Protein AF-0000000078822822 (afdb_homodimer)

Sequence (816 aa):
MTQQTDLQSKTNIDPLAMNDSFLAAADALAVDPMFGIPANVREVIARRGNATRLVILGTKGFGAHLMNVRHERPCEVIAAVDDFRYHSGELYYGLPIISTDRFTELATHDRDLVALNTCRYDGPKRFFDQICRTHGIPHLNFEQAVRAFGLQGNVDYRVDDWGADIVRNIPAFQTLAQRLADDYSVQTLYAVLNFHLTCEPEYYHEVERPYSTLYFRSGLLRFSDSEKMVDCGASIGESLAGLIGVTKGKFERVWMIEPDRINLQTLQNVLRRYTDTNFASRITVHGCGAGENTIRVPFNHEGGHGGFVKPADADHEPADLIDVRPIDDIIDDAPTFIKMDIEGSELSALKGARRAISEHKPKLAISAYHRSTDLLDLTNYILSIRPDYQIGLRHHTPDRWDTCLYFYMTQQTDLQSKTNIDPLAMNDSFLAAADALAVDPMFGIPANVREVIARRGNATRLVILGTKGFGAHLMNVRHERPCEVIAAVDDFRYHSGELYYGLPIISTDRFTELATHDRDLVALNTCRYDGPKRFFDQICRTHGIPHLNFEQAVRAFGLQGNVDYRVDDWGADIVRNIPAFQTLAQRLADDYSVQTLYAVLNFHLTCEPEYYHEVERPYSTLYFRSGLLRFSDSEKMVDCGASIGESLAGLIGVTKGKFERVWMIEPDRINLQTLQNVLRRYTDTNFASRITVHGCGAGENTIRVPFNHEGGHGGFVKPADADHEPADLIDVRPIDDIIDDAPTFIKMDIEGSELSALKGARRAISEHKPKLAISAYHRSTDLLDLTNYILSIRPDYQIGLRHHTPDRWDTCLYFY

Secondary structure (DSSP, 8-state):
--HHHHTT----SSHHHHHHHHHHHHHHHHH-TTTT--HHHHHHHHHHGGG-EEEEE-SSSTHHHHHT-SS--SSEEEEEE-TTTGGG--EETTEEEE-HHHHHHHHHH-TT-EEEE---SHHHHHHHHHHHHHHT--EEEHHHHHHHTT-TTTS-GGGS--HHHHHHTHHHHHHHHHH-SSHHHHHHHHHHHHHHHH--THHHHTTB--GGGTTTSSSS----TT-EEEEES-TTSHHHHHHHHHHTT--SEEEEE---HHHHHHHHHHHHTTTTSTTGGGEEEE-SEE-SS-EEEEEE---TT--EEPPTTS---GGGEEEEE-HHHH-SS--SEEEE--TT-HHHHHHTTHHHHHHH--EEEEE--SSTTHHHHHHHHHHHH-TT--EEEEE-SSSS--EEEEE-/--HHHHTT----SSHHHHHHHHHHHHHHHHH-TTTT--HHHHHHHHHHGGG-EEEEE-SSSTHHHHHT-SS--SSEEEEEE-TTTGGG--EETTEEEE-HHHHHHHHHH-TT-EEEE---SHHHHHHHHHHHHHHT--EEEHHHHHHHTT-TTTS-GGGS--HHHHHHTHHHHHHHHHH-SSHHHHHHHHHHHHHHHH--THHHHTTB--GGGTTTSSSS----TT-EEEEES-TTSHHHHHHHHHHTT--SEEEEE---HHHHHHHHHHHHTTTTSTTGGGEEEE-SEE-SS-EEEEEE---TT--EEPPTTS---GGGEEEEE-HHHH-SS--SEEEE--TT-HHHHHHTTHHHHHHH--EEEEE--SSTTHHHHHHHHHHHH-TT--EEEEE-SSSS--EEEEE-

Structure (mmCIF, N/CA/C/O backbone):
data_AF-0000000078822822-model_v1
#
loop_
_entity.id
_entity.type
_entity.pdbx_description
1 polymer 'Methyltransferase FkbM'
#
loop_
_atom_site.group_PDB
_atom_site.id
_atom_site.type_symbol
_atom_site.label_atom_id
_atom_site.label_alt_id
_atom_site.label_comp_id
_atom_site.label_asym_id
_atom_site.label_entity_id
_atom_site.label_seq_id
_atom_site.pdbx_PDB_ins_code
_atom_site.Cartn_x
_atom_site.Cartn_y
_atom_site.Cartn_z
_atom_site.occupancy
_atom_site.B_iso_or_equiv
_atom_site.auth_seq_id
_atom_site.auth_comp_id
_atom_site.auth_asym_id
_atom_site.auth_atom_id
_atom_site.pdbx_PDB_model_num
ATOM 1 N N . MET A 1 1 ? 31.188 14.992 -10.289 1 24.25 1 MET A N 1
ATOM 2 C CA . MET A 1 1 ? 30.641 14.648 -8.984 1 24.25 1 MET A CA 1
ATOM 3 C C . MET A 1 1 ? 29.172 15.062 -8.883 1 24.25 1 MET A C 1
ATOM 5 O O . MET A 1 1 ? 28.391 14.43 -8.18 1 24.25 1 MET A O 1
ATOM 9 N N . THR A 1 2 ? 28.75 16.188 -9.547 1 30.19 2 THR A N 1
ATOM 10 C CA . THR A 1 2 ? 27.5 16.922 -9.523 1 30.19 2 THR A CA 1
ATOM 11 C C . THR A 1 2 ? 26.438 16.219 -10.383 1 30.19 2 THR A C 1
ATOM 13 O O . THR A 1 2 ? 25.25 16.406 -10.18 1 30.19 2 THR A O 1
ATOM 16 N N . GLN A 1 3 ? 26.859 15.508 -11.406 1 31.67 3 GLN A N 1
ATOM 17 C CA . GLN A 1 3 ? 25.938 14.992 -12.398 1 31.67 3 GLN A CA 1
ATOM 18 C C . GLN A 1 3 ? 25.141 13.805 -11.852 1 31.67 3 GLN A C 1
ATOM 20 O O . GLN A 1 3 ? 24.062 13.484 -12.352 1 31.67 3 GLN A O 1
ATOM 25 N N . GLN A 1 4 ? 25.766 13.039 -11.062 1 34.34 4 GLN A N 1
ATOM 26 C CA . GLN A 1 4 ? 25.109 11.828 -10.578 1 34.34 4 GLN A CA 1
ATOM 27 C C . GLN A 1 4 ? 23.891 12.164 -9.727 1 34.34 4 GLN A C 1
ATOM 29 O O . GLN A 1 4 ? 22.891 11.445 -9.766 1 34.34 4 GLN A O 1
ATOM 34 N N . THR A 1 5 ? 23.969 13.227 -8.938 1 38.66 5 THR A N 1
ATOM 35 C CA . THR A 1 5 ? 22.922 13.602 -7.984 1 38.66 5 THR A CA 1
ATOM 36 C C . THR A 1 5 ? 21.656 14.008 -8.711 1 38.66 5 THR A C 1
ATOM 38 O O . THR A 1 5 ? 20.547 13.852 -8.18 1 38.66 5 THR A O 1
ATOM 41 N N . ASP A 1 6 ? 21.844 14.508 -9.891 1 40.38 6 ASP A N 1
ATOM 42 C CA . ASP A 1 6 ? 20.719 15.156 -10.555 1 40.38 6 ASP A CA 1
ATOM 43 C C . ASP A 1 6 ? 19.766 14.117 -11.141 1 40.38 6 ASP A C 1
ATOM 45 O O . ASP A 1 6 ? 18.609 14.422 -11.43 1 40.38 6 ASP A O 1
ATOM 49 N N . LEU A 1 7 ? 20.359 13.078 -11.57 1 40.12 7 LEU A N 1
ATOM 50 C CA . LEU A 1 7 ? 19.438 12.102 -12.156 1 40.12 7 LEU A CA 1
ATOM 51 C C . LEU A 1 7 ? 18.484 11.555 -11.102 1 40.12 7 LEU A C 1
ATOM 53 O O . LEU A 1 7 ? 17.578 10.766 -11.414 1 40.12 7 LEU A O 1
ATOM 57 N N . GLN A 1 8 ? 18.906 11.68 -9.906 1 40.31 8 GLN A N 1
ATOM 58 C CA . GLN A 1 8 ? 17.953 11.188 -8.906 1 40.31 8 GLN A CA 1
ATOM 59 C C . GLN A 1 8 ? 16.641 11.969 -8.961 1 40.31 8 GLN A C 1
ATOM 61 O O . GLN A 1 8 ? 15.961 12.117 -7.949 1 40.31 8 GLN A O 1
ATOM 66 N N . SER A 1 9 ? 16.641 12.867 -10 1 38.22 9 SER A N 1
ATOM 67 C CA . SER A 1 9 ? 15.383 13.602 -10.047 1 38.22 9 SER A CA 1
ATOM 68 C C . SER A 1 9 ? 14.195 12.672 -10.273 1 38.22 9 SER A C 1
ATOM 70 O O . SER A 1 9 ? 14.211 11.867 -11.211 1 38.22 9 SER A O 1
ATOM 72 N N . LYS A 1 10 ? 13.414 12.633 -9.336 1 48.81 10 LYS A N 1
ATOM 73 C CA . LYS A 1 10 ? 12.156 11.969 -9.008 1 48.81 10 LYS A CA 1
ATOM 74 C C . LYS A 1 10 ? 11.133 12.156 -10.125 1 48.81 10 LYS A C 1
ATOM 76 O O . LYS A 1 10 ? 11.195 13.133 -10.875 1 48.81 10 LYS A O 1
ATOM 81 N N . THR A 1 11 ? 10.227 11.195 -10.43 1 50.53 11 THR A N 1
ATOM 82 C CA . THR A 1 11 ? 9.305 10.773 -11.469 1 50.53 11 THR A CA 1
ATOM 83 C C . THR A 1 11 ? 8.273 11.867 -11.758 1 50.53 11 THR A C 1
ATOM 85 O O . THR A 1 11 ? 7.672 12.414 -10.836 1 50.53 11 THR A O 1
ATOM 88 N N . ASN A 1 12 ? 8.609 12.57 -12.727 1 55.59 12 ASN A N 1
ATOM 89 C CA . ASN A 1 12 ? 7.516 13.25 -13.422 1 55.59 12 ASN A CA 1
ATOM 90 C C . ASN A 1 12 ? 6.535 12.25 -14.039 1 55.59 12 ASN A C 1
ATOM 92 O O . ASN A 1 12 ? 6.914 11.453 -14.898 1 55.59 12 ASN A O 1
ATOM 96 N N . ILE A 1 13 ? 5.363 12.234 -13.516 1 70.56 13 ILE A N 1
ATOM 97 C CA . ILE A 1 13 ? 4.41 11.203 -13.93 1 70.56 13 ILE A CA 1
ATOM 98 C C . ILE A 1 13 ? 4.043 11.398 -15.398 1 70.56 13 ILE A C 1
ATOM 100 O O . ILE A 1 13 ? 3.225 10.656 -15.945 1 70.56 13 ILE A O 1
ATOM 104 N N . ASP A 1 14 ? 4.766 12.391 -15.938 1 72.25 14 ASP A N 1
ATOM 105 C CA . ASP A 1 14 ? 4.676 12.516 -17.391 1 72.25 14 ASP A CA 1
ATOM 106 C C . ASP A 1 14 ? 5.438 11.398 -18.078 1 72.25 14 ASP A C 1
ATOM 108 O O . ASP A 1 14 ? 6.633 11.211 -17.844 1 72.25 14 ASP A O 1
ATOM 112 N N . PRO A 1 15 ? 4.734 10.711 -18.859 1 72.94 15 PRO A N 1
ATOM 113 C CA . PRO A 1 15 ? 5.352 9.539 -19.5 1 72.94 15 PRO A CA 1
ATOM 114 C C . PRO A 1 15 ? 6.645 9.883 -20.234 1 72.94 15 PRO A C 1
ATOM 116 O O . PRO A 1 15 ? 7.602 9.102 -20.203 1 72.94 15 PRO A O 1
ATOM 119 N N . LEU A 1 16 ? 6.645 11.078 -20.922 1 75.56 16 LEU A N 1
ATOM 120 C CA . LEU A 1 16 ? 7.848 11.484 -21.625 1 75.56 16 LEU A CA 1
ATOM 121 C C . LEU A 1 16 ? 8.992 11.758 -20.656 1 75.56 16 LEU A C 1
ATOM 123 O O . LEU A 1 16 ? 10.133 11.359 -20.922 1 75.56 16 LEU A O 1
ATOM 127 N N . ALA A 1 17 ? 8.703 12.32 -19.578 1 85.44 17 ALA A N 1
ATOM 128 C CA . ALA A 1 17 ? 9.711 12.609 -18.562 1 85.44 17 ALA A CA 1
ATOM 129 C C . ALA A 1 17 ? 10.227 11.328 -17.906 1 85.44 17 ALA A C 1
ATOM 131 O O . ALA A 1 17 ? 11.422 11.203 -17.625 1 85.44 17 ALA A O 1
ATOM 132 N N . MET A 1 18 ? 9.406 10.414 -17.797 1 88.56 18 MET A N 1
ATOM 133 C CA . MET A 1 18 ? 9.797 9.133 -17.219 1 88.56 18 MET A CA 1
ATOM 134 C C . MET A 1 18 ? 10.719 8.359 -18.156 1 88.56 18 MET A C 1
ATOM 136 O O . MET A 1 18 ? 11.711 7.773 -17.719 1 88.56 18 MET A O 1
ATOM 140 N N . ASN A 1 19 ? 10.336 8.406 -19.391 1 91.75 19 ASN A N 1
ATOM 141 C CA . ASN A 1 19 ? 11.195 7.781 -20.391 1 91.75 19 ASN A CA 1
ATOM 142 C C . ASN A 1 19 ? 12.57 8.43 -20.438 1 91.75 19 ASN A C 1
ATOM 144 O O . ASN A 1 19 ? 13.586 7.738 -20.547 1 91.75 19 ASN A O 1
ATOM 148 N N . ASP A 1 20 ? 12.656 9.742 -20.328 1 92.75 20 ASP A N 1
ATOM 149 C CA . ASP A 1 20 ? 13.93 10.453 -20.328 1 92.75 20 ASP A CA 1
ATOM 150 C C . ASP A 1 20 ? 14.797 10.039 -19.141 1 92.75 20 ASP A C 1
ATOM 152 O O . ASP A 1 20 ? 16 9.82 -19.297 1 92.75 20 ASP A O 1
ATOM 156 N N . SER A 1 21 ? 14.188 9.945 -18.031 1 92.69 21 SER A N 1
ATOM 157 C CA . SER A 1 21 ? 14.906 9.516 -16.844 1 92.69 21 SER A CA 1
ATOM 158 C C . SER A 1 21 ? 15.414 8.086 -16.984 1 92.69 21 SER A C 1
ATOM 160 O O . SER A 1 21 ? 16.516 7.77 -16.547 1 92.69 21 SER A O 1
ATOM 162 N N . PHE A 1 22 ? 14.609 7.285 -17.609 1 96.44 22 PHE A N 1
ATOM 163 C CA . PHE A 1 22 ? 14.953 5.895 -17.875 1 96.44 22 PHE A CA 1
ATOM 164 C C . PHE A 1 22 ? 16.172 5.809 -18.797 1 96.44 22 PHE A C 1
ATOM 166 O O . PHE A 1 22 ? 17.141 5.117 -18.484 1 96.44 22 PHE A O 1
ATOM 173 N N . LEU A 1 23 ? 16.141 6.594 -19.828 1 97.31 23 LEU A N 1
ATOM 174 C CA . LEU A 1 23 ? 17.234 6.594 -20.781 1 97.31 23 LEU A CA 1
ATOM 175 C C . LEU A 1 23 ? 18.5 7.148 -20.156 1 97.31 23 LEU A C 1
ATOM 177 O O . LEU A 1 23 ? 19.594 6.625 -20.406 1 97.31 23 LEU A O 1
ATOM 181 N N . ALA A 1 24 ? 18.375 8.125 -19.344 1 96.88 24 ALA A N 1
ATOM 182 C CA . ALA A 1 24 ? 19.531 8.719 -18.672 1 96.88 24 ALA A CA 1
ATOM 183 C C . ALA A 1 24 ? 20.203 7.715 -17.734 1 96.88 24 ALA A C 1
ATOM 185 O O . ALA A 1 24 ? 21.422 7.602 -17.703 1 96.88 24 ALA A O 1
ATOM 186 N N . ALA A 1 25 ? 19.375 7.004 -17.016 1 97.31 25 ALA A N 1
ATOM 187 C CA . ALA A 1 25 ? 19.906 5.996 -16.094 1 97.31 25 ALA A CA 1
ATOM 188 C C . ALA A 1 25 ? 20.578 4.859 -16.859 1 97.31 25 ALA A C 1
ATOM 190 O O . ALA A 1 25 ? 21.641 4.387 -16.469 1 97.31 25 ALA A O 1
ATOM 191 N N . ALA A 1 26 ? 19.938 4.422 -17.906 1 97.94 26 ALA A N 1
ATOM 192 C CA . ALA A 1 26 ? 20.516 3.357 -18.734 1 97.94 26 ALA A CA 1
ATOM 193 C C . ALA A 1 26 ? 21.859 3.773 -19.312 1 97.94 26 ALA A C 1
ATOM 195 O O . ALA A 1 26 ? 22.812 2.996 -19.297 1 97.94 26 ALA A O 1
ATOM 196 N N . ASP A 1 27 ? 21.938 4.988 -19.781 1 97.62 27 ASP A N 1
ATOM 197 C CA . ASP A 1 27 ? 23.172 5.52 -20.344 1 97.62 27 ASP A CA 1
ATOM 198 C C . ASP A 1 27 ? 24.266 5.605 -19.281 1 97.62 27 ASP A C 1
ATOM 200 O O . ASP A 1 27 ? 25.422 5.254 -19.547 1 97.62 27 ASP A O 1
ATOM 204 N N . ALA A 1 28 ? 23.875 6.066 -18.156 1 97.62 28 ALA A N 1
ATOM 205 C CA . ALA A 1 28 ? 24.828 6.195 -17.062 1 97.62 28 ALA A CA 1
ATOM 206 C C . ALA A 1 28 ? 25.422 4.84 -16.688 1 97.62 28 ALA A C 1
ATOM 208 O O . ALA A 1 28 ? 26.641 4.719 -16.484 1 97.62 28 ALA A O 1
ATOM 209 N N . LEU A 1 29 ? 24.562 3.848 -16.641 1 97.44 29 LEU A N 1
ATOM 210 C CA . LEU A 1 29 ? 25.047 2.518 -16.266 1 97.44 29 LEU A CA 1
ATOM 211 C C . LEU A 1 29 ? 25.922 1.939 -17.375 1 97.44 29 LEU A C 1
ATOM 213 O O . LEU A 1 29 ? 26.906 1.246 -17.094 1 97.44 29 LEU A O 1
ATOM 217 N N . ALA A 1 30 ? 25.609 2.225 -18.578 1 96.25 30 ALA A N 1
ATOM 218 C CA . ALA A 1 30 ? 26.391 1.734 -19.719 1 96.25 30 ALA A CA 1
ATOM 219 C C . ALA A 1 30 ? 27.812 2.283 -19.672 1 96.25 30 ALA A C 1
ATOM 221 O O . ALA A 1 30 ? 28.75 1.604 -20.078 1 96.25 30 ALA A O 1
ATOM 222 N N . VAL A 1 31 ? 27.969 3.441 -19.094 1 96.56 31 VAL A N 1
ATOM 223 C CA . VAL A 1 31 ? 29.266 4.121 -19.078 1 96.56 31 VAL A CA 1
ATOM 224 C C . VAL A 1 31 ? 30.016 3.764 -17.797 1 96.56 31 VAL A C 1
ATOM 226 O O . VAL A 1 31 ? 31.234 3.586 -17.812 1 96.56 31 VAL A O 1
ATOM 229 N N . ASP A 1 32 ? 29.266 3.672 -16.703 1 97 32 ASP A N 1
ATOM 230 C CA . ASP A 1 32 ? 29.844 3.404 -15.398 1 97 32 ASP A CA 1
ATOM 231 C C . ASP A 1 32 ? 29.25 2.152 -14.773 1 97 32 ASP A C 1
ATOM 233 O O . ASP A 1 32 ? 28.188 2.221 -14.133 1 97 32 ASP A O 1
ATOM 237 N N . PRO A 1 33 ? 29.984 1.119 -14.805 1 94.56 33 PRO A N 1
ATOM 238 C CA . PRO A 1 33 ? 29.438 -0.122 -14.234 1 94.56 33 PRO A CA 1
ATOM 239 C C . PRO A 1 33 ? 29.172 -0.016 -12.742 1 94.56 33 PRO A C 1
ATOM 241 O O . PRO A 1 33 ? 28.516 -0.892 -12.164 1 94.56 33 PRO A O 1
ATOM 244 N N . MET A 1 34 ? 29.703 1.062 -12.117 1 96 34 MET A N 1
ATOM 245 C CA . MET A 1 34 ? 29.484 1.271 -10.688 1 96 34 MET A CA 1
ATOM 246 C C . MET A 1 34 ? 28.453 2.369 -10.453 1 96 34 MET A C 1
ATOM 248 O O . MET A 1 34 ? 28.344 2.906 -9.352 1 96 34 MET A O 1
ATOM 252 N N . PHE A 1 35 ? 27.703 2.607 -11.508 1 96.88 35 PHE A N 1
ATOM 253 C CA . PHE A 1 35 ? 26.656 3.613 -11.391 1 96.88 35 PHE A CA 1
ATOM 254 C C . PHE A 1 35 ? 25.703 3.275 -10.25 1 96.88 35 PHE A C 1
ATOM 256 O O . PHE A 1 35 ? 25.281 2.125 -10.102 1 96.88 35 PHE A O 1
ATOM 263 N N . GLY A 1 36 ? 25.438 4.266 -9.414 1 96.19 36 GLY A N 1
ATOM 264 C CA . GLY A 1 36 ? 24.531 4.098 -8.281 1 96.19 36 GLY A CA 1
ATOM 265 C C . GLY A 1 36 ? 25.25 3.799 -6.984 1 96.19 36 GLY A C 1
ATOM 266 O O . GLY A 1 36 ? 24.656 3.859 -5.906 1 96.19 36 GLY A O 1
ATOM 267 N N . ILE A 1 37 ? 26.531 3.508 -7.027 1 97.75 37 ILE A N 1
ATOM 268 C CA . ILE A 1 37 ? 27.312 3.203 -5.828 1 97.75 37 ILE A CA 1
ATOM 269 C C . ILE A 1 37 ? 27.844 4.496 -5.223 1 97.75 37 ILE A C 1
ATOM 271 O O . ILE A 1 37 ? 28.422 5.328 -5.926 1 97.75 37 ILE A O 1
ATOM 275 N N . PRO A 1 38 ? 27.672 4.641 -3.92 1 96.56 38 PRO A N 1
ATOM 276 C CA . PRO A 1 38 ? 28.172 5.859 -3.275 1 96.56 38 PRO A CA 1
ATOM 277 C C . PRO A 1 38 ? 29.688 6.031 -3.42 1 96.56 38 PRO A C 1
ATOM 279 O O . PRO A 1 38 ? 30.422 5.047 -3.361 1 96.56 38 PRO A O 1
ATOM 282 N N . ALA A 1 39 ? 30.109 7.289 -3.479 1 96.38 39 ALA A N 1
ATOM 283 C CA . ALA A 1 39 ? 31.516 7.613 -3.727 1 96.38 39 ALA A CA 1
ATOM 284 C C . ALA A 1 39 ? 32.406 7.09 -2.605 1 96.38 39 ALA A C 1
ATOM 286 O O . ALA A 1 39 ? 33.5 6.574 -2.861 1 96.38 39 ALA A O 1
ATOM 287 N N . ASN A 1 40 ? 31.922 7.191 -1.425 1 96.31 40 ASN A N 1
ATOM 288 C CA . ASN A 1 40 ? 32.781 6.773 -0.306 1 96.31 40 ASN A CA 1
ATOM 289 C C . ASN A 1 40 ? 32.906 5.258 -0.25 1 96.31 40 ASN A C 1
ATOM 291 O O . ASN A 1 40 ? 33.938 4.746 0.214 1 96.31 40 ASN A O 1
ATOM 295 N N . VAL A 1 41 ? 31.969 4.559 -0.69 1 97.62 41 VAL A N 1
ATOM 296 C CA . VAL A 1 41 ? 32.094 3.105 -0.772 1 97.62 41 VAL A CA 1
ATOM 297 C C . VAL A 1 41 ? 33.062 2.719 -1.882 1 97.62 41 VAL A C 1
ATOM 299 O O . VAL A 1 41 ? 33.906 1.838 -1.698 1 97.62 41 VAL A O 1
ATOM 302 N N . ARG A 1 42 ? 32.969 3.381 -3.025 1 97.38 42 ARG A N 1
ATOM 303 C CA . ARG A 1 42 ? 33.906 3.131 -4.137 1 97.38 42 ARG A CA 1
ATOM 304 C C . ARG A 1 42 ? 35.344 3.299 -3.703 1 97.38 42 ARG A C 1
ATOM 306 O O . ARG A 1 42 ? 36.219 2.496 -4.07 1 97.38 42 ARG A O 1
ATOM 313 N N . GLU A 1 43 ? 35.5 4.297 -2.896 1 97.56 43 GLU A N 1
ATOM 314 C CA . GLU A 1 43 ? 36.875 4.586 -2.416 1 97.56 43 GLU A CA 1
ATOM 315 C C . GLU A 1 43 ? 37.375 3.463 -1.525 1 97.56 43 GLU A C 1
ATOM 317 O O . GLU A 1 43 ? 38.531 3.057 -1.643 1 97.56 43 GLU A O 1
ATOM 322 N N . VAL A 1 44 ? 36.531 3.006 -0.694 1 97.69 44 VAL A N 1
ATOM 323 C CA . VAL A 1 44 ? 36.938 1.928 0.203 1 97.69 44 VAL A CA 1
ATOM 324 C C . VAL A 1 44 ? 37.25 0.672 -0.607 1 97.69 44 VAL A C 1
ATOM 326 O O . VAL A 1 44 ? 38.281 0.016 -0.376 1 97.69 44 VAL A O 1
ATOM 329 N N . ILE A 1 45 ? 36.438 0.364 -1.535 1 96.5 45 ILE A N 1
ATOM 330 C CA . ILE A 1 45 ? 36.625 -0.827 -2.355 1 96.5 45 ILE A CA 1
ATOM 331 C C . ILE A 1 45 ? 37.906 -0.696 -3.166 1 96.5 45 ILE A C 1
ATOM 333 O O . ILE A 1 45 ? 38.625 -1.673 -3.342 1 96.5 45 ILE A O 1
ATOM 337 N N . ALA A 1 46 ? 38.188 0.492 -3.66 1 96.06 46 ALA A N 1
ATOM 338 C CA . ALA A 1 46 ? 39.438 0.735 -4.414 1 96.06 46 ALA A CA 1
ATOM 339 C C . ALA A 1 46 ? 40.656 0.503 -3.543 1 96.06 46 ALA A C 1
ATOM 341 O O . ALA A 1 46 ? 41.688 -0.012 -4.016 1 96.06 46 ALA A O 1
ATOM 342 N N . ARG A 1 47 ? 40.5 0.801 -2.273 1 96.44 47 ARG A N 1
ATOM 343 C CA . ARG A 1 47 ? 41.625 0.704 -1.351 1 96.44 47 ARG A CA 1
ATOM 344 C C . ARG A 1 47 ? 41.781 -0.72 -0.83 1 96.44 47 ARG A C 1
ATOM 346 O O . ARG A 1 47 ? 42.906 -1.214 -0.694 1 96.44 47 ARG A O 1
ATOM 353 N N . ARG A 1 48 ? 40.688 -1.411 -0.626 1 96.06 48 ARG A N 1
ATOM 354 C CA . ARG A 1 48 ? 40.75 -2.648 0.145 1 96.06 48 ARG A CA 1
ATOM 355 C C . ARG A 1 48 ? 40.5 -3.861 -0.741 1 96.06 48 ARG A C 1
ATOM 357 O O . ARG A 1 48 ? 40.844 -4.984 -0.387 1 96.06 48 ARG A O 1
ATOM 364 N N . GLY A 1 49 ? 39.812 -3.643 -1.832 1 92.5 49 GLY A N 1
ATOM 365 C CA . GLY A 1 49 ? 39.438 -4.762 -2.689 1 92.5 49 GLY A CA 1
ATOM 366 C C . GLY A 1 49 ? 38.688 -5.852 -1.958 1 92.5 49 GLY A C 1
ATOM 367 O O . GLY A 1 49 ? 37.688 -5.578 -1.272 1 92.5 49 GLY A O 1
ATOM 368 N N . ASN A 1 50 ? 39.188 -7.012 -1.999 1 91.12 50 ASN A N 1
ATOM 369 C CA . ASN A 1 50 ? 38.531 -8.172 -1.397 1 91.12 50 ASN A CA 1
ATOM 370 C C . ASN A 1 50 ? 38.688 -8.172 0.121 1 91.12 50 ASN A C 1
ATOM 372 O O . ASN A 1 50 ? 38 -8.938 0.814 1 91.12 50 ASN A O 1
ATOM 376 N N . ALA A 1 51 ? 39.5 -7.352 0.621 1 94.25 51 ALA A N 1
ATOM 377 C CA . ALA A 1 51 ? 39.719 -7.273 2.064 1 94.25 51 ALA A CA 1
ATOM 378 C C . ALA A 1 51 ? 38.75 -6.273 2.705 1 94.25 51 ALA A C 1
ATOM 380 O O . ALA A 1 51 ? 38.812 -6.023 3.91 1 94.25 51 ALA A O 1
ATOM 381 N N . THR A 1 52 ? 37.844 -5.777 1.84 1 96.06 52 THR A N 1
ATOM 382 C CA . THR A 1 52 ? 36.844 -4.875 2.389 1 96.06 52 THR A CA 1
ATOM 383 C C . THR A 1 52 ? 36.031 -5.566 3.484 1 96.06 52 THR A C 1
ATOM 385 O O . THR A 1 52 ? 35.5 -6.656 3.275 1 96.06 52 THR A O 1
ATOM 388 N N . ARG A 1 53 ? 36 -4.941 4.656 1 96.94 53 ARG A N 1
ATOM 389 C CA . ARG A 1 53 ? 35.219 -5.457 5.781 1 96.94 53 ARG A CA 1
ATOM 390 C C . ARG A 1 53 ? 33.812 -4.914 5.758 1 96.94 53 ARG A C 1
ATOM 392 O O . ARG A 1 53 ? 33.594 -3.715 5.574 1 96.94 53 ARG A O 1
ATOM 399 N N . LEU A 1 54 ? 32.844 -5.855 5.914 1 96.94 54 LEU A N 1
ATOM 400 C CA . LEU A 1 54 ? 31.422 -5.504 5.812 1 96.94 54 LEU A CA 1
ATOM 401 C C . LEU A 1 54 ? 30.688 -5.883 7.086 1 96.94 54 LEU A C 1
ATOM 403 O O . LEU A 1 54 ? 30.953 -6.934 7.676 1 96.94 54 LEU A O 1
ATOM 407 N N . VAL A 1 55 ? 29.781 -5 7.512 1 97.88 55 VAL A N 1
ATOM 408 C CA . VAL A 1 55 ? 28.828 -5.297 8.57 1 97.88 55 VAL A CA 1
ATOM 409 C C . VAL A 1 55 ? 27.406 -5.273 8 1 97.88 55 VAL A C 1
ATOM 411 O O . VAL A 1 55 ? 27.016 -4.324 7.32 1 97.88 55 VAL A O 1
ATOM 414 N N . ILE A 1 56 ? 26.641 -6.355 8.273 1 97.44 56 ILE A N 1
ATOM 415 C CA . ILE A 1 56 ? 25.266 -6.449 7.797 1 97.44 56 ILE A CA 1
ATOM 416 C C . ILE A 1 56 ? 24.328 -5.812 8.812 1 97.44 56 ILE A C 1
ATOM 418 O O . ILE A 1 56 ? 24.359 -6.141 10 1 97.44 56 ILE A O 1
ATOM 422 N N . LEU A 1 57 ? 23.547 -4.855 8.305 1 97.62 57 LEU A N 1
ATOM 423 C CA . LEU A 1 57 ? 22.562 -4.207 9.164 1 97.62 57 LEU A CA 1
ATOM 424 C C . LEU A 1 57 ? 21.219 -4.902 9.07 1 97.62 57 LEU A C 1
ATOM 426 O O . LEU A 1 57 ? 20.547 -4.84 8.039 1 97.62 57 LEU A O 1
ATOM 430 N N . GLY A 1 58 ? 20.766 -5.531 10.109 1 94.31 58 GLY A N 1
ATOM 431 C CA . GLY A 1 58 ? 19.547 -6.328 10.156 1 94.31 58 GLY A CA 1
ATOM 432 C C . GLY A 1 58 ? 19.797 -7.805 9.914 1 94.31 58 GLY A C 1
ATOM 433 O O . GLY A 1 58 ? 20.656 -8.172 9.102 1 94.31 58 GLY A O 1
ATOM 434 N N . THR A 1 59 ? 18.953 -8.672 10.57 1 92.38 59 THR A N 1
ATOM 435 C CA . THR A 1 59 ? 19.172 -10.109 10.453 1 92.38 59 THR A CA 1
ATOM 436 C C . THR A 1 59 ? 18.047 -10.781 9.688 1 92.38 59 THR A C 1
ATOM 438 O O . THR A 1 59 ? 18.062 -11.992 9.469 1 92.38 59 THR A O 1
ATOM 441 N N . LYS A 1 60 ? 17.016 -10.133 9.203 1 84.38 60 LYS A N 1
ATOM 442 C CA . LYS A 1 60 ? 15.867 -10.742 8.547 1 84.38 60 LYS A CA 1
ATOM 443 C C . LYS A 1 60 ? 15.742 -10.273 7.105 1 84.38 60 LYS A C 1
ATOM 445 O O . LYS A 1 60 ? 14.773 -10.602 6.418 1 84.38 60 LYS A O 1
ATOM 450 N N . GLY A 1 61 ? 16.672 -9.664 6.547 1 82.06 61 GLY A N 1
ATOM 451 C CA . GLY A 1 61 ? 16.547 -9.094 5.215 1 82.06 61 GLY A CA 1
ATOM 452 C C . GLY A 1 61 ? 17.359 -9.836 4.172 1 82.06 61 GLY A C 1
ATOM 453 O O . GLY A 1 61 ? 17.422 -11.07 4.188 1 82.06 61 GLY A O 1
ATOM 454 N N . PHE A 1 62 ? 17.875 -9.164 3.219 1 89.19 62 PHE A N 1
ATOM 455 C CA . PHE A 1 62 ? 18.531 -9.703 2.035 1 89.19 62 PHE A CA 1
ATOM 456 C C . PHE A 1 62 ? 19.922 -10.195 2.371 1 89.19 62 PHE A C 1
ATOM 458 O O . PHE A 1 62 ? 20.625 -10.742 1.511 1 89.19 62 PHE A O 1
ATOM 465 N N . GLY A 1 63 ? 20.297 -10.047 3.664 1 89.19 63 GLY A N 1
ATOM 466 C CA . GLY A 1 63 ? 21.641 -10.453 4.059 1 89.19 63 GLY A CA 1
ATOM 467 C C . GLY A 1 63 ? 21.922 -11.922 3.816 1 89.19 63 GLY A C 1
ATOM 468 O O . GLY A 1 63 ? 23.047 -12.305 3.496 1 89.19 63 GLY A O 1
ATOM 469 N N . ALA A 1 64 ? 20.938 -12.719 3.895 1 88.12 64 ALA A N 1
ATOM 470 C CA . ALA A 1 64 ? 21.062 -14.156 3.689 1 88.12 64 ALA A CA 1
ATOM 471 C C . ALA A 1 64 ? 21.562 -14.469 2.285 1 88.12 64 ALA A C 1
ATOM 473 O O . ALA A 1 64 ? 22.312 -15.438 2.084 1 88.12 64 ALA A O 1
ATOM 474 N N . HIS A 1 65 ? 21.203 -13.664 1.344 1 88.19 65 HIS A N 1
ATOM 475 C CA . HIS A 1 65 ? 21.625 -13.891 -0.036 1 88.19 65 HIS A CA 1
ATOM 476 C C . HIS A 1 65 ? 23.109 -13.664 -0.208 1 88.19 65 HIS A C 1
ATOM 478 O O . HIS A 1 65 ? 23.75 -14.305 -1.049 1 88.19 65 HIS A O 1
ATOM 484 N N . LEU A 1 66 ? 23.609 -12.742 0.568 1 89 66 LEU A N 1
ATOM 485 C CA . LEU A 1 66 ? 25.047 -12.531 0.547 1 89 66 LEU A CA 1
ATOM 486 C C . LEU A 1 66 ? 25.766 -13.664 1.262 1 89 66 LEU A C 1
ATOM 488 O O . LEU A 1 66 ? 26.797 -14.141 0.787 1 89 66 LEU A O 1
ATOM 492 N N . MET A 1 67 ? 25.188 -14.102 2.326 1 89.88 67 MET A N 1
ATOM 493 C CA . MET A 1 67 ? 25.828 -15.125 3.145 1 89.88 67 MET A CA 1
ATOM 494 C C . MET A 1 67 ? 25.797 -16.484 2.445 1 89.88 67 MET A C 1
ATOM 496 O O . MET A 1 67 ? 26.656 -17.328 2.686 1 89.88 67 MET A O 1
ATOM 500 N N . ASN A 1 68 ? 24.953 -16.656 1.534 1 85.25 68 ASN A N 1
ATOM 501 C CA . ASN A 1 68 ? 24.781 -17.922 0.831 1 85.25 68 ASN A CA 1
ATOM 502 C C . ASN A 1 68 ? 25.516 -17.922 -0.506 1 85.25 68 ASN A C 1
ATOM 504 O O . ASN A 1 68 ? 25.312 -18.812 -1.335 1 85.25 68 ASN A O 1
ATOM 508 N N . VAL A 1 69 ? 26.328 -16.953 -0.692 1 86.12 69 VAL A N 1
ATOM 509 C CA . VAL A 1 69 ? 27.094 -16.891 -1.933 1 86.12 69 VAL A CA 1
ATOM 510 C C . VAL A 1 69 ? 27.922 -18.156 -2.109 1 86.12 69 VAL A C 1
ATOM 512 O O . VAL A 1 69 ? 28.547 -18.641 -1.162 1 86.12 69 VAL A O 1
ATOM 515 N N . ARG A 1 70 ? 27.953 -18.672 -3.324 1 72.56 70 ARG A N 1
ATOM 516 C CA . ARG A 1 70 ? 28.453 -20 -3.682 1 72.56 70 ARG A CA 1
ATOM 517 C C . ARG A 1 70 ? 29.984 -20.016 -3.658 1 72.56 70 ARG A C 1
ATOM 519 O O . ARG A 1 70 ? 30.594 -21.031 -3.316 1 72.56 70 ARG A O 1
ATOM 526 N N . HIS A 1 71 ? 30.578 -18.984 -4.117 1 74.31 71 HIS A N 1
ATOM 527 C CA . HIS A 1 71 ? 32.031 -18.922 -4.246 1 74.31 71 HIS A CA 1
ATOM 528 C C . HIS A 1 71 ? 32.625 -18.016 -3.174 1 74.31 71 HIS A C 1
ATOM 530 O O . HIS A 1 71 ? 31.938 -17.562 -2.268 1 74.31 71 HIS A O 1
ATOM 536 N N . GLU A 1 72 ? 33.812 -17.844 -3.332 1 78.19 72 GLU A N 1
ATOM 537 C CA . GLU A 1 72 ? 34.5 -16.969 -2.387 1 78.19 72 GLU A CA 1
ATOM 538 C C . GLU A 1 72 ? 33.906 -15.562 -2.432 1 78.19 72 GLU A C 1
ATOM 540 O O . GLU A 1 72 ? 33.75 -14.992 -3.512 1 78.19 72 GLU A O 1
ATOM 545 N N . ARG A 1 73 ? 33.625 -15.117 -1.264 1 77.25 73 ARG A N 1
ATOM 546 C CA . ARG A 1 73 ? 33.031 -13.781 -1.164 1 77.25 73 ARG A CA 1
ATOM 547 C C . ARG A 1 73 ? 34.062 -12.703 -1.44 1 77.25 73 ARG A C 1
ATOM 549 O O . ARG A 1 73 ? 35.219 -12.789 -0.966 1 77.25 73 ARG A O 1
ATOM 556 N N . PRO A 1 74 ? 33.656 -11.727 -2.211 1 85.06 74 PRO A N 1
ATOM 557 C CA . PRO A 1 74 ? 34.562 -10.633 -2.551 1 85.06 74 PRO A CA 1
ATOM 558 C C . PRO A 1 74 ? 34.656 -9.586 -1.441 1 85.06 74 PRO A C 1
ATOM 560 O O . PRO A 1 74 ? 34.969 -8.422 -1.709 1 85.06 74 PRO A O 1
ATOM 563 N N . CYS A 1 75 ? 34.281 -9.914 -0.226 1 91.56 75 CYS A N 1
ATOM 564 C CA . CYS A 1 75 ? 34.375 -9.062 0.957 1 91.56 75 CYS A CA 1
ATOM 565 C C . CYS A 1 75 ? 34.375 -9.906 2.23 1 91.56 75 CYS A C 1
ATOM 567 O O . CYS A 1 75 ? 34.125 -11.109 2.186 1 91.56 75 CYS A O 1
ATOM 569 N N . GLU A 1 76 ? 34.812 -9.273 3.273 1 93.81 76 GLU A N 1
ATOM 570 C CA . GLU A 1 76 ? 34.844 -9.938 4.574 1 93.81 76 GLU A CA 1
ATOM 571 C C . GLU A 1 76 ? 33.688 -9.461 5.469 1 93.81 76 GLU A C 1
ATOM 573 O O . GLU A 1 76 ? 33.781 -8.375 6.055 1 93.81 76 GLU A O 1
ATOM 578 N N . VAL A 1 77 ? 32.688 -10.312 5.633 1 95.88 77 VAL A N 1
ATOM 579 C CA . VAL A 1 77 ? 31.594 -9.969 6.543 1 95.88 77 VAL A CA 1
ATOM 580 C C . VAL A 1 77 ? 32 -10.297 7.977 1 95.88 77 VAL A C 1
ATOM 582 O O . VAL A 1 77 ? 32.344 -11.445 8.289 1 95.88 77 VAL A O 1
ATOM 585 N N . ILE A 1 78 ? 31.891 -9.305 8.852 1 96.5 78 ILE A N 1
ATOM 586 C CA . ILE A 1 78 ? 32.531 -9.539 10.141 1 96.5 78 ILE A CA 1
ATOM 587 C C . ILE A 1 78 ? 31.469 -9.586 11.242 1 96.5 78 ILE A C 1
ATOM 589 O O . ILE A 1 78 ? 31.734 -10.086 12.336 1 96.5 78 ILE A O 1
ATOM 593 N N . ALA A 1 79 ? 30.266 -9.039 10.969 1 97.25 79 ALA A N 1
ATOM 594 C CA . ALA A 1 79 ? 29.219 -9.016 11.992 1 97.25 79 ALA A CA 1
ATOM 595 C C . ALA A 1 79 ? 27.875 -8.633 11.383 1 97.25 79 ALA A C 1
ATOM 597 O O . ALA A 1 79 ? 27.812 -8.195 10.234 1 97.25 79 ALA A O 1
ATOM 598 N N . ALA A 1 80 ? 26.812 -8.891 12.148 1 97.69 80 ALA A N 1
ATOM 599 C CA . ALA A 1 80 ? 25.484 -8.383 11.875 1 97.69 80 ALA A CA 1
ATOM 600 C C . ALA A 1 80 ? 24.969 -7.535 13.039 1 97.69 80 ALA A C 1
ATOM 602 O O . ALA A 1 80 ? 25.328 -7.777 14.195 1 97.69 80 ALA A O 1
ATOM 603 N N . VAL A 1 81 ? 24.156 -6.551 12.711 1 97.75 81 VAL A N 1
ATOM 604 C CA . VAL A 1 81 ? 23.641 -5.664 13.742 1 97.75 81 VAL A CA 1
ATOM 605 C C . VAL A 1 81 ? 22.156 -5.949 13.969 1 97.75 81 VAL A C 1
ATOM 607 O O . VAL A 1 81 ? 21.359 -5.906 13.031 1 97.75 81 VAL A O 1
ATOM 610 N N . ASP A 1 82 ? 21.781 -6.223 15.172 1 96.25 82 ASP A N 1
ATOM 611 C CA . ASP A 1 82 ? 20.391 -6.406 15.594 1 96.25 82 ASP A CA 1
ATOM 612 C C . ASP A 1 82 ? 20.234 -6.141 17.094 1 96.25 82 ASP A C 1
ATOM 614 O O . ASP A 1 82 ? 20.609 -6.977 17.922 1 96.25 82 ASP A O 1
ATOM 618 N N . ASP A 1 83 ? 19.609 -5.062 17.406 1 94.81 83 ASP A N 1
ATOM 619 C CA . ASP A 1 83 ? 19.547 -4.613 18.781 1 94.81 83 ASP A CA 1
ATOM 620 C C . ASP A 1 83 ? 18.609 -5.5 19.609 1 94.81 83 ASP A C 1
ATOM 622 O O . ASP A 1 83 ? 18.656 -5.488 20.844 1 94.81 83 ASP A O 1
ATOM 626 N N . PHE A 1 84 ? 17.797 -6.215 18.953 1 92.94 84 PHE A N 1
ATOM 627 C CA . PHE A 1 84 ? 16.828 -7.043 19.672 1 92.94 84 PHE A CA 1
ATOM 628 C C . PHE A 1 84 ? 17.391 -8.445 19.891 1 92.94 84 PHE A C 1
ATOM 630 O O . PHE A 1 84 ? 16.859 -9.211 20.703 1 92.94 84 PHE A O 1
ATOM 637 N N . ARG A 1 85 ? 18.453 -8.766 19.203 1 94 85 ARG A N 1
ATOM 638 C CA . ARG A 1 85 ? 18.906 -10.148 19.234 1 94 85 ARG A CA 1
ATOM 639 C C . ARG A 1 85 ? 20.344 -10.25 19.766 1 94 85 ARG A C 1
ATOM 641 O O . ARG A 1 85 ? 20.812 -11.344 20.094 1 94 85 ARG A O 1
ATOM 648 N N . TYR A 1 86 ? 21.047 -9.18 19.812 1 93.31 86 TYR A N 1
ATOM 649 C CA . TYR A 1 86 ? 22.484 -9.25 20.094 1 93.31 86 TYR A CA 1
ATOM 650 C C . TYR A 1 86 ? 22.734 -9.852 21.484 1 93.31 86 TYR A C 1
ATOM 652 O O . TYR A 1 86 ? 23.812 -10.398 21.734 1 93.31 86 TYR A O 1
ATOM 660 N N . HIS A 1 87 ? 21.719 -9.797 22.391 1 93.62 87 HIS A N 1
ATOM 661 C CA . HIS A 1 87 ? 21.891 -10.305 23.75 1 93.62 87 HIS A CA 1
ATOM 662 C C . HIS A 1 87 ? 21.656 -11.812 23.812 1 93.62 87 HIS A C 1
ATOM 664 O O . HIS A 1 87 ? 21.969 -12.453 24.812 1 93.62 87 HIS A O 1
ATOM 670 N N . SER A 1 88 ? 21.125 -12.375 22.844 1 91.25 88 SER A N 1
ATOM 671 C CA . SER A 1 88 ? 20.703 -13.773 22.859 1 91.25 88 SER A CA 1
ATOM 672 C C . SER A 1 88 ? 21.891 -14.711 22.766 1 91.25 88 SER A C 1
ATOM 674 O O . SER A 1 88 ? 21.797 -15.891 23.109 1 91.25 88 SER A O 1
ATOM 676 N N . GLY A 1 89 ? 23 -14.25 22.281 1 90.12 89 GLY A N 1
ATOM 677 C CA . GLY A 1 89 ? 24.141 -15.109 22 1 90.12 89 GLY A CA 1
ATOM 678 C C . GLY A 1 89 ? 24.031 -15.852 20.688 1 90.12 89 GLY A C 1
ATOM 679 O O . GLY A 1 89 ? 24.969 -16.531 20.266 1 90.12 89 GLY A O 1
ATOM 680 N N . GLU A 1 90 ? 22.953 -15.711 20.031 1 93.06 90 GLU A N 1
ATOM 681 C CA . GLU A 1 90 ? 22.766 -16.328 18.719 1 93.06 90 GLU A CA 1
ATOM 682 C C . GLU A 1 90 ? 23.734 -15.742 17.688 1 93.06 90 GLU A C 1
ATOM 684 O O . GLU A 1 90 ? 24.203 -14.617 17.844 1 93.06 90 GLU A O 1
ATOM 689 N N . LEU A 1 91 ? 24.031 -16.578 16.688 1 94.94 91 LEU A N 1
ATOM 690 C CA . LEU A 1 91 ? 24.891 -16.141 15.578 1 94.94 91 LEU A CA 1
ATOM 691 C C . LEU A 1 91 ? 24.062 -15.953 14.305 1 94.94 91 LEU A C 1
ATOM 693 O O . LEU A 1 91 ? 23.016 -16.578 14.141 1 94.94 91 LEU A O 1
ATOM 697 N N . TYR A 1 92 ? 24.531 -15.078 13.562 1 94.81 92 TYR A N 1
ATOM 698 C CA . TYR A 1 92 ? 23.984 -14.891 12.219 1 94.81 92 TYR A CA 1
ATOM 699 C C . TYR A 1 92 ? 24.891 -15.516 11.172 1 94.81 92 TYR A C 1
ATOM 701 O O . TYR A 1 92 ? 25.891 -14.906 10.758 1 94.81 92 TYR A O 1
ATOM 709 N N . TYR A 1 93 ? 24.609 -16.703 10.664 1 92.69 93 TYR A N 1
ATOM 710 C CA . TYR A 1 93 ? 25.438 -17.453 9.734 1 92.69 93 TYR A CA 1
ATOM 711 C C . TYR A 1 93 ? 26.875 -17.562 10.227 1 92.69 93 TYR A C 1
ATOM 713 O O . TYR A 1 93 ? 27.812 -17.312 9.477 1 92.69 93 TYR A O 1
ATOM 721 N N . GLY A 1 94 ? 26.984 -17.797 11.469 1 93.12 94 GLY A N 1
ATOM 722 C CA . GLY A 1 94 ? 28.297 -17.984 12.07 1 93.12 94 GLY A CA 1
ATOM 723 C C . GLY A 1 94 ? 28.953 -16.688 12.5 1 93.12 94 GLY A C 1
ATOM 724 O O . GLY A 1 94 ? 30.031 -16.703 13.109 1 93.12 94 GLY A O 1
ATOM 725 N N . LEU A 1 95 ? 28.344 -15.562 12.273 1 95.44 95 LEU A N 1
ATOM 726 C CA . LEU A 1 95 ? 28.891 -14.258 12.609 1 95.44 95 LEU A CA 1
ATOM 727 C C . LEU A 1 95 ? 28.266 -13.719 13.898 1 95.44 95 LEU A C 1
ATOM 729 O O . LEU A 1 95 ? 27.109 -14.016 14.203 1 95.44 95 LEU A O 1
ATOM 733 N N . PRO A 1 96 ? 29.047 -12.93 14.625 1 96.75 96 PRO A N 1
ATOM 734 C CA . PRO A 1 96 ? 28.438 -12.305 15.805 1 96.75 96 PRO A CA 1
ATOM 735 C C . PRO A 1 96 ? 27.359 -11.289 15.453 1 96.75 96 PRO A C 1
ATOM 737 O O . PRO A 1 96 ? 27.484 -10.562 14.469 1 96.75 96 PRO A O 1
ATOM 740 N N . ILE A 1 97 ? 26.297 -11.297 16.297 1 97.81 97 ILE A N 1
ATOM 741 C CA . ILE A 1 97 ? 25.312 -10.227 16.266 1 97.81 97 ILE A CA 1
ATOM 742 C C . ILE A 1 97 ? 25.672 -9.156 17.297 1 97.81 97 ILE A C 1
ATOM 744 O O . ILE A 1 97 ? 25.859 -9.461 18.469 1 97.81 97 ILE A O 1
ATOM 748 N N . ILE A 1 98 ? 25.797 -7.934 16.859 1 97.88 98 ILE A N 1
ATOM 749 C CA . ILE A 1 98 ? 26.219 -6.863 17.75 1 97.88 98 ILE A CA 1
ATOM 750 C C . ILE A 1 98 ? 25.141 -5.781 17.812 1 97.88 98 ILE A C 1
ATOM 752 O O . ILE A 1 98 ? 24.188 -5.809 17.047 1 97.88 98 ILE A O 1
ATOM 756 N N . SER A 1 99 ? 25.328 -4.855 18.734 1 97.44 99 SER A N 1
ATOM 757 C CA . SER A 1 99 ? 24.391 -3.746 18.891 1 97.44 99 SER A CA 1
ATOM 758 C C . SER A 1 99 ? 24.75 -2.592 17.969 1 97.44 99 SER A C 1
ATOM 760 O O . SER A 1 99 ? 25.859 -2.539 17.422 1 97.44 99 SER A O 1
ATOM 762 N N . THR A 1 100 ? 23.812 -1.692 17.781 1 97.06 100 THR A N 1
ATOM 763 C CA . THR A 1 100 ? 24.047 -0.475 17.016 1 97.06 100 THR A CA 1
ATOM 764 C C . THR A 1 100 ? 25.188 0.338 17.625 1 97.06 100 THR A C 1
ATOM 766 O O . THR A 1 100 ? 26.016 0.897 16.922 1 97.06 100 THR A O 1
ATOM 769 N N . ASP A 1 101 ? 25.281 0.379 18.938 1 96.25 101 ASP A N 1
ATOM 770 C CA . ASP A 1 101 ? 26.344 1.103 19.625 1 96.25 101 ASP A CA 1
ATOM 771 C C . ASP A 1 101 ? 27.703 0.513 19.297 1 96.25 101 ASP A C 1
ATOM 773 O O . ASP A 1 101 ? 28.656 1.248 19 1 96.25 101 ASP A O 1
ATOM 777 N N . ARG A 1 102 ? 27.781 -0.743 19.391 1 97 102 ARG A N 1
ATOM 778 C CA . ARG A 1 102 ? 29.047 -1.415 19.062 1 97 102 ARG A CA 1
ATOM 779 C C . ARG A 1 102 ? 29.406 -1.204 17.609 1 97 102 ARG A C 1
ATOM 781 O O . ARG A 1 102 ? 30.578 -1.033 17.266 1 97 102 ARG A O 1
ATOM 788 N N . PHE A 1 103 ? 28.453 -1.23 16.734 1 97.75 103 PHE A N 1
ATOM 789 C CA . PHE A 1 103 ? 28.641 -0.984 15.312 1 97.75 103 PHE A CA 1
ATOM 790 C C . PHE A 1 103 ? 29.234 0.4 15.086 1 97.75 103 PHE A C 1
ATOM 792 O O . PHE A 1 103 ? 30.234 0.545 14.359 1 97.75 103 PHE A O 1
ATOM 799 N N . THR A 1 104 ? 28.672 1.391 15.75 1 96.12 104 THR A N 1
ATOM 800 C CA . THR A 1 104 ? 29.156 2.756 15.578 1 96.12 104 THR A CA 1
ATOM 801 C C . THR A 1 104 ? 30.578 2.902 16.141 1 96.12 104 THR A C 1
ATOM 803 O O . THR A 1 104 ? 31.391 3.625 15.57 1 96.12 104 THR A O 1
ATOM 806 N N . GLU A 1 105 ? 30.859 2.201 17.172 1 96.69 105 GLU A N 1
ATOM 807 C CA . GLU A 1 105 ? 32.219 2.186 17.734 1 96.69 105 GLU A CA 1
ATOM 808 C C . GLU A 1 105 ? 33.219 1.547 16.766 1 96.69 105 GLU A C 1
ATOM 810 O O . GLU A 1 105 ? 34.281 2.078 16.547 1 96.69 105 GLU A O 1
ATOM 815 N N . LEU A 1 106 ? 32.844 0.452 16.234 1 96.69 106 LEU A N 1
ATOM 816 C CA . LEU A 1 106 ? 33.688 -0.232 15.258 1 96.69 106 LEU A CA 1
ATOM 817 C C . LEU A 1 106 ? 34 0.678 14.07 1 96.69 106 LEU A C 1
ATOM 819 O O . LEU A 1 106 ? 35.125 0.722 13.602 1 96.69 106 LEU A O 1
ATOM 823 N N . ALA A 1 107 ? 33 1.382 13.602 1 96.25 107 ALA A N 1
ATOM 824 C CA . ALA A 1 107 ? 33.156 2.242 12.43 1 96.25 107 ALA A CA 1
ATOM 825 C C . ALA A 1 107 ? 34.062 3.43 12.727 1 96.25 107 ALA A C 1
ATOM 827 O O . ALA A 1 107 ? 34.75 3.936 11.836 1 96.25 107 ALA A O 1
ATOM 828 N N . THR A 1 108 ? 34.031 3.859 13.969 1 94.56 108 THR A N 1
ATOM 829 C CA . THR A 1 108 ? 34.906 4.953 14.375 1 94.56 108 THR A CA 1
ATOM 830 C C . THR A 1 108 ? 36.375 4.523 14.328 1 94.56 108 THR A C 1
ATOM 832 O O . THR A 1 108 ? 37.25 5.324 13.992 1 94.56 108 THR A O 1
ATOM 835 N N . HIS A 1 109 ? 36.594 3.301 14.625 1 95 109 HIS A N 1
ATOM 836 C CA . HIS A 1 109 ? 37.969 2.783 14.68 1 95 109 HIS A CA 1
ATOM 837 C C . HIS A 1 109 ? 38.438 2.324 13.305 1 95 109 HIS A C 1
ATOM 839 O O . HIS A 1 109 ? 39.656 2.283 13.039 1 95 109 HIS A O 1
ATOM 845 N N . ASP A 1 110 ? 37.594 1.899 12.469 1 95.5 110 ASP A N 1
ATOM 846 C CA . ASP A 1 110 ? 37.906 1.442 11.117 1 95.5 110 ASP A CA 1
ATOM 847 C C . ASP A 1 110 ? 37.156 2.277 10.078 1 95.5 110 ASP A C 1
ATOM 849 O O . ASP A 1 110 ? 36.031 1.949 9.703 1 95.5 110 ASP A O 1
ATOM 853 N N . ARG A 1 111 ? 37.844 3.156 9.469 1 92.5 111 ARG A N 1
ATOM 854 C CA . ARG A 1 111 ? 37.219 4.094 8.539 1 92.5 111 ARG A CA 1
ATOM 855 C C . ARG A 1 111 ? 36.938 3.432 7.195 1 92.5 111 ARG A C 1
ATOM 857 O O . ARG A 1 111 ? 36.219 3.973 6.375 1 92.5 111 ARG A O 1
ATOM 864 N N . ASP A 1 112 ? 37.438 2.23 7.047 1 95.88 112 ASP A N 1
ATOM 865 C CA . ASP A 1 112 ? 37.219 1.509 5.801 1 95.88 112 ASP A CA 1
ATOM 866 C C . ASP A 1 112 ? 36.125 0.454 5.973 1 95.88 112 ASP A C 1
ATOM 868 O O . ASP A 1 112 ? 35.906 -0.37 5.086 1 95.88 112 ASP A O 1
ATOM 872 N N . LEU A 1 113 ? 35.469 0.52 7.074 1 97.56 113 LEU A N 1
ATOM 873 C CA . LEU A 1 113 ? 34.344 -0.361 7.289 1 97.56 113 LEU A CA 1
ATOM 874 C C . LEU A 1 113 ? 33.156 0.062 6.426 1 97.56 113 LEU A C 1
ATOM 876 O O . LEU A 1 113 ? 32.812 1.25 6.348 1 97.56 113 LEU A O 1
ATOM 880 N N . VAL A 1 114 ? 32.531 -0.912 5.719 1 98.12 114 VAL A N 1
ATOM 881 C CA . VAL A 1 114 ? 31.344 -0.654 4.91 1 98.12 114 VAL A CA 1
ATOM 882 C C . VAL A 1 114 ? 30.141 -1.341 5.535 1 98.12 114 VAL A C 1
ATOM 884 O O . VAL A 1 114 ? 30.234 -2.484 5.988 1 98.12 114 VAL A O 1
ATOM 887 N N . ALA A 1 115 ? 29.047 -0.615 5.672 1 98.38 115 ALA A N 1
ATOM 888 C CA . ALA A 1 115 ? 27.797 -1.183 6.188 1 98.38 115 ALA A CA 1
ATOM 889 C C . ALA A 1 115 ? 26.875 -1.602 5.047 1 98.38 115 ALA A C 1
ATOM 891 O O . ALA A 1 115 ? 26.766 -0.903 4.035 1 98.38 115 ALA A O 1
ATOM 892 N N . LEU A 1 116 ? 26.25 -2.762 5.195 1 97.19 116 LEU A N 1
ATOM 893 C CA . LEU A 1 116 ? 25.25 -3.262 4.258 1 97.19 116 LEU A CA 1
ATOM 894 C C . LEU A 1 116 ? 23.875 -3.262 4.895 1 97.19 116 LEU A C 1
ATOM 896 O O . LEU A 1 116 ? 23.562 -4.105 5.738 1 97.19 116 LEU A O 1
ATOM 900 N N . ASN A 1 117 ? 23.078 -2.295 4.457 1 96.62 117 ASN A N 1
ATOM 901 C CA . ASN A 1 117 ? 21.703 -2.203 4.945 1 96.62 117 ASN A CA 1
ATOM 902 C C . ASN A 1 117 ? 20.766 -3.139 4.176 1 96.62 117 ASN A C 1
ATOM 904 O O . ASN A 1 117 ? 20.359 -2.838 3.053 1 96.62 117 ASN A O 1
ATOM 908 N N . THR A 1 118 ? 20.344 -4.195 4.844 1 92 118 THR A N 1
ATOM 909 C CA . THR A 1 118 ? 19.547 -5.211 4.16 1 92 118 THR A CA 1
ATOM 910 C C . THR A 1 118 ? 18.109 -5.203 4.672 1 92 118 THR A C 1
ATOM 912 O O . THR A 1 118 ? 17.344 -6.121 4.375 1 92 118 THR A O 1
ATOM 915 N N . CYS A 1 119 ? 17.781 -4.195 5.402 1 90.88 119 CYS A N 1
ATOM 916 C CA . CYS A 1 119 ? 16.453 -4.121 5.984 1 90.88 119 CYS A CA 1
ATOM 917 C C . CYS A 1 119 ? 15.391 -3.953 4.902 1 90.88 119 CYS A C 1
ATOM 919 O O . CYS A 1 119 ? 15.57 -3.162 3.973 1 90.88 119 CYS A O 1
ATOM 921 N N . ARG A 1 120 ? 14.234 -4.648 5.078 1 85.5 120 ARG A N 1
ATOM 922 C CA . ARG A 1 120 ? 13.172 -4.625 4.078 1 85.5 120 ARG A CA 1
ATOM 923 C C . ARG A 1 120 ? 12.102 -3.598 4.434 1 85.5 120 ARG A C 1
ATOM 925 O O . ARG A 1 120 ? 11.477 -3.014 3.551 1 85.5 120 ARG A O 1
ATOM 932 N N . TYR A 1 121 ? 11.969 -3.383 5.707 1 82.25 121 TYR A N 1
ATOM 933 C CA . TYR A 1 121 ? 10.914 -2.475 6.152 1 82.25 121 TYR A CA 1
ATOM 934 C C . TYR A 1 121 ? 11.445 -1.051 6.281 1 82.25 121 TYR A C 1
ATOM 936 O O . TYR A 1 121 ? 12.609 -0.842 6.613 1 82.25 121 TYR A O 1
ATOM 944 N N . ASP A 1 122 ? 10.602 -0.207 6.078 1 81.25 122 ASP A N 1
ATOM 945 C CA . ASP A 1 122 ? 10.984 1.198 5.977 1 81.25 122 ASP A CA 1
ATOM 946 C C . ASP A 1 122 ? 11.586 1.697 7.289 1 81.25 122 ASP A C 1
ATOM 948 O O . ASP A 1 122 ? 12.625 2.361 7.289 1 81.25 122 ASP A O 1
ATOM 952 N N . GLY A 1 123 ? 11.008 1.336 8.391 1 82.81 123 GLY A N 1
ATOM 953 C CA . GLY A 1 123 ? 11.469 1.822 9.688 1 82.81 123 GLY A CA 1
ATOM 954 C C . GLY A 1 123 ? 12.93 1.515 9.953 1 82.81 123 GLY A C 1
ATOM 955 O O . GLY A 1 123 ? 13.75 2.426 10.047 1 82.81 123 GLY A O 1
ATOM 956 N N . PRO A 1 124 ? 13.242 0.268 9.992 1 88.56 124 PRO A N 1
ATOM 957 C CA . PRO A 1 124 ? 14.633 -0.104 10.242 1 88.56 124 PRO A CA 1
ATOM 958 C C . PRO A 1 124 ? 15.578 0.382 9.148 1 88.56 124 PRO A C 1
ATOM 960 O O . PRO A 1 124 ? 16.719 0.754 9.43 1 88.56 124 PRO A O 1
ATOM 963 N N . LYS A 1 125 ? 15.156 0.364 7.984 1 90.38 125 LYS A N 1
ATOM 964 C CA . LYS A 1 125 ? 15.984 0.846 6.883 1 90.38 125 LYS A CA 1
ATOM 965 C C . LYS A 1 125 ? 16.375 2.305 7.09 1 90.38 125 LYS A C 1
ATOM 967 O O . LYS A 1 125 ? 17.562 2.654 6.992 1 90.38 125 LYS A O 1
ATOM 972 N N . ARG A 1 126 ? 15.453 3.098 7.402 1 86.81 126 ARG A N 1
ATOM 973 C CA . ARG A 1 126 ? 15.703 4.52 7.613 1 86.81 126 ARG A CA 1
ATOM 974 C C . ARG A 1 126 ? 16.562 4.75 8.852 1 86.81 126 ARG A C 1
ATOM 976 O O . ARG A 1 126 ? 17.422 5.633 8.859 1 86.81 126 ARG A O 1
ATOM 983 N N . PHE A 1 127 ? 16.297 3.994 9.805 1 89.19 127 PHE A N 1
ATOM 984 C CA . PHE A 1 127 ? 17.062 4.098 11.031 1 89.19 127 PHE A CA 1
ATOM 985 C C . PHE A 1 127 ? 18.547 3.881 10.766 1 89.19 127 PHE A C 1
ATOM 987 O O . PHE A 1 127 ? 19.391 4.719 11.125 1 89.19 127 PHE A O 1
ATOM 994 N N . PHE A 1 128 ? 18.859 2.854 10.117 1 94.38 128 PHE A N 1
ATOM 995 C CA . PHE A 1 128 ? 20.25 2.508 9.883 1 94.38 128 PHE A CA 1
ATOM 996 C C . PHE A 1 128 ? 20.875 3.459 8.867 1 94.38 128 PHE A C 1
ATOM 998 O O . PHE A 1 128 ? 22.062 3.787 8.969 1 94.38 128 PHE A O 1
ATOM 1005 N N . ASP A 1 129 ? 20.094 3.859 7.895 1 92.12 129 ASP A N 1
ATOM 1006 C CA . ASP A 1 129 ? 20.609 4.859 6.961 1 92.12 129 ASP A CA 1
ATOM 1007 C C . ASP A 1 129 ? 21.016 6.141 7.691 1 92.12 129 ASP A C 1
ATOM 1009 O O . ASP A 1 129 ? 22.062 6.715 7.406 1 92.12 129 ASP A O 1
ATOM 1013 N N . GLN A 1 130 ? 20.172 6.508 8.555 1 87.31 130 GLN A N 1
ATOM 1014 C CA . GLN A 1 130 ? 20.438 7.723 9.32 1 87.31 130 GLN A CA 1
ATOM 1015 C C . GLN A 1 130 ? 21.688 7.562 10.195 1 87.31 130 GLN A C 1
ATOM 1017 O O . GLN A 1 130 ? 22.5 8.484 10.305 1 87.31 130 GLN A O 1
ATOM 1022 N N . ILE A 1 131 ? 21.812 6.402 10.812 1 91.19 131 ILE A N 1
ATOM 1023 C CA . ILE A 1 131 ? 22.984 6.117 11.641 1 91.19 131 ILE A CA 1
ATOM 1024 C C . ILE A 1 131 ? 24.25 6.234 10.797 1 91.19 131 ILE A C 1
ATOM 1026 O O . ILE A 1 131 ? 25.219 6.887 11.211 1 91.19 131 ILE A O 1
ATOM 1030 N N . CYS A 1 132 ? 24.203 5.68 9.688 1 94.88 132 CYS A N 1
ATOM 1031 C CA . CYS A 1 132 ? 25.375 5.691 8.812 1 94.88 132 CYS A CA 1
ATOM 1032 C C . CYS A 1 132 ? 25.688 7.105 8.336 1 94.88 132 CYS A C 1
ATOM 1034 O O . CYS A 1 132 ? 26.844 7.512 8.305 1 94.88 132 CYS A O 1
ATOM 1036 N N . ARG A 1 133 ? 24.688 7.867 8.031 1 88.44 133 ARG A N 1
ATOM 1037 C CA . ARG A 1 133 ? 24.891 9.234 7.562 1 88.44 133 ARG A CA 1
ATOM 1038 C C . ARG A 1 133 ? 25.438 10.117 8.68 1 88.44 133 ARG A C 1
ATOM 1040 O O . ARG A 1 133 ? 26.375 10.898 8.461 1 88.44 133 ARG A O 1
ATOM 1047 N N . THR A 1 134 ? 24.875 9.945 9.789 1 85.75 134 THR A N 1
ATOM 1048 C CA . THR A 1 134 ? 25.266 10.75 10.945 1 85.75 134 THR A CA 1
ATOM 1049 C C . THR A 1 134 ? 26.719 10.5 11.312 1 85.75 134 THR A C 1
ATOM 1051 O O . THR A 1 134 ? 27.453 11.43 11.656 1 85.75 134 THR A O 1
ATOM 1054 N N . HIS A 1 135 ? 27.203 9.289 11.172 1 91.06 135 HIS A N 1
ATOM 1055 C CA . HIS A 1 135 ? 28.547 8.922 11.602 1 91.06 135 HIS A CA 1
ATOM 1056 C C . HIS A 1 135 ? 29.5 8.852 10.414 1 91.06 135 HIS A C 1
ATOM 1058 O O . HIS A 1 135 ? 30.656 8.461 10.562 1 91.06 135 HIS A O 1
ATOM 1064 N N . GLY A 1 136 ? 28.969 9.164 9.242 1 91.62 136 GLY A N 1
ATOM 1065 C CA . GLY A 1 136 ? 29.797 9.172 8.047 1 91.62 136 GLY A CA 1
ATOM 1066 C C . GLY A 1 136 ? 30.297 7.789 7.656 1 91.62 136 GLY A C 1
ATOM 1067 O O . GLY A 1 136 ? 31.422 7.633 7.184 1 91.62 136 GLY A O 1
ATOM 1068 N N . ILE A 1 137 ? 29.516 6.766 7.895 1 96.88 137 ILE A N 1
ATOM 1069 C CA . ILE A 1 137 ? 29.891 5.391 7.586 1 96.88 137 ILE A CA 1
ATOM 1070 C C . ILE A 1 137 ? 29.516 5.062 6.145 1 96.88 137 ILE A C 1
ATOM 1072 O O . ILE A 1 137 ? 28.344 5.148 5.773 1 96.88 137 ILE A O 1
ATOM 1076 N N . PRO A 1 138 ? 30.5 4.617 5.32 1 97.75 138 PRO A N 1
ATOM 1077 C CA . PRO A 1 138 ? 30.109 4.141 3.99 1 97.75 138 PRO A CA 1
ATOM 1078 C C . PRO A 1 138 ? 29.109 2.994 4.039 1 97.75 138 PRO A C 1
ATOM 1080 O O . PRO A 1 138 ? 29.281 2.043 4.805 1 97.75 138 PRO A O 1
ATOM 1083 N N . HIS A 1 139 ? 28.047 3.115 3.305 1 97.44 139 HIS A N 1
ATOM 1084 C CA . HIS A 1 139 ? 27.031 2.061 3.389 1 97.44 139 HIS A CA 1
ATOM 1085 C C . HIS A 1 139 ? 26.312 1.882 2.059 1 97.44 139 HIS A C 1
ATOM 1087 O O . HIS A 1 139 ? 26.328 2.783 1.217 1 97.44 139 HIS A O 1
ATOM 1093 N N . LEU A 1 140 ? 25.781 0.647 1.891 1 96.62 140 LEU A N 1
ATOM 1094 C CA . LEU A 1 140 ? 25.094 0.182 0.69 1 96.62 140 LEU A CA 1
ATOM 1095 C C . LEU A 1 140 ? 23.797 -0.53 1.05 1 96.62 140 LEU A C 1
ATOM 1097 O O . LEU A 1 140 ? 23.656 -1.042 2.162 1 96.62 140 LEU A O 1
ATOM 1101 N N . ASN A 1 141 ? 22.859 -0.458 0.067 1 95.56 141 ASN A N 1
ATOM 1102 C CA . ASN A 1 141 ? 21.797 -1.457 0.123 1 95.56 141 ASN A CA 1
ATOM 1103 C C . ASN A 1 141 ? 22.188 -2.732 -0.617 1 95.56 141 ASN A C 1
ATOM 1105 O O . ASN A 1 141 ? 23.297 -2.838 -1.14 1 95.56 141 ASN A O 1
ATOM 1109 N N . PHE A 1 142 ? 21.344 -3.699 -0.612 1 95.19 142 PHE A N 1
ATOM 1110 C CA . PHE A 1 142 ? 21.688 -5.012 -1.146 1 95.19 142 PHE A CA 1
ATOM 1111 C C . PHE A 1 142 ? 21.969 -4.934 -2.641 1 95.19 142 PHE A C 1
ATOM 1113 O O . PHE A 1 142 ? 22.953 -5.5 -3.121 1 95.19 142 PHE A O 1
ATOM 1120 N N . GLU A 1 143 ? 21.109 -4.246 -3.391 1 95.56 143 GLU A N 1
ATOM 1121 C CA . GLU A 1 143 ? 21.297 -4.133 -4.832 1 95.56 143 GLU A CA 1
ATOM 1122 C C . GLU A 1 143 ? 22.641 -3.475 -5.168 1 95.56 143 GLU A C 1
ATOM 1124 O O . GLU A 1 143 ? 23.328 -3.902 -6.094 1 95.56 143 GLU A O 1
ATOM 1129 N N . GLN A 1 144 ? 22.938 -2.49 -4.43 1 96.94 144 GLN A N 1
ATOM 1130 C CA . GLN A 1 144 ? 24.219 -1.818 -4.602 1 96.94 144 GLN A CA 1
ATOM 1131 C C . GLN A 1 144 ? 25.375 -2.768 -4.316 1 96.94 144 GLN A C 1
ATOM 1133 O O . GLN A 1 144 ? 26.391 -2.74 -5.016 1 96.94 144 GLN A O 1
ATOM 1138 N N . ALA A 1 145 ? 25.219 -3.58 -3.324 1 96.12 145 ALA A N 1
ATOM 1139 C CA . ALA A 1 145 ? 26.281 -4.52 -2.965 1 96.12 145 ALA A CA 1
ATOM 1140 C C . ALA A 1 145 ? 26.516 -5.531 -4.078 1 96.12 145 ALA A C 1
ATOM 1142 O O . ALA A 1 145 ? 27.656 -5.855 -4.402 1 96.12 145 ALA A O 1
ATOM 1143 N N . VAL A 1 146 ? 25.453 -6.043 -4.629 1 95.38 146 VAL A N 1
ATOM 1144 C CA . VAL A 1 146 ? 25.578 -6.996 -5.727 1 95.38 146 VAL A CA 1
ATOM 1145 C C . VAL A 1 146 ? 26.375 -6.371 -6.867 1 95.38 146 VAL A C 1
ATOM 1147 O O . VAL A 1 146 ? 27.266 -7.012 -7.43 1 95.38 146 VAL A O 1
ATOM 1150 N N . ARG A 1 147 ? 26.125 -5.145 -7.152 1 95.94 147 ARG A N 1
ATOM 1151 C CA . ARG A 1 147 ? 26.812 -4.426 -8.227 1 95.94 147 ARG A CA 1
ATOM 1152 C C . ARG A 1 147 ? 28.25 -4.105 -7.84 1 95.94 147 ARG A C 1
ATOM 1154 O O . ARG A 1 147 ? 29.188 -4.387 -8.602 1 95.94 147 ARG A O 1
ATOM 1161 N N . ALA A 1 148 ? 28.438 -3.596 -6.672 1 96.06 148 ALA A N 1
ATOM 1162 C CA . ALA A 1 148 ? 29.734 -3.07 -6.234 1 96.06 148 ALA A CA 1
ATOM 1163 C C . ALA A 1 148 ? 30.75 -4.191 -6.094 1 96.06 148 ALA A C 1
ATOM 1165 O O . ALA A 1 148 ? 31.938 -4.008 -6.418 1 96.06 148 ALA A O 1
ATOM 1166 N N . PHE A 1 149 ? 30.312 -5.344 -5.641 1 93.81 149 PHE A N 1
ATOM 1167 C CA . PHE A 1 149 ? 31.234 -6.426 -5.344 1 93.81 149 PHE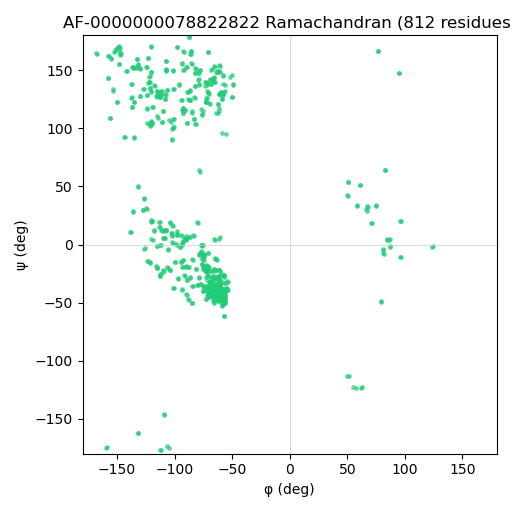 A CA 1
ATOM 1168 C C . PHE A 1 149 ? 31.219 -7.477 -6.445 1 93.81 149 PHE A C 1
ATOM 1170 O O . PHE A 1 149 ? 31.781 -8.562 -6.293 1 93.81 149 PHE A O 1
ATOM 1177 N N . GLY A 1 150 ? 30.531 -7.191 -7.523 1 90.31 150 GLY A N 1
ATOM 1178 C CA . GLY A 1 150 ? 30.516 -8.094 -8.664 1 90.31 150 GLY A CA 1
ATOM 1179 C C . GLY A 1 150 ? 29.953 -9.461 -8.344 1 90.31 150 GLY A C 1
ATOM 1180 O O . GLY A 1 150 ? 30.578 -10.484 -8.641 1 90.31 150 GLY A O 1
ATOM 1181 N N . LEU A 1 151 ? 28.781 -9.461 -7.738 1 91.25 151 LEU A N 1
ATOM 1182 C CA . LEU A 1 151 ? 28.203 -10.719 -7.27 1 91.25 151 LEU A CA 1
ATOM 1183 C C . LEU A 1 151 ? 27.328 -11.352 -8.344 1 91.25 151 LEU A C 1
ATOM 1185 O O . LEU A 1 151 ? 26.656 -12.352 -8.094 1 91.25 151 LEU A O 1
ATOM 1189 N N . GLN A 1 152 ? 27.297 -10.758 -9.508 1 89.19 152 GLN A N 1
ATOM 1190 C CA . GLN A 1 152 ? 26.516 -11.266 -10.625 1 89.19 152 GLN A CA 1
ATOM 1191 C C . GLN A 1 152 ? 26.797 -12.75 -10.852 1 89.19 152 GLN A C 1
ATOM 1193 O O . GLN A 1 152 ? 27.938 -13.156 -11.016 1 89.19 152 GLN A O 1
ATOM 1198 N N . GLY A 1 153 ? 25.75 -13.555 -10.883 1 87.62 153 GLY A N 1
ATOM 1199 C CA . GLY A 1 153 ? 25.891 -14.977 -11.133 1 87.62 153 GLY A CA 1
ATOM 1200 C C . GLY A 1 153 ? 26.297 -15.766 -9.898 1 87.62 153 GLY A C 1
ATOM 1201 O O . GLY A 1 153 ? 26.297 -17 -9.914 1 87.62 153 GLY A O 1
ATOM 1202 N N . ASN A 1 154 ? 26.609 -15.062 -8.82 1 89.31 154 ASN A N 1
ATOM 1203 C CA . ASN A 1 154 ? 27.047 -15.719 -7.598 1 89.31 154 ASN A CA 1
ATOM 1204 C C . ASN A 1 154 ? 25.938 -15.75 -6.551 1 89.31 154 ASN A C 1
ATOM 1206 O O . ASN A 1 154 ? 25.984 -16.547 -5.609 1 89.31 154 ASN A O 1
ATOM 1210 N N . VAL A 1 155 ? 25.016 -14.852 -6.723 1 88.06 155 VAL A N 1
ATOM 1211 C CA . VAL A 1 155 ? 23.828 -14.867 -5.871 1 88.06 155 VAL A CA 1
ATOM 1212 C C . VAL A 1 155 ? 22.672 -15.562 -6.594 1 88.06 155 VAL A C 1
ATOM 1214 O O . VAL A 1 155 ? 22.812 -15.938 -7.762 1 88.06 155 VAL A O 1
ATOM 1217 N N . ASP A 1 156 ? 21.609 -15.82 -5.855 1 86.56 156 ASP A N 1
ATOM 1218 C CA . ASP A 1 156 ? 20.391 -16.328 -6.484 1 86.56 156 ASP A CA 1
ATOM 1219 C C . ASP A 1 156 ? 20.016 -15.484 -7.699 1 86.56 156 ASP A C 1
ATOM 1221 O O . ASP A 1 156 ? 20.109 -14.25 -7.66 1 86.56 156 ASP A O 1
ATOM 1225 N N . TYR A 1 157 ? 19.625 -16.109 -8.758 1 85.94 157 TYR A N 1
ATOM 1226 C CA . TYR A 1 157 ? 19.344 -15.398 -10 1 85.94 157 TYR A CA 1
ATOM 1227 C C . TYR A 1 157 ? 18.234 -14.375 -9.805 1 85.94 157 TYR A C 1
ATOM 1229 O O . TYR A 1 157 ? 18.172 -13.375 -10.531 1 85.94 157 TYR A O 1
ATOM 1237 N N . ARG A 1 158 ? 17.438 -14.617 -8.875 1 91.19 158 ARG A N 1
ATOM 1238 C CA . ARG A 1 158 ? 16.297 -13.734 -8.625 1 91.19 158 ARG A CA 1
ATOM 1239 C C . ARG A 1 158 ? 16.75 -12.406 -8.039 1 91.19 158 ARG A C 1
ATOM 1241 O O . ARG A 1 158 ? 16.031 -11.414 -8.094 1 91.19 158 ARG A O 1
ATOM 1248 N N . VAL A 1 159 ? 17.922 -12.367 -7.477 1 91.88 159 VAL A N 1
ATOM 1249 C CA . VAL A 1 159 ? 18.375 -11.141 -6.824 1 91.88 159 VAL A CA 1
ATOM 1250 C C . VAL A 1 159 ? 19.656 -10.648 -7.484 1 91.88 159 VAL A C 1
ATOM 1252 O O . VAL A 1 159 ? 20.406 -9.859 -6.895 1 91.88 159 VAL A O 1
ATOM 1255 N N . ASP A 1 160 ? 19.891 -11.094 -8.719 1 93.5 160 ASP A N 1
ATOM 1256 C CA . ASP A 1 160 ? 21.016 -10.625 -9.508 1 93.5 160 ASP A CA 1
ATOM 1257 C C . ASP A 1 160 ? 20.812 -9.18 -9.961 1 93.5 160 ASP A C 1
ATOM 1259 O O . ASP A 1 160 ? 19.734 -8.617 -9.781 1 93.5 160 ASP A O 1
ATOM 1263 N N . ASP A 1 161 ? 21.875 -8.602 -10.414 1 96.19 161 ASP A N 1
ATOM 1264 C CA . ASP A 1 161 ? 21.797 -7.266 -11.008 1 96.19 161 ASP A CA 1
ATOM 1265 C C . ASP A 1 161 ? 21.234 -7.328 -12.422 1 96.19 161 ASP A C 1
ATOM 1267 O O . ASP A 1 161 ? 21.859 -7.859 -13.336 1 96.19 161 ASP A O 1
ATOM 1271 N N . TRP A 1 162 ? 20.094 -6.723 -12.617 1 97 162 TRP A N 1
ATOM 1272 C CA . TRP A 1 162 ? 19.375 -6.816 -13.883 1 97 162 TRP A CA 1
ATOM 1273 C C . TRP A 1 162 ? 19.719 -5.652 -14.797 1 97 162 TRP A C 1
ATOM 1275 O O . TRP A 1 162 ? 19.25 -5.574 -15.93 1 97 162 TRP A O 1
ATOM 1285 N N . GLY A 1 163 ? 20.609 -4.742 -14.367 1 96.94 163 GLY A N 1
ATOM 1286 C CA . GLY A 1 163 ? 20.906 -3.502 -15.07 1 96.94 163 GLY A CA 1
ATOM 1287 C C . GLY A 1 163 ? 21.359 -3.725 -16.5 1 96.94 163 GLY A C 1
ATOM 1288 O O . GLY A 1 163 ? 20.844 -3.102 -17.422 1 96.94 163 GLY A O 1
ATOM 1289 N N . ALA A 1 164 ? 22.25 -4.656 -16.688 1 95.75 164 ALA A N 1
ATOM 1290 C CA . ALA A 1 164 ? 22.828 -4.895 -18.016 1 95.75 164 ALA A CA 1
ATOM 1291 C C . ALA A 1 164 ? 21.75 -5.395 -18.984 1 95.75 164 ALA A C 1
ATOM 1293 O O . ALA A 1 164 ? 21.734 -4.988 -20.156 1 95.75 164 ALA A O 1
ATOM 1294 N N . ASP A 1 165 ? 20.938 -6.293 -18.516 1 96.75 165 ASP A N 1
ATOM 1295 C CA . ASP A 1 165 ? 19.875 -6.816 -19.359 1 96.75 165 ASP A CA 1
ATOM 1296 C C . ASP A 1 165 ? 18.906 -5.707 -19.766 1 96.75 165 ASP A C 1
ATOM 1298 O O . ASP A 1 165 ? 18.422 -5.68 -20.891 1 96.75 165 ASP A O 1
ATOM 1302 N N . ILE A 1 166 ? 18.625 -4.82 -18.859 1 98 166 ILE A N 1
ATOM 1303 C CA . ILE A 1 166 ? 17.719 -3.713 -19.141 1 98 166 ILE A CA 1
ATOM 1304 C C . ILE A 1 166 ? 18.328 -2.791 -20.188 1 98 166 ILE A C 1
ATOM 1306 O O . ILE A 1 166 ? 17.656 -2.396 -21.141 1 98 166 ILE A O 1
ATOM 1310 N N . VAL A 1 167 ? 19.594 -2.506 -20.062 1 98.12 167 VAL A N 1
ATOM 1311 C CA . VAL A 1 167 ? 20.281 -1.644 -21.016 1 98.12 167 VAL A CA 1
ATOM 1312 C C . VAL A 1 167 ? 20.234 -2.256 -22.406 1 98.12 167 VAL A C 1
ATOM 1314 O O . VAL A 1 167 ? 20.031 -1.547 -23.406 1 98.12 167 VAL A O 1
ATOM 1317 N N . ARG A 1 168 ? 20.312 -3.525 -22.516 1 97.75 168 ARG A N 1
ATOM 1318 C CA . ARG A 1 168 ? 20.344 -4.223 -23.797 1 97.75 168 ARG A CA 1
ATOM 1319 C C . ARG A 1 168 ? 18.969 -4.25 -24.453 1 97.75 168 ARG A C 1
ATOM 1321 O O . ARG A 1 168 ? 18.844 -4.535 -25.641 1 97.75 168 ARG A O 1
ATOM 1328 N N . ASN A 1 169 ? 17.906 -3.906 -23.703 1 98.38 169 ASN A N 1
ATOM 1329 C CA . ASN A 1 169 ? 16.547 -4.09 -24.203 1 98.38 169 ASN A CA 1
ATOM 1330 C C . ASN A 1 169 ? 15.742 -2.801 -24.109 1 98.38 169 ASN A C 1
ATOM 1332 O O . ASN A 1 169 ? 14.516 -2.844 -23.953 1 98.38 169 ASN A O 1
ATOM 1336 N N . ILE A 1 170 ? 16.391 -1.649 -24.203 1 98.06 170 ILE A N 1
ATOM 1337 C CA . ILE A 1 170 ? 15.773 -0.342 -24 1 98.06 170 ILE A CA 1
ATOM 1338 C C . ILE A 1 170 ? 14.594 -0.176 -24.953 1 98.06 170 ILE A C 1
ATOM 1340 O O . ILE A 1 170 ? 13.469 0.103 -24.516 1 98.06 170 ILE A O 1
ATOM 1344 N N . PRO A 1 171 ? 14.734 -0.438 -26.281 1 98.31 171 PRO A N 1
ATOM 1345 C CA . PRO A 1 171 ? 13.594 -0.227 -27.188 1 98.31 171 PRO A CA 1
ATOM 1346 C C . PRO A 1 171 ? 12.406 -1.13 -26.859 1 98.31 171 PRO A C 1
ATOM 1348 O O . PRO A 1 171 ? 11.25 -0.712 -27 1 98.31 171 PRO A O 1
ATOM 1351 N N . ALA A 1 172 ? 12.672 -2.342 -26.422 1 98.62 172 ALA A N 1
ATOM 1352 C CA . ALA A 1 172 ? 11.602 -3.279 -26.078 1 98.62 172 ALA A CA 1
ATOM 1353 C C . ALA A 1 172 ? 10.797 -2.787 -24.875 1 98.62 172 ALA A C 1
ATOM 1355 O O . ALA A 1 172 ? 9.57 -2.895 -24.859 1 98.62 172 ALA A O 1
ATOM 1356 N N . PHE A 1 173 ? 11.461 -2.225 -23.891 1 98.44 173 PHE A N 1
ATOM 1357 C CA . PHE A 1 173 ? 10.773 -1.713 -22.703 1 98.44 173 PHE A CA 1
ATOM 1358 C C . PHE A 1 173 ? 9.961 -0.471 -23.047 1 98.44 173 PHE A C 1
ATOM 1360 O O . PHE A 1 173 ? 8.875 -0.266 -22.5 1 98.44 173 PHE A O 1
ATOM 1367 N N . GLN A 1 174 ? 10.508 0.367 -23.953 1 97.69 174 GLN A N 1
ATOM 1368 C CA . GLN A 1 174 ? 9.758 1.533 -24.406 1 97.69 174 GLN A CA 1
ATOM 1369 C C . GLN A 1 174 ? 8.492 1.118 -25.156 1 97.69 174 GLN A C 1
ATOM 1371 O O . GLN A 1 174 ? 7.434 1.729 -24.969 1 97.69 174 GLN A O 1
ATOM 1376 N N . THR A 1 175 ? 8.617 0.067 -25.938 1 98 175 THR A N 1
ATOM 1377 C CA . THR A 1 175 ? 7.453 -0.478 -26.625 1 98 175 THR A CA 1
ATOM 1378 C C . THR A 1 175 ? 6.43 -1.002 -25.625 1 98 175 THR A C 1
ATOM 1380 O O . THR A 1 175 ? 5.227 -0.782 -25.781 1 98 175 THR A O 1
ATOM 1383 N N . LEU A 1 176 ? 6.895 -1.702 -24.594 1 98.25 176 LEU A N 1
ATOM 1384 C CA . LEU A 1 176 ? 5.996 -2.189 -23.547 1 98.25 176 LEU A CA 1
ATOM 1385 C C . LEU A 1 176 ? 5.281 -1.031 -22.859 1 98.25 176 LEU A C 1
ATOM 1387 O O . LEU A 1 176 ? 4.078 -1.105 -22.609 1 98.25 176 LEU A O 1
ATOM 1391 N N . ALA A 1 177 ? 5.992 0.062 -22.578 1 97.44 177 ALA A N 1
ATOM 1392 C CA . ALA A 1 177 ? 5.395 1.236 -21.953 1 97.44 177 ALA A CA 1
ATOM 1393 C C . ALA A 1 177 ? 4.223 1.766 -22.766 1 97.44 177 ALA A C 1
ATOM 1395 O O . ALA A 1 177 ? 3.188 2.141 -22.219 1 97.44 177 ALA A O 1
ATOM 1396 N N . GLN A 1 178 ? 4.363 1.738 -24.062 1 95.94 178 GLN A N 1
ATOM 1397 C CA . GLN A 1 178 ? 3.336 2.242 -24.969 1 95.94 178 GLN A CA 1
ATOM 1398 C C . GLN A 1 178 ? 2.127 1.311 -25 1 95.94 178 GLN A C 1
ATOM 1400 O O . GLN A 1 178 ? 1.014 1.74 -25.312 1 95.94 178 GLN A O 1
ATOM 1405 N N . ARG A 1 179 ? 2.365 0.084 -24.609 1 96.62 179 ARG A N 1
ATOM 1406 C CA . ARG A 1 179 ? 1.317 -0.928 -24.703 1 96.62 179 ARG A CA 1
ATOM 1407 C C . ARG A 1 179 ? 0.485 -0.979 -23.438 1 96.62 179 ARG A C 1
ATOM 1409 O O . ARG A 1 179 ? -0.625 -1.514 -23.438 1 96.62 179 ARG A O 1
ATOM 1416 N N . LEU A 1 180 ? 0.951 -0.471 -22.312 1 96.12 180 LEU A N 1
ATOM 1417 C CA . LEU A 1 180 ? 0.255 -0.521 -21.031 1 96.12 180 LEU A CA 1
ATOM 1418 C C . LEU A 1 180 ? -1.001 0.342 -21.062 1 96.12 180 LEU A C 1
ATOM 1420 O O . LEU A 1 180 ? -1.024 1.39 -21.719 1 96.12 180 LEU A O 1
ATOM 1424 N N . ALA A 1 181 ? -1.98 -0.012 -20.312 1 93.75 181 ALA A N 1
ATOM 1425 C CA . ALA A 1 181 ? -3.342 0.486 -20.5 1 93.75 181 ALA A CA 1
ATOM 1426 C C . ALA A 1 181 ? -3.561 1.781 -19.719 1 93.75 181 ALA A C 1
ATOM 1428 O O . ALA A 1 181 ? -4.516 2.516 -19.984 1 93.75 181 ALA A O 1
ATOM 1429 N N . ASP A 1 182 ? -2.725 2.061 -18.734 1 91.81 182 ASP A N 1
ATOM 1430 C CA . ASP A 1 182 ? -2.98 3.23 -17.906 1 91.81 182 ASP A CA 1
ATOM 1431 C C . ASP A 1 182 ? -1.673 3.855 -17.422 1 91.81 182 ASP A C 1
ATOM 1433 O O . ASP A 1 182 ? -0.63 3.199 -17.406 1 91.81 182 ASP A O 1
ATOM 1437 N N . ASP A 1 183 ? -1.771 5.066 -16.922 1 91.94 183 ASP A N 1
ATOM 1438 C CA . ASP A 1 183 ? -0.608 5.871 -16.562 1 91.94 183 ASP A CA 1
ATOM 1439 C C . ASP A 1 183 ? 0.137 5.262 -15.383 1 91.94 183 ASP A C 1
ATOM 1441 O O . ASP A 1 183 ? 1.366 5.328 -15.312 1 91.94 183 ASP A O 1
ATOM 1445 N N . TYR A 1 184 ? -0.588 4.738 -14.492 1 93.31 184 TYR A N 1
ATOM 1446 C CA . TYR A 1 184 ? 0.056 4.184 -13.305 1 93.31 184 TYR A CA 1
ATOM 1447 C C . TYR A 1 184 ? 0.867 2.941 -13.656 1 93.31 184 TYR A C 1
ATOM 1449 O O . TYR A 1 184 ? 1.926 2.699 -13.078 1 93.31 184 TYR A O 1
ATOM 1457 N N . SER A 1 185 ? 0.375 2.156 -14.625 1 96.38 185 SER A N 1
ATOM 1458 C CA . SER A 1 185 ? 1.145 1.022 -15.125 1 96.38 185 SER A CA 1
ATOM 1459 C C . SER A 1 185 ? 2.449 1.481 -15.766 1 96.38 185 SER A C 1
ATOM 1461 O O . SER A 1 185 ? 3.5 0.875 -15.547 1 96.38 185 SER A O 1
ATOM 1463 N N . VAL A 1 186 ? 2.355 2.537 -16.516 1 96.38 186 VAL A N 1
ATOM 1464 C CA . VAL A 1 186 ? 3.545 3.08 -17.172 1 96.38 186 VAL A CA 1
ATOM 1465 C C . VAL A 1 186 ? 4.527 3.584 -16.109 1 96.38 186 VAL A C 1
ATOM 1467 O O . VAL A 1 186 ? 5.723 3.289 -16.188 1 96.38 186 VAL A O 1
ATOM 1470 N N . GLN A 1 187 ? 4.023 4.301 -15.133 1 96.06 187 GLN A N 1
ATOM 1471 C CA . GLN A 1 187 ? 4.855 4.777 -14.031 1 96.06 187 GLN A CA 1
ATOM 1472 C C . GLN A 1 187 ? 5.508 3.613 -13.297 1 96.06 187 GLN A C 1
ATOM 1474 O O . GLN A 1 187 ? 6.691 3.676 -12.945 1 96.06 187 GLN A O 1
ATOM 1479 N N . THR A 1 188 ? 4.734 2.562 -13.086 1 97.44 188 THR A N 1
ATOM 1480 C CA . THR A 1 188 ? 5.238 1.383 -12.391 1 97.44 188 THR A CA 1
ATOM 1481 C C . THR A 1 188 ? 6.371 0.733 -13.18 1 97.44 188 THR A C 1
ATOM 1483 O O . THR A 1 188 ? 7.41 0.388 -12.617 1 97.44 188 THR A O 1
ATOM 1486 N N . LEU A 1 189 ? 6.207 0.632 -14.469 1 98.12 189 LEU A N 1
ATOM 1487 C CA . LEU A 1 189 ? 7.242 0.037 -15.312 1 98.12 189 LEU A CA 1
ATOM 1488 C C . LEU A 1 189 ? 8.555 0.803 -15.18 1 98.12 189 LEU A C 1
ATOM 1490 O O . LEU A 1 189 ? 9.594 0.216 -14.859 1 98.12 189 LEU A O 1
ATOM 1494 N N . TYR A 1 190 ? 8.477 2.07 -15.383 1 97.5 190 TYR A N 1
ATOM 1495 C CA . TYR A 1 190 ? 9.703 2.859 -15.367 1 97.5 190 TYR A CA 1
ATOM 1496 C C . TYR A 1 190 ? 10.305 2.908 -13.969 1 97.5 190 TYR A C 1
ATOM 1498 O O . TYR A 1 190 ? 11.531 2.951 -13.82 1 97.5 190 TYR A O 1
ATOM 1506 N N . ALA A 1 191 ? 9.469 2.873 -12.938 1 96.75 191 ALA A N 1
ATOM 1507 C CA . ALA A 1 191 ? 9.992 2.809 -11.57 1 96.75 191 ALA A CA 1
ATOM 1508 C C . ALA A 1 191 ? 10.766 1.513 -11.344 1 96.75 191 ALA A C 1
ATOM 1510 O O . ALA A 1 191 ? 11.867 1.529 -10.789 1 96.75 191 ALA A O 1
ATOM 1511 N N . VAL A 1 192 ? 10.188 0.43 -11.781 1 97.5 192 VAL A N 1
ATOM 1512 C CA . VAL A 1 192 ? 10.836 -0.871 -11.633 1 97.5 192 VAL A CA 1
ATOM 1513 C C . VAL A 1 192 ? 12.164 -0.874 -12.383 1 97.5 192 VAL A C 1
ATOM 1515 O O . VAL A 1 192 ? 13.195 -1.279 -11.828 1 97.5 192 VAL A O 1
ATOM 1518 N N . LEU A 1 193 ? 12.141 -0.38 -13.609 1 98.06 193 LEU A N 1
ATOM 1519 C CA . LEU A 1 193 ? 13.352 -0.358 -14.422 1 98.06 193 LEU A CA 1
ATOM 1520 C C . LEU A 1 193 ? 14.414 0.535 -13.797 1 98.06 193 LEU A C 1
ATOM 1522 O O . LEU A 1 193 ? 15.578 0.141 -13.688 1 98.06 193 LEU A O 1
ATOM 1526 N N . ASN A 1 194 ? 14.023 1.684 -13.344 1 97.06 194 ASN A N 1
ATOM 1527 C CA . ASN A 1 194 ? 14.977 2.633 -12.781 1 97.06 194 ASN A CA 1
ATOM 1528 C C . ASN A 1 194 ? 15.562 2.131 -11.469 1 97.06 194 ASN A C 1
ATOM 1530 O O . ASN A 1 194 ? 16.719 2.4 -11.148 1 97.06 194 ASN A O 1
ATOM 1534 N N . PHE A 1 195 ? 14.789 1.421 -10.719 1 96.31 195 PHE A N 1
ATOM 1535 C CA . PHE A 1 195 ? 15.336 0.8 -9.523 1 96.31 195 PHE A CA 1
ATOM 1536 C C . PHE A 1 195 ? 16.516 -0.097 -9.875 1 96.31 195 PHE A C 1
ATOM 1538 O O . PHE A 1 195 ? 17.594 0.006 -9.266 1 96.31 195 PHE A O 1
ATOM 1545 N N . HIS A 1 196 ? 16.281 -0.933 -10.836 1 97.5 196 HIS A N 1
ATOM 1546 C CA . HIS A 1 196 ? 17.312 -1.896 -11.203 1 97.5 196 HIS A CA 1
ATOM 1547 C C . HIS A 1 196 ? 18.516 -1.199 -11.828 1 97.5 196 HIS A C 1
ATOM 1549 O O . HIS A 1 196 ? 19.656 -1.659 -11.672 1 97.5 196 HIS A O 1
ATOM 1555 N N . LEU A 1 197 ? 18.281 -0.074 -12.445 1 97.88 197 LEU A N 1
ATOM 1556 C CA . LEU A 1 197 ? 19.375 0.66 -13.086 1 97.88 197 LEU A CA 1
ATOM 1557 C C . LEU A 1 197 ? 20.172 1.458 -12.055 1 97.88 197 LEU A C 1
ATOM 1559 O O . LEU A 1 197 ? 21.391 1.531 -12.133 1 97.88 197 LEU A O 1
ATOM 1563 N N . THR A 1 198 ? 19.516 2.002 -11 1 96.75 198 THR A N 1
ATOM 1564 C CA . THR A 1 198 ? 20.141 2.965 -10.109 1 96.75 198 THR A CA 1
ATOM 1565 C C . THR A 1 198 ? 20.391 2.344 -8.734 1 96.75 198 THR A C 1
ATOM 1567 O O . THR A 1 198 ? 21.156 2.891 -7.934 1 96.75 198 THR A O 1
ATOM 1570 N N . CYS A 1 199 ? 19.688 1.338 -8.406 1 96.12 199 CYS A N 1
ATOM 1571 C CA . CYS A 1 199 ? 19.703 0.678 -7.109 1 96.12 199 CYS A CA 1
ATOM 1572 C C . CYS A 1 199 ? 19.062 1.558 -6.039 1 96.12 199 CYS A C 1
ATOM 1574 O O . CYS A 1 199 ? 19.281 1.358 -4.848 1 96.12 199 CYS A O 1
ATOM 1576 N N . GLU A 1 200 ? 18.266 2.576 -6.492 1 92.62 200 GLU A N 1
ATOM 1577 C CA . GLU A 1 200 ? 17.609 3.492 -5.562 1 92.62 200 GLU A CA 1
ATOM 1578 C C . GLU A 1 200 ? 16.234 2.986 -5.176 1 92.62 200 GLU A C 1
ATOM 1580 O O . GLU A 1 200 ? 15.312 2.969 -6.004 1 92.62 200 GLU A O 1
ATOM 1585 N N . PRO A 1 201 ? 16 2.658 -3.898 1 91.19 201 PRO A N 1
ATOM 1586 C CA . PRO A 1 201 ? 14.742 2.041 -3.471 1 91.19 201 PRO A CA 1
ATOM 1587 C C . PRO A 1 201 ? 13.547 2.986 -3.588 1 91.19 201 PRO A C 1
ATOM 1589 O O . PRO A 1 201 ? 12.398 2.537 -3.633 1 91.19 201 PRO A O 1
ATOM 1592 N N . GLU A 1 202 ? 13.789 4.277 -3.596 1 89.75 202 GLU A N 1
ATOM 1593 C CA . GLU A 1 202 ? 12.703 5.254 -3.635 1 89.75 202 GLU A CA 1
ATOM 1594 C C . GLU A 1 202 ? 11.805 5.039 -4.852 1 89.75 202 GLU A C 1
ATOM 1596 O O . GLU A 1 202 ? 10.609 5.324 -4.805 1 89.75 202 GLU A O 1
ATOM 1601 N N . TYR A 1 203 ? 12.359 4.445 -5.922 1 92.75 203 TYR A N 1
ATOM 1602 C CA . TYR A 1 203 ? 11.555 4.176 -7.113 1 92.75 203 TYR A CA 1
ATOM 1603 C C . TYR A 1 203 ? 10.43 3.195 -6.809 1 92.75 203 TYR A C 1
ATOM 1605 O O . TYR A 1 203 ? 9.297 3.381 -7.258 1 92.75 203 TYR A O 1
ATOM 1613 N N . TYR A 1 204 ? 10.68 2.197 -6.023 1 93.38 204 TYR A N 1
ATOM 1614 C CA . TYR A 1 204 ? 9.625 1.268 -5.637 1 93.38 204 TYR A CA 1
ATOM 1615 C C . TYR A 1 204 ? 8.625 1.936 -4.699 1 93.38 204 TYR A C 1
ATOM 1617 O O . TYR A 1 204 ? 7.418 1.731 -4.824 1 93.38 204 TYR A O 1
ATOM 1625 N N . HIS A 1 205 ? 9.141 2.713 -3.807 1 92.5 205 HIS A N 1
ATOM 1626 C CA . HIS A 1 205 ? 8.273 3.336 -2.811 1 92.5 205 HIS A CA 1
ATOM 1627 C C . HIS A 1 205 ? 7.254 4.258 -3.465 1 92.5 205 HIS A C 1
ATOM 1629 O O . HIS A 1 205 ? 6.133 4.406 -2.969 1 92.5 205 HIS A O 1
ATOM 1635 N N . GLU A 1 206 ? 7.582 4.77 -4.512 1 93.06 206 GLU A N 1
ATOM 1636 C CA . GLU A 1 206 ? 6.723 5.746 -5.172 1 93.06 206 GLU A CA 1
ATOM 1637 C C . GLU A 1 206 ? 5.551 5.066 -5.875 1 93.06 206 GLU A C 1
ATOM 1639 O O . GLU A 1 206 ? 4.559 5.715 -6.207 1 93.06 206 GLU A O 1
ATOM 1644 N N . VAL A 1 207 ? 5.664 3.744 -6.09 1 95.31 207 VAL A N 1
ATOM 1645 C CA . VAL A 1 207 ? 4.613 3.09 -6.867 1 95.31 207 VAL A CA 1
ATOM 1646 C C . VAL A 1 207 ? 4.055 1.906 -6.082 1 95.31 207 VAL A C 1
ATOM 1648 O O . VAL A 1 207 ? 3.066 1.293 -6.492 1 95.31 207 VAL A O 1
ATOM 1651 N N . GLU A 1 208 ? 4.594 1.61 -4.949 1 95.94 208 GLU A N 1
ATOM 1652 C CA . GLU A 1 208 ? 4.242 0.393 -4.227 1 95.94 208 GLU A CA 1
ATOM 1653 C C . GLU A 1 208 ? 2.787 0.417 -3.771 1 95.94 208 GLU A C 1
ATOM 1655 O O . GLU A 1 208 ? 2.256 1.476 -3.428 1 95.94 208 GLU A O 1
ATOM 1660 N N . ARG A 1 209 ? 2.189 -0.74 -3.895 1 96.12 209 ARG A N 1
ATOM 1661 C CA . ARG A 1 209 ? 0.901 -1.09 -3.303 1 96.12 209 ARG A CA 1
ATOM 1662 C C . ARG A 1 209 ? 1.077 -2.066 -2.145 1 96.12 209 ARG A C 1
ATOM 1664 O O . ARG A 1 209 ? 2.102 -2.746 -2.049 1 96.12 209 ARG A O 1
ATOM 1671 N N . PRO A 1 210 ? 0.069 -2.096 -1.256 1 94.69 210 PRO A N 1
ATOM 1672 C CA . PRO A 1 210 ? 0.184 -3.09 -0.186 1 94.69 210 PRO A CA 1
ATOM 1673 C C . PRO A 1 210 ? 0.166 -4.523 -0.709 1 94.69 210 PRO A C 1
ATOM 1675 O O . PRO A 1 210 ? -0.521 -4.82 -1.691 1 94.69 210 PRO A O 1
ATOM 1678 N N . TYR A 1 211 ? 0.879 -5.355 0.025 1 94.25 211 TYR A N 1
ATOM 1679 C CA . TYR A 1 211 ? 0.912 -6.766 -0.336 1 94.25 211 TYR A CA 1
ATOM 1680 C C . TYR A 1 211 ? -0.496 -7.348 -0.396 1 94.25 211 TYR A C 1
ATOM 1682 O O . TYR A 1 211 ? -0.785 -8.203 -1.233 1 94.25 211 TYR A O 1
ATOM 1690 N N . SER A 1 212 ? -1.375 -6.855 0.435 1 92.19 212 SER A N 1
ATOM 1691 C CA . SER A 1 212 ? -2.736 -7.375 0.533 1 92.19 212 SER A CA 1
ATOM 1692 C C . SER A 1 212 ? -3.514 -7.133 -0.758 1 92.19 212 SER A C 1
ATOM 1694 O O . SER A 1 212 ? -4.582 -7.711 -0.961 1 92.19 212 SER A O 1
ATOM 1696 N N . THR A 1 213 ? -2.965 -6.32 -1.63 1 95 213 THR A N 1
ATOM 1697 C CA . THR A 1 213 ? -3.695 -5.992 -2.85 1 95 213 THR A CA 1
ATOM 1698 C C . THR A 1 213 ? -3.215 -6.848 -4.016 1 95 213 THR A C 1
ATOM 1700 O O . THR A 1 213 ? -3.76 -6.766 -5.117 1 95 213 THR A O 1
ATOM 1703 N N . LEU A 1 214 ? -2.311 -7.672 -3.783 1 97.06 214 LEU A N 1
ATOM 1704 C CA . LEU A 1 214 ? -1.715 -8.508 -4.82 1 97.06 214 LEU A CA 1
ATOM 1705 C C . LEU A 1 214 ? -2.766 -9.414 -5.457 1 97.06 214 LEU A C 1
ATOM 1707 O O . LEU A 1 214 ? -3.57 -10.023 -4.754 1 97.06 214 LEU A O 1
ATOM 1711 N N . TYR A 1 215 ? -2.885 -9.477 -6.762 1 97.69 215 TYR A N 1
ATOM 1712 C CA . TYR A 1 215 ? -3.66 -10.32 -7.668 1 97.69 215 TYR A CA 1
ATOM 1713 C C . TYR A 1 215 ? -5.109 -9.852 -7.738 1 97.69 215 TYR A C 1
ATOM 1715 O O . TYR A 1 215 ? -5.629 -9.586 -8.828 1 97.69 215 TYR A O 1
ATOM 1723 N N . PHE A 1 216 ? -5.754 -9.633 -6.559 1 96.06 216 PHE A N 1
ATOM 1724 C CA . PHE A 1 216 ? -7.207 -9.539 -6.547 1 96.06 216 PHE A CA 1
ATOM 1725 C C . PHE A 1 216 ? -7.66 -8.094 -6.359 1 96.06 216 PHE A C 1
ATOM 1727 O O . PHE A 1 216 ? -8.812 -7.762 -6.633 1 96.06 216 PHE A O 1
ATOM 1734 N N . ARG A 1 217 ? -6.785 -7.277 -5.855 1 94.62 217 ARG A N 1
ATOM 1735 C CA . ARG A 1 217 ? -7.164 -5.898 -5.551 1 94.62 217 ARG A CA 1
ATOM 1736 C C . ARG A 1 217 ? -6.215 -4.91 -6.219 1 94.62 217 ARG A C 1
ATOM 1738 O O . ARG A 1 217 ? -5.805 -3.924 -5.602 1 94.62 217 ARG A O 1
ATOM 1745 N N . SER A 1 218 ? -5.879 -5.254 -7.414 1 95 218 SER A N 1
ATOM 1746 C CA . SER A 1 218 ? -4.977 -4.426 -8.211 1 95 218 SER A CA 1
ATOM 1747 C C . SER A 1 218 ? -5.688 -3.191 -8.75 1 95 218 SER A C 1
ATOM 1749 O O . SER A 1 218 ? -5.039 -2.244 -9.203 1 95 218 SER A O 1
ATOM 1751 N N . GLY A 1 219 ? -6.965 -3.254 -8.758 1 93.38 219 GLY A N 1
ATOM 1752 C CA . GLY A 1 219 ? -7.754 -2.213 -9.406 1 93.38 219 GLY A CA 1
ATOM 1753 C C . GLY A 1 219 ? -7.914 -2.424 -10.898 1 93.38 219 GLY A C 1
ATOM 1754 O O . GLY A 1 219 ? -8.578 -1.638 -11.57 1 93.38 219 GLY A O 1
ATOM 1755 N N . LEU A 1 220 ? -7.406 -3.539 -11.383 1 95.12 220 LEU A N 1
ATOM 1756 C CA . LEU A 1 220 ? -7.383 -3.76 -12.828 1 95.12 220 LEU A CA 1
ATOM 1757 C C . LEU A 1 220 ? -8.32 -4.895 -13.219 1 95.12 220 LEU A C 1
ATOM 1759 O O . LEU A 1 220 ? -8.836 -4.922 -14.344 1 95.12 220 LEU A O 1
ATOM 1763 N N . LEU A 1 221 ? -8.531 -5.805 -12.273 1 94.81 221 LEU A N 1
ATOM 1764 C CA . LEU A 1 221 ? -9.328 -6.992 -12.57 1 94.81 221 LEU A CA 1
ATOM 1765 C C . LEU A 1 221 ? -10.695 -6.914 -11.906 1 94.81 221 LEU A C 1
ATOM 1767 O O . LEU A 1 221 ? -10.828 -6.348 -10.82 1 94.81 221 LEU A O 1
ATOM 1771 N N . ARG A 1 222 ? -11.656 -7.543 -12.531 1 90.75 222 ARG A N 1
ATOM 1772 C CA . ARG A 1 222 ? -12.992 -7.691 -11.984 1 90.75 222 ARG A CA 1
ATOM 1773 C C . ARG A 1 222 ? -13.336 -9.156 -11.758 1 90.75 222 ARG A C 1
ATOM 1775 O O . ARG A 1 222 ? -13.062 -10 -12.617 1 90.75 222 ARG A O 1
ATOM 1782 N N . PHE A 1 223 ? -13.945 -9.375 -10.625 1 93.31 223 PHE A N 1
ATOM 1783 C CA . PHE A 1 223 ? -14.273 -10.758 -10.305 1 93.31 223 PHE A CA 1
ATOM 1784 C C . PHE A 1 223 ? -15.773 -10.922 -10.078 1 93.31 223 PHE A C 1
ATOM 1786 O O . PHE A 1 223 ? -16.406 -10.047 -9.484 1 93.31 223 PHE A O 1
ATOM 1793 N N . SER A 1 224 ? -16.297 -12 -10.578 1 92.31 224 SER A N 1
ATOM 1794 C CA . SER A 1 224 ? -17.719 -12.312 -10.445 1 92.31 224 SER A CA 1
ATOM 1795 C C . SER A 1 224 ? -17.938 -13.516 -9.531 1 92.31 224 SER A C 1
ATOM 1797 O O . SER A 1 224 ? -16.984 -14.078 -9 1 92.31 224 SER A O 1
ATOM 1799 N N . ASP A 1 225 ? -19.219 -13.875 -9.43 1 93.25 225 ASP A N 1
ATOM 1800 C CA . ASP A 1 225 ? -19.594 -15.008 -8.586 1 93.25 225 ASP A CA 1
ATOM 1801 C C . ASP A 1 225 ? -19.422 -16.328 -9.328 1 93.25 225 ASP A C 1
ATOM 1803 O O . ASP A 1 225 ? -19.781 -17.391 -8.812 1 93.25 225 ASP A O 1
ATOM 1807 N N . SER A 1 226 ? -18.859 -16.266 -10.477 1 96.31 226 SER A N 1
ATOM 1808 C CA . SER A 1 226 ? -18.719 -17.469 -11.297 1 96.31 226 SER A CA 1
ATOM 1809 C C . SER A 1 226 ? -17.266 -17.719 -11.68 1 96.31 226 SER A C 1
ATOM 1811 O O . SER A 1 226 ? -16.984 -18.281 -12.742 1 96.31 226 SER A O 1
ATOM 1813 N N . GLU A 1 227 ? -16.438 -17.312 -10.812 1 97.62 227 GLU A N 1
ATOM 1814 C CA . GLU A 1 227 ? -15.008 -17.391 -11.117 1 97.62 227 GLU A CA 1
ATOM 1815 C C . GLU A 1 227 ? -14.531 -18.844 -11.094 1 97.62 227 GLU A C 1
ATOM 1817 O O . GLU A 1 227 ? -14.984 -19.641 -10.273 1 97.62 227 GLU A O 1
ATOM 1822 N N . LYS A 1 228 ? -13.719 -19.188 -12.016 1 98.75 228 LYS A N 1
ATOM 1823 C CA . LYS A 1 228 ? -12.93 -20.406 -12.086 1 98.75 228 LYS A CA 1
ATOM 1824 C C . LYS A 1 228 ? -11.438 -20.094 -12.141 1 98.75 228 LYS A C 1
ATOM 1826 O O . LYS A 1 228 ? -10.914 -19.703 -13.188 1 98.75 228 LYS A O 1
ATOM 1831 N N . MET A 1 229 ? -10.727 -20.359 -10.969 1 98.81 229 MET A N 1
ATOM 1832 C CA . MET A 1 229 ? -9.359 -19.859 -10.836 1 98.81 229 MET A CA 1
ATOM 1833 C C . MET A 1 229 ? -8.359 -21.016 -10.93 1 98.81 229 MET A C 1
ATOM 1835 O O . MET A 1 229 ? -8.523 -22.047 -10.273 1 98.81 229 MET A O 1
ATOM 1839 N N . VAL A 1 230 ? -7.402 -20.797 -11.789 1 98.94 230 VAL A N 1
ATOM 1840 C CA . VAL A 1 230 ? -6.188 -21.609 -11.734 1 98.94 230 VAL A CA 1
ATOM 1841 C C . VAL A 1 230 ? -5.137 -20.906 -10.875 1 98.94 230 VAL A C 1
ATOM 1843 O O . VAL A 1 230 ? -4.691 -19.797 -11.211 1 98.94 230 VAL A O 1
ATOM 1846 N N . ASP A 1 231 ? -4.785 -21.531 -9.773 1 98.75 231 ASP A N 1
ATOM 1847 C CA . ASP A 1 231 ? -3.773 -21 -8.867 1 98.75 231 ASP A CA 1
ATOM 1848 C C . ASP A 1 231 ? -2.443 -21.719 -9.047 1 98.75 231 ASP A C 1
ATOM 1850 O O . ASP A 1 231 ? -2.168 -22.703 -8.352 1 98.75 231 ASP A O 1
ATOM 1854 N N . CYS A 1 232 ? -1.61 -21.172 -9.953 1 98.25 232 CYS A N 1
ATOM 1855 C CA . CYS A 1 232 ? -0.298 -21.766 -10.211 1 98.25 232 CYS A CA 1
ATOM 1856 C C . CYS A 1 232 ? 0.73 -21.25 -9.203 1 98.25 232 CYS A C 1
ATOM 1858 O O . CYS A 1 232 ? 1.186 -20.109 -9.297 1 98.25 232 CYS A O 1
ATOM 1860 N N . GLY A 1 233 ? 1.215 -22.125 -8.391 1 97.62 233 GLY A N 1
ATOM 1861 C CA . GLY A 1 233 ? 1.954 -21.719 -7.203 1 97.62 233 GLY A CA 1
ATOM 1862 C C . GLY A 1 233 ? 1.058 -21.359 -6.035 1 97.62 233 GLY A C 1
ATOM 1863 O O . GLY A 1 233 ? 1.113 -20.25 -5.523 1 97.62 233 GLY A O 1
ATOM 1864 N N . ALA A 1 234 ? 0.343 -22.359 -5.586 1 97.69 234 ALA A N 1
ATOM 1865 C CA . ALA A 1 234 ? -0.652 -22.141 -4.539 1 97.69 234 ALA A CA 1
ATOM 1866 C C . ALA A 1 234 ? 0.018 -21.875 -3.195 1 97.69 234 ALA A C 1
ATOM 1868 O O . ALA A 1 234 ? -0.594 -21.297 -2.295 1 97.69 234 ALA A O 1
ATOM 1869 N N . SER A 1 235 ? 1.231 -22.344 -3.041 1 96.38 235 SER A N 1
ATOM 1870 C CA . SER A 1 235 ? 2.002 -22.125 -1.82 1 96.38 235 SER A CA 1
ATOM 1871 C C . SER A 1 235 ? 1.193 -22.516 -0.585 1 96.38 235 SER A C 1
ATOM 1873 O O . SER A 1 235 ? 0.73 -23.641 -0.466 1 96.38 235 SER A O 1
ATOM 1875 N N . ILE A 1 236 ? 0.844 -21.562 0.218 1 94.81 236 ILE A N 1
ATOM 1876 C CA . ILE A 1 236 ? 0.161 -21.891 1.463 1 94.81 236 ILE A CA 1
ATOM 1877 C C . ILE A 1 236 ? -1.3 -21.453 1.384 1 94.81 236 ILE A C 1
ATOM 1879 O O . ILE A 1 236 ? -1.966 -21.312 2.41 1 94.81 236 ILE A O 1
ATOM 1883 N N . GLY A 1 237 ? -1.768 -21.109 0.223 1 95.81 237 GLY A N 1
ATOM 1884 C CA . GLY A 1 237 ? -3.193 -20.906 0.01 1 95.81 237 GLY A CA 1
ATOM 1885 C C . GLY A 1 237 ? -3.625 -19.469 0.127 1 95.81 237 GLY A C 1
ATOM 1886 O O . GLY A 1 237 ? -4.812 -19.172 0.272 1 95.81 237 GLY A O 1
ATOM 1887 N N . GLU A 1 238 ? -2.717 -18.531 -0.001 1 94 238 GLU A N 1
ATOM 1888 C CA . GLU A 1 238 ? -3.047 -17.109 0.145 1 94 238 GLU A CA 1
ATOM 1889 C C . GLU A 1 238 ? -3.965 -16.641 -0.98 1 94 238 GLU A C 1
ATOM 1891 O O . GLU A 1 238 ? -4.863 -15.828 -0.754 1 94 238 GLU A O 1
ATOM 1896 N N . SER A 1 239 ? -3.744 -17.141 -2.191 1 96.69 239 SER A N 1
ATOM 1897 C CA . SER A 1 239 ? -4.57 -16.734 -3.318 1 96.69 239 SER A CA 1
ATOM 1898 C C . SER A 1 239 ? -6.004 -17.234 -3.17 1 96.69 239 SER A C 1
ATOM 1900 O O . SER A 1 239 ? -6.949 -16.562 -3.582 1 96.69 239 SER A O 1
ATOM 1902 N N . LEU A 1 240 ? -6.137 -18.422 -2.635 1 96.06 240 LEU A N 1
ATOM 1903 C CA . LEU A 1 240 ? -7.48 -18.906 -2.346 1 96.06 240 LEU A CA 1
ATOM 1904 C C . LEU A 1 240 ? -8.203 -17.984 -1.383 1 96.06 240 LEU A C 1
ATOM 1906 O O . LEU A 1 240 ? -9.359 -17.625 -1.61 1 96.06 240 LEU A O 1
ATOM 1910 N N . ALA A 1 241 ? -7.496 -17.594 -0.348 1 92.31 241 ALA A N 1
ATOM 1911 C CA . ALA A 1 241 ? -8.078 -16.656 0.611 1 92.31 241 ALA A CA 1
ATOM 1912 C C . ALA A 1 241 ? -8.484 -15.359 -0.071 1 92.31 241 ALA A C 1
ATOM 1914 O O . ALA A 1 241 ? -9.531 -14.789 0.249 1 92.31 241 ALA A O 1
ATOM 1915 N N . GLY A 1 242 ? -7.66 -14.906 -0.98 1 93.56 242 GLY A N 1
ATOM 1916 C CA . GLY A 1 242 ? -7.98 -13.711 -1.735 1 93.56 242 GLY A CA 1
ATOM 1917 C C . GLY A 1 242 ? -9.242 -13.844 -2.562 1 93.56 242 GLY A C 1
ATOM 1918 O O . GLY A 1 242 ? -10.094 -12.953 -2.559 1 93.56 242 GLY A O 1
ATOM 1919 N N . LEU A 1 243 ? -9.383 -14.953 -3.223 1 95.5 243 LEU A N 1
ATOM 1920 C CA . LEU A 1 243 ? -10.57 -15.203 -4.035 1 95.5 243 LEU A CA 1
ATOM 1921 C C . LEU A 1 243 ? -11.828 -15.234 -3.166 1 95.5 243 LEU A C 1
ATOM 1923 O O . LEU A 1 243 ? -12.836 -14.625 -3.51 1 95.5 243 LEU A O 1
ATOM 1927 N N . ILE A 1 244 ? -11.711 -15.969 -2.08 1 92.06 244 ILE A N 1
ATOM 1928 C CA . ILE A 1 244 ? -12.836 -16.062 -1.153 1 92.06 244 ILE A CA 1
ATOM 1929 C C . ILE A 1 244 ? -13.242 -14.664 -0.69 1 92.06 244 ILE A C 1
ATOM 1931 O O . ILE A 1 244 ? -14.43 -14.336 -0.624 1 92.06 244 ILE A O 1
ATOM 1935 N N . GLY A 1 245 ? -12.273 -13.891 -0.482 1 88.06 245 GLY A N 1
ATOM 1936 C CA . GLY A 1 245 ? -12.531 -12.539 -0.003 1 88.06 245 GLY A CA 1
ATOM 1937 C C . GLY A 1 245 ? -13.266 -11.68 -1.015 1 88.06 245 GLY A C 1
ATOM 1938 O O . GLY A 1 245 ? -14.273 -11.047 -0.688 1 88.06 245 GLY A O 1
ATOM 1939 N N . VAL A 1 246 ? -12.852 -11.68 -2.232 1 89.69 246 VAL A N 1
ATOM 1940 C CA . VAL A 1 246 ? -13.383 -10.75 -3.223 1 89.69 246 VAL A CA 1
ATOM 1941 C C . VAL A 1 246 ? -14.711 -11.266 -3.764 1 89.69 246 VAL A C 1
ATOM 1943 O O . VAL A 1 246 ? -15.531 -10.492 -4.27 1 89.69 246 VAL A O 1
ATOM 1946 N N . THR A 1 247 ? -14.945 -12.562 -3.633 1 91.44 247 THR A N 1
ATOM 1947 C CA . THR A 1 247 ? -16.188 -13.141 -4.145 1 91.44 247 THR A CA 1
ATOM 1948 C C . THR A 1 247 ? -17.141 -13.461 -3 1 91.44 247 THR A C 1
ATOM 1950 O O . THR A 1 247 ? -18.25 -13.969 -3.23 1 91.44 247 THR A O 1
ATOM 1953 N N . LYS A 1 248 ? -16.641 -13.234 -1.846 1 86.94 248 LYS A N 1
ATOM 1954 C CA . LYS A 1 248 ? -17.406 -13.57 -0.649 1 86.94 248 LYS A CA 1
ATOM 1955 C C . LYS A 1 248 ? -17.766 -15.055 -0.624 1 86.94 248 LYS A C 1
ATOM 1957 O O . LYS A 1 248 ? -18.891 -15.422 -0.259 1 86.94 248 LYS A O 1
ATOM 1962 N N . GLY A 1 249 ? -16.891 -15.82 -1.157 1 88.31 249 GLY A N 1
ATOM 1963 C CA . GLY A 1 249 ? -17.031 -17.266 -1.114 1 88.31 249 GLY A CA 1
ATOM 1964 C C . GLY A 1 249 ? -17.859 -17.812 -2.258 1 88.31 249 GLY A C 1
ATOM 1965 O O . GLY A 1 249 ? -18.141 -19.016 -2.309 1 88.31 249 GLY A O 1
ATOM 1966 N N . LYS A 1 250 ? -18.219 -16.953 -3.123 1 92.12 250 LYS A N 1
ATOM 1967 C CA . LYS A 1 250 ? -19.016 -17.391 -4.27 1 92.12 250 LYS A CA 1
ATOM 1968 C C . LYS A 1 250 ? -18.141 -17.531 -5.516 1 92.12 250 LYS A C 1
ATOM 1970 O O . LYS A 1 250 ? -17.766 -16.531 -6.137 1 92.12 250 LYS A O 1
ATOM 1975 N N . PHE A 1 251 ? -17.766 -18.719 -5.855 1 95.94 251 PHE A N 1
ATOM 1976 C CA . PHE A 1 251 ? -17.016 -19.062 -7.059 1 95.94 251 PHE A CA 1
ATOM 1977 C C . PHE A 1 251 ? -17.344 -20.484 -7.504 1 95.94 251 PHE A C 1
ATOM 1979 O O . PHE A 1 251 ? -18 -21.234 -6.785 1 95.94 251 PHE A O 1
ATOM 1986 N N . GLU A 1 252 ? -16.906 -20.812 -8.719 1 97.88 252 GLU A N 1
ATOM 1987 C CA . GLU A 1 252 ? -17.359 -22.078 -9.297 1 97.88 252 GLU A CA 1
ATOM 1988 C C . GLU A 1 252 ? -16.297 -23.156 -9.172 1 97.88 252 GLU A C 1
ATOM 1990 O O . GLU A 1 252 ? -16.609 -24.328 -9.023 1 97.88 252 GLU A O 1
ATOM 1995 N N . ARG A 1 253 ? -15.047 -22.734 -9.336 1 98.12 253 ARG A N 1
ATOM 1996 C CA . ARG A 1 253 ? -13.992 -23.734 -9.359 1 98.12 253 ARG A CA 1
ATOM 1997 C C . ARG A 1 253 ? -12.641 -23.125 -9.016 1 98.12 253 ARG A C 1
ATOM 1999 O O . ARG A 1 253 ? -12.359 -21.984 -9.367 1 98.12 253 ARG A O 1
ATOM 2006 N N . VAL A 1 254 ? -11.836 -23.922 -8.281 1 98.69 254 VAL A N 1
ATOM 2007 C CA . VAL A 1 254 ? -10.445 -23.547 -8.047 1 98.69 254 VAL A CA 1
ATOM 2008 C C . VAL A 1 254 ? -9.539 -24.75 -8.258 1 98.69 254 VAL A C 1
ATOM 2010 O O . VAL A 1 254 ? -9.758 -25.812 -7.668 1 98.69 254 VAL A O 1
ATOM 2013 N N . TRP A 1 255 ? -8.57 -24.641 -9.156 1 98.81 255 TRP A N 1
ATOM 2014 C CA . TRP A 1 255 ? -7.48 -25.609 -9.305 1 98.81 255 TRP A CA 1
ATOM 2015 C C . TRP A 1 255 ? -6.203 -25.078 -8.648 1 98.81 255 TRP A C 1
ATOM 2017 O O . TRP A 1 255 ? -5.559 -24.172 -9.172 1 98.81 255 TRP A O 1
ATOM 2027 N N . MET A 1 256 ? -5.824 -25.672 -7.508 1 98.62 256 MET A N 1
ATOM 2028 C CA . MET A 1 256 ? -4.582 -25.297 -6.836 1 98.62 256 MET A CA 1
ATOM 2029 C C . MET A 1 256 ? -3.43 -26.188 -7.285 1 98.62 256 MET A C 1
ATOM 2031 O O . MET A 1 256 ? -3.443 -27.406 -7.043 1 98.62 256 MET A O 1
ATOM 2035 N N . ILE A 1 257 ? -2.41 -25.562 -7.91 1 98.62 257 ILE A N 1
ATOM 2036 C CA . ILE A 1 257 ? -1.245 -26.297 -8.406 1 98.62 257 ILE A CA 1
ATOM 2037 C C . ILE A 1 257 ? -0.026 -25.953 -7.547 1 98.62 257 ILE A C 1
ATOM 2039 O O . ILE A 1 257 ? 0.417 -24.812 -7.512 1 98.62 257 ILE A O 1
ATOM 2043 N N . GLU A 1 258 ? 0.497 -26.922 -6.832 1 98.12 258 GLU A N 1
ATOM 2044 C CA . GLU A 1 258 ? 1.603 -26.719 -5.902 1 98.12 258 GLU A CA 1
ATOM 2045 C C . GLU A 1 258 ? 2.463 -27.984 -5.793 1 98.12 258 GLU A C 1
ATOM 2047 O O . GLU A 1 258 ? 1.966 -29.047 -5.43 1 98.12 258 GLU A O 1
ATOM 2052 N N . PRO A 1 259 ? 3.775 -27.812 -6.094 1 96.44 259 PRO A N 1
ATOM 2053 C CA . PRO A 1 259 ? 4.625 -29 -6.094 1 96.44 259 PRO A CA 1
ATOM 2054 C C . PRO A 1 259 ? 5.316 -29.234 -4.75 1 96.44 259 PRO A C 1
ATOM 2056 O O . PRO A 1 259 ? 5.77 -30.344 -4.473 1 96.44 259 PRO A O 1
ATOM 2059 N N . ASP A 1 260 ? 5.453 -28.281 -3.865 1 95.94 260 ASP A N 1
ATOM 2060 C CA . ASP A 1 260 ? 6.223 -28.391 -2.631 1 95.94 260 ASP A CA 1
ATOM 2061 C C . ASP A 1 260 ? 5.516 -29.281 -1.613 1 95.94 260 ASP A C 1
ATOM 2063 O O . ASP A 1 260 ? 4.402 -28.969 -1.182 1 95.94 260 ASP A O 1
ATOM 2067 N N . ARG A 1 261 ? 6.223 -30.297 -1.206 1 94.69 261 ARG A N 1
ATOM 2068 C CA . ARG A 1 261 ? 5.605 -31.281 -0.323 1 94.69 261 ARG A CA 1
ATOM 2069 C C . ARG A 1 261 ? 5.246 -30.672 1.022 1 94.69 261 ARG A C 1
ATOM 2071 O O . ARG A 1 261 ? 4.254 -31.047 1.644 1 94.69 261 ARG A O 1
ATOM 2078 N N . ILE A 1 262 ? 6.047 -29.766 1.444 1 94.69 262 ILE A N 1
ATOM 2079 C CA . ILE A 1 262 ? 5.777 -29.094 2.713 1 94.69 262 ILE A CA 1
ATOM 2080 C C . ILE A 1 262 ? 4.531 -28.219 2.578 1 94.69 262 ILE A C 1
ATOM 2082 O O . ILE A 1 262 ? 3.65 -28.25 3.441 1 94.69 262 ILE A O 1
ATOM 2086 N N . ASN A 1 263 ? 4.438 -27.516 1.495 1 96.25 263 ASN A N 1
ATOM 2087 C CA . ASN A 1 263 ? 3.275 -26.672 1.246 1 96.25 263 ASN A CA 1
ATOM 2088 C C . ASN A 1 263 ? 2.01 -27.5 1.056 1 96.25 263 ASN A C 1
ATOM 2090 O O . ASN A 1 263 ? 0.921 -27.094 1.457 1 96.25 263 ASN A O 1
ATOM 2094 N N . LEU A 1 264 ? 2.178 -28.641 0.466 1 96.31 264 LEU A N 1
ATOM 2095 C CA . LEU A 1 264 ? 1.021 -29.516 0.278 1 96.31 264 LEU A CA 1
ATOM 2096 C C . LEU A 1 264 ? 0.42 -29.922 1.62 1 96.31 264 LEU A C 1
ATOM 2098 O O . LEU A 1 264 ? -0.803 -29.969 1.766 1 96.31 264 LEU A O 1
ATOM 2102 N N . GLN A 1 265 ? 1.259 -30.156 2.541 1 95.38 265 GLN A N 1
ATOM 2103 C CA . GLN A 1 265 ? 0.782 -30.469 3.883 1 95.38 265 GLN A CA 1
ATOM 2104 C C . GLN A 1 265 ? 0.093 -29.266 4.52 1 95.38 265 GLN A C 1
ATOM 2106 O O . GLN A 1 265 ? -0.969 -29.391 5.129 1 95.38 265 GLN A O 1
ATOM 2111 N N . THR A 1 266 ? 0.74 -28.156 4.316 1 95.25 266 THR A N 1
ATOM 2112 C CA . THR A 1 266 ? 0.16 -26.922 4.832 1 95.25 266 THR A CA 1
ATOM 2113 C C . THR A 1 266 ? -1.202 -26.656 4.199 1 95.25 266 THR A C 1
ATOM 2115 O O . THR A 1 266 ? -2.15 -26.281 4.887 1 95.25 266 THR A O 1
ATOM 2118 N N . LEU A 1 267 ? -1.307 -26.891 2.924 1 95.56 267 LEU A N 1
ATOM 2119 C CA . LEU A 1 267 ? -2.547 -26.656 2.191 1 95.56 267 LEU A CA 1
ATOM 2120 C C . LEU A 1 267 ? -3.658 -27.562 2.691 1 95.56 267 LEU A C 1
ATOM 2122 O O . LEU A 1 267 ? -4.812 -27.156 2.789 1 95.56 267 LEU A O 1
ATOM 2126 N N . GLN A 1 268 ? -3.311 -28.75 3.006 1 93.56 268 GLN A N 1
ATOM 2127 C CA . GLN A 1 268 ? -4.293 -29.672 3.555 1 93.56 268 GLN A CA 1
ATOM 2128 C C . GLN A 1 268 ? -4.895 -29.141 4.852 1 93.56 268 GLN A C 1
ATOM 2130 O O . GLN A 1 268 ? -6.105 -29.219 5.059 1 93.56 268 GLN A O 1
ATOM 2135 N N . ASN A 1 269 ? -4.035 -28.625 5.621 1 92.81 269 ASN A N 1
ATOM 2136 C CA . ASN A 1 269 ? -4.496 -28.047 6.879 1 92.81 269 ASN A CA 1
ATOM 2137 C C . ASN A 1 269 ? -5.363 -26.812 6.648 1 92.81 269 ASN A C 1
ATOM 2139 O O . ASN A 1 269 ? -6.387 -26.641 7.312 1 92.81 269 ASN A O 1
ATOM 2143 N N . VAL A 1 270 ? -4.969 -26.047 5.75 1 91.19 270 VAL A N 1
ATOM 2144 C CA . VAL A 1 270 ? -5.715 -24.828 5.422 1 91.19 270 VAL A CA 1
ATOM 2145 C C . VAL A 1 270 ? -7.102 -25.203 4.906 1 91.19 270 VAL A C 1
ATOM 2147 O O . VAL A 1 270 ? -8.102 -24.625 5.316 1 91.19 270 VAL A O 1
ATOM 2150 N N . LEU A 1 271 ? -7.184 -26.172 4.113 1 94 271 LEU A N 1
ATOM 2151 C CA . LEU A 1 271 ? -8.43 -26.562 3.449 1 94 271 LEU A CA 1
ATOM 2152 C C . LEU A 1 271 ? -9.391 -27.219 4.43 1 94 271 LEU A C 1
ATOM 2154 O O . LEU A 1 271 ? -10.602 -27.219 4.211 1 94 271 LEU A O 1
ATOM 2158 N N . ARG A 1 272 ? -8.883 -27.75 5.488 1 91.31 272 ARG A N 1
ATOM 2159 C CA . ARG A 1 272 ? -9.734 -28.328 6.523 1 91.31 272 ARG A CA 1
ATOM 2160 C C . ARG A 1 272 ? -10.633 -27.266 7.145 1 91.31 272 ARG A C 1
ATOM 2162 O O . ARG A 1 272 ? -11.758 -27.562 7.547 1 91.31 272 ARG A O 1
ATOM 2169 N N . ARG A 1 273 ? -10.156 -26.109 7.094 1 84.12 273 ARG A N 1
ATOM 2170 C CA . ARG A 1 273 ? -10.906 -25 7.676 1 84.12 273 ARG A CA 1
ATOM 2171 C C . ARG A 1 273 ? -12.141 -24.672 6.84 1 84.12 273 ARG A C 1
ATOM 2173 O O . ARG A 1 273 ? -13.062 -24 7.312 1 84.12 273 ARG A O 1
ATOM 2180 N N . TYR A 1 274 ? -12.109 -25.141 5.594 1 88.06 274 TYR A N 1
ATOM 2181 C CA . TYR A 1 274 ? -13.203 -24.797 4.691 1 88.06 274 TYR A CA 1
ATOM 2182 C C . TYR A 1 274 ? -14.109 -26 4.445 1 88.06 274 TYR A C 1
ATOM 2184 O O . TYR A 1 274 ? -15.016 -25.938 3.611 1 88.06 274 TYR A O 1
ATOM 2192 N N . THR A 1 275 ? -13.977 -27.031 5.207 1 88.94 275 THR A N 1
ATOM 2193 C CA . THR A 1 275 ? -14.664 -28.281 4.961 1 88.94 275 THR A CA 1
ATOM 2194 C C . THR A 1 275 ? -16.172 -28.109 5.078 1 88.94 275 THR A C 1
ATOM 2196 O O . THR A 1 275 ? -16.938 -28.75 4.348 1 88.94 275 THR A O 1
ATOM 2199 N N . ASP A 1 276 ? -16.625 -27.234 5.844 1 83.31 276 ASP A N 1
ATOM 2200 C CA . ASP A 1 276 ? -18.047 -27.078 6.117 1 83.31 276 ASP A CA 1
ATOM 2201 C C . ASP A 1 276 ? -18.656 -25.984 5.25 1 83.31 276 ASP A C 1
ATOM 2203 O O . ASP A 1 276 ? -19.828 -25.656 5.41 1 83.31 276 ASP A O 1
ATOM 2207 N N . THR A 1 277 ? -17.859 -25.531 4.336 1 86.88 277 THR A N 1
ATOM 2208 C CA . THR A 1 277 ? -18.391 -24.484 3.463 1 86.88 277 THR A CA 1
ATOM 2209 C C . THR A 1 277 ? -19 -25.094 2.207 1 86.88 277 THR A C 1
ATOM 2211 O O . THR A 1 277 ? -18.734 -26.25 1.872 1 86.88 277 THR A O 1
ATOM 2214 N N . ASN A 1 278 ? -19.781 -24.266 1.452 1 86.38 278 ASN A N 1
ATOM 2215 C CA . ASN A 1 278 ? -20.469 -24.719 0.25 1 86.38 278 ASN A CA 1
ATOM 2216 C C . ASN A 1 278 ? -19.531 -24.797 -0.945 1 86.38 278 ASN A C 1
ATOM 2218 O O . ASN A 1 278 ? -19.875 -25.359 -1.982 1 86.38 278 ASN A O 1
ATOM 2222 N N . PHE A 1 279 ? -18.312 -24.266 -0.712 1 90.25 279 PHE A N 1
ATOM 2223 C CA . PHE A 1 279 ? -17.406 -24.234 -1.859 1 90.25 279 PHE A CA 1
ATOM 2224 C C . PHE A 1 279 ? -16.266 -25.234 -1.683 1 90.25 279 PHE A C 1
ATOM 2226 O O . PHE A 1 279 ? -15.383 -25.328 -2.535 1 90.25 279 PHE A O 1
ATOM 2233 N N . ALA A 1 280 ? -16.266 -26.031 -0.672 1 91.75 280 ALA A N 1
ATOM 2234 C CA . ALA A 1 280 ? -15.188 -26.969 -0.39 1 91.75 280 ALA A CA 1
ATOM 2235 C C . ALA A 1 280 ? -14.992 -27.953 -1.545 1 91.75 280 ALA A C 1
ATOM 2237 O O . ALA A 1 280 ? -13.859 -28.25 -1.934 1 91.75 280 ALA A O 1
ATOM 2238 N N . SER A 1 281 ? -16.047 -28.391 -2.078 1 94.56 281 SER A N 1
ATOM 2239 C CA . SER A 1 281 ? -16 -29.391 -3.135 1 94.56 281 SER A CA 1
ATOM 2240 C C . SER A 1 281 ? -15.547 -28.781 -4.457 1 94.56 281 SER A C 1
ATOM 2242 O O . SER A 1 281 ? -15.234 -29.516 -5.402 1 94.56 281 SER A O 1
ATOM 2244 N N . ARG A 1 282 ? -15.484 -27.484 -4.457 1 96.69 282 ARG A N 1
ATOM 2245 C CA . ARG A 1 282 ? -15.148 -26.781 -5.691 1 96.69 282 ARG A CA 1
ATOM 2246 C C . ARG A 1 282 ? -13.648 -26.531 -5.789 1 96.69 282 ARG A C 1
ATOM 2248 O O . ARG A 1 282 ? -13.172 -25.953 -6.766 1 96.69 282 ARG A O 1
ATOM 2255 N N . ILE A 1 283 ? -12.922 -27 -4.832 1 97.81 283 ILE A N 1
ATOM 2256 C CA . ILE A 1 283 ? -11.484 -26.781 -4.758 1 97.81 283 ILE A CA 1
ATOM 2257 C C . ILE A 1 283 ? -10.742 -28.094 -4.961 1 97.81 283 ILE A C 1
ATOM 2259 O O . ILE A 1 283 ? -11.047 -29.094 -4.309 1 97.81 283 ILE A O 1
ATOM 2263 N N . THR A 1 284 ? -9.844 -28.141 -5.859 1 97.44 284 THR A N 1
ATOM 2264 C CA . THR A 1 284 ? -8.984 -29.297 -6.059 1 97.44 284 THR A CA 1
ATOM 2265 C C . THR A 1 284 ? -7.512 -28.922 -5.926 1 97.44 284 THR A C 1
ATOM 2267 O O . THR A 1 284 ? -7.113 -27.812 -6.309 1 97.44 284 THR A O 1
ATOM 2270 N N . VAL A 1 285 ? -6.715 -29.844 -5.363 1 98 285 VAL A N 1
ATOM 2271 C CA . VAL A 1 285 ? -5.277 -29.641 -5.207 1 98 285 VAL A CA 1
ATOM 2272 C C . VAL A 1 285 ? -4.523 -30.609 -6.129 1 98 285 VAL A C 1
ATOM 2274 O O . VAL A 1 285 ? -4.812 -31.797 -6.156 1 98 285 VAL A O 1
ATOM 2277 N N . HIS A 1 286 ? -3.645 -30.031 -6.879 1 98.31 286 HIS A N 1
ATOM 2278 C CA . HIS A 1 286 ? -2.777 -30.797 -7.762 1 98.31 286 HIS A CA 1
ATOM 2279 C C . HIS A 1 286 ? -1.318 -30.703 -7.332 1 98.31 286 HIS A C 1
ATOM 2281 O O . HIS A 1 286 ? -0.689 -29.656 -7.504 1 98.31 286 HIS A O 1
ATOM 2287 N N . GLY A 1 287 ? -0.776 -31.781 -6.816 1 97.38 287 GLY A N 1
ATOM 2288 C CA . GLY A 1 287 ? 0.581 -31.828 -6.297 1 97.38 287 GLY A CA 1
ATOM 2289 C C . GLY A 1 287 ? 1.635 -31.922 -7.383 1 97.38 287 GLY A C 1
ATOM 2290 O O . GLY A 1 287 ? 2.391 -32.875 -7.438 1 97.38 287 GLY A O 1
ATOM 2291 N N . CYS A 1 288 ? 1.763 -31 -8.211 1 97.56 288 CYS A N 1
ATOM 2292 C CA . CYS A 1 288 ? 2.719 -30.938 -9.312 1 97.56 288 CYS A CA 1
ATOM 2293 C C . CYS A 1 288 ? 3.072 -29.5 -9.664 1 97.56 288 CYS A C 1
ATOM 2295 O O . CYS A 1 288 ? 2.488 -28.562 -9.117 1 97.56 288 CYS A O 1
ATOM 2297 N N . GLY A 1 289 ? 4.137 -29.312 -10.453 1 97.69 289 GLY A N 1
ATOM 2298 C CA . GLY A 1 289 ? 4.422 -28.016 -11.047 1 97.69 289 GLY A CA 1
ATOM 2299 C C . GLY A 1 289 ? 3.697 -27.781 -12.359 1 97.69 289 GLY A C 1
ATOM 2300 O O . GLY A 1 289 ? 3.076 -28.703 -12.898 1 97.69 289 GLY A O 1
ATOM 2301 N N . ALA A 1 290 ? 3.686 -26.594 -12.789 1 98.31 290 ALA A N 1
ATOM 2302 C CA . ALA A 1 290 ? 3.111 -26.234 -14.086 1 98.31 290 ALA A CA 1
ATOM 2303 C C . ALA A 1 290 ? 4.203 -25.922 -15.102 1 98.31 290 ALA A C 1
ATOM 2305 O O . ALA A 1 290 ? 5.176 -25.234 -14.797 1 98.31 290 ALA A O 1
ATOM 2306 N N . GLY A 1 291 ? 4.086 -26.484 -16.312 1 98.25 291 GLY A N 1
ATOM 2307 C CA . GLY A 1 291 ? 5.051 -26.266 -17.375 1 98.25 291 GLY A CA 1
ATOM 2308 C C . GLY A 1 291 ? 4.496 -26.562 -18.75 1 98.25 291 GLY A C 1
ATOM 2309 O O . GLY A 1 291 ? 3.293 -26.781 -18.906 1 98.25 291 GLY A O 1
ATOM 2310 N N . GLU A 1 292 ? 5.383 -26.469 -19.703 1 98.19 292 GLU A N 1
ATOM 2311 C CA . GLU A 1 292 ? 5 -26.641 -21.109 1 98.19 292 GLU A CA 1
ATOM 2312 C C . GLU A 1 292 ? 4.703 -28.094 -21.422 1 98.19 292 GLU A C 1
ATOM 2314 O O . GLU A 1 292 ? 3.818 -28.391 -22.234 1 98.19 292 GLU A O 1
ATOM 2319 N N . ASN A 1 293 ? 5.508 -29 -20.766 1 97.31 293 ASN A N 1
ATOM 2320 C CA . ASN A 1 293 ? 5.41 -30.438 -21.031 1 97.31 293 ASN A CA 1
ATOM 2321 C C . ASN A 1 293 ? 5.344 -31.25 -19.75 1 97.31 293 ASN A C 1
ATOM 2323 O O . ASN A 1 293 ? 5.707 -30.766 -18.688 1 97.31 293 ASN A O 1
ATOM 2327 N N . THR A 1 294 ? 4.816 -32.469 -19.984 1 97.44 294 THR A N 1
ATOM 2328 C CA . THR A 1 294 ? 4.836 -33.406 -18.859 1 97.44 294 THR A CA 1
ATOM 2329 C C . THR A 1 294 ? 6.234 -33.969 -18.656 1 97.44 294 THR A C 1
ATOM 2331 O O . THR A 1 294 ? 6.738 -34.719 -19.516 1 97.44 294 THR A O 1
ATOM 2334 N N . ILE A 1 295 ? 6.809 -33.562 -17.531 1 95.75 295 ILE A N 1
ATOM 2335 C CA . ILE A 1 295 ? 8.156 -34.062 -17.25 1 95.75 295 ILE A CA 1
ATOM 2336 C C . ILE A 1 295 ? 8.352 -34.188 -15.734 1 95.75 295 ILE A C 1
ATOM 2338 O O . ILE A 1 295 ? 7.48 -33.781 -14.953 1 95.75 295 ILE A O 1
ATOM 2342 N N . ARG A 1 296 ? 9.477 -34.812 -15.398 1 94.62 296 ARG A N 1
ATOM 2343 C CA . ARG A 1 296 ? 9.914 -34.875 -14 1 94.62 296 ARG A CA 1
ATOM 2344 C C . ARG A 1 296 ? 11.219 -34.094 -13.812 1 94.62 296 ARG A C 1
ATOM 2346 O O . ARG A 1 296 ? 12.148 -34.219 -14.609 1 94.62 296 ARG A O 1
ATOM 2353 N N . VAL A 1 297 ? 11.156 -33.219 -12.75 1 93.56 297 VAL A N 1
ATOM 2354 C CA . VAL A 1 297 ? 12.336 -32.375 -12.562 1 93.56 297 VAL A CA 1
ATOM 2355 C C . VAL A 1 297 ? 12.688 -32.312 -11.078 1 93.56 297 VAL A C 1
ATOM 2357 O O . VAL A 1 297 ? 11.82 -32.5 -10.219 1 93.56 297 VAL A O 1
ATOM 2360 N N . PRO A 1 298 ? 13.977 -32.094 -10.844 1 92 298 PRO A N 1
ATOM 2361 C CA . PRO A 1 298 ? 14.352 -31.859 -9.445 1 92 298 PRO A CA 1
ATOM 2362 C C . PRO A 1 298 ? 13.758 -30.562 -8.883 1 92 298 PRO A C 1
ATOM 2364 O O . PRO A 1 298 ? 13.672 -29.562 -9.594 1 92 298 PRO A O 1
ATOM 2367 N N . PHE A 1 299 ? 13.391 -30.609 -7.602 1 91.19 299 PHE A N 1
ATOM 2368 C CA . PHE A 1 299 ? 12.719 -29.5 -6.953 1 91.19 299 PHE A CA 1
ATOM 2369 C C . PHE A 1 299 ? 13.281 -29.266 -5.559 1 91.19 299 PHE A C 1
ATOM 2371 O O . PHE A 1 299 ? 13.602 -30.219 -4.844 1 91.19 299 PHE A O 1
ATOM 2378 N N . ASN A 1 300 ? 13.461 -28 -5.23 1 87.69 300 ASN A N 1
ATOM 2379 C CA . ASN A 1 300 ? 13.844 -27.609 -3.881 1 87.69 300 ASN A CA 1
ATOM 2380 C C . ASN A 1 300 ? 12.625 -27.375 -2.992 1 87.69 300 ASN A C 1
ATOM 2382 O O . ASN A 1 300 ? 12.023 -26.297 -3.021 1 87.69 300 ASN A O 1
ATOM 2386 N N . HIS A 1 301 ? 12.398 -28.344 -2.135 1 89.75 301 HIS A N 1
ATOM 2387 C CA . HIS A 1 301 ? 11.289 -28.25 -1.198 1 89.75 301 HIS A CA 1
ATOM 2388 C C . HIS A 1 301 ? 11.672 -27.406 0.019 1 89.75 301 HIS A C 1
ATOM 2390 O O . HIS A 1 301 ? 12.391 -27.891 0.901 1 89.75 301 HIS A O 1
ATOM 2396 N N . GLU A 1 302 ? 11.227 -26.156 0.128 1 85.12 302 GLU A N 1
ATOM 2397 C CA . GLU A 1 302 ? 11.586 -25.25 1.219 1 85.12 302 GLU A CA 1
ATOM 2398 C C . GLU A 1 302 ? 10.359 -24.891 2.053 1 85.12 302 GLU A C 1
ATOM 2400 O O . GLU A 1 302 ? 10.492 -24.5 3.215 1 85.12 302 GLU A O 1
ATOM 2405 N N . GLY A 1 303 ? 9.227 -25.078 1.459 1 82.94 303 GLY A N 1
ATOM 2406 C CA . GLY A 1 303 ? 8.023 -24.594 2.119 1 82.94 303 GLY A CA 1
ATOM 2407 C C . GLY A 1 303 ? 7.844 -23.094 2.008 1 82.94 303 GLY A C 1
ATOM 2408 O O . GLY A 1 303 ? 8.75 -22.375 1.561 1 82.94 303 GLY A O 1
ATOM 2409 N N . GLY A 1 304 ? 6.668 -22.578 2.318 1 83.88 304 GLY A N 1
ATOM 2410 C CA . GLY A 1 304 ? 6.426 -21.156 2.213 1 83.88 304 GLY A CA 1
ATOM 2411 C C . GLY A 1 304 ? 6.539 -20.625 0.794 1 83.88 304 GLY A C 1
ATOM 2412 O O . GLY A 1 304 ? 5.898 -21.156 -0.12 1 83.88 304 GLY A O 1
ATOM 2413 N N . HIS A 1 305 ? 7.438 -19.641 0.646 1 79.75 305 HIS A N 1
ATOM 2414 C CA . HIS A 1 305 ? 7.484 -18.984 -0.65 1 79.75 305 HIS A CA 1
ATOM 2415 C C . HIS A 1 305 ? 8.805 -19.266 -1.366 1 79.75 305 HIS A C 1
ATOM 2417 O O . HIS A 1 305 ? 9.141 -18.578 -2.336 1 79.75 305 HIS A O 1
ATOM 2423 N N . GLY A 1 306 ? 9.5 -20.297 -0.952 1 77.38 306 GLY A N 1
ATOM 2424 C CA . GLY A 1 306 ? 10.883 -20.375 -1.406 1 77.38 306 GLY A CA 1
ATOM 2425 C C . GLY A 1 306 ? 11.141 -21.578 -2.297 1 77.38 306 GLY A C 1
ATOM 2426 O O . GLY A 1 306 ? 12.25 -21.734 -2.82 1 77.38 306 GLY A O 1
ATOM 2427 N N . GLY A 1 307 ? 10.125 -22.469 -2.584 1 79.31 307 GLY A N 1
ATOM 2428 C CA . GLY A 1 307 ? 10.336 -23.625 -3.434 1 79.31 307 GLY A CA 1
ATOM 2429 C C . GLY A 1 307 ? 10.477 -23.281 -4.902 1 79.31 307 GLY A C 1
ATOM 2430 O O . GLY A 1 307 ? 9.812 -22.375 -5.398 1 79.31 307 GLY A O 1
ATOM 2431 N N . PHE A 1 308 ? 11.461 -24.047 -5.516 1 81.62 308 PHE A N 1
ATOM 2432 C CA . PHE A 1 308 ? 11.648 -23.781 -6.938 1 81.62 308 PHE A CA 1
ATOM 2433 C C . PHE A 1 308 ? 12.242 -24.984 -7.641 1 81.62 308 PHE A C 1
ATOM 2435 O O . PHE A 1 308 ? 12.781 -25.891 -6.988 1 81.62 308 PHE A O 1
ATOM 2442 N N . VAL A 1 309 ? 12.094 -25.016 -8.914 1 78.94 309 VAL A N 1
ATOM 2443 C CA . VAL A 1 309 ? 12.695 -26.062 -9.734 1 78.94 309 VAL A CA 1
ATOM 2444 C C . VAL A 1 309 ? 14.211 -25.875 -9.797 1 78.94 309 VAL A C 1
ATOM 2446 O O . VAL A 1 309 ? 14.688 -24.781 -10.125 1 78.94 309 VAL A O 1
ATOM 2449 N N . LYS A 1 310 ? 14.898 -26.891 -9.547 1 80.69 310 LYS A N 1
ATOM 2450 C CA . LYS A 1 310 ? 16.359 -26.859 -9.594 1 80.69 310 LYS A CA 1
ATOM 2451 C C . LYS A 1 310 ? 16.875 -27.094 -11.008 1 80.69 310 LYS A C 1
ATOM 2453 O O . LYS A 1 310 ? 16.188 -27.703 -11.828 1 80.69 310 LYS A O 1
ATOM 2458 N N . PRO A 1 311 ? 18.125 -26.531 -11.148 1 74.88 311 PRO A N 1
ATOM 2459 C CA . PRO A 1 311 ? 18.734 -26.891 -12.43 1 74.88 311 PRO A CA 1
ATOM 2460 C C . PRO A 1 311 ? 18.953 -28.391 -12.578 1 74.88 311 PRO A C 1
ATOM 2462 O O . PRO A 1 311 ? 19.141 -29.094 -11.586 1 74.88 311 PRO A O 1
ATOM 2465 N N . ALA A 1 312 ? 18.875 -28.875 -13.82 1 71.44 312 ALA A N 1
ATOM 2466 C CA . ALA A 1 312 ? 18.953 -30.312 -14.125 1 71.44 312 ALA A CA 1
ATOM 2467 C C . ALA A 1 312 ? 20.25 -30.906 -13.594 1 71.44 312 ALA A C 1
ATOM 2469 O O . ALA A 1 312 ? 20.281 -32.094 -13.211 1 71.44 312 ALA A O 1
ATOM 2470 N N . ASP A 1 313 ? 21.234 -30.078 -13.516 1 71.88 313 ASP A N 1
ATOM 2471 C CA . ASP A 1 313 ? 22.547 -30.594 -13.156 1 71.88 313 ASP A CA 1
ATOM 2472 C C . ASP A 1 313 ? 22.797 -30.484 -11.648 1 71.88 313 ASP A C 1
ATOM 2474 O O . ASP A 1 313 ? 23.844 -30.875 -11.156 1 71.88 313 ASP A O 1
ATOM 2478 N N . ALA A 1 314 ? 21.781 -30.109 -10.961 1 72.81 314 ALA A N 1
ATOM 2479 C CA . ALA A 1 314 ? 21.953 -29.953 -9.523 1 72.81 314 ALA A CA 1
ATOM 2480 C C . ALA A 1 314 ? 21.828 -31.297 -8.805 1 72.81 314 ALA A C 1
ATOM 2482 O O . ALA A 1 314 ? 21.125 -32.188 -9.273 1 72.81 314 ALA A O 1
ATOM 2483 N N . ASP A 1 315 ? 22.547 -31.453 -7.723 1 75.75 315 ASP A N 1
ATOM 2484 C CA . ASP A 1 315 ? 22.422 -32.656 -6.895 1 75.75 315 ASP A CA 1
ATOM 2485 C C . ASP A 1 315 ? 21.016 -32.781 -6.32 1 75.75 315 ASP A C 1
ATOM 2487 O O . ASP A 1 315 ? 20.422 -31.797 -5.879 1 75.75 315 ASP A O 1
ATOM 2491 N N . HIS A 1 316 ? 20.422 -33.906 -6.68 1 76.31 316 HIS A N 1
ATOM 2492 C CA . HIS A 1 316 ? 19.094 -34.094 -6.117 1 76.31 316 HIS A CA 1
ATOM 2493 C C . HIS A 1 316 ? 18.875 -35.562 -5.75 1 76.31 316 HIS A C 1
ATOM 2495 O O . HIS A 1 316 ? 19.562 -36.438 -6.27 1 76.31 316 HIS A O 1
ATOM 2501 N N . GLU A 1 317 ? 18.094 -35.719 -4.75 1 81.25 317 GLU A N 1
ATOM 2502 C CA . GLU A 1 317 ? 17.625 -37.031 -4.395 1 81.25 317 GLU A CA 1
ATOM 2503 C C . GLU A 1 317 ? 16.328 -37.375 -5.133 1 81.25 317 GLU A C 1
ATOM 2505 O O . GLU A 1 317 ? 15.562 -36.5 -5.508 1 81.25 317 GLU A O 1
ATOM 2510 N N . PRO A 1 318 ? 16.172 -38.625 -5.301 1 78.31 318 PRO A N 1
ATOM 2511 C CA . PRO A 1 318 ? 14.945 -39.031 -5.984 1 78.31 318 PRO A CA 1
ATOM 2512 C C . PRO A 1 318 ? 13.688 -38.469 -5.32 1 78.31 318 PRO A C 1
ATOM 2514 O O . PRO A 1 318 ? 12.719 -38.156 -6.004 1 78.31 318 PRO A O 1
ATOM 2517 N N . ALA A 1 319 ? 13.789 -38.344 -4.09 1 78.94 319 ALA A N 1
ATOM 2518 C CA . ALA A 1 319 ? 12.633 -37.875 -3.332 1 78.94 319 ALA A CA 1
ATOM 2519 C C . ALA A 1 319 ? 12.359 -36.375 -3.607 1 78.94 319 ALA A C 1
ATOM 2521 O O . ALA A 1 319 ? 11.273 -35.875 -3.309 1 78.94 319 ALA A O 1
ATOM 2522 N N . ASP A 1 320 ? 13.219 -35.812 -4.281 1 86.62 320 ASP A N 1
ATOM 2523 C CA . ASP A 1 320 ? 13.102 -34.375 -4.527 1 86.62 320 ASP A CA 1
ATOM 2524 C C . ASP A 1 320 ? 12.422 -34.094 -5.871 1 86.62 320 ASP A C 1
ATOM 2526 O O . ASP A 1 320 ? 12.086 -32.969 -6.18 1 86.62 320 ASP A O 1
ATOM 2530 N N . LEU A 1 321 ? 12.133 -35.188 -6.539 1 91.38 321 LEU A N 1
ATOM 2531 C CA . LEU A 1 321 ? 11.57 -35 -7.871 1 91.38 321 LEU A CA 1
ATOM 2532 C C . LEU A 1 321 ? 10.086 -34.656 -7.797 1 91.38 321 LEU A C 1
ATOM 2534 O O . LEU A 1 321 ? 9.359 -35.219 -6.973 1 91.38 321 LEU A O 1
ATOM 2538 N N . ILE A 1 322 ? 9.703 -33.781 -8.688 1 94.5 322 ILE A N 1
ATOM 2539 C CA . ILE A 1 322 ? 8.289 -33.438 -8.812 1 94.5 322 ILE A CA 1
ATOM 2540 C C . ILE A 1 322 ? 7.828 -33.656 -10.25 1 94.5 322 ILE A C 1
ATOM 2542 O O . ILE A 1 322 ? 8.641 -33.594 -11.18 1 94.5 322 ILE A O 1
ATOM 2546 N N . ASP A 1 323 ? 6.539 -33.938 -10.359 1 96.12 323 ASP A N 1
ATOM 2547 C CA . ASP A 1 323 ? 5.918 -33.906 -11.68 1 96.12 323 ASP A CA 1
ATOM 2548 C C . ASP A 1 323 ? 5.605 -32.469 -12.109 1 96.12 323 ASP A C 1
ATOM 2550 O O . ASP A 1 323 ? 5.242 -31.641 -11.281 1 96.12 323 ASP A O 1
ATOM 2554 N N . VAL A 1 324 ? 5.863 -32.188 -13.344 1 97.44 324 VAL A N 1
ATOM 2555 C CA . VAL A 1 324 ? 5.434 -30.953 -14 1 97.44 324 VAL A CA 1
ATOM 2556 C C . VAL A 1 324 ? 4.445 -31.266 -15.117 1 97.44 324 VAL A C 1
ATOM 2558 O O . VAL A 1 324 ? 4.656 -32.219 -15.883 1 97.44 324 VAL A O 1
ATOM 2561 N N . ARG A 1 325 ? 3.348 -30.547 -15.156 1 98.56 325 ARG A N 1
ATOM 2562 C CA . ARG A 1 325 ? 2.295 -30.812 -16.141 1 98.56 325 ARG A CA 1
ATOM 2563 C C . ARG A 1 325 ? 1.784 -29.516 -16.75 1 98.56 325 ARG A C 1
ATOM 2565 O O . ARG A 1 325 ? 1.801 -28.469 -16.109 1 98.56 325 ARG A O 1
ATOM 2572 N N . PRO A 1 326 ? 1.287 -29.641 -18.031 1 98.81 326 PRO A N 1
ATOM 2573 C CA . PRO A 1 326 ? 0.621 -28.469 -18.609 1 98.81 326 PRO A CA 1
ATOM 2574 C C . PRO A 1 326 ? -0.709 -28.156 -17.922 1 98.81 326 PRO A C 1
ATOM 2576 O O . PRO A 1 326 ? -1.473 -29.062 -17.594 1 98.81 326 PRO A O 1
ATOM 2579 N N . ILE A 1 327 ? -0.981 -26.859 -17.766 1 98.88 327 ILE A N 1
ATOM 2580 C CA . ILE A 1 327 ? -2.234 -26.406 -17.172 1 98.88 327 ILE A CA 1
ATOM 2581 C C . ILE A 1 327 ? -3.412 -26.938 -17.984 1 98.88 327 ILE A C 1
ATOM 2583 O O . ILE A 1 327 ? -4.414 -27.375 -17.422 1 98.88 327 ILE A O 1
ATOM 2587 N N . ASP A 1 328 ? -3.266 -26.969 -19.281 1 98.81 328 ASP A N 1
ATOM 2588 C CA . ASP A 1 328 ? -4.316 -27.406 -20.188 1 98.81 328 ASP A CA 1
ATOM 2589 C C . ASP A 1 328 ? -4.684 -28.875 -19.922 1 98.81 328 ASP A C 1
ATOM 2591 O O . ASP A 1 328 ? -5.785 -29.312 -20.266 1 98.81 328 ASP A O 1
ATOM 2595 N N . ASP A 1 329 ? -3.793 -29.609 -19.312 1 98.62 329 ASP A N 1
ATOM 2596 C CA . ASP A 1 329 ? -4.051 -31.016 -19 1 98.62 329 ASP A CA 1
ATOM 2597 C C . ASP A 1 329 ? -4.59 -31.172 -17.578 1 98.62 329 ASP A C 1
ATOM 2599 O O . ASP A 1 329 ? -5.105 -32.219 -17.219 1 98.62 329 ASP A O 1
ATOM 2603 N N . ILE A 1 330 ? -4.484 -30.203 -16.781 1 98.62 330 ILE A N 1
ATOM 2604 C CA . ILE A 1 330 ? -4.875 -30.266 -15.375 1 98.62 330 ILE A CA 1
ATOM 2605 C C . ILE A 1 330 ? -6.336 -29.844 -15.227 1 98.62 330 ILE A C 1
ATOM 2607 O O . ILE A 1 330 ? -7.098 -30.5 -14.5 1 98.62 330 ILE A O 1
ATOM 2611 N N . ILE A 1 331 ? -6.699 -28.844 -15.906 1 98.62 331 ILE A N 1
ATOM 2612 C CA . ILE A 1 331 ? -8.023 -28.266 -15.719 1 98.62 331 ILE A CA 1
ATOM 2613 C C . ILE A 1 331 ? -9.055 -29.062 -16.516 1 98.62 331 ILE A C 1
ATOM 2615 O O . ILE A 1 331 ? -8.727 -29.656 -17.547 1 98.62 331 ILE A O 1
ATOM 2619 N N . ASP A 1 332 ? -10.289 -29.078 -16.062 1 98.25 332 ASP A N 1
ATOM 2620 C CA . ASP A 1 332 ? -11.359 -29.828 -16.719 1 98.25 332 ASP A CA 1
ATOM 2621 C C . ASP A 1 332 ? -12.492 -28.906 -17.156 1 98.25 332 ASP A C 1
ATOM 2623 O O . ASP A 1 332 ? -13.57 -29.375 -17.516 1 98.25 332 ASP A O 1
ATOM 2627 N N . ASP A 1 333 ? -12.305 -27.656 -16.984 1 98.25 333 ASP A N 1
ATOM 2628 C CA . ASP A 1 333 ? -13.242 -26.609 -17.391 1 98.25 333 ASP A CA 1
ATOM 2629 C C . ASP A 1 333 ? -12.508 -25.344 -17.812 1 98.25 333 ASP A C 1
ATOM 2631 O O . ASP A 1 333 ? -11.305 -25.203 -17.562 1 98.25 333 ASP A O 1
ATOM 2635 N N . ALA A 1 334 ? -13.211 -24.422 -18.531 1 98.38 334 ALA A N 1
ATOM 2636 C CA . ALA A 1 334 ? -12.617 -23.156 -18.969 1 98.38 334 ALA A CA 1
ATOM 2637 C C . ALA A 1 334 ? -12.375 -22.234 -17.781 1 98.38 334 ALA A C 1
ATOM 2639 O O . ALA A 1 334 ? -13.312 -21.844 -17.078 1 98.38 334 ALA A O 1
ATOM 2640 N N . PRO A 1 335 ? -11.117 -21.844 -17.594 1 98.69 335 PRO A N 1
ATOM 2641 C CA . PRO A 1 335 ? -10.859 -20.922 -16.484 1 98.69 335 PRO A CA 1
ATOM 2642 C C . PRO A 1 335 ? -11.258 -19.484 -16.812 1 98.69 335 PRO A C 1
ATOM 2644 O O . PRO A 1 335 ? -11.211 -19.078 -17.969 1 98.69 335 PRO A O 1
ATOM 2647 N N . THR A 1 336 ? -11.664 -18.719 -15.758 1 98.56 336 THR A N 1
ATOM 2648 C CA . THR A 1 336 ? -11.938 -17.297 -15.906 1 98.56 336 THR A CA 1
ATOM 2649 C C . THR A 1 336 ? -10.758 -16.453 -15.422 1 98.56 336 THR A C 1
ATOM 2651 O O . THR A 1 336 ? -10.656 -15.273 -15.734 1 98.56 336 THR A O 1
ATOM 2654 N N . PHE A 1 337 ? -9.852 -17.125 -14.672 1 98.62 337 PHE A N 1
ATOM 2655 C CA . PHE A 1 337 ? -8.727 -16.406 -14.062 1 98.62 337 PHE A CA 1
ATOM 2656 C C . PHE A 1 337 ? -7.551 -17.359 -13.844 1 98.62 337 PHE A C 1
ATOM 2658 O O . PHE A 1 337 ? -7.719 -18.469 -13.336 1 98.62 337 PHE A O 1
ATOM 2665 N N . ILE A 1 338 ? -6.344 -16.922 -14.227 1 98.94 338 ILE A N 1
ATOM 2666 C CA . ILE A 1 338 ? -5.117 -17.672 -13.969 1 98.94 338 ILE A CA 1
ATOM 2667 C C . ILE A 1 338 ? -4.129 -16.781 -13.203 1 98.94 338 ILE A C 1
ATOM 2669 O O . ILE A 1 338 ? -3.729 -15.727 -13.688 1 98.94 338 ILE A O 1
ATOM 2673 N N . LYS A 1 339 ? -3.812 -17.188 -12.031 1 98.88 339 LYS A N 1
ATOM 2674 C CA . LYS A 1 339 ? -2.762 -16.578 -11.219 1 98.88 339 LYS A CA 1
ATOM 2675 C C . LYS A 1 339 ? -1.48 -17.406 -11.266 1 98.88 339 LYS A C 1
ATOM 2677 O O . LYS A 1 339 ? -1.526 -18.641 -11.164 1 98.88 339 LYS A O 1
ATOM 2682 N N . MET A 1 340 ? -0.316 -16.719 -11.477 1 98.38 340 MET A N 1
ATOM 2683 C CA . MET A 1 340 ? 0.935 -17.469 -11.602 1 98.38 340 MET A CA 1
ATOM 2684 C C . MET A 1 340 ? 2.053 -16.781 -10.82 1 98.38 340 MET A C 1
ATOM 2686 O O . MET A 1 340 ? 2.398 -15.633 -11.109 1 98.38 340 MET A O 1
ATOM 2690 N N . ASP A 1 341 ? 2.604 -17.422 -9.859 1 98 341 ASP A N 1
ATOM 2691 C CA . ASP A 1 341 ? 3.811 -17.078 -9.117 1 98 341 ASP A CA 1
ATOM 2692 C C . ASP A 1 341 ? 4.609 -18.328 -8.766 1 98 341 ASP A C 1
ATOM 2694 O O . ASP A 1 341 ? 4.395 -18.953 -7.719 1 98 341 ASP A O 1
ATOM 2698 N N . ILE A 1 342 ? 5.582 -18.656 -9.711 1 96.69 342 ILE A N 1
ATOM 2699 C CA . ILE A 1 342 ? 6.168 -19.984 -9.602 1 96.69 342 ILE A CA 1
ATOM 2700 C C . ILE A 1 342 ? 7.684 -19.891 -9.789 1 96.69 342 ILE A C 1
ATOM 2702 O O . ILE A 1 342 ? 8.289 -20.766 -10.414 1 96.69 342 ILE A O 1
ATOM 2706 N N . GLU A 1 343 ? 8.258 -18.781 -9.438 1 93.75 343 GLU A N 1
ATOM 2707 C CA . GLU A 1 343 ? 9.672 -18.578 -9.148 1 93.75 343 GLU A CA 1
ATOM 2708 C C . GLU A 1 343 ? 10.523 -18.766 -10.406 1 93.75 343 GLU A C 1
ATOM 2710 O O . GLU A 1 343 ? 11.609 -19.344 -10.344 1 93.75 343 GLU A O 1
ATOM 2715 N N . GLY A 1 344 ? 10.016 -18.484 -11.555 1 94.19 344 GLY A N 1
ATOM 2716 C CA . GLY A 1 344 ? 10.836 -18.438 -12.75 1 94.19 344 GLY A CA 1
ATOM 2717 C C . GLY A 1 344 ? 10.344 -19.359 -13.852 1 94.19 344 GLY A C 1
ATOM 2718 O O . GLY A 1 344 ? 10.859 -19.328 -14.969 1 94.19 344 GLY A O 1
ATOM 2719 N N . SER A 1 345 ? 9.312 -20.094 -13.602 1 95.62 345 SER A N 1
ATOM 2720 C CA . SER A 1 345 ? 8.797 -21.047 -14.578 1 95.62 345 SER A CA 1
ATOM 2721 C C . SER A 1 345 ? 7.562 -20.5 -15.289 1 95.62 345 SER A C 1
ATOM 2723 O O . SER A 1 345 ? 6.836 -21.25 -15.945 1 95.62 345 SER A O 1
ATOM 2725 N N . GLU A 1 346 ? 7.328 -19.203 -15.195 1 98.31 346 GLU A N 1
ATOM 2726 C CA . GLU A 1 346 ? 6.094 -18.594 -15.703 1 98.31 346 GLU A CA 1
ATOM 2727 C C . GLU A 1 346 ? 5.949 -18.812 -17.203 1 98.31 346 GLU A C 1
ATOM 2729 O O . GLU A 1 346 ? 4.879 -19.203 -17.688 1 98.31 346 GLU A O 1
ATOM 2734 N N . LEU A 1 347 ? 7.031 -18.578 -17.938 1 98.56 347 LEU A N 1
ATOM 2735 C CA . LEU A 1 347 ? 6.934 -18.688 -19.391 1 98.56 347 LEU A CA 1
ATOM 2736 C C . LEU A 1 347 ? 6.586 -20.109 -19.812 1 98.56 347 LEU A C 1
ATOM 2738 O O . LEU A 1 347 ? 5.703 -20.328 -20.641 1 98.56 347 LEU A O 1
ATOM 2742 N N . SER A 1 348 ? 7.293 -21.078 -19.203 1 98.12 348 SER A N 1
ATOM 2743 C CA . SER A 1 348 ? 7.012 -22.484 -19.484 1 98.12 348 SER A CA 1
ATOM 2744 C C . SER A 1 348 ? 5.566 -22.844 -19.156 1 98.12 348 SER A C 1
ATOM 2746 O O . SER A 1 348 ? 4.891 -23.516 -19.938 1 98.12 348 SER A O 1
ATOM 2748 N N . ALA A 1 349 ? 5.109 -22.422 -18.031 1 98.69 349 ALA A N 1
ATOM 2749 C CA . ALA A 1 349 ? 3.744 -22.688 -17.594 1 98.69 349 ALA A CA 1
ATOM 2750 C C . ALA A 1 349 ? 2.725 -22.031 -18.531 1 98.69 349 ALA A C 1
ATOM 2752 O O . ALA A 1 349 ? 1.671 -22.609 -18.812 1 98.69 349 ALA A O 1
ATOM 2753 N N . LEU A 1 350 ? 2.996 -20.812 -18.969 1 98.88 350 LEU A N 1
ATOM 2754 C CA . LEU A 1 350 ? 2.117 -20.141 -19.906 1 98.88 350 LEU A CA 1
ATOM 2755 C C . LEU A 1 350 ? 2.006 -20.922 -21.219 1 98.88 350 LEU A C 1
ATOM 2757 O O . LEU A 1 350 ? 0.918 -21.031 -21.781 1 98.88 350 LEU A O 1
ATOM 2761 N N . LYS A 1 351 ? 3.111 -21.453 -21.656 1 98.81 351 LYS A N 1
ATOM 2762 C CA . LYS A 1 351 ? 3.084 -22.297 -22.844 1 98.81 351 LYS A CA 1
ATOM 2763 C C . LYS A 1 351 ? 2.189 -23.516 -22.625 1 98.81 351 LYS A C 1
ATOM 2765 O O . LYS A 1 351 ? 1.513 -23.969 -23.562 1 98.81 351 LYS A O 1
ATOM 2770 N N . GLY A 1 352 ? 2.191 -24 -21.422 1 98.81 352 GLY A N 1
ATOM 2771 C CA . GLY A 1 352 ? 1.34 -25.125 -21.078 1 98.81 352 GLY A CA 1
ATOM 2772 C C . GLY A 1 352 ? -0.117 -24.734 -20.891 1 98.81 352 GLY A C 1
ATOM 2773 O O . GLY A 1 352 ? -0.977 -25.609 -20.719 1 98.81 352 GLY A O 1
ATOM 2774 N N . ALA A 1 353 ? -0.432 -23.5 -20.938 1 98.81 353 ALA A N 1
ATOM 2775 C CA . ALA A 1 353 ? -1.789 -22.984 -20.797 1 98.81 353 ALA A CA 1
ATOM 2776 C C . ALA A 1 353 ? -2.279 -22.359 -22.094 1 98.81 353 ALA A C 1
ATOM 2778 O O . ALA A 1 353 ? -3.256 -21.609 -22.109 1 98.81 353 ALA A O 1
ATOM 2779 N N . ARG A 1 354 ? -1.603 -22.625 -23.188 1 98.75 354 ARG A N 1
ATOM 2780 C CA . ARG A 1 354 ? -1.845 -21.969 -24.469 1 98.75 354 ARG A CA 1
ATOM 2781 C C . ARG A 1 354 ? -3.295 -22.141 -24.906 1 98.75 354 ARG A C 1
ATOM 2783 O O . ARG A 1 354 ? -3.924 -21.188 -25.375 1 98.75 354 ARG A O 1
ATOM 2790 N N . ARG A 1 355 ? -3.852 -23.281 -24.797 1 98.62 355 ARG A N 1
ATOM 2791 C CA . ARG A 1 355 ? -5.223 -23.531 -25.234 1 98.62 355 ARG A CA 1
ATOM 2792 C C . ARG A 1 355 ? -6.219 -22.75 -24.391 1 98.62 355 ARG A C 1
ATOM 2794 O O . ARG A 1 355 ? -7.121 -22.094 -24.922 1 98.62 355 ARG A O 1
ATOM 2801 N N . ALA A 1 356 ? -6.055 -22.812 -23.078 1 98.69 356 ALA A N 1
ATOM 2802 C CA . ALA A 1 356 ? -6.945 -22.078 -22.172 1 98.69 356 ALA A CA 1
ATOM 2803 C C . ALA A 1 356 ? -6.941 -20.594 -22.484 1 98.69 356 ALA A C 1
ATOM 2805 O O . ALA A 1 356 ? -8 -19.953 -22.531 1 98.69 356 ALA A O 1
ATOM 2806 N N . ILE A 1 357 ? -5.789 -20.016 -22.75 1 98.81 357 ILE A N 1
ATOM 2807 C CA . ILE A 1 357 ? -5.648 -18.578 -22.984 1 98.81 357 ILE A CA 1
ATOM 2808 C C . ILE A 1 357 ? -6.238 -18.219 -24.344 1 98.81 357 ILE A C 1
ATOM 2810 O O . ILE A 1 357 ? -7.004 -17.266 -24.453 1 98.81 357 ILE A O 1
ATOM 2814 N N . SER A 1 358 ? -5.91 -19.031 -25.312 1 98.62 358 SER A N 1
ATOM 2815 C CA . SER A 1 358 ? -6.355 -18.734 -26.672 1 98.62 358 SER A CA 1
ATOM 2816 C C . SER A 1 358 ? -7.867 -18.875 -26.797 1 98.62 358 SER A C 1
ATOM 2818 O O . SER A 1 358 ? -8.523 -18.031 -27.422 1 98.62 358 SER A O 1
ATOM 2820 N N . GLU A 1 359 ? -8.461 -19.844 -26.141 1 98.44 359 GLU A N 1
ATOM 2821 C CA . GLU A 1 359 ? -9.867 -20.172 -26.359 1 98.44 359 GLU A CA 1
ATOM 2822 C C . GLU A 1 359 ? -10.773 -19.359 -25.422 1 98.44 359 GLU A C 1
ATOM 2824 O O . GLU A 1 359 ? -11.898 -19.031 -25.797 1 98.44 359 GLU A O 1
ATOM 2829 N N . HIS A 1 360 ? -10.273 -19.016 -24.25 1 98.12 360 HIS A N 1
ATOM 2830 C CA . HIS A 1 360 ? -11.227 -18.531 -23.25 1 98.12 360 HIS A CA 1
ATOM 2831 C C . HIS A 1 360 ? -10.836 -17.156 -22.75 1 98.12 360 HIS A C 1
ATOM 2833 O O . HIS A 1 360 ? -11.609 -16.5 -22.047 1 98.12 360 HIS A O 1
ATOM 2839 N N . LYS A 1 361 ? -9.641 -16.672 -23 1 98.19 361 LYS A N 1
ATOM 2840 C CA . LYS A 1 361 ? -9.148 -15.359 -22.609 1 98.19 361 LYS A CA 1
ATOM 2841 C C . LYS A 1 361 ? -9.391 -15.094 -21.125 1 98.19 361 LYS A C 1
ATOM 2843 O O . LYS A 1 361 ? -9.977 -14.07 -20.75 1 98.19 361 LYS A O 1
ATOM 2848 N N . PRO A 1 362 ? -8.93 -16.016 -20.297 1 98.69 362 PRO A N 1
ATOM 2849 C CA . PRO A 1 362 ? -9.062 -15.727 -18.875 1 98.69 362 PRO A CA 1
ATOM 2850 C C . PRO A 1 362 ? -8.312 -14.469 -18.438 1 98.69 362 PRO A C 1
ATOM 2852 O O . PRO A 1 362 ? -7.367 -14.047 -19.125 1 98.69 362 PRO A O 1
ATOM 2855 N N . LYS A 1 363 ? -8.766 -13.805 -17.359 1 98.12 363 LYS A N 1
ATOM 2856 C CA . LYS A 1 363 ? -7.898 -12.828 -16.703 1 98.12 363 LYS A CA 1
ATOM 2857 C C . LYS A 1 363 ? -6.59 -13.469 -16.234 1 98.12 363 LYS A C 1
ATOM 2859 O O . LYS A 1 363 ? -6.57 -14.641 -15.852 1 98.12 363 LYS A O 1
ATOM 2864 N N . LEU A 1 364 ? -5.543 -12.711 -16.312 1 98.81 364 LEU A N 1
ATOM 2865 C CA . LEU A 1 364 ? -4.25 -13.234 -15.883 1 98.81 364 LEU A CA 1
ATOM 2866 C C . LEU A 1 364 ? -3.598 -12.312 -14.859 1 98.81 364 LEU A C 1
ATOM 2868 O O . LEU A 1 364 ? -3.658 -11.086 -15 1 98.81 364 LEU A O 1
ATOM 2872 N N . ALA A 1 365 ? -3.082 -12.812 -13.789 1 98.81 365 ALA A N 1
ATOM 2873 C CA . ALA A 1 365 ? -2.135 -12.18 -12.875 1 98.81 365 ALA A CA 1
ATOM 2874 C C . ALA A 1 365 ? -0.832 -12.977 -12.805 1 98.81 365 ALA A C 1
ATOM 2876 O O . ALA A 1 365 ? -0.767 -14.023 -12.156 1 98.81 365 ALA A O 1
ATOM 2877 N N . ILE A 1 366 ? 0.225 -12.43 -13.477 1 98.94 366 ILE A N 1
ATOM 2878 C CA . ILE A 1 366 ? 1.452 -13.188 -13.688 1 98.94 366 ILE A CA 1
ATOM 2879 C C . ILE A 1 366 ? 2.625 -12.469 -13.023 1 98.94 366 ILE A C 1
ATOM 2881 O O . ILE A 1 366 ? 2.951 -11.336 -13.391 1 98.94 366 ILE A O 1
ATOM 2885 N N . SER A 1 367 ? 3.25 -13.156 -12.047 1 98.44 367 SER A N 1
ATOM 2886 C CA . SER A 1 367 ? 4.438 -12.594 -11.422 1 98.44 367 SER A CA 1
ATOM 2887 C C . SER A 1 367 ? 5.547 -12.352 -12.438 1 98.44 367 SER A C 1
ATOM 2889 O O . SER A 1 367 ? 5.871 -13.242 -13.234 1 98.44 367 SER A O 1
ATOM 2891 N N . ALA A 1 368 ? 6.113 -11.141 -12.398 1 98.44 368 ALA A N 1
ATOM 2892 C CA . ALA A 1 368 ? 7.113 -10.781 -13.406 1 98.44 368 ALA A CA 1
ATOM 2893 C C . ALA A 1 368 ? 8.352 -10.172 -12.75 1 98.44 368 ALA A C 1
ATOM 2895 O O . ALA A 1 368 ? 8.836 -9.117 -13.18 1 98.44 368 ALA A O 1
ATOM 2896 N N . TYR A 1 369 ? 8.875 -10.852 -11.758 1 97.19 369 TYR A N 1
ATOM 2897 C CA . TYR A 1 369 ? 10.016 -10.305 -11.023 1 97.19 369 TYR A CA 1
ATOM 2898 C C . TYR A 1 369 ? 11.039 -11.391 -10.727 1 97.19 369 TYR A C 1
ATOM 2900 O O . TYR A 1 369 ? 11.977 -11.18 -9.953 1 97.19 369 TYR A O 1
ATOM 2908 N N . HIS A 1 370 ? 10.906 -12.602 -11.344 1 95.75 370 HIS A N 1
ATOM 2909 C CA . HIS A 1 370 ? 11.797 -13.711 -11.031 1 95.75 370 HIS A CA 1
ATOM 2910 C C . HIS A 1 370 ? 13.008 -13.719 -11.961 1 95.75 370 HIS A C 1
ATOM 2912 O O . HIS A 1 370 ? 14.078 -14.203 -11.586 1 95.75 370 HIS A O 1
ATOM 2918 N N . ARG A 1 371 ? 12.828 -13.18 -13.133 1 95.06 371 ARG A N 1
ATOM 2919 C CA . ARG A 1 371 ? 13.906 -13.062 -14.109 1 95.06 371 ARG A CA 1
ATOM 2920 C C . ARG A 1 371 ? 13.961 -11.648 -14.695 1 95.06 371 ARG A C 1
ATOM 2922 O O . ARG A 1 371 ? 12.93 -10.984 -14.812 1 95.06 371 ARG A O 1
ATOM 2929 N N . SER A 1 372 ? 15.133 -11.258 -15.156 1 95.38 372 SER A N 1
ATOM 2930 C CA . SER A 1 372 ? 15.352 -9.906 -15.664 1 95.38 372 SER A CA 1
ATOM 2931 C C . SER A 1 372 ? 14.539 -9.648 -16.922 1 95.38 372 SER A C 1
ATOM 2933 O O . SER A 1 372 ? 14.219 -8.5 -17.25 1 95.38 372 SER A O 1
ATOM 2935 N N . THR A 1 373 ? 14.117 -10.719 -17.625 1 96 373 THR A N 1
ATOM 2936 C CA . THR A 1 373 ? 13.445 -10.539 -18.906 1 96 373 THR A CA 1
ATOM 2937 C C . THR A 1 373 ? 11.961 -10.875 -18.781 1 96 373 THR A C 1
ATOM 2939 O O . THR A 1 373 ? 11.234 -10.883 -19.781 1 96 373 THR A O 1
ATOM 2942 N N . ASP A 1 374 ? 11.492 -11.148 -17.625 1 98.06 374 ASP A N 1
ATOM 2943 C CA . ASP A 1 374 ? 10.117 -11.594 -17.422 1 98.06 374 ASP A CA 1
ATOM 2944 C C . ASP A 1 374 ? 9.117 -10.586 -18 1 98.06 374 ASP A C 1
ATOM 2946 O O . ASP A 1 374 ? 8.203 -10.961 -18.734 1 98.06 374 ASP A O 1
ATOM 2950 N N . LEU A 1 375 ? 9.297 -9.328 -17.688 1 98.69 375 LEU A N 1
ATOM 2951 C CA . LEU A 1 375 ? 8.359 -8.312 -18.141 1 98.69 375 LEU A CA 1
ATOM 2952 C C . LEU A 1 375 ? 8.18 -8.359 -19.656 1 98.69 375 LEU A C 1
ATOM 2954 O O . LEU A 1 375 ? 7.066 -8.211 -20.156 1 98.69 375 LEU A O 1
ATOM 2958 N N . LEU A 1 376 ? 9.25 -8.617 -20.359 1 98.75 376 LEU A N 1
ATOM 2959 C CA . LEU A 1 376 ? 9.227 -8.641 -21.812 1 98.75 376 LEU A CA 1
ATOM 2960 C C . LEU A 1 376 ? 8.781 -10 -22.328 1 98.75 376 LEU A C 1
ATOM 2962 O O . LEU A 1 376 ? 7.828 -10.102 -23.109 1 98.75 376 LEU A O 1
ATOM 2966 N N . ASP A 1 377 ? 9.398 -11.07 -21.828 1 98.75 377 ASP A N 1
ATOM 2967 C CA . ASP A 1 377 ? 9.156 -12.422 -22.344 1 98.75 377 ASP A CA 1
ATOM 2968 C C . ASP A 1 377 ? 7.707 -12.844 -22.109 1 98.75 377 ASP A C 1
ATOM 2970 O O . ASP A 1 377 ? 7.066 -13.391 -23.016 1 98.75 377 ASP A O 1
ATOM 2974 N N . LEU A 1 378 ? 7.191 -12.617 -20.969 1 98.88 378 LEU A N 1
ATOM 2975 C CA . LEU A 1 378 ? 5.836 -13.047 -20.641 1 98.88 378 LEU A CA 1
ATOM 2976 C C . LEU A 1 378 ? 4.801 -12.25 -21.422 1 98.88 378 LEU A C 1
ATOM 2978 O O . LEU A 1 378 ? 3.855 -12.82 -21.969 1 98.88 378 LEU A O 1
ATOM 2982 N N . THR A 1 379 ? 5.008 -10.945 -21.469 1 98.88 379 THR A N 1
ATOM 2983 C CA . THR A 1 379 ? 4.094 -10.094 -22.219 1 98.88 379 THR A CA 1
ATOM 2984 C C . THR A 1 379 ? 4.082 -10.477 -23.688 1 98.88 379 THR A C 1
ATOM 2986 O O . THR A 1 379 ? 3.014 -10.633 -24.281 1 98.88 379 THR A O 1
ATOM 2989 N N . ASN A 1 380 ? 5.27 -10.625 -24.266 1 98.75 380 ASN A N 1
ATOM 2990 C CA . ASN A 1 380 ? 5.379 -10.969 -25.688 1 98.75 380 ASN A CA 1
ATOM 2991 C C . ASN A 1 380 ? 4.68 -12.289 -26 1 98.75 380 ASN A C 1
ATOM 2993 O O . ASN A 1 380 ? 3.951 -12.391 -26.984 1 98.75 380 ASN A O 1
ATOM 2997 N N . TYR A 1 381 ? 4.895 -13.203 -25.156 1 98.81 381 TYR A N 1
ATOM 2998 C CA . TYR A 1 381 ? 4.293 -14.508 -25.406 1 98.81 381 TYR A CA 1
ATOM 2999 C C . TYR A 1 381 ? 2.773 -14.43 -25.328 1 98.81 381 TYR A C 1
ATOM 3001 O O . TYR A 1 381 ? 2.076 -14.906 -26.234 1 98.81 381 TYR A O 1
ATOM 3009 N N . ILE A 1 382 ? 2.207 -13.867 -24.312 1 98.88 382 ILE A N 1
ATOM 3010 C CA . ILE A 1 382 ? 0.763 -13.789 -24.109 1 98.88 382 ILE A CA 1
ATOM 3011 C C . ILE A 1 382 ? 0.123 -13.039 -25.281 1 98.88 382 ILE A C 1
ATOM 3013 O O . ILE A 1 382 ? -0.906 -13.461 -25.812 1 98.88 382 ILE A O 1
ATOM 3017 N N . LEU A 1 383 ? 0.781 -11.969 -25.703 1 98.5 383 LEU A N 1
ATOM 3018 C CA . LEU A 1 383 ? 0.23 -11.156 -26.781 1 98.5 383 LEU A CA 1
ATOM 3019 C C . LEU A 1 383 ? 0.31 -11.898 -28.109 1 98.5 383 LEU A C 1
ATOM 3021 O O . LEU A 1 383 ? -0.475 -11.633 -29.016 1 98.5 383 LEU A O 1
ATOM 3025 N N . SER A 1 384 ? 1.266 -12.766 -28.203 1 98.56 384 SER A N 1
ATOM 3026 C CA . SER A 1 384 ? 1.357 -13.57 -29.422 1 98.56 384 SER A CA 1
ATOM 3027 C C . SER A 1 384 ? 0.166 -14.516 -29.562 1 98.56 384 SER A C 1
ATOM 3029 O O . SER A 1 384 ? -0.195 -14.914 -30.672 1 98.56 384 SER A O 1
ATOM 3031 N N . ILE A 1 385 ? -0.397 -14.883 -28.438 1 98.12 385 ILE A N 1
ATOM 3032 C CA . ILE A 1 385 ? -1.562 -15.758 -28.422 1 98.12 385 ILE A CA 1
ATOM 3033 C C . ILE A 1 385 ? -2.838 -14.922 -28.531 1 98.12 385 ILE A C 1
ATOM 3035 O O . ILE A 1 385 ? -3.734 -15.242 -29.312 1 98.12 385 ILE A O 1
ATOM 3039 N N . ARG A 1 386 ? -2.941 -13.859 -27.734 1 97.62 386 ARG A N 1
ATOM 3040 C CA . ARG A 1 386 ? -4.113 -12.992 -27.641 1 97.62 386 ARG A CA 1
ATOM 3041 C C . ARG A 1 386 ? -3.709 -11.523 -27.641 1 97.62 386 ARG A C 1
ATOM 3043 O O . ARG A 1 386 ? -3.535 -10.922 -26.578 1 97.62 386 ARG A O 1
ATOM 3050 N N . PRO A 1 387 ? -3.674 -10.906 -28.766 1 97.5 387 PRO A N 1
ATOM 3051 C CA . PRO A 1 387 ? -3.24 -9.508 -28.844 1 97.5 387 PRO A CA 1
ATOM 3052 C C . PRO A 1 387 ? -4.297 -8.531 -28.312 1 97.5 387 PRO A C 1
ATOM 3054 O O . PRO A 1 387 ? -4.012 -7.348 -28.141 1 97.5 387 PRO A O 1
ATOM 3057 N N . ASP A 1 388 ? -5.48 -8.992 -28.031 1 97.5 388 ASP A N 1
ATOM 3058 C CA . ASP A 1 388 ? -6.586 -8.117 -27.656 1 97.5 388 ASP A CA 1
ATOM 3059 C C . ASP A 1 388 ? -6.645 -7.93 -26.141 1 97.5 388 ASP A C 1
ATOM 3061 O O . ASP A 1 388 ? -7.551 -7.27 -25.625 1 97.5 388 ASP A O 1
ATOM 3065 N N . TYR A 1 389 ? -5.684 -8.461 -25.422 1 97.69 389 TYR A N 1
ATOM 3066 C CA . TYR A 1 389 ? -5.613 -8.195 -23.984 1 97.69 389 TYR A CA 1
ATOM 3067 C C . TYR A 1 389 ? -5.258 -6.742 -23.719 1 97.69 389 TYR A C 1
ATOM 3069 O O . TYR A 1 389 ? -4.41 -6.168 -24.406 1 97.69 389 TYR A O 1
ATOM 3077 N N . GLN A 1 390 ? -5.914 -6.156 -22.75 1 96.31 390 GLN A N 1
ATOM 3078 C CA . GLN A 1 390 ? -5.332 -5.004 -22.078 1 96.31 390 GLN A CA 1
ATOM 3079 C C . GLN A 1 390 ? -4.289 -5.438 -21.047 1 96.31 390 GLN A C 1
ATOM 3081 O O . GLN A 1 390 ? -4.402 -6.512 -20.453 1 96.31 390 GLN A O 1
ATOM 3086 N N . ILE A 1 391 ? -3.291 -4.578 -20.891 1 98 391 ILE A N 1
ATOM 3087 C CA . ILE A 1 391 ? -2.191 -4.953 -20 1 98 391 ILE A CA 1
ATOM 3088 C C . ILE A 1 391 ? -2.016 -3.887 -18.922 1 98 391 ILE A C 1
ATOM 3090 O O . ILE A 1 391 ? -1.972 -2.691 -19.234 1 98 391 ILE A O 1
ATOM 3094 N N . GLY A 1 392 ? -1.985 -4.332 -17.672 1 97.62 392 GLY A N 1
ATOM 3095 C CA . GLY A 1 392 ? -1.622 -3.479 -16.562 1 97.62 392 GLY A CA 1
ATOM 3096 C C . GLY A 1 392 ? -0.454 -4.012 -15.75 1 97.62 392 GLY A C 1
ATOM 3097 O O . GLY A 1 392 ? -0.091 -5.184 -15.883 1 97.62 392 GLY A O 1
ATOM 3098 N N . LEU A 1 393 ? 0.161 -3.127 -15 1 98.25 393 LEU A N 1
ATOM 3099 C CA . LEU A 1 393 ? 1.305 -3.461 -14.156 1 98.25 393 LEU A CA 1
ATOM 3100 C C . LEU A 1 393 ? 1.189 -2.789 -12.789 1 98.25 393 LEU A C 1
ATOM 3102 O O . LEU A 1 393 ? 0.896 -1.594 -12.703 1 98.25 393 LEU A O 1
ATOM 3106 N N . ARG A 1 394 ? 1.287 -3.617 -11.719 1 98.19 394 ARG A N 1
ATOM 3107 C CA . ARG A 1 394 ? 1.346 -3.1 -10.359 1 98.19 394 ARG A CA 1
ATOM 3108 C C . ARG A 1 394 ? 2.512 -3.713 -9.586 1 98.19 394 ARG A C 1
ATOM 3110 O O . ARG A 1 394 ? 2.988 -4.797 -9.938 1 98.19 394 ARG A O 1
ATOM 3117 N N . HIS A 1 395 ? 3.021 -2.951 -8.641 1 98.25 395 HIS A N 1
ATOM 3118 C CA . HIS A 1 395 ? 4.051 -3.402 -7.707 1 98.25 395 HIS A CA 1
ATOM 3119 C C . HIS A 1 395 ? 3.523 -3.424 -6.273 1 98.25 395 HIS A C 1
ATOM 3121 O O . HIS A 1 395 ? 3.023 -2.412 -5.777 1 98.25 395 HIS A O 1
ATOM 3127 N N . HIS A 1 396 ? 3.666 -4.605 -5.547 1 97.69 396 HIS A N 1
ATOM 3128 C CA . HIS A 1 396 ? 2.83 -4.805 -4.371 1 97.69 396 HIS A CA 1
ATOM 3129 C C . HIS A 1 396 ? 3.678 -4.961 -3.111 1 97.69 396 HIS A C 1
ATOM 3131 O O . HIS A 1 396 ? 3.24 -5.57 -2.133 1 97.69 396 HIS A O 1
ATOM 3137 N N . THR A 1 397 ? 4.93 -4.527 -3.08 1 94.69 397 THR A N 1
ATOM 3138 C CA . THR A 1 397 ? 5.797 -4.539 -1.908 1 94.69 397 THR A CA 1
ATOM 3139 C C . THR A 1 397 ? 6.77 -3.363 -1.943 1 94.69 397 THR A C 1
ATOM 3141 O O . THR A 1 397 ? 6.895 -2.686 -2.965 1 94.69 397 THR A O 1
ATOM 3144 N N . PRO A 1 398 ? 7.465 -3.121 -0.859 1 91.94 398 PRO A N 1
ATOM 3145 C CA . PRO A 1 398 ? 8.414 -2.004 -0.85 1 91.94 398 PRO A CA 1
ATOM 3146 C C . PRO A 1 398 ? 9.797 -2.398 -1.369 1 91.94 398 PRO A C 1
ATOM 3148 O O . PRO A 1 398 ? 10.742 -1.618 -1.264 1 91.94 398 PRO A O 1
ATOM 3151 N N . ASP A 1 399 ? 9.914 -3.602 -1.858 1 91.38 399 ASP A N 1
ATOM 3152 C CA . ASP A 1 399 ? 11.203 -4.09 -2.357 1 91.38 399 ASP A CA 1
ATOM 3153 C C . ASP A 1 399 ? 11.047 -4.734 -3.732 1 91.38 399 ASP A C 1
ATOM 3155 O O . ASP A 1 399 ? 10.102 -4.43 -4.465 1 91.38 399 ASP A O 1
ATOM 3159 N N . ARG A 1 400 ? 12.008 -5.504 -4.129 1 93.44 400 ARG A N 1
ATOM 3160 C CA . ARG A 1 400 ? 12.094 -5.922 -5.523 1 93.44 400 ARG A CA 1
ATOM 3161 C C . ARG A 1 400 ? 11.07 -7.012 -5.832 1 93.44 400 ARG A C 1
ATOM 3163 O O . ARG A 1 400 ? 10.914 -7.414 -6.984 1 93.44 400 ARG A O 1
ATOM 3170 N N . TRP A 1 401 ? 10.312 -7.418 -4.809 1 93.69 401 TRP A N 1
ATOM 3171 C CA . TRP A 1 401 ? 9.406 -8.547 -5 1 93.69 401 TRP A CA 1
ATOM 3172 C C . TRP A 1 401 ? 8.016 -8.062 -5.402 1 93.69 401 TRP A C 1
ATOM 3174 O O . TRP A 1 401 ? 7.645 -6.918 -5.125 1 93.69 401 TRP A O 1
ATOM 3184 N N . ASP A 1 402 ? 7.242 -8.953 -6.102 1 97.12 402 ASP A N 1
ATOM 3185 C CA . ASP A 1 402 ? 5.797 -8.898 -6.281 1 97.12 402 ASP A CA 1
ATOM 3186 C C . ASP A 1 402 ? 5.406 -7.82 -7.289 1 97.12 402 ASP A C 1
ATOM 3188 O O . ASP A 1 402 ? 4.43 -7.098 -7.09 1 97.12 402 ASP A O 1
ATOM 3192 N N . THR A 1 403 ? 6.258 -7.609 -8.297 1 98.56 403 THR A N 1
ATOM 3193 C CA . THR A 1 403 ? 5.789 -6.973 -9.523 1 98.56 403 THR A CA 1
ATOM 3194 C C . THR A 1 403 ? 4.918 -7.93 -10.328 1 98.56 403 THR A C 1
ATOM 3196 O O . THR A 1 403 ? 5.328 -9.055 -10.625 1 98.56 403 THR A O 1
ATOM 3199 N N . CYS A 1 404 ? 3.719 -7.492 -10.664 1 98.81 404 CYS A N 1
ATOM 3200 C CA . CYS A 1 404 ? 2.754 -8.406 -11.266 1 98.81 404 CYS A CA 1
ATOM 3201 C C . CYS A 1 404 ? 2.15 -7.801 -12.531 1 98.81 404 CYS A C 1
ATOM 3203 O O . CYS A 1 404 ? 1.707 -6.648 -12.523 1 98.81 404 CYS A O 1
ATOM 3205 N N . LEU A 1 405 ? 2.213 -8.578 -13.641 1 98.88 405 LEU A N 1
ATOM 3206 C CA . LEU A 1 405 ? 1.513 -8.242 -14.875 1 98.88 405 LEU A CA 1
ATOM 3207 C C . LEU A 1 405 ? 0.056 -8.688 -14.812 1 98.88 405 LEU A C 1
ATOM 3209 O O . LEU A 1 405 ? -0.238 -9.805 -14.383 1 98.88 405 LEU A O 1
ATOM 3213 N N . TYR A 1 406 ? -0.797 -7.812 -15.266 1 98.62 406 TYR A N 1
ATOM 3214 C CA . TYR A 1 406 ? -2.221 -8.125 -15.328 1 98.62 406 TYR A CA 1
ATOM 3215 C C . TYR A 1 406 ? -2.734 -8.039 -16.766 1 98.62 406 TYR A C 1
ATOM 3217 O O . TYR A 1 406 ? -2.477 -7.059 -17.453 1 98.62 406 TYR A O 1
ATOM 3225 N N . PHE A 1 407 ? -3.463 -9.07 -17.156 1 98.44 407 PHE A N 1
ATOM 3226 C CA . PHE A 1 407 ? -4.109 -9.117 -18.469 1 98.44 407 PHE A CA 1
ATOM 3227 C C . PHE A 1 407 ? -5.617 -9.289 -18.312 1 98.44 407 PHE A C 1
ATOM 3229 O O . PHE A 1 407 ? -6.078 -10.141 -17.547 1 98.44 407 PHE A O 1
ATOM 3236 N N . TYR A 1 408 ? -6.367 -8.477 -19.109 1 95.19 408 TYR A N 1
ATOM 3237 C CA . TYR A 1 408 ? -7.812 -8.508 -18.922 1 95.19 408 TYR A CA 1
ATOM 3238 C C . TYR A 1 408 ? -8.539 -8.031 -20.172 1 95.19 408 TYR A C 1
ATOM 3240 O O . TYR A 1 408 ? -7.953 -7.344 -21.016 1 95.19 408 TYR A O 1
ATOM 3248 N N . MET B 1 1 ? -34.25 -7.727 -6.227 1 24.08 1 MET B N 1
ATOM 3249 C CA . MET B 1 1 ? -33.25 -8.359 -5.391 1 24.08 1 MET B CA 1
ATOM 3250 C C . MET B 1 1 ? -31.922 -8.5 -6.145 1 24.08 1 MET B C 1
ATOM 3252 O O . MET B 1 1 ? -30.859 -8.469 -5.539 1 24.08 1 MET B O 1
ATOM 3256 N N . THR B 1 2 ? -31.953 -8.75 -7.504 1 30.72 2 THR B N 1
ATOM 3257 C CA . THR B 1 2 ? -30.906 -9.094 -8.469 1 30.72 2 THR B CA 1
ATOM 3258 C C . THR B 1 2 ? -30.125 -7.848 -8.867 1 30.72 2 THR B C 1
ATOM 3260 O O . THR B 1 2 ? -28.984 -7.949 -9.32 1 30.72 2 THR B O 1
ATOM 3263 N N . GLN B 1 3 ? -30.75 -6.703 -8.82 1 31.72 3 GLN B N 1
ATOM 3264 C CA . GLN B 1 3 ? -30.188 -5.488 -9.391 1 31.72 3 GLN B CA 1
ATOM 3265 C C . GLN B 1 3 ? -29.078 -4.934 -8.492 1 31.72 3 GLN B C 1
ATOM 3267 O O . GLN B 1 3 ? -28.219 -4.172 -8.961 1 31.72 3 GLN B O 1
ATOM 3272 N N . GLN B 1 4 ? -29.234 -5.039 -7.223 1 34.16 4 GLN B N 1
ATOM 3273 C CA . GLN B 1 4 ? -28.25 -4.465 -6.301 1 34.16 4 GLN B CA 1
ATOM 3274 C C . GLN B 1 4 ? -26.891 -5.113 -6.477 1 34.16 4 GLN B C 1
ATOM 3276 O O . GLN B 1 4 ? -25.859 -4.449 -6.336 1 34.16 4 GLN B O 1
ATOM 3281 N N . THR B 1 5 ? -26.844 -6.422 -6.746 1 38.78 5 THR B N 1
ATOM 3282 C CA . THR B 1 5 ? -25.625 -7.203 -6.828 1 38.78 5 THR B CA 1
ATOM 3283 C C . THR B 1 5 ? -24.766 -6.742 -8.008 1 38.78 5 THR B C 1
ATOM 3285 O O . THR B 1 5 ? -23.547 -6.859 -7.969 1 38.78 5 THR B O 1
ATOM 3288 N N . ASP B 1 6 ? -25.438 -6.258 -9.016 1 41.06 6 ASP B N 1
ATOM 3289 C CA . ASP B 1 6 ? -24.734 -6.027 -10.273 1 41.06 6 ASP B CA 1
ATOM 3290 C C . ASP B 1 6 ? -23.891 -4.754 -10.211 1 41.06 6 ASP B C 1
ATOM 3292 O O . ASP B 1 6 ? -22.969 -4.57 -11.008 1 41.06 6 ASP B O 1
ATOM 3296 N N . LEU B 1 7 ? -24.406 -3.83 -9.508 1 40.22 7 LEU B N 1
ATOM 3297 C CA . LEU B 1 7 ? -23.609 -2.605 -9.477 1 40.22 7 LEU B CA 1
ATOM 3298 C C . LEU B 1 7 ? -22.281 -2.844 -8.789 1 40.22 7 LEU B C 1
ATOM 3300 O O . LEU B 1 7 ? -21.438 -1.943 -8.727 1 40.22 7 LEU B O 1
ATOM 3304 N N . GLN B 1 8 ? -22.266 -3.834 -8.008 1 40.47 8 GLN B N 1
ATOM 3305 C CA . GLN B 1 8 ? -20.969 -4.082 -7.391 1 40.47 8 GLN B CA 1
ATOM 3306 C C . GLN B 1 8 ? -19.891 -4.363 -8.445 1 40.47 8 GLN B C 1
ATOM 3308 O O . GLN B 1 8 ? -18.938 -5.105 -8.188 1 40.47 8 GLN B O 1
ATOM 3313 N N . SER B 1 9 ? -20.359 -4.172 -9.711 1 38.62 9 SER B N 1
ATOM 3314 C CA . SER B 1 9 ? -19.344 -4.438 -10.719 1 38.62 9 SER B CA 1
ATOM 3315 C C . SER B 1 9 ? -18.156 -3.492 -10.57 1 38.62 9 SER B C 1
ATOM 3317 O O . SER B 1 9 ? -18.328 -2.273 -10.5 1 38.62 9 SER B O 1
ATOM 3319 N N . LYS B 1 10 ? -17.109 -4.055 -10.312 1 48.78 10 LYS B N 1
ATOM 3320 C CA . LYS B 1 10 ? -15.703 -3.715 -10.078 1 48.78 10 LYS B CA 1
ATOM 3321 C C . LYS B 1 10 ? -15.148 -2.848 -11.211 1 48.78 10 LYS B C 1
ATOM 3323 O O . LYS B 1 10 ? -15.641 -2.904 -12.336 1 48.78 10 LYS B O 1
ATOM 3328 N N . THR B 1 11 ? -14.266 -1.88 -10.953 1 50.06 11 THR B N 1
ATOM 3329 C CA . THR B 1 11 ? -13.664 -0.708 -11.578 1 50.06 11 THR B CA 1
ATOM 3330 C C . THR B 1 11 ? -13.016 -1.074 -12.906 1 50.06 11 THR B C 1
ATOM 3332 O O . THR B 1 11 ? -12.25 -2.037 -12.992 1 50.06 11 THR B O 1
ATOM 3335 N N . ASN B 1 12 ? -13.781 -0.872 -13.875 1 56.34 12 ASN B N 1
ATOM 3336 C CA . ASN B 1 12 ? -13.125 -0.665 -15.164 1 56.34 12 ASN B CA 1
ATOM 3337 C C . ASN B 1 12 ? -12.281 0.604 -15.156 1 56.34 12 ASN B C 1
ATOM 3339 O O . ASN B 1 12 ? -12.805 1.704 -14.969 1 56.34 12 ASN B O 1
ATOM 3343 N N . ILE B 1 13 ? -11.023 0.418 -15.242 1 70.38 13 ILE B N 1
ATOM 3344 C CA . ILE B 1 13 ? -10.125 1.558 -15.094 1 70.38 13 ILE B CA 1
ATOM 3345 C C . ILE B 1 13 ? -10.344 2.533 -16.25 1 70.38 13 ILE B C 1
ATOM 3347 O O . ILE B 1 13 ? -9.672 3.564 -16.328 1 70.38 13 ILE B O 1
ATOM 3351 N N . ASP B 1 14 ? -11.344 2.131 -17.016 1 72.06 14 ASP B N 1
ATOM 3352 C CA . ASP B 1 14 ? -11.797 3.092 -18.016 1 72.06 14 ASP B CA 1
ATOM 3353 C C . ASP B 1 14 ? -12.57 4.238 -17.375 1 72.06 14 ASP B C 1
ATOM 3355 O O . ASP B 1 14 ? -13.57 4.008 -16.688 1 72.06 14 ASP B O 1
ATOM 3359 N N . PRO B 1 15 ? -12.102 5.371 -17.609 1 72.5 15 PRO B N 1
ATOM 3360 C CA . PRO B 1 15 ? -12.711 6.52 -16.938 1 72.5 15 PRO B CA 1
ATOM 3361 C C . PRO B 1 15 ? -14.219 6.609 -17.172 1 72.5 15 PRO B C 1
ATOM 3363 O O . PRO B 1 15 ? -14.969 6.969 -16.266 1 72.5 15 PRO B O 1
ATOM 3366 N N . LEU B 1 16 ? -14.633 6.277 -18.438 1 75.19 16 LEU B N 1
ATOM 3367 C CA . LEU B 1 16 ? -16.062 6.328 -18.75 1 75.19 16 LEU B CA 1
ATOM 3368 C C . LEU B 1 16 ? -16.828 5.27 -17.953 1 75.19 16 LEU B C 1
ATOM 3370 O O . LEU B 1 16 ? -17.906 5.539 -17.438 1 75.19 16 LEU B O 1
ATOM 3374 N N . ALA B 1 17 ? -16.266 4.148 -17.797 1 85.12 17 ALA B N 1
ATOM 3375 C CA . ALA B 1 17 ? -16.891 3.07 -17.031 1 85.12 17 ALA B CA 1
ATOM 3376 C C . ALA B 1 17 ? -16.938 3.404 -15.547 1 85.12 17 ALA B C 1
ATOM 3378 O O . ALA B 1 17 ? -17.922 3.107 -14.867 1 85.12 17 ALA B O 1
ATOM 3379 N N . MET B 1 18 ? -15.992 4.074 -15.117 1 88.5 18 MET B N 1
ATOM 3380 C CA . MET B 1 18 ? -15.945 4.469 -13.711 1 88.5 18 MET B CA 1
ATOM 3381 C C . MET B 1 18 ? -17 5.523 -13.406 1 88.5 18 MET B C 1
ATOM 3383 O O . MET B 1 18 ? -17.672 5.457 -12.375 1 88.5 18 MET B O 1
ATOM 3387 N N . ASN B 1 19 ? -17.109 6.438 -14.32 1 91.69 19 ASN B N 1
ATOM 3388 C CA . ASN B 1 19 ? -18.141 7.449 -14.18 1 91.69 19 ASN B CA 1
ATOM 3389 C C . ASN B 1 19 ? -19.531 6.828 -14.195 1 91.69 19 ASN B C 1
ATOM 3391 O O . ASN B 1 19 ? -20.406 7.223 -13.406 1 91.69 19 ASN B O 1
ATOM 3395 N N . ASP B 1 20 ? -19.766 5.84 -15.039 1 92.69 20 ASP B N 1
ATOM 3396 C CA . ASP B 1 20 ? -21.062 5.168 -15.109 1 92.69 20 ASP B CA 1
ATOM 3397 C C . ASP B 1 20 ? -21.391 4.473 -13.797 1 92.69 20 ASP B C 1
ATOM 3399 O O . ASP B 1 20 ? -22.516 4.547 -13.312 1 92.69 20 ASP B O 1
ATOM 3403 N N . SER B 1 21 ? -20.422 3.834 -13.273 1 92.69 21 SER B N 1
ATOM 3404 C CA . SER B 1 21 ? -20.609 3.164 -11.992 1 92.69 21 SER B CA 1
ATOM 3405 C C . SER B 1 21 ? -20.906 4.168 -10.883 1 92.69 21 SER B C 1
ATOM 3407 O O . SER B 1 21 ? -21.734 3.908 -10 1 92.69 21 SER B O 1
ATOM 3409 N N . PHE B 1 22 ? -20.25 5.277 -10.953 1 96.5 22 PHE B N 1
ATOM 3410 C CA . PHE B 1 22 ? -20.453 6.371 -10.008 1 96.5 22 PHE B CA 1
ATOM 3411 C C . PHE B 1 22 ? -21.875 6.898 -10.086 1 96.5 22 PHE B C 1
ATOM 3413 O O . PHE B 1 22 ? -22.562 6.996 -9.062 1 96.5 22 PHE B O 1
ATOM 3420 N N . LEU B 1 23 ? -22.328 7.102 -11.281 1 97.31 23 LEU B N 1
ATOM 3421 C CA . LEU B 1 23 ? -23.672 7.625 -11.484 1 97.31 23 LEU B CA 1
ATOM 3422 C C . LEU B 1 23 ? -24.719 6.602 -11.062 1 97.31 23 LEU B C 1
ATOM 3424 O O . LEU B 1 23 ? -25.734 6.961 -10.453 1 97.31 23 LEU B O 1
ATOM 3428 N N . ALA B 1 24 ? -24.484 5.359 -11.305 1 96.88 24 ALA B N 1
ATOM 3429 C CA . ALA B 1 24 ? -25.406 4.297 -10.922 1 96.88 24 ALA B CA 1
ATOM 3430 C C . ALA B 1 24 ? -25.531 4.211 -9.398 1 96.88 24 ALA B C 1
ATOM 3432 O O . ALA B 1 24 ? -26.641 4.074 -8.875 1 96.88 24 ALA B O 1
ATOM 3433 N N . ALA B 1 25 ? -24.422 4.316 -8.742 1 97.31 25 ALA B N 1
ATOM 3434 C CA . ALA B 1 25 ? -24.438 4.266 -7.285 1 97.31 25 ALA B CA 1
ATOM 3435 C C . ALA B 1 25 ? -25.141 5.48 -6.699 1 97.31 25 ALA B C 1
ATOM 3437 O O . ALA B 1 25 ? -25.922 5.359 -5.75 1 97.31 25 ALA B O 1
ATOM 3438 N N . ALA B 1 26 ? -24.844 6.625 -7.238 1 98 26 ALA B N 1
ATOM 3439 C CA . ALA B 1 26 ? -25.484 7.852 -6.781 1 98 26 ALA B CA 1
ATOM 3440 C C . ALA B 1 26 ? -27 7.781 -6.961 1 98 26 ALA B C 1
ATOM 3442 O O . ALA B 1 26 ? -27.766 8.148 -6.059 1 98 26 ALA B O 1
ATOM 3443 N N . ASP B 1 27 ? -27.438 7.285 -8.094 1 97.62 27 ASP B N 1
ATOM 3444 C CA . ASP B 1 27 ? -28.859 7.137 -8.383 1 97.62 27 ASP B CA 1
ATOM 3445 C C . ASP B 1 27 ? -29.516 6.148 -7.418 1 97.62 27 ASP B C 1
ATOM 3447 O O . ASP B 1 27 ? -30.609 6.391 -6.922 1 97.62 27 ASP B O 1
ATOM 3451 N N . ALA B 1 28 ? -28.828 5.074 -7.203 1 97.62 28 ALA B N 1
ATOM 3452 C CA . ALA B 1 28 ? -29.359 4.055 -6.301 1 97.62 28 ALA B CA 1
ATOM 3453 C C . ALA B 1 28 ? -29.562 4.621 -4.898 1 97.62 28 ALA B C 1
ATOM 3455 O O . ALA B 1 28 ? -30.594 4.375 -4.27 1 97.62 28 ALA B O 1
ATOM 3456 N N . LEU B 1 29 ? -28.594 5.395 -4.457 1 97.44 29 LEU B N 1
ATOM 3457 C CA . LEU B 1 29 ? -28.703 5.969 -3.123 1 97.44 29 LEU B CA 1
ATOM 3458 C C . LEU B 1 29 ? -29.812 7.016 -3.068 1 97.44 29 LEU B C 1
ATOM 3460 O O . LEU B 1 29 ? -30.5 7.137 -2.061 1 97.44 29 LEU B O 1
ATOM 3464 N N . ALA B 1 30 ? -29.969 7.746 -4.113 1 96.44 30 ALA B N 1
ATOM 3465 C CA . ALA B 1 30 ? -31.016 8.766 -4.176 1 96.44 30 ALA B CA 1
ATOM 3466 C C . ALA B 1 30 ? -32.406 8.148 -4.051 1 96.44 30 ALA B C 1
ATOM 3468 O O . ALA B 1 30 ? -33.312 8.758 -3.486 1 96.44 30 ALA B O 1
ATOM 3469 N N . VAL B 1 31 ? -32.531 6.918 -4.469 1 96.56 31 VAL B N 1
ATOM 3470 C CA . VAL B 1 31 ? -33.812 6.238 -4.492 1 96.56 31 VAL B CA 1
ATOM 3471 C C . VAL B 1 31 ? -34 5.453 -3.199 1 96.56 31 VAL B C 1
ATOM 3473 O O . VAL B 1 31 ? -35.125 5.398 -2.658 1 96.56 31 VAL B O 1
ATOM 3476 N N . ASP B 1 32 ? -32.938 4.855 -2.736 1 97 32 ASP B N 1
ATOM 3477 C CA . ASP B 1 32 ? -33 4.012 -1.547 1 97 32 ASP B CA 1
ATOM 3478 C C . ASP B 1 32 ? -32 4.508 -0.48 1 97 32 ASP B C 1
ATOM 3480 O O . ASP B 1 32 ? -30.828 4.164 -0.504 1 97 32 ASP B O 1
ATOM 3484 N N . PRO B 1 33 ? -32.531 5.121 0.496 1 94.62 33 PRO B N 1
ATOM 3485 C CA . PRO B 1 33 ? -31.656 5.645 1.542 1 94.62 33 PRO B CA 1
ATOM 3486 C C . PRO B 1 33 ? -30.906 4.543 2.283 1 94.62 33 PRO B C 1
ATOM 3488 O O . PRO B 1 33 ? -29.969 4.828 3.033 1 94.62 33 PRO B O 1
ATOM 3491 N N . MET B 1 34 ? -31.359 3.281 2.07 1 96 34 MET B N 1
ATOM 3492 C CA . MET B 1 34 ? -30.688 2.152 2.709 1 96 34 MET B CA 1
ATOM 3493 C C . MET B 1 34 ? -29.812 1.394 1.708 1 96 34 MET B C 1
ATOM 3495 O O . MET B 1 34 ? -29.438 0.252 1.957 1 96 34 MET B O 1
ATOM 3499 N N . PHE B 1 35 ? -29.531 2.094 0.64 1 96.88 35 PHE B N 1
ATOM 3500 C CA . PHE B 1 35 ? -28.672 1.485 -0.375 1 96.88 35 PHE B CA 1
ATOM 3501 C C . PHE B 1 35 ? -27.344 1.038 0.229 1 96.88 35 PHE B C 1
ATOM 3503 O O . PHE B 1 35 ? -26.719 1.781 0.991 1 96.88 35 PHE B O 1
ATOM 3510 N N . GLY B 1 36 ? -26.953 -0.184 -0.071 1 96.19 36 GLY B N 1
ATOM 3511 C CA . GLY B 1 36 ? -25.703 -0.745 0.42 1 96.19 36 GLY B CA 1
ATOM 3512 C C . GLY B 1 36 ? -25.891 -1.581 1.673 1 96.19 36 GLY B C 1
ATOM 3513 O O . GLY B 1 36 ? -24.969 -2.303 2.076 1 96.19 36 GLY B O 1
ATOM 3514 N N . ILE B 1 37 ? -27.047 -1.544 2.303 1 97.75 37 ILE B N 1
ATOM 3515 C CA . ILE B 1 37 ? -27.297 -2.311 3.518 1 97.75 37 ILE B CA 1
ATOM 3516 C C . ILE B 1 37 ? -27.781 -3.709 3.15 1 97.75 37 ILE B C 1
ATOM 3518 O O . ILE B 1 37 ? -28.688 -3.861 2.328 1 97.75 37 ILE B O 1
ATOM 3522 N N . PRO B 1 38 ? -27.203 -4.711 3.777 1 96.56 38 PRO B N 1
ATOM 3523 C CA . PRO B 1 38 ? -27.625 -6.082 3.467 1 96.56 38 PRO B CA 1
ATOM 3524 C C . PRO B 1 38 ? -29.094 -6.328 3.781 1 96.56 38 PRO B C 1
ATOM 3526 O O . PRO B 1 38 ? -29.609 -5.816 4.777 1 96.56 38 PRO B O 1
ATOM 3529 N N . ALA B 1 39 ? -29.719 -7.219 3.004 1 96.31 39 ALA B N 1
ATOM 3530 C CA . ALA B 1 39 ? -31.141 -7.48 3.107 1 96.31 39 ALA B CA 1
ATOM 3531 C C . ALA B 1 39 ? -31.5 -8.062 4.473 1 96.31 39 ALA B C 1
ATOM 3533 O O . ALA B 1 39 ? -32.5 -7.691 5.07 1 96.31 39 ALA B O 1
ATOM 3534 N N . ASN B 1 40 ? -30.656 -8.898 4.949 1 96.31 40 ASN B N 1
ATOM 3535 C CA . ASN B 1 40 ? -30.969 -9.539 6.219 1 96.31 40 ASN B CA 1
ATOM 3536 C C . ASN B 1 40 ? -30.859 -8.57 7.387 1 96.31 40 ASN B C 1
ATOM 3538 O O . ASN B 1 40 ? -31.562 -8.711 8.391 1 96.31 40 ASN B O 1
ATOM 3542 N N . VAL B 1 41 ? -30.031 -7.637 7.289 1 97.62 41 VAL B N 1
ATOM 3543 C CA . VAL B 1 41 ? -29.922 -6.602 8.312 1 97.62 41 VAL B CA 1
ATOM 3544 C C . VAL B 1 41 ? -31.156 -5.695 8.258 1 97.62 41 VAL B C 1
ATOM 3546 O O . VAL B 1 41 ? -31.734 -5.359 9.289 1 97.62 41 VAL B O 1
ATOM 3549 N N . ARG B 1 42 ? -31.594 -5.316 7.066 1 97.38 42 ARG B N 1
ATOM 3550 C CA . ARG B 1 42 ? -32.781 -4.496 6.887 1 97.38 42 ARG B CA 1
ATOM 3551 C C . ARG B 1 42 ? -34 -5.145 7.535 1 97.38 42 ARG B C 1
ATOM 3553 O O . ARG B 1 42 ? -34.812 -4.469 8.188 1 97.38 42 ARG B O 1
ATOM 3560 N N . GLU B 1 43 ? -34.031 -6.426 7.371 1 97.56 43 GLU B N 1
ATOM 3561 C CA . GLU B 1 43 ? -35.156 -7.176 7.926 1 97.56 43 GLU B CA 1
ATOM 3562 C C . GLU B 1 43 ? -35.156 -7.125 9.453 1 97.56 43 GLU B C 1
ATOM 3564 O O . GLU B 1 43 ? -36.219 -6.945 10.07 1 97.56 43 GLU B O 1
ATOM 3569 N N . VAL B 1 44 ? -34 -7.281 9.992 1 97.75 44 VAL B N 1
ATOM 3570 C CA . VAL B 1 44 ? -33.906 -7.246 11.445 1 97.75 44 VAL B CA 1
ATOM 3571 C C . VAL B 1 44 ? -34.281 -5.859 11.961 1 97.75 44 VAL B C 1
ATOM 3573 O O . VAL B 1 44 ? -35.031 -5.738 12.922 1 97.75 44 VAL B O 1
ATOM 3576 N N . ILE B 1 45 ? -33.781 -4.859 11.328 1 96.56 45 ILE B N 1
ATOM 3577 C CA . ILE B 1 45 ? -34.062 -3.49 11.742 1 96.56 45 ILE B CA 1
ATOM 3578 C C . ILE B 1 45 ? -35.562 -3.199 11.609 1 96.56 45 ILE B C 1
ATOM 3580 O O . ILE B 1 45 ? -36.156 -2.527 12.453 1 96.56 45 ILE B O 1
ATOM 3584 N N . ALA B 1 46 ? -36.188 -3.699 10.57 1 96.06 46 ALA B N 1
ATOM 3585 C CA . ALA B 1 46 ? -37.625 -3.518 10.367 1 96.06 46 ALA B CA 1
ATOM 3586 C C . ALA B 1 46 ? -38.438 -4.172 11.484 1 96.06 46 ALA B C 1
ATOM 3588 O O . ALA B 1 46 ? -39.438 -3.643 11.914 1 96.06 46 ALA B O 1
ATOM 3589 N N . ARG B 1 47 ? -37.875 -5.258 11.984 1 96.44 47 ARG B N 1
ATOM 3590 C CA . ARG B 1 47 ? -38.562 -6.027 13.008 1 96.44 47 ARG B CA 1
ATOM 3591 C C . ARG B 1 47 ? -38.312 -5.449 14.398 1 96.44 47 ARG B C 1
ATOM 3593 O O . ARG B 1 47 ? -39.25 -5.379 15.219 1 96.44 47 ARG B O 1
ATOM 3600 N N . ARG B 1 48 ? -37.156 -4.949 14.648 1 96.06 48 ARG B N 1
ATOM 3601 C CA . ARG B 1 48 ? -36.75 -4.668 16.016 1 96.06 48 ARG B CA 1
ATOM 3602 C C . ARG B 1 48 ? -36.625 -3.166 16.25 1 96.06 48 ARG B C 1
ATOM 3604 O O . ARG B 1 48 ? -36.656 -2.705 17.391 1 96.06 48 ARG B O 1
ATOM 3611 N N . GLY B 1 49 ? -36.375 -2.434 15.18 1 92.5 49 GLY B N 1
ATOM 3612 C CA . GLY B 1 49 ? -36.188 -1.003 15.328 1 92.5 49 GLY B CA 1
ATOM 3613 C C . GLY B 1 49 ? -35.062 -0.662 16.297 1 92.5 49 GLY B C 1
ATOM 3614 O O . GLY B 1 49 ? -33.938 -1.188 16.172 1 92.5 49 GLY B O 1
ATOM 3615 N N . ASN B 1 50 ? -35.344 0.078 17.281 1 91.06 50 ASN B N 1
ATOM 3616 C CA . ASN B 1 50 ? -34.375 0.541 18.234 1 91.06 50 ASN B CA 1
ATOM 3617 C C . ASN B 1 50 ? -33.969 -0.565 19.219 1 91.06 50 ASN B C 1
ATOM 3619 O O . ASN B 1 50 ? -33 -0.434 19.953 1 91.06 50 ASN B O 1
ATOM 3623 N N . ALA B 1 51 ? -34.688 -1.604 19.219 1 94.19 51 ALA B N 1
ATOM 3624 C CA . ALA B 1 51 ? -34.375 -2.721 20.109 1 94.19 51 ALA B CA 1
ATOM 3625 C C . ALA B 1 51 ? -33.438 -3.713 19.453 1 94.19 51 ALA B C 1
ATOM 3627 O O . ALA B 1 51 ? -33.094 -4.754 20.031 1 94.19 51 ALA B O 1
ATOM 3628 N N . THR B 1 52 ? -32.969 -3.293 18.25 1 96.06 52 THR B N 1
ATOM 3629 C CA . THR B 1 52 ? -31.984 -4.152 17.594 1 96.06 52 THR B CA 1
ATOM 3630 C C . THR B 1 52 ? -30.75 -4.34 18.469 1 96.06 52 THR B C 1
ATOM 3632 O O . THR B 1 52 ? -30.172 -3.365 18.938 1 96.06 52 THR B O 1
ATOM 3635 N N . ARG B 1 53 ? -30.422 -5.602 18.719 1 96.94 53 ARG B N 1
ATOM 3636 C CA . ARG B 1 53 ? -29.234 -5.938 19.5 1 96.94 53 ARG B CA 1
ATOM 3637 C C . ARG B 1 53 ? -28 -6.066 18.609 1 96.94 53 ARG B C 1
ATOM 3639 O O . ARG B 1 53 ? -28.062 -6.727 17.562 1 96.94 53 ARG B O 1
ATOM 3646 N N . LEU B 1 54 ? -26.922 -5.391 19.047 1 96.94 54 LEU B N 1
ATOM 3647 C CA . LEU B 1 54 ? -25.703 -5.34 18.25 1 96.94 54 LEU B CA 1
ATOM 3648 C C . LEU B 1 54 ? -24.516 -5.871 19.031 1 96.94 54 LEU B C 1
ATOM 3650 O O . LEU B 1 54 ? -24.391 -5.617 20.234 1 96.94 54 LEU B O 1
ATOM 3654 N N . VAL B 1 55 ? -23.672 -6.637 18.344 1 97.88 55 VAL B N 1
ATOM 3655 C CA . VAL B 1 55 ? -22.375 -7.043 18.859 1 97.88 55 VAL B CA 1
ATOM 3656 C C . VAL B 1 55 ? -21.266 -6.426 18.016 1 97.88 55 VAL B C 1
ATOM 3658 O O . VAL B 1 55 ? -21.281 -6.523 16.781 1 97.88 55 VAL B O 1
ATOM 3661 N N . ILE B 1 56 ? -20.297 -5.766 18.672 1 97.44 56 ILE B N 1
ATOM 3662 C CA . ILE B 1 56 ? -19.172 -5.145 17.984 1 97.44 56 ILE B CA 1
ATOM 3663 C C . ILE B 1 56 ? -18.047 -6.156 17.812 1 97.44 56 ILE B C 1
ATOM 3665 O O . ILE B 1 56 ? -17.625 -6.785 18.781 1 97.44 56 ILE B O 1
ATOM 3669 N N . LEU B 1 57 ? -17.656 -6.312 16.547 1 97.62 57 LEU B N 1
ATOM 3670 C CA . LEU B 1 57 ? -16.547 -7.219 16.266 1 97.62 57 LEU B CA 1
ATOM 3671 C C . LEU B 1 57 ? -15.219 -6.465 16.25 1 97.62 57 LEU B C 1
ATOM 3673 O O . LEU B 1 57 ? -14.969 -5.664 15.336 1 97.62 57 LEU B O 1
ATOM 3677 N N . GLY B 1 58 ? -14.352 -6.715 17.172 1 94.44 58 GLY B N 1
ATOM 3678 C CA . GLY B 1 58 ? -13.086 -6.02 17.344 1 94.44 58 GLY B CA 1
ATOM 3679 C C . GLY B 1 58 ? -13.172 -4.875 18.344 1 94.44 58 GLY B C 1
ATOM 3680 O O . GLY B 1 58 ? -14.18 -4.176 18.406 1 94.44 58 GLY B O 1
ATOM 3681 N N . THR B 1 59 ? -12.031 -4.629 19.078 1 92.44 59 THR B N 1
ATOM 3682 C CA . THR B 1 59 ? -12.055 -3.607 20.125 1 92.44 59 THR B CA 1
ATOM 3683 C C . THR B 1 59 ? -11.172 -2.424 19.734 1 92.44 59 THR B C 1
ATOM 3685 O O . THR B 1 59 ? -11.086 -1.443 20.484 1 92.44 59 THR B O 1
ATOM 3688 N N . LYS B 1 60 ? -10.492 -2.367 18.625 1 84.5 60 LYS B N 1
ATOM 3689 C CA . LYS B 1 60 ? -9.562 -1.303 18.266 1 84.5 60 LYS B CA 1
ATOM 3690 C C . LYS B 1 60 ? -10.016 -0.564 17.016 1 84.5 60 LYS B C 1
ATOM 3692 O O . LYS B 1 60 ? -9.312 0.312 16.5 1 84.5 60 LYS B O 1
ATOM 3697 N N . GLY B 1 61 ? -11.172 -0.731 16.547 1 82.38 61 GLY B N 1
ATOM 3698 C CA . GLY B 1 61 ? -11.609 -0.148 15.297 1 82.38 61 GLY B CA 1
ATOM 3699 C C . GLY B 1 61 ? -12.609 0.974 15.469 1 82.38 61 GLY B C 1
ATOM 3700 O O . GLY B 1 61 ? -12.484 1.788 16.391 1 82.38 61 GLY B O 1
ATOM 3701 N N . PHE B 1 62 ? -13.5 1.123 14.578 1 89.06 62 PHE B N 1
ATOM 3702 C CA . PHE B 1 62 ? -14.438 2.234 14.477 1 89.06 62 PHE B CA 1
ATOM 3703 C C . PHE B 1 62 ? -15.547 2.111 15.516 1 89.06 62 PHE B C 1
ATOM 3705 O O . PHE B 1 62 ? -16.406 2.994 15.625 1 89.06 62 PHE B O 1
ATOM 3712 N N . GLY B 1 63 ? -15.461 1.024 16.312 1 89.31 63 GLY B N 1
ATOM 3713 C CA . GLY B 1 63 ? -16.5 0.812 17.312 1 89.31 63 GLY B CA 1
ATOM 3714 C C . GLY B 1 63 ? -16.609 1.946 18.312 1 89.31 63 GLY B C 1
ATOM 3715 O O . GLY B 1 63 ? -17.703 2.264 18.781 1 89.31 63 GLY B O 1
ATOM 3716 N N . ALA B 1 64 ? -15.547 2.58 18.594 1 88.06 64 ALA B N 1
ATOM 3717 C CA . ALA B 1 64 ? -15.508 3.688 19.531 1 88.06 64 ALA B CA 1
ATOM 3718 C C . ALA B 1 64 ? -16.422 4.828 19.094 1 88.06 64 ALA B C 1
ATOM 3720 O O . ALA B 1 64 ? -17.016 5.516 19.922 1 88.06 64 ALA B O 1
ATOM 3721 N N . HIS B 1 65 ? -16.547 5.008 17.812 1 88.12 65 HIS B N 1
ATOM 3722 C CA . HIS B 1 65 ? -17.359 6.09 17.297 1 88.12 65 HIS B CA 1
ATOM 3723 C C . HIS B 1 65 ? -18.844 5.828 17.547 1 88.12 65 HIS B C 1
ATOM 3725 O O . HIS B 1 65 ? -19.625 6.766 17.719 1 88.12 65 HIS B O 1
ATOM 3731 N N . LEU B 1 66 ? -19.172 4.574 17.516 1 89.06 66 LEU B N 1
ATOM 3732 C CA . LEU B 1 66 ? -20.547 4.227 17.859 1 89.06 66 LEU B CA 1
ATOM 3733 C C . LEU B 1 66 ? -20.797 4.375 19.359 1 89.06 66 LEU B C 1
ATOM 3735 O O . LEU B 1 66 ? -21.844 4.891 19.766 1 89.06 66 LEU B O 1
ATOM 3739 N N . MET B 1 67 ? -19.828 3.992 20.109 1 89.94 67 MET B N 1
ATOM 3740 C CA . MET B 1 67 ? -19.969 4.008 21.562 1 89.94 67 MET B CA 1
ATOM 3741 C C . MET B 1 67 ? -19.969 5.438 22.094 1 89.94 67 MET B C 1
ATOM 3743 O O . MET B 1 67 ? -20.562 5.707 23.156 1 89.94 67 MET B O 1
ATOM 3747 N N . ASN B 1 68 ? -19.484 6.344 21.375 1 85.31 68 ASN B N 1
ATOM 3748 C CA . ASN B 1 68 ? -19.375 7.738 21.797 1 85.31 68 ASN B CA 1
ATOM 3749 C C . ASN B 1 68 ? -20.516 8.578 21.25 1 85.31 68 ASN B C 1
ATOM 3751 O O . ASN B 1 68 ? -20.484 9.805 21.312 1 85.31 68 ASN B O 1
ATOM 3755 N N . VAL B 1 69 ? -21.469 7.918 20.703 1 86.12 69 VAL B N 1
ATOM 3756 C CA . VAL B 1 69 ? -22.625 8.641 20.172 1 86.12 69 VAL B CA 1
ATOM 3757 C C . VAL B 1 69 ? -23.25 9.5 21.266 1 86.12 69 VAL B C 1
ATOM 3759 O O . VAL B 1 69 ? -23.422 9.047 22.406 1 86.12 69 VAL B O 1
ATOM 3762 N N . ARG B 1 70 ? -23.609 10.711 20.922 1 72.5 70 ARG B N 1
ATOM 3763 C CA . ARG B 1 70 ? -24 11.781 21.844 1 72.5 70 ARG B CA 1
ATOM 3764 C C . ARG B 1 70 ? -25.406 11.539 22.391 1 72.5 70 ARG B C 1
ATOM 3766 O O . ARG B 1 70 ? -25.688 11.891 23.547 1 72.5 70 ARG B O 1
ATOM 3773 N N . HIS B 1 71 ? -26.281 11.086 21.578 1 74.38 71 HIS B N 1
ATOM 3774 C CA . HIS B 1 71 ? -27.672 10.906 21.938 1 74.38 71 HIS B CA 1
ATOM 3775 C C . HIS B 1 71 ? -28 9.43 22.156 1 74.38 71 HIS B C 1
ATOM 3777 O O . HIS B 1 71 ? -27.109 8.578 22.125 1 74.38 71 HIS B O 1
ATOM 3783 N N . GLU B 1 72 ? -29.172 9.25 22.359 1 78.31 72 GLU B N 1
ATOM 3784 C CA . GLU B 1 72 ? -29.625 7.871 22.531 1 78.31 72 GLU B CA 1
ATOM 3785 C C . GLU B 1 72 ? -29.328 7.035 21.297 1 78.31 72 GLU B C 1
ATOM 3787 O O . GLU B 1 72 ? -29.625 7.449 20.172 1 78.31 72 GLU B O 1
ATOM 3792 N N . ARG B 1 73 ? -28.703 5.941 21.578 1 77.31 73 ARG B N 1
ATOM 3793 C CA . ARG B 1 73 ? -28.344 5.055 20.469 1 77.31 73 ARG B CA 1
ATOM 3794 C C . ARG B 1 73 ? -29.562 4.355 19.891 1 77.31 73 ARG B C 1
ATOM 3796 O O . ARG B 1 73 ? -30.438 3.902 20.641 1 77.31 73 ARG B O 1
ATOM 3803 N N . PRO B 1 74 ? -29.594 4.312 18.578 1 85.19 74 PRO B N 1
ATOM 3804 C CA . PRO B 1 74 ? -30.719 3.662 17.906 1 85.19 74 PRO B CA 1
ATOM 3805 C C . PRO B 1 74 ? -30.594 2.141 17.875 1 85.19 74 PRO B C 1
ATOM 3807 O O . PRO B 1 74 ? -31.141 1.49 16.984 1 85.19 74 PRO B O 1
ATOM 3810 N N . CYS B 1 75 ? -29.766 1.558 18.719 1 91.62 75 CYS B N 1
ATOM 3811 C CA . CYS B 1 75 ? -29.562 0.12 18.859 1 91.62 75 CYS B CA 1
ATOM 3812 C C . CYS B 1 75 ? -29 -0.217 20.234 1 91.62 75 CYS B C 1
ATOM 3814 O O . CYS B 1 75 ? -28.594 0.677 20.984 1 91.62 75 CYS B O 1
ATOM 3816 N N . GLU B 1 76 ? -29.125 -1.455 20.562 1 93.88 76 GLU B N 1
ATOM 3817 C CA . GLU B 1 76 ? -28.594 -1.937 21.844 1 93.88 76 GLU B CA 1
ATOM 3818 C C . GLU B 1 76 ? -27.312 -2.732 21.641 1 93.88 76 GLU B C 1
ATOM 3820 O O . GLU B 1 76 ? -27.344 -3.898 21.25 1 93.88 76 GLU B O 1
ATOM 3825 N N . VAL B 1 77 ? -26.188 -2.123 22.016 1 95.88 77 VAL B N 1
ATOM 3826 C CA . VAL B 1 77 ? -24.922 -2.838 21.938 1 95.88 77 VAL B CA 1
ATOM 3827 C C . VAL B 1 77 ? -24.75 -3.697 23.188 1 95.88 77 VAL B C 1
ATOM 3829 O O . VAL B 1 77 ? -24.766 -3.184 24.312 1 95.88 77 VAL B O 1
ATOM 3832 N N . ILE B 1 78 ? -24.484 -4.977 22.969 1 96.5 78 ILE B N 1
ATOM 3833 C CA . ILE B 1 78 ? -24.594 -5.832 24.141 1 96.5 78 ILE B CA 1
ATOM 3834 C C . ILE B 1 78 ? -23.234 -6.43 24.469 1 96.5 78 ILE B C 1
ATOM 3836 O O . ILE B 1 78 ? -23.016 -6.906 25.594 1 96.5 78 ILE B O 1
ATOM 3840 N N . ALA B 1 79 ? -22.297 -6.43 23.5 1 97.31 79 ALA B N 1
ATOM 3841 C CA . ALA B 1 79 ? -20.984 -7.008 23.734 1 97.31 79 ALA B CA 1
ATOM 3842 C C . ALA B 1 79 ? -20 -6.629 22.625 1 97.31 79 ALA B C 1
ATOM 3844 O O . ALA B 1 79 ? -20.406 -6.094 21.594 1 97.31 79 ALA B O 1
ATOM 3845 N N . ALA B 1 80 ? -18.719 -6.828 22.906 1 97.75 80 ALA B N 1
ATOM 3846 C CA . ALA B 1 80 ? -17.656 -6.777 21.906 1 97.75 80 ALA B CA 1
ATOM 3847 C C . ALA B 1 80 ? -16.906 -8.109 21.844 1 97.75 80 ALA B C 1
ATOM 3849 O O . ALA B 1 80 ? -16.797 -8.82 22.844 1 97.75 80 ALA B O 1
ATOM 3850 N N . VAL B 1 81 ? -16.422 -8.422 20.656 1 97.81 81 VAL B N 1
ATOM 3851 C CA . VAL B 1 81 ? -15.727 -9.68 20.469 1 97.81 81 VAL B CA 1
ATOM 3852 C C . VAL B 1 81 ? -14.227 -9.422 20.297 1 97.81 81 VAL B C 1
ATOM 3854 O O . VAL B 1 81 ? -13.828 -8.656 19.406 1 97.81 81 VAL B O 1
ATOM 3857 N N . ASP B 1 82 ? -13.43 -10.031 21.078 1 96.31 82 ASP B N 1
ATOM 3858 C CA . ASP B 1 82 ? -11.969 -10 21 1 96.31 82 ASP B CA 1
ATOM 3859 C C . ASP B 1 82 ? -11.352 -11.227 21.656 1 96.31 82 ASP B C 1
ATOM 3861 O O . ASP B 1 82 ? -11.273 -11.305 22.891 1 96.31 82 ASP B O 1
ATOM 3865 N N . ASP B 1 83 ? -10.828 -12.078 20.859 1 94.94 83 ASP B N 1
ATOM 3866 C CA . ASP B 1 83 ? -10.352 -13.367 21.359 1 94.94 83 ASP B CA 1
ATOM 3867 C C . ASP B 1 83 ? -9.062 -13.203 22.172 1 94.94 83 ASP B C 1
ATOM 3869 O O . ASP B 1 83 ? -8.68 -14.102 22.922 1 94.94 83 ASP B O 1
ATOM 3873 N N . PHE B 1 84 ? -8.43 -12.125 22 1 93.12 84 PHE B N 1
ATOM 3874 C CA . PHE B 1 84 ? -7.168 -11.93 22.688 1 93.12 84 PHE B CA 1
ATOM 3875 C C . PHE B 1 84 ? -7.391 -11.219 24.016 1 93.12 84 PHE B C 1
ATOM 3877 O O . PHE B 1 84 ? -6.504 -11.195 24.875 1 93.12 84 PHE B O 1
ATOM 3884 N N . ARG B 1 85 ? -8.57 -10.672 24.203 1 94.12 85 ARG B N 1
ATOM 3885 C CA . ARG B 1 85 ? -8.766 -9.82 25.375 1 94.12 85 ARG B CA 1
ATOM 3886 C C . ARG B 1 85 ? -9.891 -10.352 26.25 1 94.12 85 ARG B C 1
ATOM 3888 O O . ARG B 1 85 ? -10.039 -9.914 27.406 1 94.12 85 ARG B O 1
ATOM 3895 N N . TYR B 1 86 ? -10.688 -11.234 25.766 1 93.38 86 TYR B N 1
ATOM 3896 C CA . TYR B 1 86 ? -11.898 -11.617 26.484 1 93.38 86 TYR B CA 1
ATOM 3897 C C . TYR B 1 86 ? -11.562 -12.227 27.844 1 93.38 86 TYR B C 1
ATOM 3899 O O . TYR B 1 86 ? -12.391 -12.203 28.75 1 93.38 86 TYR B O 1
ATOM 3907 N N . HIS B 1 87 ? -10.32 -12.742 28.016 1 93.81 87 HIS B N 1
ATOM 3908 C CA . HIS B 1 87 ? -9.93 -13.383 29.266 1 93.81 87 HIS B CA 1
ATOM 3909 C C . HIS B 1 87 ? -9.453 -12.359 30.281 1 93.81 87 HIS B C 1
ATOM 3911 O O . HIS B 1 87 ? -9.297 -12.68 31.469 1 93.81 87 HIS B O 1
ATOM 3917 N N . SER B 1 88 ? -9.219 -11.203 29.922 1 91.44 88 SER B N 1
ATOM 3918 C CA . SER B 1 88 ? -8.602 -10.195 30.766 1 91.44 88 SER B CA 1
ATOM 3919 C C . SER B 1 88 ? -9.594 -9.664 31.797 1 91.44 88 SER B C 1
ATOM 3921 O O . SER B 1 88 ? -9.195 -9.102 32.812 1 91.44 88 SER B O 1
ATOM 3923 N N . GLY B 1 89 ? -10.859 -9.812 31.562 1 90.31 89 GLY B N 1
ATOM 3924 C CA . GLY B 1 89 ? -11.867 -9.211 32.406 1 90.31 89 GLY B CA 1
ATOM 3925 C C . GLY B 1 89 ? -12.109 -7.742 32.094 1 90.31 89 GLY B C 1
ATOM 3926 O O . GLY B 1 89 ? -13.016 -7.125 32.656 1 90.31 89 GLY B O 1
ATOM 3927 N N . GLU B 1 90 ? -11.359 -7.211 31.234 1 93.12 90 GLU B N 1
ATOM 3928 C CA . GLU B 1 90 ? -11.547 -5.82 30.828 1 93.12 90 GLU B CA 1
ATOM 3929 C C . GLU B 1 90 ? -12.883 -5.633 30.109 1 93.12 90 GLU B C 1
ATOM 3931 O O . GLU B 1 90 ? -13.445 -6.586 29.562 1 93.12 90 GLU B O 1
ATOM 3936 N N . LEU B 1 91 ? -13.391 -4.391 30.203 1 95.06 91 LEU B N 1
ATOM 3937 C CA . LEU B 1 91 ? -14.633 -4.035 29.516 1 95.06 91 LEU B CA 1
ATOM 3938 C C . LEU B 1 91 ? -14.344 -3.125 28.328 1 95.06 91 LEU B C 1
ATOM 3940 O O . LEU B 1 91 ? -13.336 -2.414 28.312 1 95.06 91 LEU B O 1
ATOM 3944 N N . TYR B 1 92 ? -15.172 -3.275 27.406 1 94.88 92 TYR B N 1
ATOM 3945 C CA . TYR B 1 92 ? -15.164 -2.361 26.266 1 94.88 92 TYR B CA 1
ATOM 3946 C C . TYR B 1 92 ? -16.281 -1.324 26.391 1 94.88 92 TYR B C 1
ATOM 3948 O O . TYR B 1 92 ? -17.438 -1.596 26.062 1 94.88 92 TYR B O 1
ATOM 3956 N N . TYR B 1 93 ? -16 -0.116 26.828 1 92.81 93 TYR B N 1
ATOM 3957 C CA . TYR B 1 93 ? -16.969 0.943 27.094 1 92.81 93 TYR B CA 1
ATOM 3958 C C . TYR B 1 93 ? -18.109 0.437 27.969 1 92.81 93 TYR B C 1
ATOM 3960 O O . TYR B 1 93 ? -19.281 0.665 27.672 1 92.81 93 TYR B O 1
ATOM 3968 N N . GLY B 1 94 ? -17.75 -0.295 28.922 1 93.25 94 GLY B N 1
ATOM 3969 C CA . GLY B 1 94 ? -18.719 -0.797 29.891 1 93.25 94 GLY B CA 1
ATOM 3970 C C . GLY B 1 94 ? -19.375 -2.09 29.453 1 93.25 94 GLY B C 1
ATOM 3971 O O . GLY B 1 94 ? -20.156 -2.682 30.203 1 93.25 94 GLY B O 1
ATOM 3972 N N . LEU B 1 95 ? -19.062 -2.615 28.297 1 95.56 95 LEU B N 1
ATOM 3973 C CA . LEU B 1 95 ? -19.656 -3.836 27.75 1 95.56 95 LEU B CA 1
ATOM 3974 C C . LEU B 1 95 ? -18.719 -5.023 27.938 1 95.56 95 LEU B C 1
ATOM 3976 O O . LEU B 1 95 ? -17.5 -4.859 27.922 1 95.56 95 LEU B O 1
ATOM 3980 N N . PRO B 1 96 ? -19.297 -6.199 28.078 1 96.75 96 PRO B N 1
ATOM 3981 C CA . PRO B 1 96 ? -18.422 -7.379 28.141 1 96.75 96 PRO B CA 1
ATOM 3982 C C . PRO B 1 96 ? -17.703 -7.645 26.812 1 96.75 96 PRO B C 1
ATOM 3984 O O . PRO B 1 96 ? -18.266 -7.449 25.75 1 96.75 96 PRO B O 1
ATOM 3987 N N . ILE B 1 97 ? -16.438 -8.078 26.969 1 97.88 97 ILE B N 1
ATOM 3988 C CA . ILE B 1 97 ? -15.688 -8.625 25.844 1 97.88 97 ILE B CA 1
ATOM 3989 C C . ILE B 1 97 ? -15.828 -10.148 25.828 1 97.88 97 ILE B C 1
ATOM 3991 O O . ILE B 1 97 ? -15.555 -10.812 26.828 1 97.88 97 ILE B O 1
ATOM 3995 N N . ILE B 1 98 ? -16.281 -10.688 24.734 1 97.94 98 ILE B N 1
ATOM 3996 C CA . ILE B 1 98 ? -16.531 -12.125 24.656 1 97.94 98 ILE B CA 1
ATOM 3997 C C . ILE B 1 98 ? -15.688 -12.734 23.547 1 97.94 98 ILE B C 1
ATOM 3999 O O . ILE B 1 98 ? -15.055 -12.016 22.766 1 97.94 98 ILE B O 1
ATOM 4003 N N . SER B 1 99 ? -15.672 -14.062 23.516 1 97.5 99 SER B N 1
ATOM 4004 C CA . SER B 1 99 ? -14.922 -14.789 22.484 1 97.5 99 SER B CA 1
ATOM 4005 C C . SER B 1 99 ? -15.758 -14.969 21.219 1 97.5 99 SER B C 1
ATOM 4007 O O . SER B 1 99 ? -16.969 -14.789 21.234 1 97.5 99 SER B O 1
ATOM 4009 N N . THR B 1 100 ? -15.094 -15.305 20.141 1 97.12 100 THR B N 1
ATOM 4010 C CA . THR B 1 100 ? -15.766 -15.625 18.891 1 97.12 100 THR B CA 1
ATOM 4011 C C . THR B 1 100 ? -16.734 -16.797 19.078 1 97.12 100 THR B C 1
ATOM 4013 O O . THR B 1 100 ? -17.828 -16.781 18.531 1 97.12 100 THR B O 1
ATOM 4016 N N . ASP B 1 101 ? -16.359 -17.781 19.875 1 96.25 101 ASP B N 1
ATOM 4017 C CA . ASP B 1 101 ? -17.219 -18.922 20.141 1 96.25 101 ASP B CA 1
ATOM 4018 C C . ASP B 1 101 ? -18.516 -18.5 20.828 1 96.25 101 ASP B C 1
ATOM 4020 O O . ASP B 1 101 ? -19.594 -18.922 20.453 1 96.25 101 ASP B O 1
ATOM 4024 N N . ARG B 1 102 ? -18.359 -17.719 21.828 1 97 102 ARG B N 1
ATOM 4025 C CA . ARG B 1 102 ? -19.531 -17.219 22.531 1 97 102 ARG B CA 1
ATOM 4026 C C . ARG B 1 102 ? -20.406 -16.375 21.625 1 97 102 ARG B C 1
ATOM 4028 O O . ARG B 1 102 ? -21.641 -16.438 21.703 1 97 102 ARG B O 1
ATOM 4035 N N . PHE B 1 103 ? -19.812 -15.594 20.781 1 97.81 103 PHE B N 1
ATOM 4036 C CA . PHE B 1 103 ? -20.531 -14.773 19.812 1 97.81 103 PHE B CA 1
ATOM 4037 C C . PHE B 1 103 ? -21.375 -15.641 18.875 1 97.81 103 PHE B C 1
ATOM 4039 O O . PHE B 1 103 ? -22.562 -15.383 18.688 1 97.81 103 PHE B O 1
ATOM 4046 N N . THR B 1 104 ? -20.766 -16.703 18.391 1 96.12 104 THR B N 1
ATOM 4047 C CA . THR B 1 104 ? -21.484 -17.594 17.469 1 96.12 104 THR B CA 1
ATOM 4048 C C . THR B 1 104 ? -22.625 -18.312 18.203 1 96.12 104 THR B C 1
ATOM 4050 O O . THR B 1 104 ? -23.688 -18.531 17.625 1 96.12 104 THR B O 1
ATOM 4053 N N . GLU B 1 105 ? -22.422 -18.609 19.422 1 96.69 105 GLU B N 1
ATOM 4054 C CA . GLU B 1 105 ? -23.469 -19.203 20.234 1 96.69 105 GLU B CA 1
ATOM 4055 C C . GLU B 1 105 ? -24.625 -18.234 20.453 1 96.69 105 GLU B C 1
ATOM 4057 O O . GLU B 1 105 ? -25.797 -18.609 20.312 1 96.69 105 GLU B O 1
ATOM 4062 N N . LEU B 1 106 ? -24.297 -17.047 20.797 1 96.69 106 LEU B N 1
ATOM 4063 C CA . LEU B 1 106 ? -25.312 -16.016 20.984 1 96.69 106 LEU B CA 1
ATOM 4064 C C . LEU B 1 106 ? -26.156 -15.836 19.719 1 96.69 106 LEU B C 1
ATOM 4066 O O . LEU B 1 106 ? -27.375 -15.711 19.797 1 96.69 106 LEU B O 1
ATOM 4070 N N . ALA B 1 107 ? -25.516 -15.828 18.594 1 96.25 107 ALA B N 1
ATOM 4071 C CA . ALA B 1 107 ? -26.188 -15.602 17.312 1 96.25 107 ALA B CA 1
ATOM 4072 C C . ALA B 1 107 ? -27.109 -16.766 16.969 1 96.25 107 ALA B C 1
ATOM 4074 O O . ALA B 1 107 ? -28.141 -16.578 16.312 1 96.25 107 ALA B O 1
ATOM 4075 N N . THR B 1 108 ? -26.719 -17.938 17.391 1 94.56 108 THR B N 1
ATOM 4076 C CA . THR B 1 108 ? -27.547 -19.125 17.156 1 94.56 108 THR B CA 1
ATOM 4077 C C . THR B 1 108 ? -28.859 -19.016 17.938 1 94.56 108 THR B C 1
ATOM 4079 O O . THR B 1 108 ? -29.906 -19.453 17.469 1 94.56 108 THR B O 1
ATOM 4082 N N . HIS B 1 109 ? -28.797 -18.422 19.094 1 94.94 109 HIS B N 1
ATOM 4083 C CA . HIS B 1 109 ? -29.953 -18.328 19.969 1 94.94 109 HIS B CA 1
ATOM 4084 C C . HIS B 1 109 ? -30.797 -17.109 19.625 1 94.94 109 HIS B C 1
ATOM 4086 O O . HIS B 1 109 ? -32 -17.078 19.922 1 94.94 109 HIS B O 1
ATOM 4092 N N . ASP B 1 110 ? -30.25 -16.094 19.109 1 95.5 110 ASP B N 1
ATOM 4093 C CA . ASP B 1 110 ? -30.922 -14.867 18.734 1 95.5 110 ASP B CA 1
ATOM 4094 C C . ASP B 1 110 ? -30.734 -14.578 17.25 1 95.5 110 ASP B C 1
ATOM 4096 O O . ASP B 1 110 ? -29.766 -13.914 16.859 1 95.5 110 ASP B O 1
ATOM 4100 N N . ARG B 1 111 ? -31.719 -14.852 16.484 1 92.38 111 ARG B N 1
ATOM 4101 C CA . ARG B 1 111 ? -31.609 -14.727 15.031 1 92.38 111 ARG B CA 1
ATOM 4102 C C . ARG B 1 111 ? -31.719 -13.273 14.594 1 92.38 111 ARG B C 1
ATOM 4104 O O . ARG B 1 111 ? -31.391 -12.938 13.453 1 92.38 111 ARG B O 1
ATOM 4111 N N . ASP B 1 112 ? -32.031 -12.422 15.547 1 95.88 112 ASP B N 1
ATOM 4112 C CA . ASP B 1 112 ? -32.125 -11 15.227 1 95.88 112 ASP B CA 1
ATOM 4113 C C . ASP B 1 112 ? -30.906 -10.234 15.703 1 95.88 112 ASP B C 1
ATOM 4115 O O . ASP B 1 112 ? -30.875 -9.008 15.688 1 95.88 112 ASP B O 1
ATOM 4119 N N . LEU B 1 113 ? -29.938 -10.961 16.109 1 97.62 113 LEU B N 1
ATOM 4120 C CA . LEU B 1 113 ? -28.672 -10.344 16.469 1 97.62 113 LEU B CA 1
ATOM 4121 C C . LEU B 1 113 ? -27.938 -9.828 15.234 1 97.62 113 LEU B C 1
ATOM 4123 O O . LEU B 1 113 ? -27.859 -10.523 14.219 1 97.62 113 LEU B O 1
ATOM 4127 N N . VAL B 1 114 ? -27.469 -8.562 15.289 1 98.12 114 VAL B N 1
ATOM 4128 C CA . VAL B 1 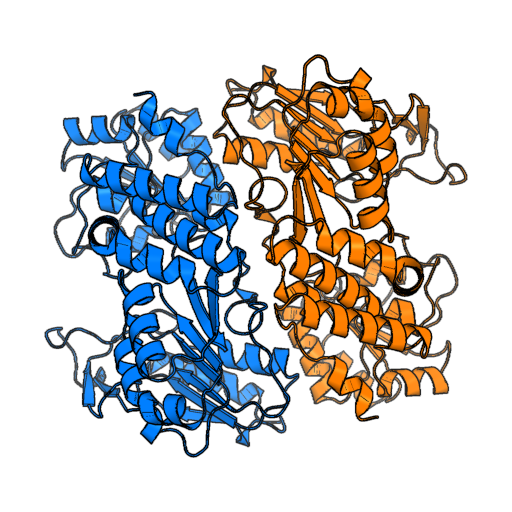114 ? -26.688 -7.977 14.203 1 98.12 114 VAL B CA 1
ATOM 4129 C C . VAL B 1 114 ? -25.25 -7.77 14.656 1 98.12 114 VAL B C 1
ATOM 4131 O O . VAL B 1 114 ? -25 -7.328 15.773 1 98.12 114 VAL B O 1
ATOM 4134 N N . ALA B 1 115 ? -24.312 -8.188 13.836 1 98.38 115 ALA B N 1
ATOM 4135 C CA . ALA B 1 115 ? -22.891 -7.98 14.125 1 98.38 115 ALA B CA 1
ATOM 4136 C C . ALA B 1 115 ? -22.359 -6.738 13.414 1 98.38 115 ALA B C 1
ATOM 4138 O O . ALA B 1 115 ? -22.719 -6.48 12.258 1 98.38 115 ALA B O 1
ATOM 4139 N N . LEU B 1 116 ? -21.562 -5.957 14.109 1 97.19 116 LEU B N 1
ATOM 4140 C CA . LEU B 1 116 ? -20.875 -4.793 13.547 1 97.19 116 LEU B CA 1
ATOM 4141 C C . LEU B 1 116 ? -19.375 -5.027 13.453 1 97.19 116 LEU B C 1
ATOM 4143 O O . LEU B 1 116 ? -18.672 -5.012 14.469 1 97.19 116 LEU B O 1
ATOM 4147 N N . ASN B 1 117 ? -18.938 -5.246 12.227 1 96.69 117 ASN B N 1
ATOM 4148 C CA . ASN B 1 117 ? -17.516 -5.445 11.977 1 96.69 117 ASN B CA 1
ATOM 4149 C C . ASN B 1 117 ? -16.781 -4.113 11.852 1 96.69 117 ASN B C 1
ATOM 4151 O O . ASN B 1 117 ? -16.844 -3.459 10.812 1 96.69 117 ASN B O 1
ATOM 4155 N N . THR B 1 118 ? -15.992 -3.803 12.867 1 92.06 118 THR B N 1
ATOM 4156 C CA . THR B 1 118 ? -15.344 -2.498 12.898 1 92.06 118 THR B CA 1
ATOM 4157 C C . THR B 1 118 ? -13.836 -2.641 12.711 1 92.06 118 THR B C 1
ATOM 4159 O O . THR B 1 118 ? -13.086 -1.687 12.914 1 92.06 118 THR B O 1
ATOM 4162 N N . CYS B 1 119 ? -13.43 -3.805 12.32 1 90.94 119 CYS B N 1
ATOM 4163 C CA . CYS B 1 119 ? -12 -4.062 12.156 1 90.94 119 CYS B CA 1
ATOM 4164 C C . CYS B 1 119 ? -11.43 -3.238 11.008 1 90.94 119 CYS B C 1
ATOM 4166 O O . CYS B 1 119 ? -12.039 -3.133 9.945 1 90.94 119 CYS B O 1
ATOM 4168 N N . ARG B 1 120 ? -10.188 -2.719 11.211 1 85.44 120 ARG B N 1
ATOM 4169 C CA . ARG B 1 120 ? -9.562 -1.856 10.219 1 85.44 120 ARG B CA 1
ATOM 4170 C C . ARG B 1 120 ? -8.609 -2.65 9.328 1 85.44 120 ARG B C 1
ATOM 4172 O O . ARG B 1 120 ? -8.438 -2.33 8.156 1 85.44 120 ARG B O 1
ATOM 4179 N N . TYR B 1 121 ? -8.07 -3.678 9.906 1 82.25 121 TYR B N 1
ATOM 4180 C CA . TYR B 1 121 ? -7.09 -4.453 9.164 1 82.25 121 TYR B CA 1
ATOM 4181 C C . TYR B 1 121 ? -7.754 -5.598 8.406 1 82.25 121 TYR B C 1
ATOM 4183 O O . TYR B 1 121 ? -8.758 -6.156 8.867 1 82.25 121 TYR B O 1
ATOM 4191 N N . ASP B 1 122 ? -7.176 -5.898 7.379 1 81.12 122 ASP B N 1
ATOM 4192 C CA . ASP B 1 122 ? -7.785 -6.844 6.449 1 81.12 122 ASP B CA 1
ATOM 4193 C C . ASP B 1 122 ? -7.961 -8.219 7.094 1 81.12 122 ASP B C 1
ATOM 4195 O O . ASP B 1 122 ? -9.023 -8.828 6.977 1 81.12 122 ASP B O 1
ATOM 4199 N N . GLY B 1 123 ? -6.988 -8.672 7.832 1 82.69 123 GLY B N 1
ATOM 4200 C CA . GLY B 1 123 ? -7.039 -10 8.43 1 82.69 123 GLY B CA 1
ATOM 4201 C C . GLY B 1 123 ? -8.25 -10.203 9.32 1 82.69 123 GLY B C 1
ATOM 4202 O O . GLY B 1 123 ? -9.125 -11.016 9.008 1 82.69 123 GLY B O 1
ATOM 4203 N N . PRO B 1 124 ? -8.32 -9.422 10.344 1 88.44 124 PRO B N 1
ATOM 4204 C CA . PRO B 1 124 ? -9.469 -9.562 11.242 1 88.44 124 PRO B CA 1
ATOM 4205 C C . PRO B 1 124 ? -10.797 -9.258 10.555 1 88.44 124 PRO B C 1
ATOM 4207 O O . PRO B 1 124 ? -11.812 -9.898 10.859 1 88.44 124 PRO B O 1
ATOM 4210 N N . LYS B 1 125 ? -10.812 -8.359 9.719 1 90.44 125 LYS B N 1
ATOM 4211 C CA . LYS B 1 125 ? -12.039 -8.031 8.992 1 90.44 125 LYS B CA 1
ATOM 4212 C C . LYS B 1 125 ? -12.555 -9.234 8.211 1 90.44 125 LYS B C 1
ATOM 4214 O O . LYS B 1 125 ? -13.734 -9.586 8.312 1 90.44 125 LYS B O 1
ATOM 4219 N N . ARG B 1 126 ? -11.711 -9.852 7.508 1 86.69 126 ARG B N 1
ATOM 4220 C CA . ARG B 1 126 ? -12.094 -11.016 6.703 1 86.69 126 ARG B CA 1
ATOM 4221 C C . ARG B 1 126 ? -12.492 -12.188 7.59 1 86.69 126 ARG B C 1
ATOM 4223 O O . ARG B 1 126 ? -13.422 -12.93 7.262 1 86.69 126 ARG B O 1
ATOM 4230 N N . PHE B 1 127 ? -11.789 -12.305 8.625 1 89.19 127 PHE B N 1
ATOM 4231 C CA . PHE B 1 127 ? -12.094 -13.383 9.562 1 89.19 127 PHE B CA 1
ATOM 4232 C C . PHE B 1 127 ? -13.523 -13.273 10.07 1 89.19 127 PHE B C 1
ATOM 4234 O O . PHE B 1 127 ? -14.297 -14.227 9.977 1 89.19 127 PHE B O 1
ATOM 4241 N N . PHE B 1 128 ? -13.875 -12.156 10.516 1 94.44 128 PHE B N 1
ATOM 4242 C CA . PHE B 1 128 ? -15.203 -11.969 11.102 1 94.44 128 PHE B CA 1
ATOM 4243 C C . PHE B 1 128 ? -16.281 -11.992 10.031 1 94.44 128 PHE B C 1
ATOM 4245 O O . PHE B 1 128 ? -17.391 -12.477 10.266 1 94.44 128 PHE B O 1
ATOM 4252 N N . ASP B 1 129 ? -15.953 -11.445 8.875 1 92.25 129 ASP B N 1
ATOM 4253 C CA . ASP B 1 129 ? -16.906 -11.539 7.766 1 92.25 129 ASP B CA 1
ATOM 4254 C C . ASP B 1 129 ? -17.219 -13 7.434 1 92.25 129 ASP B C 1
ATOM 4256 O O . ASP B 1 129 ? -18.375 -13.352 7.219 1 92.25 129 ASP B O 1
ATOM 4260 N N . GLN B 1 130 ? -16.203 -13.734 7.406 1 87.31 130 GLN B N 1
ATOM 4261 C CA . GLN B 1 130 ? -16.375 -15.156 7.09 1 87.31 130 GLN B CA 1
ATOM 4262 C C . GLN B 1 130 ? -17.188 -15.859 8.164 1 87.31 130 GLN B C 1
ATOM 4264 O O . GLN B 1 130 ? -18.047 -16.703 7.852 1 87.31 130 GLN B O 1
ATOM 4269 N N . ILE B 1 131 ? -16.906 -15.539 9.422 1 91.25 131 ILE B N 1
ATOM 4270 C CA . ILE B 1 131 ? -17.656 -16.125 10.531 1 91.25 131 ILE B CA 1
ATOM 4271 C C . ILE B 1 131 ? -19.141 -15.797 10.375 1 91.25 131 ILE B C 1
ATOM 4273 O O . ILE B 1 131 ? -20 -16.672 10.484 1 91.25 131 ILE B O 1
ATOM 4277 N N . CYS B 1 132 ? -19.422 -14.609 10.086 1 94.94 132 CYS B N 1
ATOM 4278 C CA . CYS B 1 132 ? -20.797 -14.172 9.953 1 94.94 132 CYS B CA 1
ATOM 4279 C C . CYS B 1 132 ? -21.469 -14.844 8.758 1 94.94 132 CYS B C 1
ATOM 4281 O O . CYS B 1 132 ? -22.625 -15.281 8.859 1 94.94 132 CYS B O 1
ATOM 4283 N N . ARG B 1 133 ? -20.766 -14.992 7.68 1 88.5 133 ARG B N 1
ATOM 4284 C CA . ARG B 1 133 ? -21.328 -15.617 6.488 1 88.5 133 ARG B CA 1
ATOM 4285 C C . ARG B 1 133 ? -21.594 -17.109 6.723 1 88.5 133 ARG B C 1
ATOM 4287 O O . ARG B 1 133 ? -22.641 -17.625 6.352 1 88.5 133 ARG B O 1
ATOM 4294 N N . THR B 1 134 ? -20.656 -17.688 7.324 1 85.81 134 THR B N 1
ATOM 4295 C CA . THR B 1 134 ? -20.734 -19.125 7.582 1 85.81 134 THR B CA 1
ATOM 4296 C C . THR B 1 134 ? -21.922 -19.438 8.492 1 85.81 134 THR B C 1
ATOM 4298 O O . THR B 1 134 ? -22.625 -20.438 8.289 1 85.81 134 THR B O 1
ATOM 4301 N N . HIS B 1 135 ? -22.219 -18.594 9.438 1 91.06 135 HIS B N 1
ATOM 4302 C CA . HIS B 1 135 ? -23.266 -18.859 10.43 1 91.06 135 HIS B CA 1
ATOM 4303 C C . HIS B 1 135 ? -24.547 -18.109 10.094 1 91.06 135 HIS B C 1
ATOM 4305 O O . HIS B 1 135 ? -25.5 -18.125 10.867 1 91.06 135 HIS B O 1
ATOM 4311 N N . GLY B 1 136 ? -24.516 -17.391 8.977 1 91.62 136 GLY B N 1
ATOM 4312 C CA . GLY B 1 136 ? -25.703 -16.672 8.539 1 91.62 136 GLY B CA 1
ATOM 4313 C C . GLY B 1 136 ? -26.078 -15.523 9.461 1 91.62 136 GLY B C 1
ATOM 4314 O O . GLY B 1 136 ? -27.25 -15.258 9.672 1 91.62 136 GLY B O 1
ATOM 4315 N N . ILE B 1 137 ? -25.109 -14.883 10.07 1 96.94 137 ILE B N 1
ATOM 4316 C CA . ILE B 1 137 ? -25.344 -13.789 11 1 96.94 137 ILE B CA 1
ATOM 4317 C C . ILE B 1 137 ? -25.453 -12.469 10.227 1 96.94 137 ILE B C 1
ATOM 4319 O O . ILE B 1 137 ? -24.5 -12.086 9.531 1 96.94 137 ILE B O 1
ATOM 4323 N N . PRO B 1 138 ? -26.578 -11.727 10.391 1 97.75 138 PRO B N 1
ATOM 4324 C CA . PRO B 1 138 ? -26.609 -10.391 9.789 1 97.75 138 PRO B CA 1
ATOM 4325 C C . PRO B 1 138 ? -25.484 -9.492 10.281 1 97.75 138 PRO B C 1
ATOM 4327 O O . PRO B 1 138 ? -25.234 -9.414 11.492 1 97.75 138 PRO B O 1
ATOM 4330 N N . HIS B 1 139 ? -24.766 -8.891 9.383 1 97.44 139 HIS B N 1
ATOM 4331 C CA . HIS B 1 139 ? -23.656 -8.078 9.836 1 97.44 139 HIS B CA 1
ATOM 4332 C C . HIS B 1 139 ? -23.406 -6.895 8.906 1 97.44 139 HIS B C 1
ATOM 4334 O O . HIS B 1 139 ? -23.859 -6.906 7.754 1 97.44 139 HIS B O 1
ATOM 4340 N N . LEU B 1 140 ? -22.797 -5.848 9.5 1 96.69 140 LEU B N 1
ATOM 4341 C CA . LEU B 1 140 ? -22.5 -4.566 8.867 1 96.69 140 LEU B CA 1
ATOM 4342 C C . LEU B 1 140 ? -21.062 -4.137 9.141 1 96.69 140 LEU B C 1
ATOM 4344 O O . LEU B 1 140 ? -20.469 -4.559 10.133 1 96.69 140 LEU B O 1
ATOM 4348 N N . ASN B 1 141 ? -20.547 -3.342 8.164 1 95.62 141 ASN B N 1
ATOM 4349 C CA . ASN B 1 141 ? -19.391 -2.537 8.547 1 95.62 141 ASN B CA 1
ATOM 4350 C C . ASN B 1 141 ? -19.812 -1.197 9.141 1 95.62 141 ASN B C 1
ATOM 4352 O O . ASN B 1 141 ? -21.016 -0.925 9.289 1 95.62 141 ASN B O 1
ATOM 4356 N N . PHE B 1 142 ? -18.891 -0.409 9.539 1 95.25 142 PHE B N 1
ATOM 4357 C CA . PHE B 1 142 ? -19.188 0.815 10.273 1 95.25 142 PHE B CA 1
ATOM 4358 C C . PHE B 1 142 ? -19.984 1.785 9.406 1 95.25 142 PHE B C 1
ATOM 4360 O O . PHE B 1 142 ? -20.969 2.359 9.867 1 95.25 142 PHE B O 1
ATOM 4367 N N . GLU B 1 143 ? -19.562 1.979 8.164 1 95.56 143 GLU B N 1
ATOM 4368 C CA . GLU B 1 143 ? -20.25 2.906 7.273 1 95.56 143 GLU B CA 1
ATOM 4369 C C . GLU B 1 143 ? -21.703 2.486 7.062 1 95.56 143 GLU B C 1
ATOM 4371 O O . GLU B 1 143 ? -22.594 3.33 7.047 1 95.56 143 GLU B O 1
ATOM 4376 N N . GLN B 1 144 ? -21.875 1.244 6.914 1 96.94 144 GLN B N 1
ATOM 4377 C CA . GLN B 1 144 ? -23.219 0.709 6.777 1 96.94 144 GLN B CA 1
ATOM 4378 C C . GLN B 1 144 ? -24.047 0.975 8.031 1 96.94 144 GLN B C 1
ATOM 4380 O O . GLN B 1 144 ? -25.234 1.3 7.938 1 96.94 144 GLN B O 1
ATOM 4385 N N . ALA B 1 145 ? -23.438 0.84 9.156 1 96.19 145 ALA B N 1
ATOM 4386 C CA . ALA B 1 145 ? -24.141 1.059 10.414 1 96.19 145 ALA B CA 1
ATOM 4387 C C . ALA B 1 145 ? -24.594 2.512 10.539 1 96.19 145 ALA B C 1
ATOM 4389 O O . ALA B 1 145 ? -25.719 2.783 10.977 1 96.19 145 ALA B O 1
ATOM 4390 N N . VAL B 1 146 ? -23.719 3.414 10.211 1 95.38 146 VAL B N 1
ATOM 4391 C CA . VAL B 1 146 ? -24.062 4.832 10.266 1 95.38 146 VAL B CA 1
ATOM 4392 C C . VAL B 1 146 ? -25.297 5.098 9.406 1 95.38 146 VAL B C 1
ATOM 4394 O O . VAL B 1 146 ? -26.219 5.797 9.836 1 95.38 146 VAL B O 1
ATOM 4397 N N . ARG B 1 147 ? -25.359 4.504 8.273 1 95.94 147 ARG B N 1
ATOM 4398 C CA . ARG B 1 147 ? -26.469 4.68 7.344 1 95.94 147 ARG B CA 1
ATOM 4399 C C . ARG B 1 147 ? -27.719 3.963 7.848 1 95.94 147 ARG B C 1
ATOM 4401 O O . ARG B 1 147 ? -28.797 4.555 7.91 1 95.94 147 ARG B O 1
ATOM 4408 N N . ALA B 1 148 ? -27.562 2.754 8.258 1 96.06 148 ALA B N 1
ATOM 4409 C CA . ALA B 1 148 ? -28.688 1.887 8.602 1 96.06 148 ALA B CA 1
ATOM 4410 C C . ALA B 1 148 ? -29.422 2.393 9.844 1 96.06 148 ALA B C 1
ATOM 4412 O O . ALA B 1 148 ? -30.641 2.322 9.922 1 96.06 148 ALA B O 1
ATOM 4413 N N . PHE B 1 149 ? -28.672 2.912 10.781 1 93.88 149 PHE B N 1
ATOM 4414 C CA . PHE B 1 149 ? -29.266 3.297 12.055 1 93.88 149 PHE B CA 1
ATOM 4415 C C . PHE B 1 149 ? -29.469 4.809 12.133 1 93.88 149 PHE B C 1
ATOM 4417 O O . PHE B 1 149 ? -29.766 5.348 13.195 1 93.88 149 PHE B O 1
ATOM 4424 N N . GLY B 1 150 ? -29.25 5.492 11.039 1 90.25 150 GLY B N 1
ATOM 4425 C CA . GLY B 1 150 ? -29.5 6.926 10.984 1 90.25 150 GLY B CA 1
ATOM 4426 C C . GLY B 1 150 ? -28.656 7.715 11.969 1 90.25 150 GLY B C 1
ATOM 4427 O O . GLY B 1 150 ? -29.172 8.531 12.727 1 90.25 150 GLY B O 1
ATOM 4428 N N . LEU B 1 151 ? -27.359 7.461 11.93 1 91.19 151 LEU B N 1
ATOM 4429 C CA . LEU B 1 151 ? -26.453 8.07 12.906 1 91.19 151 LEU B CA 1
ATOM 4430 C C . LEU B 1 151 ? -25.922 9.406 12.398 1 91.19 151 LEU B C 1
ATOM 4432 O O . LEU B 1 151 ? -25.062 10.023 13.039 1 91.19 151 LEU B O 1
ATOM 4436 N N . GLN B 1 152 ? -26.391 9.836 11.258 1 89 152 GLN B N 1
ATOM 4437 C CA . GLN B 1 152 ? -25.984 11.102 10.68 1 89 152 GLN B CA 1
ATOM 4438 C C . GLN B 1 152 ? -26.094 12.234 11.695 1 89 152 GLN B C 1
ATOM 4440 O O . GLN B 1 152 ? -27.156 12.445 12.281 1 89 152 GLN B O 1
ATOM 4445 N N . GLY B 1 153 ? -25 12.969 11.875 1 87.44 153 GLY B N 1
ATOM 4446 C CA . GLY B 1 153 ? -25.016 14.102 12.797 1 87.44 153 GLY B CA 1
ATOM 4447 C C . GLY B 1 153 ? -24.828 13.688 14.242 1 87.44 153 GLY B C 1
ATOM 4448 O O . GLY B 1 153 ? -24.672 14.547 15.117 1 87.44 153 GLY B O 1
ATOM 4449 N N . ASN B 1 154 ? -24.844 12.391 14.508 1 89.19 154 ASN B N 1
ATOM 4450 C CA . ASN B 1 154 ? -24.719 11.898 15.875 1 89.19 154 ASN B CA 1
ATOM 4451 C C . ASN B 1 154 ? -23.328 11.352 16.141 1 89.19 154 ASN B C 1
ATOM 4453 O O . ASN B 1 154 ? -22.922 11.219 17.297 1 89.19 154 ASN B O 1
ATOM 4457 N N . VAL B 1 155 ? -22.688 11 15.07 1 88.12 155 VAL B N 1
ATOM 4458 C CA . VAL B 1 155 ? -21.281 10.586 15.188 1 88.12 155 VAL B CA 1
ATOM 4459 C C . VAL B 1 155 ? -20.375 11.758 14.844 1 88.12 155 VAL B C 1
ATOM 4461 O O . VAL B 1 155 ? -20.844 12.82 14.445 1 88.12 155 VAL B O 1
ATOM 4464 N N . ASP B 1 156 ? -19.078 11.578 15.109 1 86.44 156 ASP B N 1
ATOM 4465 C CA . ASP B 1 156 ? -18.094 12.562 14.672 1 86.44 156 ASP B CA 1
ATOM 4466 C C . ASP B 1 156 ? -18.297 12.906 13.195 1 86.44 156 ASP B C 1
ATOM 4468 O O . ASP B 1 156 ? -18.547 12.023 12.375 1 86.44 156 ASP B O 1
ATOM 4472 N N . TYR B 1 157 ? -18.203 14.148 12.859 1 85.69 157 TYR B N 1
ATOM 4473 C CA . TYR B 1 157 ? -18.484 14.602 11.5 1 85.69 157 TYR B CA 1
ATOM 4474 C C . TYR B 1 157 ? -17.547 13.922 10.508 1 85.69 157 TYR B C 1
ATOM 4476 O O . TYR B 1 157 ? -17.891 13.766 9.328 1 85.69 157 TYR B O 1
ATOM 4484 N N . ARG B 1 158 ? -16.438 13.547 10.969 1 91.06 158 ARG B N 1
ATOM 4485 C CA . ARG B 1 158 ? -15.438 12.938 10.102 1 91.06 158 ARG B CA 1
ATOM 4486 C C . ARG B 1 158 ? -15.867 11.547 9.664 1 91.06 158 ARG B C 1
ATOM 4488 O O . ARG B 1 158 ? -15.359 11.016 8.672 1 91.06 158 ARG B O 1
ATOM 4495 N N . VAL B 1 159 ? -16.75 10.93 10.383 1 91.81 159 VAL B N 1
ATOM 4496 C CA . VAL B 1 159 ? -17.141 9.562 10.062 1 91.81 159 VAL B CA 1
ATOM 4497 C C . VAL B 1 159 ? -18.625 9.5 9.75 1 91.81 159 VAL B C 1
ATOM 4499 O O . VAL B 1 159 ? -19.234 8.43 9.805 1 91.81 159 VAL B O 1
ATOM 4502 N N . ASP B 1 160 ? -19.203 10.656 9.406 1 93.5 160 ASP B N 1
ATOM 4503 C CA . ASP B 1 160 ? -20.609 10.727 8.992 1 93.5 160 ASP B CA 1
ATOM 4504 C C . ASP B 1 160 ? -20.797 10.102 7.613 1 93.5 160 ASP B C 1
ATOM 4506 O O . ASP B 1 160 ? -19.828 9.75 6.941 1 93.5 160 ASP B O 1
ATOM 4510 N N . ASP B 1 161 ? -22.031 9.859 7.281 1 96.12 161 ASP B N 1
ATOM 4511 C CA . ASP B 1 161 ? -22.391 9.391 5.945 1 96.12 161 ASP B CA 1
ATOM 4512 C C . ASP B 1 161 ? -22.328 10.531 4.93 1 96.12 161 ASP B C 1
ATOM 4514 O O . ASP B 1 161 ? -23.156 11.445 4.969 1 96.12 161 ASP B O 1
ATOM 4518 N N . TRP B 1 162 ? -21.438 10.438 3.984 1 96.94 162 TRP B N 1
ATOM 4519 C CA . TRP B 1 162 ? -21.203 11.516 3.031 1 96.94 162 TRP B CA 1
ATOM 4520 C C . TRP B 1 162 ? -22.031 11.32 1.767 1 96.94 162 TRP B C 1
ATOM 4522 O O . TRP B 1 162 ? -21.984 12.148 0.857 1 96.94 162 TRP B O 1
ATOM 4532 N N . GLY B 1 163 ? -22.828 10.242 1.687 1 96.88 163 GLY B N 1
ATOM 4533 C CA . GLY B 1 163 ? -23.531 9.859 0.476 1 96.88 163 GLY B CA 1
ATOM 4534 C C . GLY B 1 163 ? -24.422 10.953 -0.077 1 96.88 163 GLY B C 1
ATOM 4535 O O . GLY B 1 163 ? -24.359 11.273 -1.267 1 96.88 163 GLY B O 1
ATOM 4536 N N . ALA B 1 164 ? -25.156 11.586 0.784 1 95.69 164 ALA B N 1
ATOM 4537 C CA . ALA B 1 164 ? -26.109 12.609 0.343 1 95.69 164 ALA B CA 1
ATOM 4538 C C . ALA B 1 164 ? -25.391 13.805 -0.26 1 95.69 164 ALA B C 1
ATOM 4540 O O . ALA B 1 164 ? -25.844 14.367 -1.265 1 95.69 164 ALA B O 1
ATOM 4541 N N . ASP B 1 165 ? -24.344 14.211 0.387 1 96.75 165 ASP B N 1
ATOM 4542 C CA . ASP B 1 165 ? -23.562 15.328 -0.122 1 96.75 165 ASP B CA 1
ATOM 4543 C C . ASP B 1 165 ? -22.969 15.016 -1.496 1 96.75 165 ASP B C 1
ATOM 4545 O O . ASP B 1 165 ? -22.922 15.875 -2.373 1 96.75 165 ASP B O 1
ATOM 4549 N N . ILE B 1 166 ? -22.547 13.805 -1.674 1 98.06 166 ILE B N 1
ATOM 4550 C CA . ILE B 1 166 ? -21.969 13.391 -2.947 1 98.06 166 ILE B CA 1
ATOM 4551 C C . ILE B 1 166 ? -23.047 13.414 -4.031 1 98.06 166 ILE B C 1
ATOM 4553 O O . ILE B 1 166 ? -22.812 13.93 -5.129 1 98.06 166 ILE B O 1
ATOM 4557 N N . VAL B 1 167 ? -24.203 12.945 -3.719 1 98.12 167 VAL B N 1
ATOM 4558 C CA . VAL B 1 167 ? -25.312 12.922 -4.664 1 98.12 167 VAL B CA 1
ATOM 4559 C C . VAL B 1 167 ? -25.656 14.344 -5.098 1 98.12 167 VAL B C 1
ATOM 4561 O O . VAL B 1 167 ? -25.922 14.602 -6.273 1 98.12 167 VAL B O 1
ATOM 4564 N N . ARG B 1 168 ? -25.562 15.273 -4.23 1 97.81 168 ARG B N 1
ATOM 4565 C CA . ARG B 1 168 ? -25.938 16.656 -4.5 1 97.81 168 ARG B CA 1
ATOM 4566 C C . ARG B 1 168 ? -24.891 17.359 -5.355 1 97.81 168 ARG B C 1
ATOM 4568 O O . ARG B 1 168 ? -25.156 18.422 -5.922 1 97.81 168 ARG B O 1
ATOM 4575 N N . ASN B 1 169 ? -23.703 16.75 -5.512 1 98.38 169 ASN B N 1
ATOM 4576 C CA . ASN B 1 169 ? -22.594 17.453 -6.16 1 98.38 169 ASN B CA 1
ATOM 4577 C C . ASN B 1 169 ? -22 16.625 -7.305 1 98.38 169 ASN B C 1
ATOM 4579 O O . ASN B 1 169 ? -20.812 16.734 -7.605 1 98.38 169 ASN B O 1
ATOM 4583 N N . ILE B 1 170 ? -22.812 15.805 -7.953 1 98.06 170 ILE B N 1
ATOM 4584 C CA . ILE B 1 170 ? -22.375 14.867 -8.984 1 98.06 170 ILE B CA 1
ATOM 4585 C C . ILE B 1 170 ? -21.641 15.625 -10.086 1 98.06 170 ILE B C 1
ATOM 4587 O O . ILE B 1 170 ? -20.5 15.297 -10.414 1 98.06 170 ILE B O 1
ATOM 4591 N N . PRO B 1 171 ? -22.203 16.734 -10.664 1 98.31 171 PRO B N 1
ATOM 4592 C CA . PRO B 1 171 ? -21.5 17.406 -11.75 1 98.31 171 PRO B CA 1
ATOM 4593 C C . PRO B 1 171 ? -20.141 17.969 -11.32 1 98.31 171 PRO B C 1
ATOM 4595 O O . PRO B 1 171 ? -19.188 17.969 -12.102 1 98.31 171 PRO B O 1
ATOM 4598 N N . ALA B 1 172 ? -20.047 18.438 -10.094 1 98.62 172 ALA B N 1
ATOM 4599 C CA . ALA B 1 172 ? -18.797 19 -9.594 1 98.62 172 ALA B CA 1
ATOM 4600 C C . ALA B 1 172 ? -17.719 17.938 -9.492 1 98.62 172 ALA B C 1
ATOM 4602 O O . ALA B 1 172 ? -16.547 18.188 -9.836 1 98.62 172 ALA B O 1
ATOM 4603 N N . PHE B 1 173 ? -18.062 16.75 -9.07 1 98.44 173 PHE B N 1
ATOM 4604 C CA . PHE B 1 173 ? -17.094 15.656 -8.953 1 98.44 173 PHE B CA 1
ATOM 4605 C C . PHE B 1 173 ? -16.656 15.18 -10.336 1 98.44 173 PHE B C 1
ATOM 4607 O O . PHE B 1 173 ? -15.484 14.812 -10.523 1 98.44 173 PHE B O 1
ATOM 4614 N N . GLN B 1 174 ? -17.609 15.18 -11.297 1 97.69 174 GLN B N 1
ATOM 4615 C CA . GLN B 1 174 ? -17.25 14.82 -12.664 1 97.69 174 GLN B CA 1
ATOM 4616 C C . GLN B 1 174 ? -16.266 15.828 -13.258 1 97.69 174 GLN B C 1
ATOM 4618 O O . GLN B 1 174 ? -15.32 15.445 -13.953 1 97.69 174 GLN B O 1
ATOM 4623 N N . THR B 1 175 ? -16.5 17.094 -12.945 1 98 175 THR B N 1
ATOM 4624 C CA . THR B 1 175 ? -15.578 18.125 -13.375 1 98 175 THR B CA 1
ATOM 4625 C C . THR B 1 175 ? -14.203 17.938 -12.75 1 98 175 THR B C 1
ATOM 4627 O O . THR B 1 175 ? -13.18 18.078 -13.422 1 98 175 THR B O 1
ATOM 4630 N N . LEU B 1 176 ? -14.164 17.594 -11.453 1 98.25 176 LEU B N 1
ATOM 4631 C CA . LEU B 1 176 ? -12.898 17.328 -10.781 1 98.25 176 LEU B CA 1
ATOM 4632 C C . LEU B 1 176 ? -12.18 16.156 -11.445 1 98.25 176 LEU B C 1
ATOM 4634 O O . LEU B 1 176 ? -10.961 16.203 -11.648 1 98.25 176 LEU B O 1
ATOM 4638 N N . ALA B 1 177 ? -12.906 15.102 -11.805 1 97.38 177 ALA B N 1
ATOM 4639 C CA . ALA B 1 177 ? -12.32 13.938 -12.469 1 97.38 177 ALA B CA 1
ATOM 4640 C C . ALA B 1 177 ? -11.602 14.352 -13.75 1 97.38 177 ALA B C 1
ATOM 4642 O O . ALA B 1 177 ? -10.508 13.859 -14.047 1 97.38 177 ALA B O 1
ATOM 4643 N N . GLN B 1 178 ? -12.164 15.258 -14.477 1 95.94 178 GLN B N 1
ATOM 4644 C CA . GLN B 1 178 ? -11.609 15.719 -15.742 1 95.94 178 GLN B CA 1
ATOM 4645 C C . GLN B 1 178 ? -10.359 16.562 -15.516 1 95.94 178 GLN B C 1
ATOM 4647 O O . GLN B 1 178 ? -9.5 16.672 -16.391 1 95.94 178 GLN B O 1
ATOM 4652 N N . ARG B 1 179 ? -10.258 17.094 -14.312 1 96.56 179 ARG B N 1
ATOM 4653 C CA . ARG B 1 179 ? -9.164 18.016 -14.016 1 96.56 179 ARG B CA 1
ATOM 4654 C C . ARG B 1 179 ? -7.945 17.266 -13.492 1 96.56 179 ARG B C 1
ATOM 4656 O O . ARG B 1 179 ? -6.836 17.797 -13.492 1 96.56 179 ARG B O 1
ATOM 4663 N N . LEU B 1 180 ? -8.07 16.047 -13.023 1 96.12 180 LEU B N 1
ATOM 4664 C CA . LEU B 1 180 ? -6.973 15.273 -12.445 1 96.12 180 LEU B CA 1
ATOM 4665 C C . LEU B 1 180 ? -5.953 14.898 -13.516 1 96.12 180 LEU B C 1
ATOM 4667 O O . LEU B 1 180 ? -6.32 14.656 -14.672 1 96.12 180 LEU B O 1
ATOM 4671 N N . ALA B 1 181 ? -4.73 14.758 -13.148 1 93.69 181 ALA B N 1
ATOM 4672 C CA . ALA B 1 181 ? -3.609 14.758 -14.086 1 93.69 181 ALA B CA 1
ATOM 4673 C C . ALA B 1 181 ? -3.342 13.352 -14.617 1 93.69 181 ALA B C 1
ATOM 4675 O O . ALA B 1 181 ? -2.664 13.188 -15.633 1 93.69 181 ALA B O 1
ATOM 4676 N N . ASP B 1 182 ? -3.811 12.328 -13.938 1 91.75 182 ASP B N 1
ATOM 4677 C CA . ASP B 1 182 ? -3.467 10.977 -14.352 1 91.75 182 ASP B CA 1
ATOM 4678 C C . ASP B 1 182 ? -4.605 10 -14.055 1 91.75 182 ASP B C 1
ATOM 4680 O O . ASP B 1 182 ? -5.465 10.281 -13.211 1 91.75 182 ASP B O 1
ATOM 4684 N N . ASP B 1 183 ? -4.535 8.844 -14.664 1 91.94 183 ASP B N 1
ATOM 4685 C CA . ASP B 1 183 ? -5.613 7.859 -14.609 1 91.94 183 ASP B CA 1
ATOM 4686 C C . ASP B 1 183 ? -5.793 7.316 -13.195 1 91.94 183 ASP B C 1
ATOM 4688 O O . ASP B 1 183 ? -6.918 7.027 -12.781 1 91.94 183 ASP B O 1
ATOM 4692 N N . TYR B 1 184 ? -4.734 7.145 -12.539 1 93.31 184 TYR B N 1
ATOM 4693 C CA . TYR B 1 184 ? -4.832 6.578 -11.203 1 93.31 184 TYR B CA 1
ATOM 4694 C C . TYR B 1 184 ? -5.512 7.551 -10.242 1 93.31 184 TYR B C 1
ATOM 4696 O O . TYR B 1 184 ? -6.254 7.137 -9.352 1 93.31 184 TYR B O 1
ATOM 4704 N N . SER B 1 185 ? -5.27 8.852 -10.438 1 96.38 185 SER B N 1
ATOM 4705 C CA . SER B 1 185 ? -5.977 9.867 -9.664 1 96.38 185 SER B CA 1
ATOM 4706 C C . SER B 1 185 ? -7.48 9.812 -9.922 1 96.38 185 SER B C 1
ATOM 4708 O O . SER B 1 185 ? -8.281 9.906 -8.992 1 96.38 185 SER B O 1
ATOM 4710 N N . VAL B 1 186 ? -7.82 9.641 -11.164 1 96.38 186 VAL B N 1
ATOM 4711 C CA . VAL B 1 186 ? -9.227 9.555 -11.539 1 96.38 186 VAL B CA 1
ATOM 4712 C C . VAL B 1 186 ? -9.844 8.305 -10.914 1 96.38 186 VAL B C 1
ATOM 4714 O O . VAL B 1 186 ? -10.93 8.367 -10.32 1 96.38 186 VAL B O 1
ATOM 4717 N N . GLN B 1 187 ? -9.148 7.191 -11 1 96 187 GLN B N 1
ATOM 4718 C CA . GLN B 1 187 ? -9.609 5.953 -10.383 1 96 187 GLN B CA 1
ATOM 4719 C C . GLN B 1 187 ? -9.773 6.121 -8.875 1 96 187 GLN B C 1
ATOM 4721 O O . GLN B 1 187 ? -10.758 5.645 -8.297 1 96 187 GLN B O 1
ATOM 4726 N N . THR B 1 188 ? -8.828 6.797 -8.266 1 97.44 188 THR B N 1
ATOM 4727 C CA . THR B 1 188 ? -8.867 7.031 -6.828 1 97.44 188 THR B CA 1
ATOM 4728 C C . THR B 1 188 ? -10.094 7.863 -6.453 1 97.44 188 THR B C 1
ATOM 4730 O O . THR B 1 188 ? -10.805 7.539 -5.5 1 97.44 188 THR B O 1
ATOM 4733 N N . LEU B 1 189 ? -10.367 8.883 -7.219 1 98.12 189 LEU B N 1
ATOM 4734 C CA . LEU B 1 189 ? -11.523 9.727 -6.941 1 98.12 189 LEU B CA 1
ATOM 4735 C C . LEU B 1 189 ? -12.812 8.914 -6.953 1 98.12 189 LEU B C 1
ATOM 4737 O O . LEU B 1 189 ? -13.57 8.922 -5.98 1 98.12 189 LEU B O 1
ATOM 4741 N N . TYR B 1 190 ? -13 8.195 -8 1 97.5 190 TYR B N 1
ATOM 4742 C CA . TYR B 1 190 ? -14.258 7.461 -8.133 1 97.5 190 TYR B CA 1
ATOM 4743 C C . TYR B 1 190 ? -14.336 6.336 -7.109 1 97.5 190 TYR B C 1
ATOM 4745 O O . TYR B 1 190 ? -15.422 6.008 -6.621 1 97.5 190 TYR B O 1
ATOM 4753 N N . ALA B 1 191 ? -13.203 5.75 -6.754 1 96.69 191 ALA B N 1
ATOM 4754 C CA . ALA B 1 191 ? -13.203 4.738 -5.699 1 96.69 191 ALA B CA 1
ATOM 4755 C C . ALA B 1 191 ? -13.633 5.336 -4.363 1 96.69 191 ALA B C 1
ATOM 4757 O O . ALA B 1 191 ? -14.461 4.758 -3.656 1 96.69 191 ALA B O 1
ATOM 4758 N N . VAL B 1 192 ? -13.086 6.484 -4.059 1 97.56 192 VAL B N 1
ATOM 4759 C CA . VAL B 1 192 ? -13.43 7.168 -2.814 1 97.56 192 VAL B CA 1
ATOM 4760 C C . VAL B 1 192 ? -14.922 7.496 -2.801 1 97.56 192 VAL B C 1
ATOM 4762 O O . VAL B 1 192 ? -15.617 7.219 -1.818 1 97.56 192 VAL B O 1
ATOM 4765 N N . LEU B 1 193 ? -15.406 8.031 -3.904 1 98.06 193 LEU B N 1
ATOM 4766 C CA . LEU B 1 193 ? -16.812 8.414 -3.992 1 98.06 193 LEU B CA 1
ATOM 4767 C C . LEU B 1 193 ? -17.719 7.188 -3.877 1 98.06 193 LEU B C 1
ATOM 4769 O O . LEU B 1 193 ? -18.688 7.199 -3.125 1 98.06 193 LEU B O 1
ATOM 4773 N N . ASN B 1 194 ? -17.375 6.148 -4.566 1 97 194 ASN B N 1
ATOM 4774 C CA . ASN B 1 194 ? -18.203 4.953 -4.574 1 97 194 ASN B CA 1
ATOM 4775 C C . ASN B 1 194 ? -18.203 4.262 -3.211 1 97 194 ASN B C 1
ATOM 4777 O O . ASN B 1 194 ? -19.219 3.674 -2.809 1 97 194 ASN B O 1
ATOM 4781 N N . PHE B 1 195 ? -17.125 4.332 -2.527 1 96.31 195 PHE B N 1
ATOM 4782 C CA . PHE B 1 195 ? -17.125 3.812 -1.164 1 96.31 195 PHE B CA 1
ATOM 4783 C C . PHE B 1 195 ? -18.203 4.492 -0.327 1 96.31 195 PHE B C 1
ATOM 4785 O O . PHE B 1 195 ? -19 3.822 0.339 1 96.31 195 PHE B O 1
ATOM 4792 N N . HIS B 1 196 ? -18.188 5.793 -0.394 1 97.5 196 HIS B N 1
ATOM 4793 C CA . HIS B 1 196 ? -19.109 6.555 0.43 1 97.5 196 HIS B CA 1
ATOM 4794 C C . HIS B 1 196 ? -20.562 6.34 -0.027 1 97.5 196 HIS B C 1
ATOM 4796 O O . HIS B 1 196 ? -21.484 6.375 0.786 1 97.5 196 HIS B O 1
ATOM 4802 N N . LEU B 1 197 ? -20.719 6.043 -1.284 1 97.88 197 LEU B N 1
ATOM 4803 C CA . LEU B 1 197 ? -22.062 5.832 -1.817 1 97.88 197 LEU B CA 1
ATOM 4804 C C . LEU B 1 197 ? -22.562 4.43 -1.488 1 97.88 197 LEU B C 1
ATOM 4806 O O . LEU B 1 197 ? -23.734 4.246 -1.162 1 97.88 197 LEU B O 1
ATOM 4810 N N . THR B 1 198 ? -21.688 3.414 -1.468 1 96.75 198 THR B N 1
ATOM 4811 C CA . THR B 1 198 ? -22.109 2.021 -1.394 1 96.75 198 THR B CA 1
ATOM 4812 C C . THR B 1 198 ? -21.781 1.426 -0.029 1 96.75 198 THR B C 1
ATOM 4814 O O . THR B 1 198 ? -22.281 0.361 0.331 1 96.75 198 THR B O 1
ATOM 4817 N N . CYS B 1 199 ? -20.844 1.986 0.644 1 96.19 199 CYS B N 1
ATOM 4818 C CA . CYS B 1 199 ? -20.297 1.503 1.911 1 96.19 199 CYS B CA 1
ATOM 4819 C C . CYS B 1 199 ? -19.469 0.24 1.708 1 96.19 199 CYS B C 1
ATOM 4821 O O . CYS B 1 199 ? -19.234 -0.513 2.654 1 96.19 199 CYS B O 1
ATOM 4823 N N . GLU B 1 200 ? -19.047 -0.005 0.433 1 92.62 200 GLU B N 1
ATOM 4824 C CA . GLU B 1 200 ? -18.266 -1.189 0.111 1 92.62 200 GLU B CA 1
ATOM 4825 C C . GLU B 1 200 ? -16.766 -0.905 0.226 1 92.62 200 GLU B C 1
ATOM 4827 O O . GLU B 1 200 ? -16.203 -0.165 -0.584 1 92.62 200 GLU B O 1
ATOM 4832 N N . PRO B 1 201 ? -16.062 -1.564 1.154 1 91.19 201 PRO B N 1
ATOM 4833 C CA . PRO B 1 201 ? -14.656 -1.254 1.418 1 91.19 201 PRO B CA 1
ATOM 4834 C C . PRO B 1 201 ? -13.742 -1.636 0.257 1 91.19 201 PRO B C 1
ATOM 4836 O O . PRO B 1 201 ? -12.625 -1.122 0.152 1 91.19 201 PRO B O 1
ATOM 4839 N N . GLU B 1 202 ? -14.172 -2.549 -0.581 1 89.75 202 GLU B N 1
ATOM 4840 C CA . GLU B 1 202 ? -13.328 -3.021 -1.679 1 89.75 202 GLU B CA 1
ATOM 4841 C C . GLU B 1 202 ? -12.891 -1.867 -2.576 1 89.75 202 GLU B C 1
ATOM 4843 O O . GLU B 1 202 ? -11.812 -1.913 -3.172 1 89.75 202 GLU B O 1
ATOM 4848 N N . TYR B 1 203 ? -13.688 -0.773 -2.617 1 92.75 203 TYR B N 1
ATOM 4849 C CA . TYR B 1 203 ? -13.328 0.385 -3.424 1 92.75 203 TYR B CA 1
ATOM 4850 C C . TYR B 1 203 ? -12.023 1.01 -2.928 1 92.75 203 TYR B C 1
ATOM 4852 O O . TYR B 1 203 ? -11.164 1.379 -3.729 1 92.75 203 TYR B O 1
ATOM 4860 N N . TYR B 1 204 ? -11.82 1.085 -1.651 1 93.31 204 TYR B N 1
ATOM 4861 C CA . TYR B 1 204 ? -10.57 1.607 -1.119 1 93.31 204 TYR B CA 1
ATOM 4862 C C . TYR B 1 204 ? -9.422 0.638 -1.376 1 93.31 204 TYR B C 1
ATOM 4864 O O . TYR B 1 204 ? -8.312 1.055 -1.728 1 93.31 204 TYR B O 1
ATOM 4872 N N . HIS B 1 205 ? -9.695 -0.601 -1.217 1 92.5 205 HIS B N 1
ATOM 4873 C CA . HIS B 1 205 ? -8.648 -1.604 -1.356 1 92.5 205 HIS B CA 1
ATOM 4874 C C . HIS B 1 205 ? -8.07 -1.609 -2.77 1 92.5 205 HIS B C 1
ATOM 4876 O O . HIS B 1 205 ? -6.887 -1.891 -2.963 1 92.5 205 HIS B O 1
ATOM 4882 N N . GLU B 1 206 ? -8.82 -1.266 -3.646 1 93 206 GLU B N 1
ATOM 4883 C CA . GLU B 1 206 ? -8.406 -1.327 -5.047 1 93 206 GLU B CA 1
ATOM 4884 C C . GLU B 1 206 ? -7.465 -0.179 -5.395 1 93 206 GLU B C 1
ATOM 4886 O O . GLU B 1 206 ? -6.758 -0.234 -6.402 1 93 206 GLU B O 1
ATOM 4891 N N . VAL B 1 207 ? -7.441 0.858 -4.543 1 95.25 207 VAL B N 1
ATOM 4892 C CA . VAL B 1 207 ? -6.637 2.021 -4.91 1 95.25 207 VAL B CA 1
ATOM 4893 C C . VAL B 1 207 ? -5.664 2.354 -3.785 1 95.25 207 VAL B C 1
ATOM 4895 O O . VAL B 1 207 ? -4.797 3.219 -3.941 1 95.25 207 VAL B O 1
ATOM 4898 N N . GLU B 1 208 ? -5.715 1.664 -2.699 1 95.94 208 GLU B N 1
ATOM 4899 C CA . GLU B 1 208 ? -4.953 2.033 -1.51 1 95.94 208 GLU B CA 1
ATOM 4900 C C . GLU B 1 208 ? -3.451 1.916 -1.76 1 95.94 208 GLU B C 1
ATOM 4902 O O . GLU B 1 208 ? -3.006 1.028 -2.488 1 95.94 208 GLU B O 1
ATOM 4907 N N . ARG B 1 209 ? -2.764 2.889 -1.219 1 96.12 209 ARG B N 1
ATOM 4908 C CA . ARG B 1 209 ? -1.313 2.902 -1.057 1 96.12 209 ARG B CA 1
ATOM 4909 C C . ARG B 1 209 ? -0.923 2.709 0.405 1 96.12 209 ARG B C 1
ATOM 4911 O O . ARG B 1 209 ? -1.735 2.936 1.305 1 96.12 209 ARG B O 1
ATOM 4918 N N . PRO B 1 210 ? 0.323 2.248 0.618 1 94.69 210 PRO B N 1
ATOM 4919 C CA . PRO B 1 210 ? 0.74 2.145 2.018 1 94.69 210 PRO B CA 1
ATOM 4920 C C . PRO B 1 210 ? 0.795 3.498 2.721 1 94.69 210 PRO B C 1
ATOM 4922 O O . PRO B 1 210 ? 1.139 4.508 2.098 1 94.69 210 PRO B O 1
ATOM 4925 N N . TYR B 1 211 ? 0.521 3.436 4.004 1 94.31 211 TYR B N 1
ATOM 4926 C CA . TYR B 1 211 ? 0.583 4.652 4.809 1 94.31 211 TYR B CA 1
ATOM 4927 C C . TYR B 1 211 ? 1.952 5.309 4.695 1 94.31 211 TYR B C 1
ATOM 4929 O O . TYR B 1 211 ? 2.061 6.539 4.703 1 94.31 211 TYR B O 1
ATOM 4937 N N . SER B 1 212 ? 2.977 4.516 4.547 1 92.25 212 SER B N 1
ATOM 4938 C CA . SER B 1 212 ? 4.352 5.008 4.5 1 92.25 212 SER B CA 1
ATOM 4939 C C . SER B 1 212 ? 4.582 5.887 3.275 1 92.25 212 SER B C 1
ATOM 4941 O O . SER B 1 212 ? 5.59 6.59 3.191 1 92.25 212 SER B O 1
ATOM 4943 N N . THR B 1 213 ? 3.645 5.867 2.355 1 95.12 213 THR B N 1
ATOM 4944 C CA . THR B 1 213 ? 3.844 6.625 1.125 1 95.12 213 THR B CA 1
ATOM 4945 C C . THR B 1 213 ? 3.127 7.973 1.197 1 95.12 213 THR B C 1
ATOM 4947 O O . THR B 1 213 ? 3.24 8.789 0.282 1 95.12 213 THR B O 1
ATOM 4950 N N . LEU B 1 214 ? 2.5 8.227 2.244 1 97.06 214 LEU B N 1
ATOM 4951 C CA . LEU B 1 214 ? 1.719 9.453 2.422 1 97.06 214 LEU B CA 1
ATOM 4952 C C . LEU B 1 214 ? 2.607 10.688 2.318 1 97.06 214 LEU B C 1
ATOM 4954 O O . LEU B 1 214 ? 3.691 10.727 2.904 1 97.06 214 LEU B O 1
ATOM 4958 N N . TYR B 1 215 ? 2.271 11.68 1.527 1 97.69 215 TYR B N 1
ATOM 4959 C CA . TYR B 1 215 ? 2.801 13.023 1.312 1 97.69 215 TYR B CA 1
ATOM 4960 C C . TYR B 1 215 ? 4.043 12.984 0.433 1 97.69 215 TYR B C 1
ATOM 4962 O O . TYR B 1 215 ? 4.113 13.672 -0.587 1 97.69 215 TYR B O 1
ATOM 4970 N N . PHE B 1 216 ? 5.016 12.078 0.764 1 96.12 216 PHE B N 1
ATOM 4971 C CA . PHE B 1 216 ? 6.355 12.234 0.201 1 96.12 216 PHE B CA 1
ATOM 4972 C C . PHE B 1 216 ? 6.613 11.188 -0.876 1 96.12 216 PHE B C 1
ATOM 4974 O O . PHE B 1 216 ? 7.531 11.336 -1.684 1 96.12 216 PHE B O 1
ATOM 4981 N N . ARG B 1 217 ? 5.848 10.133 -0.855 1 94.69 217 ARG B N 1
ATOM 4982 C CA . ARG B 1 217 ? 6.094 9.031 -1.786 1 94.69 217 ARG B CA 1
ATOM 4983 C C . ARG B 1 217 ? 4.836 8.695 -2.572 1 94.69 217 ARG B C 1
ATOM 4985 O O . ARG B 1 217 ? 4.516 7.516 -2.764 1 94.69 217 ARG B O 1
ATOM 4992 N N . SER B 1 218 ? 4.156 9.727 -2.93 1 95.06 218 SER B N 1
ATOM 4993 C CA . SER B 1 218 ? 2.92 9.594 -3.693 1 95.06 218 SER B CA 1
ATOM 4994 C C . SER B 1 218 ? 3.205 9.25 -5.152 1 95.06 218 SER B C 1
ATOM 4996 O O . SER B 1 218 ? 2.305 8.828 -5.883 1 95.06 218 SER B O 1
ATOM 4998 N N . GLY B 1 219 ? 4.398 9.5 -5.555 1 93.5 219 GLY B N 1
ATOM 4999 C CA . GLY B 1 219 ? 4.746 9.375 -6.961 1 93.5 219 GLY B CA 1
ATOM 5000 C C . GLY B 1 219 ? 4.41 10.609 -7.773 1 93.5 219 GLY B C 1
ATOM 5001 O O . GLY B 1 219 ? 4.668 10.664 -8.977 1 93.5 219 GLY B O 1
ATOM 5002 N N . LEU B 1 220 ? 3.943 11.641 -7.098 1 95.12 220 LEU B N 1
ATOM 5003 C CA . LEU B 1 220 ? 3.451 12.82 -7.805 1 95.12 220 LEU B CA 1
ATOM 5004 C C . LEU B 1 220 ? 4.355 14.023 -7.559 1 95.12 220 LEU B C 1
ATOM 5006 O O . LEU B 1 220 ? 4.449 14.922 -8.398 1 95.12 220 LEU B O 1
ATOM 5010 N N . LEU B 1 221 ? 5.023 13.992 -6.406 1 94.81 221 LEU B N 1
ATOM 5011 C CA . LEU B 1 221 ? 5.836 15.141 -6.012 1 94.81 221 LEU B CA 1
ATOM 5012 C C . LEU B 1 221 ? 7.32 14.82 -6.133 1 94.81 221 LEU B C 1
ATOM 5014 O O . LEU B 1 221 ? 7.738 13.688 -5.914 1 94.81 221 LEU B O 1
ATOM 5018 N N . ARG B 1 222 ? 8.086 15.844 -6.41 1 90.94 222 ARG B N 1
ATOM 5019 C CA . ARG B 1 222 ? 9.539 15.758 -6.438 1 90.94 222 ARG B CA 1
ATOM 5020 C C . ARG B 1 222 ? 10.164 16.656 -5.375 1 90.94 222 ARG B C 1
ATOM 5022 O O . ARG B 1 222 ? 9.75 17.797 -5.207 1 90.94 222 ARG B O 1
ATOM 5029 N N . PHE B 1 223 ? 11.148 16.078 -4.73 1 93.38 223 PHE B N 1
ATOM 5030 C CA . PHE B 1 223 ? 11.781 16.844 -3.66 1 93.38 223 PHE B CA 1
ATOM 5031 C C . PHE B 1 223 ? 13.266 17.016 -3.928 1 93.38 223 PHE B C 1
ATOM 5033 O O . PHE B 1 223 ? 13.93 16.094 -4.414 1 93.38 223 PHE B O 1
ATOM 5040 N N . SER B 1 224 ? 13.742 18.188 -3.631 1 92.31 224 SER B N 1
ATOM 5041 C CA . SER B 1 224 ? 15.148 18.516 -3.82 1 92.31 224 SER B CA 1
ATOM 5042 C C . SER B 1 224 ? 15.852 18.734 -2.482 1 92.31 224 SER B C 1
ATOM 5044 O O . SER B 1 224 ? 15.242 18.578 -1.424 1 92.31 224 SER B O 1
ATOM 5046 N N . ASP B 1 225 ? 17.125 19.094 -2.611 1 93.19 225 ASP B N 1
ATOM 5047 C CA . ASP B 1 225 ? 17.938 19.312 -1.413 1 93.19 225 ASP B CA 1
ATOM 5048 C C . ASP B 1 225 ? 17.734 20.734 -0.866 1 93.19 225 ASP B C 1
ATOM 5050 O O . ASP B 1 225 ? 18.391 21.125 0.091 1 93.19 225 ASP B O 1
ATOM 5054 N N . SER B 1 226 ? 16.797 21.422 -1.414 1 96.31 226 SER B N 1
ATOM 5055 C CA . SER B 1 226 ? 16.578 22.812 -1.003 1 96.31 226 SER B CA 1
ATOM 5056 C C . SER B 1 226 ? 15.141 23.031 -0.556 1 96.31 226 SER B C 1
ATOM 5058 O O . SER B 1 226 ? 14.609 24.141 -0.689 1 96.31 226 SER B O 1
ATOM 5060 N N . GLU B 1 227 ? 14.609 22 -0.029 1 97.62 227 GLU B N 1
ATOM 5061 C CA . GLU B 1 227 ? 13.195 22.062 0.34 1 97.62 227 GLU B CA 1
ATOM 5062 C C . GLU B 1 227 ? 12.984 22.953 1.561 1 97.62 227 GLU B C 1
ATOM 5064 O O . GLU B 1 227 ? 13.812 22.984 2.469 1 97.62 227 GLU B O 1
ATOM 5069 N N . LYS B 1 228 ? 11.969 23.719 1.524 1 98.75 228 LYS B N 1
ATOM 5070 C CA . LYS B 1 228 ? 11.398 24.484 2.633 1 98.75 228 LYS B CA 1
ATOM 5071 C C . LYS B 1 228 ? 9.953 24.094 2.896 1 98.75 228 LYS B C 1
ATOM 5073 O O . LYS B 1 228 ? 9.047 24.484 2.16 1 98.75 228 LYS B O 1
ATOM 5078 N N . MET B 1 229 ? 9.742 23.312 4.031 1 98.81 229 MET B N 1
ATOM 5079 C CA . MET B 1 229 ? 8.453 22.672 4.238 1 98.81 229 MET B CA 1
ATOM 5080 C C . MET B 1 229 ? 7.668 23.359 5.352 1 98.81 229 MET B C 1
ATOM 5082 O O . MET B 1 229 ? 8.211 23.625 6.426 1 98.81 229 MET B O 1
ATOM 5086 N N . VAL B 1 230 ? 6.461 23.688 5.012 1 98.94 230 VAL B N 1
ATOM 5087 C CA . VAL B 1 230 ? 5.48 24.016 6.043 1 98.94 230 VAL B CA 1
ATOM 5088 C C . VAL B 1 230 ? 4.695 22.766 6.422 1 98.94 230 VAL B C 1
ATOM 5090 O O . VAL B 1 230 ? 3.988 22.188 5.59 1 98.94 230 VAL B O 1
ATOM 5093 N N . ASP B 1 231 ? 4.848 22.344 7.656 1 98.75 231 ASP B N 1
ATOM 5094 C CA . ASP B 1 231 ? 4.145 21.188 8.18 1 98.75 231 ASP B CA 1
ATOM 5095 C C . ASP B 1 231 ? 2.963 21.594 9.055 1 98.75 231 ASP B C 1
ATOM 5097 O O . ASP B 1 231 ? 3.102 21.734 10.273 1 98.75 231 ASP B O 1
ATOM 5101 N N . CYS B 1 232 ? 1.799 21.734 8.406 1 98.25 232 CYS B N 1
ATOM 5102 C CA . CYS B 1 232 ? 0.584 22.109 9.117 1 98.25 232 CYS B CA 1
ATOM 5103 C C . CYS B 1 232 ? -0.096 20.891 9.727 1 98.25 232 CYS B C 1
ATOM 5105 O O . CYS B 1 232 ? -0.73 20.109 9.008 1 98.25 232 CYS B O 1
ATOM 5107 N N . GLY B 1 233 ? -0.12 20.828 11 1 97.62 233 GLY B N 1
ATOM 5108 C CA . GLY B 1 233 ? -0.455 19.594 11.695 1 97.62 233 GLY B CA 1
ATOM 5109 C C . GLY B 1 233 ? 0.725 18.641 11.836 1 97.62 233 GLY B C 1
ATOM 5110 O O . GLY B 1 233 ? 0.676 17.5 11.375 1 97.62 233 GLY B O 1
ATOM 5111 N N . ALA B 1 234 ? 1.689 19.125 12.57 1 97.69 234 ALA B N 1
ATOM 5112 C CA . ALA B 1 234 ? 2.938 18.375 12.703 1 97.69 234 ALA B CA 1
ATOM 5113 C C . ALA B 1 234 ? 2.742 17.125 13.562 1 97.69 234 ALA B C 1
ATOM 5115 O O . ALA B 1 234 ? 3.527 16.188 13.477 1 97.69 234 ALA B O 1
ATOM 5116 N N . SER B 1 235 ? 1.742 17.156 14.398 1 96.38 235 SER B N 1
ATOM 5117 C CA . SER B 1 235 ? 1.42 16.016 15.266 1 96.38 235 SER B CA 1
ATOM 5118 C C . SER B 1 235 ? 2.656 15.523 16 1 96.38 235 SER B C 1
ATOM 5120 O O . SER B 1 235 ? 3.307 16.281 16.719 1 96.38 235 SER B O 1
ATOM 5122 N N . ILE B 1 236 ? 3.111 14.352 15.703 1 94.75 236 ILE B N 1
ATOM 5123 C CA . ILE B 1 236 ? 4.223 13.789 16.453 1 94.75 236 ILE B CA 1
ATOM 5124 C C . ILE B 1 236 ? 5.48 13.773 15.594 1 94.75 236 ILE B C 1
ATOM 5126 O O . ILE B 1 236 ? 6.43 13.039 15.875 1 94.75 236 ILE B O 1
ATOM 5130 N N . GLY B 1 237 ? 5.457 14.438 14.469 1 95.75 237 GLY B N 1
ATOM 5131 C CA . GLY B 1 237 ? 6.676 14.68 13.711 1 95.75 237 GLY B CA 1
ATOM 5132 C C . GLY B 1 237 ? 6.895 13.672 12.594 1 95.75 237 GLY B C 1
ATOM 5133 O O . GLY B 1 237 ? 8 13.547 12.07 1 95.75 237 GLY B O 1
ATOM 5134 N N . GLU B 1 238 ? 5.867 12.992 12.164 1 93.94 238 GLU B N 1
ATOM 5135 C CA . GLU B 1 238 ? 6.008 11.977 11.125 1 93.94 238 GLU B CA 1
ATOM 5136 C C . GLU B 1 238 ? 6.395 12.602 9.789 1 93.94 238 GLU B C 1
ATOM 5138 O O . GLU B 1 238 ? 7.18 12.031 9.031 1 93.94 238 GLU B O 1
ATOM 5143 N N . SER B 1 239 ? 5.848 13.773 9.492 1 96.62 239 SER B N 1
ATOM 5144 C CA . SER B 1 239 ? 6.156 14.43 8.227 1 96.62 239 SER B CA 1
ATOM 5145 C C . SER B 1 239 ? 7.609 14.891 8.18 1 96.62 239 SER B C 1
ATOM 5147 O O . SER B 1 239 ? 8.242 14.867 7.117 1 96.62 239 SER B O 1
ATOM 5149 N N . LEU B 1 240 ? 8.094 15.328 9.305 1 96.06 240 LEU B N 1
ATOM 5150 C CA . LEU B 1 240 ? 9.516 15.664 9.367 1 96.06 240 LEU B CA 1
ATOM 5151 C C . LEU B 1 240 ? 10.375 14.445 9.031 1 96.06 240 LEU B C 1
ATOM 5153 O O . LEU B 1 240 ? 11.312 14.547 8.242 1 96.06 240 LEU B O 1
ATOM 5157 N N . ALA B 1 241 ? 10.023 13.344 9.633 1 92.19 241 ALA B N 1
ATOM 5158 C CA . ALA B 1 241 ? 10.75 12.109 9.336 1 92.19 241 ALA B CA 1
ATOM 5159 C C . ALA B 1 241 ? 10.695 11.773 7.852 1 92.19 241 ALA B C 1
ATOM 5161 O O . ALA B 1 241 ? 11.68 11.312 7.273 1 92.19 241 ALA B O 1
ATOM 5162 N N . GLY B 1 242 ? 9.539 11.984 7.262 1 93.62 242 GLY B N 1
ATOM 5163 C CA . GLY B 1 242 ? 9.391 11.758 5.836 1 93.62 242 GLY B CA 1
ATOM 5164 C C . GLY B 1 242 ? 10.289 12.641 4.992 1 93.62 242 GLY B C 1
ATOM 5165 O O . GLY B 1 242 ? 10.938 12.156 4.059 1 93.62 242 GLY B O 1
ATOM 5166 N N . LEU B 1 243 ? 10.359 13.891 5.336 1 95.5 243 LEU B N 1
ATOM 5167 C CA . LEU B 1 243 ? 11.211 14.82 4.605 1 95.5 243 LEU B CA 1
ATOM 5168 C C . LEU B 1 243 ? 12.68 14.414 4.723 1 95.5 243 LEU B C 1
ATOM 5170 O O . LEU B 1 243 ? 13.406 14.406 3.725 1 95.5 243 LEU B O 1
ATOM 5174 N N . ILE B 1 244 ? 13.07 14.117 5.941 1 92.06 244 ILE B N 1
ATOM 5175 C CA . ILE B 1 244 ? 14.445 13.688 6.18 1 92.06 244 ILE B CA 1
ATOM 5176 C C . ILE B 1 244 ? 14.758 12.469 5.316 1 92.06 244 I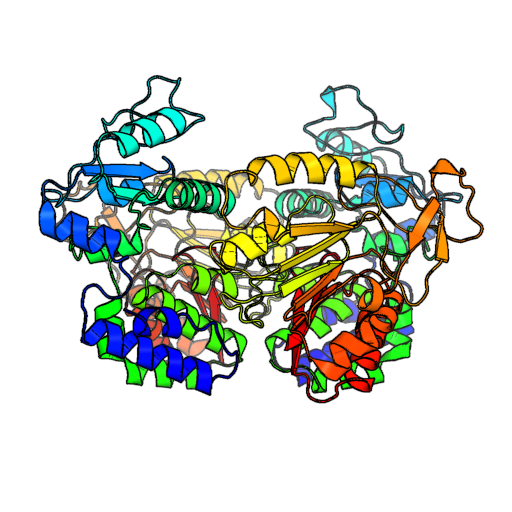LE B C 1
ATOM 5178 O O . ILE B 1 244 ? 15.828 12.383 4.715 1 92.06 244 ILE B O 1
ATOM 5182 N N . GLY B 1 245 ? 13.82 11.648 5.227 1 88.12 245 GLY B N 1
ATOM 5183 C CA . GLY B 1 245 ? 14.016 10.43 4.461 1 88.12 245 GLY B CA 1
ATOM 5184 C C . GLY B 1 245 ? 14.203 10.68 2.977 1 88.12 245 GLY B C 1
ATOM 5185 O O . GLY B 1 245 ? 15.156 10.172 2.373 1 88.12 245 GLY B O 1
ATOM 5186 N N . VAL B 1 246 ? 13.398 11.484 2.379 1 89.81 246 VAL B N 1
ATOM 5187 C CA . VAL B 1 246 ? 13.391 11.633 0.927 1 89.81 246 VAL B CA 1
ATOM 5188 C C . VAL B 1 246 ? 14.516 12.578 0.505 1 89.81 246 VAL B C 1
ATOM 5190 O O . VAL B 1 246 ? 14.977 12.539 -0.64 1 89.81 246 VAL B O 1
ATOM 5193 N N . THR B 1 247 ? 14.992 13.398 1.438 1 91.5 247 THR B N 1
ATOM 5194 C CA . THR B 1 247 ? 16.047 14.352 1.11 1 91.5 247 THR B CA 1
ATOM 5195 C C . THR B 1 247 ? 17.391 13.898 1.694 1 91.5 247 THR B C 1
ATOM 5197 O O . THR B 1 247 ? 18.406 14.578 1.54 1 91.5 247 THR B O 1
ATOM 5200 N N . LYS B 1 248 ? 17.281 12.844 2.418 1 86.88 248 LYS B N 1
ATOM 5201 C CA . LYS B 1 248 ? 18.453 12.328 3.115 1 86.88 248 LYS B CA 1
ATOM 5202 C C . LYS B 1 248 ? 19.031 13.383 4.066 1 86.88 248 LYS B C 1
ATOM 5204 O O . LYS B 1 248 ? 20.25 13.539 4.16 1 86.88 248 LYS B O 1
ATOM 5209 N N . GLY B 1 249 ? 1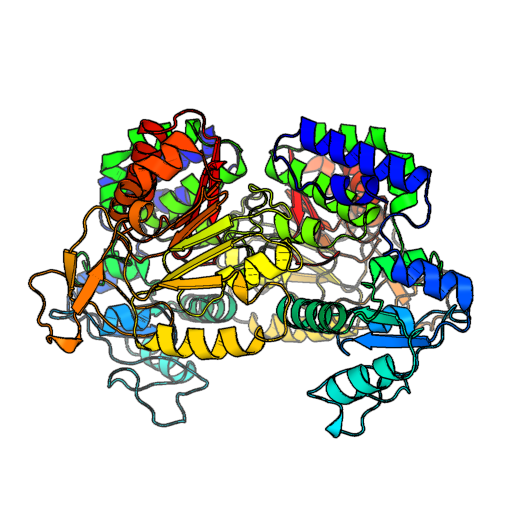8.141 14.141 4.594 1 88.31 249 GLY B N 1
ATOM 5210 C CA . GLY B 1 249 ? 18.516 15.117 5.605 1 88.31 249 GLY B CA 1
ATOM 5211 C C . GLY B 1 249 ? 18.969 16.438 5.02 1 88.31 249 GLY B C 1
ATOM 5212 O O . GLY B 1 249 ? 19.391 17.344 5.754 1 88.31 249 GLY B O 1
ATOM 5213 N N . LYS B 1 250 ? 18.875 16.531 3.748 1 92.06 250 LYS B N 1
ATOM 5214 C CA . LYS B 1 250 ? 19.266 17.766 3.096 1 92.06 250 LYS B CA 1
ATOM 5215 C C . LYS B 1 250 ? 18.047 18.625 2.742 1 92.06 250 LYS B C 1
ATOM 5217 O O . LYS B 1 250 ? 17.328 18.328 1.786 1 92.06 250 LYS B O 1
ATOM 5222 N N . PHE B 1 251 ? 17.766 19.609 3.512 1 95.94 251 PHE B N 1
ATOM 5223 C CA . PHE B 1 251 ? 16.719 20.594 3.291 1 95.94 251 PHE B CA 1
ATOM 5224 C C . PHE B 1 251 ? 17.078 21.938 3.922 1 95.94 251 PHE B C 1
ATOM 5226 O O . PHE B 1 251 ? 18.062 22.031 4.664 1 95.94 251 PHE B O 1
ATOM 5233 N N . GLU B 1 252 ? 16.312 22.953 3.576 1 97.88 252 GLU B N 1
ATOM 5234 C CA . GLU B 1 252 ? 16.719 24.297 3.969 1 97.88 252 GLU B CA 1
ATOM 5235 C C . GLU B 1 252 ? 15.945 24.781 5.191 1 97.88 252 GLU B C 1
ATOM 5237 O O . GLU B 1 252 ? 16.484 25.531 6.02 1 97.88 252 GLU B O 1
ATOM 5242 N N . ARG B 1 253 ? 14.672 24.422 5.223 1 98.12 253 ARG B N 1
ATOM 5243 C CA . ARG B 1 253 ? 13.844 24.969 6.297 1 98.12 253 ARG B CA 1
ATOM 5244 C C . ARG B 1 253 ? 12.617 24.094 6.535 1 98.12 253 ARG B C 1
ATOM 5246 O O . ARG B 1 253 ? 12.062 23.531 5.594 1 98.12 253 ARG B O 1
ATOM 5253 N N . VAL B 1 254 ? 12.25 23.984 7.836 1 98.62 254 VAL B N 1
ATOM 5254 C CA . VAL B 1 254 ? 10.984 23.344 8.188 1 98.62 254 VAL B CA 1
ATOM 5255 C C . VAL B 1 254 ? 10.258 24.188 9.242 1 98.62 254 VAL B C 1
ATOM 5257 O O . VAL B 1 254 ? 10.828 24.516 10.273 1 98.62 254 VAL B O 1
ATOM 5260 N N . TRP B 1 255 ? 9.039 24.609 8.945 1 98.81 255 TRP B N 1
ATOM 5261 C CA . TRP B 1 255 ? 8.133 25.203 9.93 1 98.81 255 TRP B CA 1
ATOM 5262 C C . TRP B 1 255 ? 7.098 24.172 10.398 1 98.81 255 TRP B C 1
ATOM 5264 O O . TRP B 1 255 ? 6.18 23.828 9.648 1 98.81 255 TRP B O 1
ATOM 5274 N N . MET B 1 256 ? 7.234 23.703 11.641 1 98.62 256 MET B N 1
ATOM 5275 C CA . MET B 1 256 ? 6.262 22.781 12.219 1 98.62 256 MET B CA 1
ATOM 5276 C C . MET B 1 256 ? 5.176 23.531 12.984 1 98.62 256 MET B C 1
ATOM 5278 O O . MET B 1 256 ? 5.457 24.172 13.992 1 98.62 256 MET B O 1
ATOM 5282 N N . ILE B 1 257 ? 3.926 23.391 12.508 1 98.62 257 ILE B N 1
ATOM 5283 C CA . ILE B 1 257 ? 2.787 24.062 13.133 1 98.62 257 ILE B CA 1
ATOM 5284 C C . ILE B 1 257 ? 1.905 23.031 13.828 1 98.62 257 ILE B C 1
ATOM 5286 O O . ILE B 1 257 ? 1.325 22.156 13.18 1 98.62 257 ILE B O 1
ATOM 5290 N N . GLU B 1 258 ? 1.813 23.094 15.133 1 98.12 258 GLU B N 1
ATOM 5291 C CA . GLU B 1 258 ? 1.085 22.125 15.945 1 98.12 258 GLU B CA 1
ATOM 5292 C C . GLU B 1 258 ? 0.525 22.766 17.203 1 98.12 258 GLU B C 1
ATOM 5294 O O . GLU B 1 258 ? 1.276 23.312 18.016 1 98.12 258 GLU B O 1
ATOM 5299 N N . PRO B 1 259 ? -0.817 22.656 17.359 1 96.44 259 PRO B N 1
ATOM 5300 C CA . PRO B 1 259 ? -1.417 23.344 18.516 1 96.44 259 PRO B CA 1
ATOM 5301 C C . PRO B 1 259 ? -1.551 22.438 19.734 1 96.44 259 PRO B C 1
ATOM 5303 O O . PRO B 1 259 ? -1.702 22.922 20.859 1 96.44 259 PRO B O 1
ATOM 5306 N N . ASP B 1 260 ? -1.52 21.141 19.641 1 95.94 260 ASP B N 1
ATOM 5307 C CA . ASP B 1 260 ? -1.788 20.203 20.734 1 95.94 260 ASP B CA 1
ATOM 5308 C C . ASP B 1 260 ? -0.641 20.188 21.734 1 95.94 260 ASP B C 1
ATOM 5310 O O . ASP B 1 260 ? 0.493 19.859 21.391 1 95.94 260 ASP B O 1
ATOM 5314 N N . ARG B 1 261 ? -1.005 20.469 22.953 1 94.62 261 ARG B N 1
ATOM 5315 C CA . ARG B 1 261 ? 0.024 20.609 23.984 1 94.62 261 ARG B CA 1
ATOM 5316 C C . ARG B 1 261 ? 0.729 19.281 24.234 1 94.62 261 ARG B C 1
ATOM 5318 O O . ARG B 1 261 ? 1.923 19.25 24.531 1 94.62 261 ARG B O 1
ATOM 5325 N N . ILE B 1 262 ? -0.005 18.25 24.125 1 94.62 262 ILE B N 1
ATOM 5326 C CA . ILE B 1 262 ? 0.583 16.922 24.312 1 94.62 262 ILE B CA 1
ATOM 5327 C C . ILE B 1 262 ? 1.554 16.625 23.172 1 94.62 262 ILE B C 1
ATOM 5329 O O . ILE B 1 262 ? 2.672 16.156 23.406 1 94.62 262 ILE B O 1
ATOM 5333 N N . ASN B 1 263 ? 1.152 16.922 21.984 1 96.25 263 ASN B N 1
ATOM 5334 C CA . ASN B 1 263 ? 2.012 16.719 20.828 1 96.25 263 ASN B CA 1
ATOM 5335 C C . ASN B 1 263 ? 3.244 17.609 20.859 1 96.25 263 ASN B C 1
ATOM 5337 O O . ASN B 1 263 ? 4.324 17.203 20.422 1 96.25 263 ASN B O 1
ATOM 5341 N N . LEU B 1 264 ? 3.066 18.781 21.375 1 96.25 264 LEU B N 1
ATOM 5342 C CA . LEU B 1 264 ? 4.203 19.688 21.484 1 96.25 264 LEU B CA 1
ATOM 5343 C C . LEU B 1 264 ? 5.289 19.094 22.375 1 96.25 264 LEU B C 1
ATOM 5345 O O . LEU B 1 264 ? 6.48 19.219 22.094 1 96.25 264 LEU B O 1
ATOM 5349 N N . GLN B 1 265 ? 4.863 18.469 23.391 1 95.31 265 GLN B N 1
ATOM 5350 C CA . GLN B 1 265 ? 5.82 17.797 24.266 1 95.31 265 GLN B CA 1
ATOM 5351 C C . GLN B 1 265 ? 6.492 16.625 23.562 1 95.31 265 GLN B C 1
ATOM 5353 O O . GLN B 1 265 ? 7.707 16.438 23.656 1 95.31 265 GLN B O 1
ATOM 5358 N N . THR B 1 266 ? 5.656 15.914 22.875 1 95.25 266 THR B N 1
ATOM 5359 C CA . THR B 1 266 ? 6.184 14.789 22.094 1 95.25 266 THR B CA 1
ATOM 5360 C C . THR B 1 266 ? 7.18 15.273 21.047 1 95.25 266 THR B C 1
ATOM 5362 O O . THR B 1 266 ? 8.234 14.672 20.859 1 95.25 266 THR B O 1
ATOM 5365 N N . LEU B 1 267 ? 6.867 16.359 20.406 1 95.5 267 LEU B N 1
ATOM 5366 C CA . LEU B 1 267 ? 7.719 16.922 19.359 1 95.5 267 LEU B CA 1
ATOM 5367 C C . LEU B 1 267 ? 9.062 17.359 19.922 1 95.5 267 LEU B C 1
ATOM 5369 O O . LEU B 1 267 ? 10.102 17.188 19.281 1 95.5 267 LEU B O 1
ATOM 5373 N N . GLN B 1 268 ? 9.031 17.875 21.078 1 93.5 268 GLN B N 1
ATOM 5374 C CA . GLN B 1 268 ? 10.273 18.266 21.734 1 93.5 268 GLN B CA 1
ATOM 5375 C C . GLN B 1 268 ? 11.203 17.078 21.938 1 93.5 268 GLN B C 1
ATOM 5377 O O . GLN B 1 268 ? 12.406 17.172 21.688 1 93.5 268 GLN B O 1
ATOM 5382 N N . ASN B 1 269 ? 10.594 16.047 22.328 1 92.75 269 ASN B N 1
ATOM 5383 C CA . ASN B 1 269 ? 11.367 14.82 22.516 1 92.75 269 ASN B CA 1
ATOM 5384 C C . ASN B 1 269 ? 11.898 14.281 21.188 1 92.75 269 ASN B C 1
ATOM 5386 O O . ASN B 1 269 ? 13.047 13.836 21.109 1 92.75 269 ASN B O 1
ATOM 5390 N N . VAL B 1 270 ? 11.109 14.336 20.234 1 91.12 270 VAL B N 1
ATOM 5391 C CA . VAL B 1 270 ? 11.5 13.867 18.906 1 91.12 270 VAL B CA 1
ATOM 5392 C C . VAL B 1 270 ? 12.664 14.703 18.391 1 91.12 270 VAL B C 1
ATOM 5394 O O . VAL B 1 270 ? 13.641 14.172 17.859 1 91.12 270 VAL B O 1
ATOM 5397 N N . LEU B 1 271 ? 12.602 15.953 18.578 1 93.94 271 LEU B N 1
ATOM 5398 C CA . LEU B 1 271 ? 13.586 16.875 18.016 1 93.94 271 LEU B CA 1
ATOM 5399 C C . LEU B 1 271 ? 14.914 16.781 18.75 1 93.94 271 LEU B C 1
ATOM 5401 O O . LEU B 1 271 ? 15.961 17.125 18.203 1 93.94 271 LEU B O 1
ATOM 5405 N N . ARG B 1 272 ? 14.898 16.312 19.953 1 91.19 272 ARG B N 1
ATOM 5406 C CA . ARG B 1 272 ? 16.125 16.094 20.688 1 91.19 272 ARG B CA 1
ATOM 5407 C C . ARG B 1 272 ? 17.016 15.055 20 1 91.19 272 ARG B C 1
ATOM 5409 O O . ARG B 1 272 ? 18.25 15.141 20.062 1 91.19 272 ARG B O 1
ATOM 5416 N N . ARG B 1 273 ? 16.375 14.219 19.297 1 84.06 273 ARG B N 1
ATOM 5417 C CA . ARG B 1 273 ? 17.094 13.164 18.594 1 84.06 273 ARG B CA 1
ATOM 5418 C C . ARG B 1 273 ? 17.906 13.734 17.438 1 84.06 273 ARG B C 1
ATOM 5420 O O . ARG B 1 273 ? 18.812 13.078 16.922 1 84.06 273 ARG B O 1
ATOM 5427 N N . TYR B 1 274 ? 17.516 14.945 17.031 1 88 274 TYR B N 1
ATOM 5428 C CA . TYR B 1 274 ? 18.156 15.523 15.852 1 88 274 TYR B CA 1
ATOM 5429 C C . TYR B 1 274 ? 19.094 16.656 16.25 1 88 274 TYR B C 1
ATOM 5431 O O . TYR B 1 274 ? 19.641 17.344 15.383 1 88 274 TYR B O 1
ATOM 5439 N N . THR B 1 275 ? 19.391 16.781 17.484 1 88.94 275 THR B N 1
ATOM 5440 C CA . THR B 1 275 ? 20.141 17.922 18 1 88.94 275 THR B CA 1
ATOM 5441 C C . THR B 1 275 ? 21.547 17.953 17.422 1 88.94 275 THR B C 1
ATOM 5443 O O . THR B 1 275 ? 22.094 19.031 17.172 1 88.94 275 THR B O 1
ATOM 5446 N N . ASP B 1 276 ? 22.094 16.875 17.094 1 83.38 276 ASP B N 1
ATOM 5447 C CA . ASP B 1 276 ? 23.484 16.797 16.656 1 83.38 276 ASP B CA 1
ATOM 5448 C C . ASP B 1 276 ? 23.578 16.781 15.141 1 83.38 276 ASP B C 1
ATOM 5450 O O . ASP B 1 276 ? 24.672 16.625 14.586 1 83.38 276 ASP B O 1
ATOM 5454 N N . THR B 1 277 ? 22.453 17 14.539 1 86.88 277 THR B N 1
ATOM 5455 C CA . THR B 1 277 ? 22.469 16.984 13.078 1 86.88 277 THR B CA 1
ATOM 5456 C C . THR B 1 277 ? 22.703 18.391 12.531 1 86.88 277 THR B C 1
ATOM 5458 O O . THR B 1 277 ? 22.531 19.391 13.25 1 86.88 277 THR B O 1
ATOM 5461 N N . ASN B 1 278 ? 23.031 18.484 11.219 1 86.44 278 ASN B N 1
ATOM 5462 C CA . ASN B 1 278 ? 23.328 19.766 10.57 1 86.44 278 ASN B CA 1
ATOM 5463 C C . ASN B 1 278 ? 22.047 20.531 10.227 1 86.44 278 ASN B C 1
ATOM 5465 O O . ASN B 1 278 ? 22.109 21.719 9.883 1 86.44 278 ASN B O 1
ATOM 5469 N N . PHE B 1 279 ? 20.922 19.812 10.414 1 90.31 279 PHE B N 1
ATOM 5470 C CA . PHE B 1 279 ? 19.688 20.484 10.008 1 90.31 279 PHE B CA 1
ATOM 5471 C C . PHE B 1 279 ? 18.859 20.859 11.227 1 90.31 279 PHE B C 1
ATOM 5473 O O . PHE B 1 279 ? 17.75 21.391 11.086 1 90.31 279 PHE B O 1
ATOM 5480 N N . ALA B 1 280 ? 19.328 20.672 12.406 1 91.81 280 ALA B N 1
ATOM 5481 C CA . ALA B 1 280 ? 18.562 20.938 13.625 1 91.81 280 ALA B CA 1
ATOM 5482 C C . ALA B 1 280 ? 18.141 22.406 13.695 1 91.81 280 ALA B C 1
ATOM 5484 O O . ALA B 1 280 ? 17 22.719 14.062 1 91.81 280 ALA B O 1
ATOM 5485 N N . SER B 1 281 ? 19 23.25 13.32 1 94.5 281 SER B N 1
ATOM 5486 C CA . SER B 1 281 ? 18.734 24.688 13.414 1 94.5 281 SER B CA 1
ATOM 5487 C C . SER B 1 281 ? 17.766 25.141 12.336 1 94.5 281 SER B C 1
ATOM 5489 O O . SER B 1 281 ? 17.25 26.266 12.391 1 94.5 281 SER B O 1
ATOM 5491 N N . ARG B 1 282 ? 17.5 24.25 11.422 1 96.69 282 ARG B N 1
ATOM 5492 C CA . ARG B 1 282 ? 16.656 24.609 10.289 1 96.69 282 ARG B CA 1
ATOM 5493 C C . ARG B 1 282 ? 15.195 24.266 10.578 1 96.69 282 ARG B C 1
ATOM 5495 O O . ARG B 1 282 ? 14.328 24.5 9.727 1 96.69 282 ARG B O 1
ATOM 5502 N N . ILE B 1 283 ? 14.938 23.797 11.75 1 97.81 283 ILE B N 1
ATOM 5503 C CA . ILE B 1 283 ? 13.594 23.359 12.133 1 97.81 283 ILE B CA 1
ATOM 5504 C C . ILE B 1 283 ? 13.039 24.297 13.203 1 97.81 283 ILE B C 1
ATOM 5506 O O . ILE B 1 283 ? 13.703 24.562 14.211 1 97.81 283 ILE B O 1
ATOM 5510 N N . THR B 1 284 ? 11.906 24.828 13.008 1 97.44 284 THR B N 1
ATOM 5511 C CA . THR B 1 284 ? 11.219 25.625 14.016 1 97.44 284 THR B CA 1
ATOM 5512 C C . THR B 1 284 ? 9.852 25.031 14.336 1 97.44 284 THR B C 1
ATOM 5514 O O . THR B 1 284 ? 9.18 24.5 13.453 1 97.44 284 THR B O 1
ATOM 5517 N N . VAL B 1 285 ? 9.445 25.141 15.602 1 98 285 VAL B N 1
ATOM 5518 C CA . VAL B 1 285 ? 8.141 24.672 16.062 1 98 285 VAL B CA 1
ATOM 5519 C C . VAL B 1 285 ? 7.27 25.875 16.453 1 98 285 VAL B C 1
ATOM 5521 O O . VAL B 1 285 ? 7.715 26.75 17.188 1 98 285 VAL B O 1
ATOM 5524 N N . HIS B 1 286 ? 6.113 25.875 15.906 1 98.31 286 HIS B N 1
ATOM 5525 C CA . HIS B 1 286 ? 5.125 26.906 16.219 1 98.31 286 HIS B CA 1
ATOM 5526 C C . HIS B 1 286 ? 3.908 26.297 16.906 1 98.31 286 HIS B C 1
ATOM 5528 O O . HIS B 1 286 ? 3.102 25.609 16.281 1 98.31 286 HIS B O 1
ATOM 5534 N N . GLY B 1 287 ? 3.748 26.594 18.188 1 97.38 287 GLY B N 1
ATOM 5535 C CA . GLY B 1 287 ? 2.68 26.031 19 1 97.38 287 GLY B CA 1
ATOM 5536 C C . GLY B 1 287 ? 1.341 26.719 18.766 1 97.38 287 GLY B C 1
ATOM 5537 O O . GLY B 1 287 ? 0.769 27.297 19.688 1 97.38 287 GLY B O 1
ATOM 5538 N N . CYS B 1 288 ? 0.798 26.656 17.656 1 97.56 288 CYS B N 1
ATOM 5539 C CA . CYS B 1 288 ? -0.476 27.266 17.281 1 97.56 288 CYS B CA 1
ATOM 5540 C C . CYS B 1 288 ? -1.146 26.484 16.156 1 97.56 288 CYS B C 1
ATOM 5542 O O . CYS B 1 288 ? -0.558 25.547 15.617 1 97.56 288 CYS B O 1
ATOM 5544 N N . GLY B 1 289 ? -2.434 26.75 15.914 1 97.69 289 GLY B N 1
ATOM 5545 C CA . GLY B 1 289 ? -3.105 26.25 14.727 1 97.69 289 GLY B CA 1
ATOM 5546 C C . GLY B 1 289 ? -2.928 27.141 13.516 1 97.69 289 GLY B C 1
ATOM 5547 O O . GLY B 1 289 ? -2.398 28.25 13.625 1 97.69 289 GLY B O 1
ATOM 5548 N N . ALA B 1 290 ? -3.252 26.641 12.383 1 98.31 290 ALA B N 1
ATOM 5549 C CA . ALA B 1 290 ? -3.227 27.422 11.148 1 98.31 290 ALA B CA 1
ATOM 5550 C C . ALA B 1 290 ? -4.641 27.766 10.688 1 98.31 290 ALA B C 1
ATOM 5552 O O . ALA B 1 290 ? -5.539 26.922 10.727 1 98.31 290 ALA B O 1
ATOM 5553 N N . GLY B 1 291 ? -4.859 29.031 10.328 1 98.25 291 GLY B N 1
ATOM 5554 C CA . GLY B 1 291 ? -6.156 29.5 9.859 1 98.25 291 GLY B CA 1
ATOM 5555 C C . GLY B 1 291 ? -6.078 30.766 9.039 1 98.25 291 GLY B C 1
ATOM 5556 O O . GLY B 1 291 ? -4.984 31.219 8.688 1 98.25 291 GLY B O 1
ATOM 5557 N N . GLU B 1 292 ? -7.25 31.25 8.719 1 98.19 292 GLU B N 1
ATOM 5558 C CA . GLU B 1 292 ? -7.355 32.406 7.852 1 98.19 292 GLU B CA 1
ATOM 5559 C C . GLU B 1 292 ? -6.969 33.688 8.594 1 98.19 292 GLU B C 1
ATOM 5561 O O . GLU B 1 292 ? -6.387 34.594 8.008 1 98.19 292 GLU B O 1
ATOM 5566 N N . ASN B 1 293 ? -7.336 33.719 9.93 1 97.25 293 ASN B N 1
ATOM 5567 C CA . ASN B 1 293 ? -7.125 34.906 10.75 1 97.25 293 ASN B CA 1
ATOM 5568 C C . ASN B 1 293 ? -6.488 34.531 12.086 1 97.25 293 ASN B C 1
ATOM 5570 O O . ASN B 1 293 ? -6.52 33.375 12.516 1 97.25 293 ASN B O 1
ATOM 5574 N N . THR B 1 294 ? -5.891 35.625 12.641 1 97.44 294 THR B N 1
ATOM 5575 C CA . THR B 1 294 ? -5.371 35.469 13.992 1 97.44 294 THR B CA 1
ATOM 5576 C C . THR B 1 294 ? -6.504 35.5 15.016 1 97.44 294 THR B C 1
ATOM 5578 O O . THR B 1 294 ? -7.152 36.531 15.203 1 97.44 294 THR B O 1
ATOM 5581 N N . ILE B 1 295 ? -6.699 34.312 15.609 1 95.69 295 ILE B N 1
ATOM 5582 C CA . ILE B 1 295 ? -7.77 34.219 16.594 1 95.69 295 ILE B CA 1
ATOM 5583 C C . ILE B 1 295 ? -7.402 33.188 17.656 1 95.69 295 ILE B C 1
ATOM 5585 O O . ILE B 1 295 ? -6.391 32.5 17.547 1 95.69 295 ILE B O 1
ATOM 5589 N N . ARG B 1 296 ? -8.234 33.188 18.719 1 94.62 296 ARG B N 1
ATOM 5590 C CA . ARG B 1 296 ? -8.148 32.156 19.75 1 94.62 296 ARG B CA 1
ATOM 5591 C C . ARG B 1 296 ? -9.398 31.297 19.75 1 94.62 296 ARG B C 1
ATOM 5593 O O . ARG B 1 296 ? -10.516 31.812 19.688 1 94.62 296 ARG B O 1
ATOM 5600 N N . VAL B 1 297 ? -9.125 29.953 19.734 1 93.56 297 VAL B N 1
ATOM 5601 C CA . VAL B 1 297 ? -10.273 29.062 19.656 1 93.56 297 VAL B CA 1
ATOM 5602 C C . VAL B 1 297 ? -10.094 27.906 20.641 1 93.56 297 VAL B C 1
ATOM 5604 O O . VAL B 1 297 ? -8.969 27.547 21 1 93.56 297 VAL B O 1
ATOM 5607 N N . PRO B 1 298 ? -11.25 27.391 21.078 1 91.94 298 PRO B N 1
ATOM 5608 C CA . PRO B 1 298 ? -11.141 26.188 21.891 1 91.94 298 PRO B CA 1
ATOM 5609 C C . PRO B 1 298 ? -10.602 24.984 21.109 1 91.94 298 PRO B C 1
ATOM 5611 O O . PRO B 1 298 ? -10.93 24.828 19.922 1 91.94 298 PRO B O 1
ATOM 5614 N N . PHE B 1 299 ? -9.797 24.172 21.797 1 91.12 299 PHE B N 1
ATOM 5615 C CA . PHE B 1 299 ? -9.125 23.047 21.156 1 91.12 299 PHE B CA 1
ATOM 5616 C C . PHE B 1 299 ? -9.195 21.812 22.031 1 91.12 299 PHE B C 1
ATOM 5618 O O . PHE B 1 299 ? -9.094 21.891 23.25 1 91.12 299 PHE B O 1
ATOM 5625 N N . ASN B 1 300 ? -9.445 20.688 21.391 1 87.62 300 ASN B N 1
ATOM 5626 C CA . ASN B 1 300 ? -9.391 19.391 22.062 1 87.62 300 ASN B CA 1
ATOM 5627 C C . ASN B 1 300 ? -7.988 18.781 22 1 87.62 300 ASN B C 1
ATOM 5629 O O . ASN B 1 300 ? -7.613 18.156 21.016 1 87.62 300 ASN B O 1
ATOM 5633 N N . HIS B 1 301 ? -7.34 18.875 23.141 1 89.69 301 HIS B N 1
ATOM 5634 C CA . HIS B 1 301 ? -6 18.297 23.25 1 89.69 301 HIS B CA 1
ATOM 5635 C C . HIS B 1 301 ? -6.059 16.797 23.516 1 89.69 301 HIS B C 1
ATOM 5637 O O . HIS B 1 301 ? -6.332 16.375 24.641 1 89.69 301 HIS B O 1
ATOM 5643 N N . GLU B 1 302 ? -5.809 15.938 22.531 1 85.06 302 GLU B N 1
ATOM 5644 C CA . GLU B 1 302 ? -5.898 14.484 22.672 1 85.06 302 GLU B CA 1
ATOM 5645 C C . GLU B 1 302 ? -4.539 13.828 22.484 1 85.06 302 GLU B C 1
ATOM 5647 O O . GLU B 1 302 ? -4.312 12.711 22.938 1 85.06 302 GLU B O 1
ATOM 5652 N N . GLY B 1 303 ? -3.676 14.555 21.859 1 82.75 303 GLY B N 1
ATOM 5653 C CA . GLY B 1 303 ? -2.41 13.945 21.5 1 82.75 303 GLY B CA 1
ATOM 5654 C C . GLY B 1 303 ? -2.516 13.031 20.297 1 82.75 303 GLY B C 1
ATOM 5655 O O . GLY B 1 303 ? -3.617 12.742 19.812 1 82.75 303 GLY B O 1
ATOM 5656 N N . GLY B 1 304 ? -1.391 12.633 19.719 1 83.62 304 GLY B N 1
ATOM 5657 C CA . GLY B 1 304 ? -1.424 11.773 18.547 1 83.62 304 GLY B CA 1
ATOM 5658 C C . GLY B 1 304 ? -2.107 12.414 17.359 1 83.62 304 GLY B C 1
ATOM 5659 O O . GLY B 1 304 ? -1.754 13.531 16.953 1 83.62 304 GLY B O 1
ATOM 5660 N N . HIS B 1 305 ? -3.135 11.703 16.875 1 79.75 305 HIS B N 1
ATOM 5661 C CA . HIS B 1 305 ? -3.74 12.172 15.625 1 79.75 305 HIS B CA 1
ATOM 5662 C C . HIS B 1 305 ? -5.164 12.672 15.859 1 79.75 305 HIS B C 1
ATOM 5664 O O . HIS B 1 305 ? -5.93 12.836 14.906 1 79.75 305 HIS B O 1
ATOM 5670 N N . GLY B 1 306 ? -5.5 12.984 17.094 1 77.31 306 GLY B N 1
ATOM 5671 C CA . GLY B 1 306 ? -6.918 13.156 17.375 1 77.31 306 GLY B CA 1
ATOM 5672 C C . GLY B 1 306 ? -7.285 14.57 17.781 1 77.31 306 GLY B C 1
ATOM 5673 O O . GLY B 1 306 ? -8.461 14.883 17.969 1 77.31 306 GLY B O 1
ATOM 5674 N N . GLY B 1 307 ? -6.305 15.539 17.875 1 79.38 307 GLY B N 1
ATOM 5675 C CA . GLY B 1 307 ? -6.609 16.906 18.266 1 79.38 307 GLY B CA 1
ATOM 5676 C C . GLY B 1 307 ? -7.312 17.688 17.172 1 79.38 307 GLY B C 1
ATOM 5677 O O . GLY B 1 307 ? -7.02 17.516 15.984 1 79.38 307 GLY B O 1
ATOM 5678 N N . PHE B 1 308 ? -8.32 18.5 17.688 1 81.56 308 PHE B N 1
ATOM 5679 C CA . PHE B 1 308 ? -9.039 19.297 16.703 1 81.56 308 PHE B CA 1
ATOM 5680 C C . PHE B 1 308 ? -9.641 20.531 17.344 1 81.56 308 PHE B C 1
ATOM 5682 O O . PHE B 1 308 ? -9.773 20.594 18.578 1 81.56 308 PHE B O 1
ATOM 5689 N N . VAL B 1 309 ? -9.938 21.5 16.547 1 79 309 VAL B N 1
ATOM 5690 C CA . VAL B 1 309 ? -10.617 22.719 17 1 79 309 VAL B CA 1
ATOM 5691 C C . VAL B 1 309 ? -12.07 22.391 17.359 1 79 309 VAL B C 1
ATOM 5693 O O . VAL B 1 309 ? -12.789 21.797 16.547 1 79 309 VAL B O 1
ATOM 5696 N N . LYS B 1 310 ? -12.453 22.797 18.484 1 80.56 310 LYS B N 1
ATOM 5697 C CA . LYS B 1 310 ? -13.82 22.562 18.938 1 80.56 310 LYS B CA 1
ATOM 5698 C C . LYS B 1 310 ? -14.758 23.672 18.438 1 80.56 310 LYS B C 1
ATOM 5700 O O . LYS B 1 310 ? -14.312 24.781 18.125 1 80.56 310 LYS B O 1
ATOM 5705 N N . PRO B 1 311 ? -16.047 23.203 18.391 1 74.88 311 PRO B N 1
ATOM 5706 C CA . PRO B 1 311 ? -17 24.266 18.078 1 74.88 311 PRO B CA 1
ATOM 5707 C C . PRO B 1 311 ? -17.016 25.359 19.141 1 74.88 311 PRO B C 1
ATOM 5709 O O . PRO B 1 311 ? -16.734 25.109 20.312 1 74.88 311 PRO B O 1
ATOM 5712 N N . ALA B 1 312 ? -17.297 26.594 18.719 1 71.44 312 ALA B N 1
ATOM 5713 C CA . ALA B 1 312 ? -17.25 27.766 19.578 1 71.44 312 ALA B CA 1
ATOM 5714 C C . ALA B 1 312 ? -18.172 27.609 20.781 1 71.44 312 ALA B C 1
ATOM 5716 O O . ALA B 1 312 ? -17.891 28.125 21.875 1 71.44 312 ALA B O 1
ATOM 5717 N N . ASP B 1 313 ? -19.188 26.828 20.578 1 71.88 313 ASP B N 1
ATOM 5718 C CA . ASP B 1 313 ? -20.188 26.719 21.625 1 71.88 313 ASP B CA 1
ATOM 5719 C C . ASP B 1 313 ? -19.922 25.531 22.531 1 71.88 313 ASP B C 1
ATOM 5721 O O . ASP B 1 313 ? -20.656 25.281 23.5 1 71.88 313 ASP B O 1
ATOM 5725 N N . ALA B 1 314 ? -18.812 24.938 22.328 1 72.75 314 ALA B N 1
ATOM 5726 C CA . ALA B 1 314 ? -18.484 23.766 23.156 1 72.75 314 ALA B CA 1
ATOM 5727 C C . ALA B 1 314 ? -17.906 24.188 24.5 1 72.75 314 ALA B C 1
ATOM 5729 O O . ALA B 1 314 ? -17.297 25.25 24.609 1 72.75 314 ALA B O 1
ATOM 5730 N N . ASP B 1 315 ? -18.172 23.422 25.516 1 75.88 315 ASP B N 1
ATOM 5731 C CA . ASP B 1 315 ? -17.578 23.672 26.828 1 75.88 315 ASP B CA 1
ATOM 5732 C C . ASP B 1 315 ? -16.062 23.562 26.781 1 75.88 315 ASP B C 1
ATOM 5734 O O . ASP B 1 315 ? -15.516 22.656 26.141 1 75.88 315 ASP B O 1
ATOM 5738 N N . HIS B 1 316 ? -15.469 24.672 27.156 1 76.31 316 HIS B N 1
ATOM 5739 C CA . HIS B 1 316 ? -14.016 24.625 27.188 1 76.31 316 HIS B CA 1
ATOM 5740 C C . HIS B 1 316 ? -13.453 25.391 28.375 1 76.31 316 HIS B C 1
ATOM 5742 O O . HIS B 1 316 ? -14.133 26.266 28.922 1 76.31 316 HIS B O 1
ATOM 5748 N N . GLU B 1 317 ? -12.344 24.891 28.797 1 81.19 317 GLU B N 1
ATOM 5749 C CA . GLU B 1 317 ? -11.578 25.625 29.797 1 81.19 317 GLU B CA 1
ATOM 5750 C C . GLU B 1 317 ? -10.586 26.594 29.141 1 81.19 317 GLU B C 1
ATOM 5752 O O . GLU B 1 317 ? -10.156 26.359 28 1 81.19 317 GLU B O 1
ATOM 5757 N N . PRO B 1 318 ? -10.32 27.578 29.875 1 78.38 318 PRO B N 1
ATOM 5758 C CA . PRO B 1 318 ? -9.352 28.531 29.312 1 78.38 318 PRO B CA 1
ATOM 5759 C C . PRO B 1 318 ? -8.047 27.859 28.891 1 78.38 318 PRO B C 1
ATOM 5761 O O . PRO B 1 318 ? -7.441 28.266 27.891 1 78.38 318 PRO B O 1
ATOM 5764 N N . ALA B 1 319 ? -7.73 26.875 29.578 1 78.81 319 ALA B N 1
ATOM 5765 C CA . ALA B 1 319 ? -6.473 26.188 29.297 1 78.81 319 ALA B CA 1
ATOM 5766 C C . ALA B 1 319 ? -6.547 25.406 27.984 1 78.81 319 ALA B C 1
ATOM 5768 O O . ALA B 1 319 ? -5.52 25.016 27.422 1 78.81 319 ALA B O 1
ATOM 5769 N N . ASP B 1 320 ? -7.668 25.375 27.469 1 86.62 320 ASP B N 1
ATOM 5770 C CA . ASP B 1 320 ? -7.867 24.594 26.25 1 86.62 320 ASP B CA 1
ATOM 5771 C C . ASP B 1 320 ? -7.75 25.469 25.016 1 86.62 320 ASP B C 1
ATOM 5773 O O . ASP B 1 320 ? -7.723 24.969 23.891 1 86.62 320 ASP B O 1
ATOM 5777 N N . LEU B 1 321 ? -7.547 26.734 25.266 1 91.38 321 LEU B N 1
ATOM 5778 C CA . LEU B 1 321 ? -7.523 27.641 24.125 1 91.38 321 LEU B CA 1
ATOM 5779 C C . LEU B 1 321 ? -6.172 27.594 23.422 1 91.38 321 LEU B C 1
ATOM 5781 O O . LEU B 1 321 ? -5.129 27.5 24.062 1 91.38 321 LEU B O 1
ATOM 5785 N N . ILE B 1 322 ? -6.281 27.672 22.094 1 94.5 322 ILE B N 1
ATOM 5786 C CA . ILE B 1 322 ? -5.066 27.75 21.297 1 94.5 322 ILE B CA 1
ATOM 5787 C C . ILE B 1 322 ? -5.105 29 20.422 1 94.5 322 ILE B C 1
ATOM 5789 O O . ILE B 1 322 ? -6.18 29.516 20.094 1 94.5 322 ILE B O 1
ATOM 5793 N N . ASP B 1 323 ? -3.893 29.469 20.109 1 96.12 323 ASP B N 1
ATOM 5794 C CA . ASP B 1 323 ? -3.781 30.484 19.078 1 96.12 323 ASP B CA 1
ATOM 5795 C C . ASP B 1 323 ? -3.865 29.875 17.672 1 96.12 323 ASP B C 1
ATOM 5797 O O . ASP B 1 323 ? -3.375 28.766 17.453 1 96.12 323 ASP B O 1
ATOM 5801 N N . VAL B 1 324 ? -4.582 30.516 16.812 1 97.44 324 VAL B N 1
ATOM 5802 C CA . VAL B 1 324 ? -4.605 30.203 15.391 1 97.44 324 VAL B CA 1
ATOM 5803 C C . VAL B 1 324 ? -4.031 31.375 14.594 1 97.44 324 VAL B C 1
ATOM 5805 O O . VAL B 1 324 ? -4.348 32.531 14.875 1 97.44 324 VAL B O 1
ATOM 5808 N N . ARG B 1 325 ? -3.143 31.078 13.68 1 98.56 325 ARG B N 1
ATOM 5809 C CA . ARG B 1 325 ? -2.467 32.125 12.906 1 98.56 325 ARG B CA 1
ATOM 5810 C C . ARG B 1 325 ? -2.414 31.766 11.43 1 98.56 325 ARG B C 1
ATOM 5812 O O . ARG B 1 325 ? -2.377 30.578 11.07 1 98.56 325 ARG B O 1
ATOM 5819 N N . PRO B 1 326 ? -2.373 32.844 10.562 1 98.81 326 PRO B N 1
ATOM 5820 C CA . PRO B 1 326 ? -2.141 32.562 9.141 1 98.81 326 PRO B CA 1
ATOM 5821 C C . PRO B 1 326 ? -0.726 32.062 8.859 1 98.81 326 PRO B C 1
ATOM 5823 O O . PRO B 1 326 ? 0.238 32.562 9.445 1 98.81 326 PRO B O 1
ATOM 5826 N N . ILE B 1 327 ? -0.625 31.094 7.941 1 98.88 327 ILE B N 1
ATOM 5827 C CA . ILE B 1 327 ? 0.669 30.562 7.543 1 98.88 327 ILE B CA 1
ATOM 5828 C C . ILE B 1 327 ? 1.562 31.688 7.027 1 98.88 327 ILE B C 1
ATOM 5830 O O . ILE B 1 327 ? 2.754 31.734 7.34 1 98.88 327 ILE B O 1
ATOM 5834 N N . ASP B 1 328 ? 0.99 32.594 6.32 1 98.81 328 ASP B N 1
ATOM 5835 C CA . ASP B 1 328 ? 1.72 33.719 5.723 1 98.81 328 ASP B CA 1
ATOM 5836 C C . ASP B 1 328 ? 2.375 34.562 6.797 1 98.81 328 ASP B C 1
ATOM 5838 O O . ASP B 1 328 ? 3.346 35.281 6.523 1 98.81 328 ASP B O 1
ATOM 5842 N N . ASP B 1 329 ? 1.876 34.5 8.008 1 98.62 329 ASP B N 1
ATOM 5843 C CA . ASP B 1 329 ? 2.439 35.281 9.102 1 98.62 329 ASP B CA 1
ATOM 5844 C C . ASP B 1 329 ? 3.455 34.469 9.891 1 98.62 329 ASP B C 1
ATOM 5846 O O . ASP B 1 329 ? 4.227 35.031 10.68 1 98.62 329 ASP B O 1
ATOM 5850 N N . ILE B 1 330 ? 3.477 33.219 9.727 1 98.62 330 ILE B N 1
ATOM 5851 C CA . ILE B 1 330 ? 4.336 32.312 10.492 1 98.62 330 ILE B CA 1
ATOM 5852 C C . ILE B 1 330 ? 5.676 32.156 9.781 1 98.62 330 ILE B C 1
ATOM 5854 O O . ILE B 1 330 ? 6.734 32.188 10.414 1 98.62 330 ILE B O 1
ATOM 5858 N N . ILE B 1 331 ? 5.625 32 8.516 1 98.62 331 ILE B N 1
ATOM 5859 C CA . ILE B 1 331 ? 6.824 31.688 7.754 1 98.62 331 ILE B CA 1
ATOM 5860 C C . ILE B 1 331 ? 7.617 32.969 7.477 1 98.62 331 ILE B C 1
ATOM 5862 O O . ILE B 1 331 ? 7.047 34.062 7.387 1 98.62 331 ILE B O 1
ATOM 5866 N N . ASP B 1 332 ? 8.922 32.844 7.34 1 98.19 332 ASP B N 1
ATOM 5867 C CA . ASP B 1 332 ? 9.797 33.969 7.105 1 98.19 332 ASP B CA 1
ATOM 5868 C C . ASP B 1 332 ? 10.539 33.844 5.781 1 98.19 332 ASP B C 1
ATOM 5870 O O . ASP B 1 332 ? 11.484 34.594 5.512 1 98.19 332 ASP B O 1
ATOM 5874 N N . ASP B 1 333 ? 10.227 32.844 5.055 1 98.25 333 ASP B N 1
ATOM 5875 C CA . ASP B 1 333 ? 10.797 32.562 3.74 1 98.25 333 ASP B CA 1
ATOM 5876 C C . ASP B 1 333 ? 9.781 31.875 2.834 1 98.25 333 ASP B C 1
ATOM 5878 O O . ASP B 1 333 ? 8.727 31.422 3.299 1 98.25 333 ASP B O 1
ATOM 5882 N N . ALA B 1 334 ? 10.039 31.875 1.492 1 98.38 334 ALA B N 1
ATOM 5883 C CA . ALA B 1 334 ? 9.148 31.234 0.532 1 98.38 334 ALA B CA 1
ATOM 5884 C C . ALA B 1 334 ? 9.188 29.703 0.674 1 98.38 334 ALA B C 1
ATOM 5886 O O . ALA B 1 334 ? 10.242 29.094 0.504 1 98.38 334 ALA B O 1
ATOM 5887 N N . PRO B 1 335 ? 8.031 29.125 0.948 1 98.69 335 PRO B N 1
ATOM 5888 C CA . PRO B 1 335 ? 8.047 27.656 1.05 1 98.69 335 PRO B CA 1
ATOM 5889 C C . PRO B 1 335 ? 8.078 26.969 -0.313 1 98.69 335 PRO B C 1
ATOM 5891 O O . PRO B 1 335 ? 7.566 27.516 -1.296 1 98.69 335 PRO B O 1
ATOM 5894 N N . THR B 1 336 ? 8.703 25.766 -0.36 1 98.56 336 THR B N 1
ATOM 5895 C CA . THR B 1 336 ? 8.68 24.953 -1.566 1 98.56 336 THR B CA 1
ATOM 5896 C C . THR B 1 336 ? 7.629 23.859 -1.453 1 98.56 336 THR B C 1
ATOM 5898 O O . THR B 1 336 ? 7.246 23.25 -2.457 1 98.56 336 THR B O 1
ATOM 5901 N N . PHE B 1 337 ? 7.148 23.625 -0.219 1 98.62 337 PHE B N 1
ATOM 5902 C CA . PHE B 1 337 ? 6.219 22.531 0.036 1 98.62 337 PHE B CA 1
ATOM 5903 C C . PHE B 1 337 ? 5.344 22.828 1.248 1 98.62 337 PHE B C 1
ATOM 5905 O O . PHE B 1 337 ? 5.848 23.25 2.293 1 98.62 337 PHE B O 1
ATOM 5912 N N . ILE B 1 338 ? 4.031 22.625 1.123 1 98.94 338 ILE B N 1
ATOM 5913 C CA . ILE B 1 338 ? 3.102 22.766 2.24 1 98.94 338 ILE B CA 1
ATOM 5914 C C . ILE B 1 338 ? 2.318 21.469 2.42 1 98.94 338 ILE B C 1
ATOM 5916 O O . ILE B 1 338 ? 1.614 21.016 1.508 1 98.94 338 ILE B O 1
ATOM 5920 N N . LYS B 1 339 ? 2.498 20.844 3.527 1 98.88 339 LYS B N 1
ATOM 5921 C CA . LYS B 1 339 ? 1.714 19.688 3.947 1 98.88 339 LYS B CA 1
ATOM 5922 C C . LYS B 1 339 ? 0.643 20.094 4.957 1 98.88 339 LYS B C 1
ATOM 5924 O O . LYS B 1 339 ? 0.911 20.859 5.883 1 98.88 339 LYS B O 1
ATOM 5929 N N . MET B 1 340 ? -0.612 19.594 4.746 1 98.44 340 MET B N 1
ATOM 5930 C CA . MET B 1 340 ? -1.696 20 5.637 1 98.44 340 MET B CA 1
ATOM 5931 C C . MET B 1 340 ? -2.57 18.797 6.008 1 98.44 340 MET B C 1
ATOM 5933 O O . MET B 1 340 ? -3.168 18.172 5.133 1 98.44 340 MET B O 1
ATOM 5937 N N . ASP B 1 341 ? -2.65 18.469 7.238 1 98 341 ASP B N 1
ATOM 5938 C CA . ASP B 1 341 ? -3.561 17.516 7.871 1 98 341 ASP B CA 1
ATOM 5939 C C . ASP B 1 341 ? -3.984 18 9.258 1 98 341 ASP B C 1
ATOM 5941 O O . ASP B 1 341 ? -3.328 17.703 10.25 1 98 341 ASP B O 1
ATOM 5945 N N . ILE B 1 342 ? -5.152 18.734 9.242 1 96.69 342 ILE B N 1
ATOM 5946 C CA . ILE B 1 342 ? -5.457 19.484 10.461 1 96.69 342 ILE B CA 1
ATOM 5947 C C . ILE B 1 342 ? -6.934 19.312 10.812 1 96.69 342 ILE B C 1
ATOM 5949 O O . ILE B 1 342 ? -7.582 20.266 11.266 1 96.69 342 ILE B O 1
ATOM 5953 N N . GLU B 1 343 ? -7.523 18.203 10.422 1 93.69 343 GLU B N 1
ATOM 5954 C CA . GLU B 1 343 ? -8.766 17.641 10.945 1 93.69 343 GLU B CA 1
ATOM 5955 C C . GLU B 1 343 ? -9.961 18.531 10.609 1 93.69 343 GLU B C 1
ATOM 5957 O O . GLU B 1 343 ? -10.859 18.703 11.438 1 93.69 343 GLU B O 1
ATOM 5962 N N . GLY B 1 344 ? -9.922 19.25 9.539 1 94.06 344 GLY B N 1
ATOM 5963 C CA . GLY B 1 344 ? -11.109 19.938 9.062 1 94.06 344 GLY B CA 1
ATOM 5964 C C . GLY B 1 344 ? -10.898 21.438 8.891 1 94.06 344 GLY B C 1
ATOM 5965 O O . GLY B 1 344 ? -11.773 22.125 8.367 1 94.06 344 GLY B O 1
ATOM 5966 N N . SER B 1 345 ? -9.742 21.906 9.203 1 95.56 345 SER B N 1
ATOM 5967 C CA . SER B 1 345 ? -9.461 23.344 9.109 1 95.56 345 SER B CA 1
ATOM 5968 C C . SER B 1 345 ? -8.648 23.672 7.867 1 95.56 345 SER B C 1
ATOM 5970 O O . SER B 1 345 ? -8.086 24.766 7.75 1 95.56 345 SER B O 1
ATOM 5972 N N . GLU B 1 346 ? -8.602 22.75 6.914 1 98.31 346 GLU B N 1
ATOM 5973 C CA . GLU B 1 346 ? -7.727 22.891 5.75 1 98.31 346 GLU B CA 1
ATOM 5974 C C . GLU B 1 346 ? -8.078 24.141 4.941 1 98.31 346 GLU B C 1
ATOM 5976 O O . GLU B 1 346 ? -7.195 24.906 4.559 1 98.31 346 GLU B O 1
ATOM 5981 N N . LEU B 1 347 ? -9.383 24.344 4.703 1 98.56 347 LEU B N 1
ATOM 5982 C CA . LEU B 1 347 ? -9.773 25.469 3.869 1 98.56 347 LEU B CA 1
ATOM 5983 C C . LEU B 1 347 ? -9.375 26.797 4.52 1 98.56 347 LEU B C 1
ATOM 5985 O O . LEU B 1 347 ? -8.82 27.672 3.861 1 98.56 347 LEU B O 1
ATOM 5989 N N 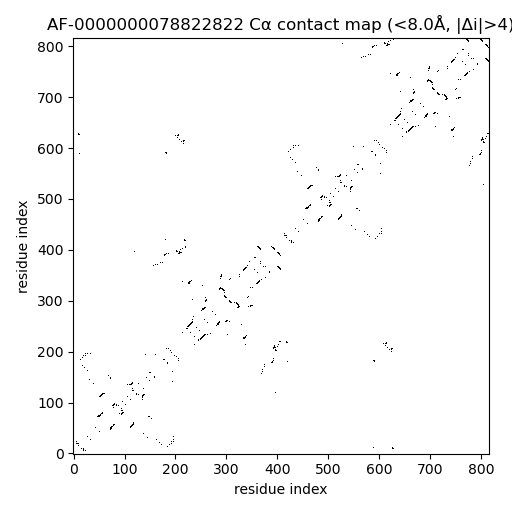. SER B 1 348 ? -9.664 26.906 5.82 1 98.12 348 SER B N 1
ATOM 5990 C CA . SER B 1 348 ? -9.289 28.109 6.555 1 98.12 348 SER B CA 1
ATOM 5991 C C . SER B 1 348 ? -7.781 28.344 6.516 1 98.12 348 SER B C 1
ATOM 5993 O O . SER B 1 348 ? -7.32 29.453 6.285 1 98.12 348 SER B O 1
ATOM 5995 N N . ALA B 1 349 ? -7.039 27.328 6.723 1 98.69 349 ALA B N 1
ATOM 5996 C CA . ALA B 1 349 ? -5.578 27.406 6.715 1 98.69 349 ALA B CA 1
ATOM 5997 C C . ALA B 1 349 ? -5.059 27.781 5.332 1 98.69 349 ALA B C 1
ATOM 5999 O O . ALA B 1 349 ? -4.094 28.547 5.207 1 98.69 349 ALA B O 1
ATOM 6000 N N . LEU B 1 350 ? -5.656 27.234 4.285 1 98.88 350 LEU B N 1
ATOM 6001 C CA . LEU B 1 350 ? -5.273 27.578 2.92 1 98.88 350 LEU B CA 1
ATOM 6002 C C . LEU B 1 350 ? -5.5 29.047 2.65 1 98.88 350 LEU B C 1
ATOM 6004 O O . LEU B 1 350 ? -4.68 29.703 2.002 1 98.88 350 LEU B O 1
ATOM 6008 N N . LYS B 1 351 ? -6.594 29.562 3.154 1 98.81 351 LYS B N 1
ATOM 6009 C CA . LYS B 1 351 ? -6.852 31 3.025 1 98.81 351 LYS B CA 1
ATOM 6010 C C . LYS B 1 351 ? -5.762 31.812 3.711 1 98.81 351 LYS B C 1
ATOM 6012 O O . LYS B 1 351 ? -5.391 32.875 3.23 1 98.81 351 LYS B O 1
ATOM 6017 N N . GLY B 1 352 ? -5.273 31.266 4.793 1 98.81 352 GLY B N 1
ATOM 6018 C CA . GLY B 1 352 ? -4.188 31.922 5.512 1 98.81 352 GLY B CA 1
ATOM 6019 C C . GLY B 1 352 ? -2.842 31.75 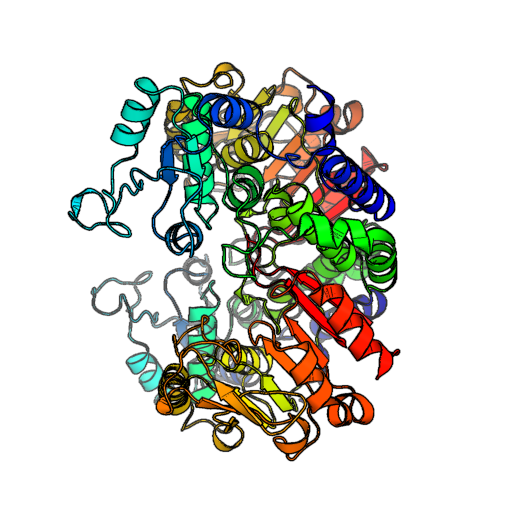4.832 1 98.81 352 GLY B C 1
ATOM 6020 O O . GLY B 1 352 ? -1.851 32.344 5.258 1 98.81 352 GLY B O 1
ATOM 6021 N N . ALA B 1 353 ? -2.752 30.984 3.812 1 98.81 353 ALA B N 1
ATOM 6022 C CA . ALA B 1 353 ? -1.529 30.75 3.055 1 98.81 353 ALA B CA 1
ATOM 6023 C C . ALA B 1 353 ? -1.626 31.328 1.651 1 98.81 353 ALA B C 1
ATOM 6025 O O . ALA B 1 353 ? -0.841 30.984 0.767 1 98.81 353 ALA B O 1
ATOM 6026 N N . ARG B 1 354 ? -2.588 32.188 1.411 1 98.75 354 ARG B N 1
ATOM 6027 C CA . ARG B 1 354 ? -2.912 32.688 0.083 1 98.75 354 ARG B CA 1
ATOM 6028 C C . ARG B 1 354 ? -1.696 33.344 -0.566 1 98.75 354 ARG B C 1
ATOM 6030 O O . ARG B 1 354 ? -1.429 33.125 -1.751 1 98.75 354 ARG B O 1
ATOM 6037 N N . ARG B 1 355 ? -0.968 34.125 0.117 1 98.62 355 ARG B N 1
ATOM 6038 C CA . ARG B 1 355 ? 0.188 34.844 -0.441 1 98.62 355 ARG B CA 1
ATOM 6039 C C . ARG B 1 355 ? 1.283 33.844 -0.832 1 98.62 355 ARG B C 1
ATOM 6041 O O . ARG B 1 355 ? 1.832 33.906 -1.934 1 98.62 355 ARG B O 1
ATOM 6048 N N . ALA B 1 356 ? 1.599 32.938 0.062 1 98.69 356 ALA B N 1
ATOM 6049 C CA . ALA B 1 356 ? 2.625 31.922 -0.216 1 98.69 356 ALA B CA 1
ATOM 6050 C C . ALA B 1 356 ? 2.285 31.125 -1.472 1 98.69 356 ALA B C 1
ATOM 6052 O O . ALA B 1 356 ? 3.148 30.891 -2.322 1 98.69 356 ALA B O 1
ATOM 6053 N N . ILE B 1 357 ? 1.039 30.734 -1.637 1 98.81 357 ILE B N 1
ATOM 6054 C CA . ILE B 1 357 ? 0.604 29.906 -2.754 1 98.81 357 ILE B CA 1
ATOM 6055 C C . ILE B 1 357 ? 0.622 30.719 -4.043 1 98.81 357 ILE B C 1
ATOM 6057 O O . ILE B 1 357 ? 1.139 30.266 -5.066 1 98.81 357 ILE B O 1
ATOM 6061 N N . SER B 1 358 ? 0.1 31.922 -3.936 1 98.62 358 SER B N 1
ATOM 6062 C CA . SER B 1 358 ? -0.009 32.75 -5.125 1 98.62 358 SER B CA 1
ATOM 6063 C C . SER B 1 358 ? 1.367 33.188 -5.637 1 98.62 358 SER B C 1
ATOM 6065 O O . SER B 1 358 ? 1.62 33.156 -6.844 1 98.62 358 SER B O 1
ATOM 6067 N N . GLU B 1 359 ? 2.295 33.469 -4.754 1 98.44 359 GLU B N 1
ATOM 6068 C CA . GLU B 1 359 ? 3.572 34.062 -5.137 1 98.44 359 GLU B CA 1
ATOM 6069 C C . GLU B 1 359 ? 4.605 32.969 -5.469 1 98.44 359 GLU B C 1
ATOM 6071 O O . GLU B 1 359 ? 5.469 33.188 -6.324 1 98.44 359 GLU B O 1
ATOM 6076 N N . HIS B 1 360 ? 4.496 31.828 -4.82 1 98.12 360 HIS B N 1
ATOM 6077 C CA . HIS B 1 360 ? 5.648 30.938 -4.898 1 98.12 360 HIS B CA 1
ATOM 6078 C C . HIS B 1 360 ? 5.25 29.562 -5.449 1 98.12 360 HIS B C 1
ATOM 6080 O O . HIS B 1 360 ? 6.113 28.734 -5.754 1 98.12 360 HIS B O 1
ATOM 6086 N N . LYS B 1 361 ? 3.98 29.234 -5.516 1 98.19 361 LYS B N 1
ATOM 6087 C CA . LYS B 1 361 ? 3.457 27.984 -6.051 1 98.19 361 LYS B CA 1
ATOM 6088 C C . LYS B 1 361 ? 4.16 26.781 -5.43 1 98.19 361 LYS B C 1
ATOM 6090 O O . LYS B 1 361 ? 4.668 25.906 -6.141 1 98.19 361 LYS B O 1
ATOM 6095 N N . PRO B 1 362 ? 4.172 26.734 -4.105 1 98.69 362 PRO B N 1
ATOM 6096 C CA . PRO B 1 362 ? 4.754 25.547 -3.492 1 98.69 362 PRO B CA 1
ATOM 6097 C C . PRO B 1 362 ? 4.012 24.266 -3.871 1 98.69 362 PRO B C 1
ATOM 6099 O O . PRO B 1 362 ? 2.838 24.312 -4.25 1 98.69 362 PRO B O 1
ATOM 6102 N N . LYS B 1 363 ? 4.703 23.109 -3.838 1 98.12 363 LYS B N 1
ATOM 6103 C CA . LYS B 1 363 ? 3.98 21.844 -3.84 1 98.12 363 LYS B CA 1
ATOM 6104 C C . LYS B 1 363 ? 3.027 21.75 -2.65 1 98.12 363 LYS B C 1
ATOM 6106 O O . LYS B 1 363 ? 3.324 22.266 -1.571 1 98.12 363 LYS B O 1
ATOM 6111 N N . LEU B 1 364 ? 1.92 21.109 -2.879 1 98.81 364 LEU B N 1
ATOM 6112 C CA . LEU B 1 364 ? 0.953 20.969 -1.796 1 98.81 364 LEU B CA 1
ATOM 6113 C C . LEU B 1 364 ? 0.564 19.5 -1.609 1 98.81 364 LEU B C 1
ATOM 6115 O O . LEU B 1 364 ? 0.384 18.781 -2.588 1 98.81 364 LEU B O 1
ATOM 6119 N N . ALA B 1 365 ? 0.526 19 -0.424 1 98.81 365 ALA B N 1
ATOM 6120 C CA . ALA B 1 365 ? -0.131 17.766 0.011 1 98.81 365 ALA B CA 1
ATOM 6121 C C . ALA B 1 365 ? -1.189 18.062 1.071 1 98.81 365 ALA B C 1
ATOM 6123 O O . ALA B 1 365 ? -0.863 18.297 2.236 1 98.81 365 ALA B O 1
ATOM 6124 N N . ILE B 1 366 ? -2.475 18 0.639 1 98.94 366 ILE B N 1
ATOM 6125 C CA . ILE B 1 366 ? -3.564 18.484 1.481 1 98.94 366 ILE B CA 1
ATOM 6126 C C . ILE B 1 366 ? -4.531 17.344 1.778 1 98.94 366 ILE B C 1
ATOM 6128 O O . ILE B 1 366 ? -5.133 16.781 0.862 1 98.94 366 ILE B O 1
ATOM 6132 N N . SER B 1 367 ? -4.668 17.016 3.072 1 98.44 367 SER B N 1
ATOM 6133 C CA . SER B 1 367 ? -5.637 16 3.465 1 98.44 367 SER B CA 1
ATOM 6134 C C . SER B 1 367 ? -7.051 16.391 3.061 1 98.44 367 SER B C 1
ATOM 6136 O O . SER B 1 367 ? -7.484 17.516 3.318 1 98.44 367 SER B O 1
ATOM 6138 N N . ALA B 1 368 ? -7.746 15.453 2.43 1 98.44 368 ALA B N 1
ATOM 6139 C CA . ALA B 1 368 ? -9.078 15.766 1.909 1 98.44 368 ALA B CA 1
ATOM 6140 C C . ALA B 1 368 ? -10.086 14.695 2.303 1 98.44 368 ALA B C 1
ATOM 6142 O O . ALA B 1 368 ? -10.852 14.219 1.463 1 98.44 368 ALA B O 1
ATOM 6143 N N . TYR B 1 369 ? -10.117 14.359 3.564 1 97.12 369 TYR B N 1
ATOM 6144 C CA . TYR B 1 369 ? -11 13.289 4.02 1 97.12 369 TYR B CA 1
ATOM 6145 C C . TYR B 1 369 ? -11.688 13.664 5.328 1 97.12 369 TYR B C 1
ATOM 6147 O O . TYR B 1 369 ? -12.312 12.82 5.973 1 97.12 369 TYR B O 1
ATOM 6155 N N . HIS B 1 370 ? -11.586 14.945 5.766 1 95.69 370 HIS B N 1
ATOM 6156 C CA . HIS B 1 370 ? -12.133 15.336 7.059 1 95.69 370 HIS B CA 1
ATOM 6157 C C . HIS B 1 370 ? -13.57 15.828 6.926 1 95.69 370 HIS B C 1
ATOM 6159 O O . HIS B 1 370 ? -14.352 15.727 7.875 1 95.69 370 HIS B O 1
ATOM 6165 N N . ARG B 1 371 ? -13.898 16.328 5.77 1 94.94 371 ARG B N 1
ATOM 6166 C CA . ARG B 1 371 ? -15.25 16.766 5.469 1 94.94 371 ARG B CA 1
ATOM 6167 C C . ARG B 1 371 ? -15.727 16.219 4.125 1 94.94 371 ARG B C 1
ATOM 6169 O O . ARG B 1 371 ? -14.922 16.016 3.217 1 94.94 371 ARG B O 1
ATOM 6176 N N . SER B 1 372 ? -17.031 16.109 3.967 1 95.38 372 SER B N 1
ATOM 6177 C CA . SER B 1 372 ? -17.625 15.508 2.77 1 95.38 372 SER B CA 1
ATOM 6178 C C . SER B 1 372 ? -17.344 16.359 1.536 1 95.38 372 SER B C 1
ATOM 6180 O O . SER B 1 372 ? -17.344 15.852 0.413 1 95.38 372 SER B O 1
ATOM 6182 N N . THR B 1 373 ? -17.031 17.656 1.731 1 96 373 THR B N 1
ATOM 6183 C CA . THR B 1 373 ? -16.875 18.547 0.586 1 96 373 THR B CA 1
ATOM 6184 C C . THR B 1 373 ? -15.414 18.922 0.385 1 96 373 THR B C 1
ATOM 6186 O O . THR B 1 373 ? -15.094 19.75 -0.469 1 96 373 THR B O 1
ATOM 6189 N N . ASP B 1 374 ? -14.531 18.359 1.117 1 98.06 374 ASP B N 1
ATOM 6190 C CA . ASP B 1 374 ? -13.117 18.734 1.082 1 98.06 374 ASP B CA 1
ATOM 6191 C C . ASP B 1 374 ? -12.555 18.609 -0.331 1 98.06 374 ASP B C 1
ATOM 6193 O O . ASP B 1 374 ? -11.906 19.531 -0.83 1 98.06 374 ASP B O 1
ATOM 6197 N N . LEU B 1 375 ? -12.812 17.5 -0.978 1 98.69 375 LEU B N 1
ATOM 6198 C CA . LEU B 1 375 ? -12.25 17.266 -2.307 1 98.69 375 LEU B CA 1
ATOM 6199 C C . LEU B 1 375 ? -12.609 18.406 -3.25 1 98.69 375 LEU B C 1
ATOM 6201 O O . LEU B 1 375 ? -11.781 18.844 -4.051 1 98.69 375 LEU B O 1
ATOM 6205 N N . LEU B 1 376 ? -13.797 18.922 -3.121 1 98.69 376 LEU B N 1
ATOM 6206 C CA . LEU B 1 376 ? -14.281 19.984 -4 1 98.69 376 LEU B CA 1
ATOM 6207 C C . LEU B 1 376 ? -13.836 21.359 -3.494 1 98.69 376 LEU B C 1
ATOM 6209 O O . LEU B 1 376 ? -13.211 22.125 -4.23 1 98.69 376 LEU B O 1
ATOM 6213 N N . ASP B 1 377 ? -14.07 21.625 -2.209 1 98.69 377 ASP B N 1
ATOM 6214 C CA . ASP B 1 377 ? -13.82 22.953 -1.643 1 98.69 377 ASP B CA 1
ATOM 6215 C C . ASP B 1 377 ? -12.336 23.297 -1.706 1 98.69 377 ASP B C 1
ATOM 6217 O O . ASP B 1 377 ? -11.969 24.422 -2.082 1 98.69 377 ASP B O 1
ATOM 6221 N N . LEU B 1 378 ? -11.5 22.406 -1.359 1 98.88 378 LEU B N 1
ATOM 6222 C CA . LEU B 1 378 ? -10.062 22.672 -1.316 1 98.88 378 LEU B CA 1
ATOM 6223 C C . LEU B 1 378 ? -9.5 22.859 -2.723 1 98.88 378 LEU B C 1
ATOM 6225 O O . LEU B 1 378 ? -8.727 23.781 -2.975 1 98.88 378 LEU B O 1
ATOM 6229 N N . THR B 1 379 ? -9.906 21.969 -3.604 1 98.88 379 THR B N 1
ATOM 6230 C CA . THR B 1 379 ? -9.453 22.062 -4.988 1 98.88 379 THR B CA 1
ATOM 6231 C C . THR B 1 379 ? -9.891 23.375 -5.617 1 98.88 379 THR B C 1
ATOM 6233 O O . THR B 1 379 ? -9.094 24.078 -6.238 1 98.88 379 THR B O 1
ATOM 6236 N N . ASN B 1 380 ? -11.172 23.719 -5.445 1 98.75 380 ASN B N 1
ATOM 6237 C CA . ASN B 1 380 ? -11.711 24.938 -6.02 1 98.75 380 ASN B CA 1
ATOM 6238 C C . ASN B 1 380 ? -10.969 26.172 -5.508 1 98.75 380 ASN B C 1
ATOM 6240 O O . ASN B 1 380 ? -10.625 27.062 -6.285 1 98.75 380 ASN B O 1
ATOM 6244 N N . TYR B 1 381 ? -10.734 26.172 -4.273 1 98.81 381 TYR B N 1
ATOM 6245 C CA . TYR B 1 381 ? -10.062 27.328 -3.703 1 98.81 381 TYR B CA 1
ATOM 6246 C C . TYR B 1 381 ? -8.648 27.453 -4.242 1 98.81 381 TYR B C 1
ATOM 6248 O O . TYR B 1 381 ? -8.242 28.531 -4.691 1 98.81 381 TYR B O 1
ATOM 6256 N N . ILE B 1 382 ? -7.852 26.422 -4.215 1 98.88 382 ILE B N 1
ATOM 6257 C CA . ILE B 1 382 ? -6.461 26.453 -4.652 1 98.88 382 ILE B CA 1
ATOM 6258 C C . ILE B 1 382 ? -6.391 26.875 -6.121 1 98.88 382 ILE B C 1
ATOM 6260 O O . ILE B 1 382 ? -5.559 27.703 -6.5 1 98.88 382 ILE B O 1
ATOM 6264 N N . LEU B 1 383 ? -7.312 26.344 -6.91 1 98.5 383 LEU B N 1
ATOM 6265 C CA . LEU B 1 383 ? -7.305 26.656 -8.336 1 98.5 383 LEU B CA 1
ATOM 6266 C C . LEU B 1 383 ? -7.727 28.094 -8.586 1 98.5 383 LEU B C 1
ATOM 6268 O O . LEU B 1 383 ? -7.359 28.688 -9.602 1 98.5 383 LEU B O 1
ATOM 6272 N N . SER B 1 384 ? -8.508 28.609 -7.699 1 98.56 384 SER B N 1
ATOM 6273 C CA . SER B 1 384 ? -8.891 30.016 -7.828 1 98.56 384 SER B CA 1
ATOM 6274 C C . SER B 1 384 ? -7.691 30.938 -7.648 1 98.56 384 SER B C 1
ATOM 6276 O O . SER B 1 384 ? -7.68 32.062 -8.156 1 98.56 384 SER B O 1
ATOM 6278 N N . ILE B 1 385 ? -6.727 30.469 -6.902 1 98.06 385 ILE B N 1
ATOM 6279 C CA . ILE B 1 385 ? -5.504 31.234 -6.664 1 98.06 385 ILE B CA 1
ATOM 6280 C C . ILE B 1 385 ? -4.488 30.938 -7.766 1 98.06 385 ILE B C 1
ATOM 6282 O O . ILE B 1 385 ? -3.877 31.859 -8.32 1 98.06 385 ILE B O 1
ATOM 6286 N N . ARG B 1 386 ? -4.281 29.672 -8.086 1 97.69 386 ARG B N 1
ATOM 6287 C CA . ARG B 1 386 ? -3.295 29.188 -9.047 1 97.69 386 ARG B CA 1
ATOM 6288 C C . ARG B 1 386 ? -3.893 28.125 -9.961 1 97.69 386 ARG B C 1
ATOM 6290 O O . ARG B 1 386 ? -3.77 26.922 -9.68 1 97.69 386 ARG B O 1
ATOM 6297 N N . PRO B 1 387 ? -4.418 28.484 -11.07 1 97.56 387 PRO B N 1
ATOM 6298 C CA . PRO B 1 387 ? -5.059 27.516 -11.961 1 97.56 387 PRO B CA 1
ATOM 6299 C C . PRO B 1 387 ? -4.051 26.656 -12.703 1 97.56 387 PRO B C 1
ATOM 6301 O O . PRO B 1 387 ? -4.434 25.672 -13.352 1 97.56 387 PRO B O 1
ATOM 6304 N N . ASP B 1 388 ? -2.795 26.953 -12.617 1 97.44 388 ASP B N 1
ATOM 6305 C CA . ASP B 1 388 ? -1.774 26.266 -13.398 1 97.44 388 ASP B CA 1
ATOM 6306 C C . ASP B 1 388 ? -1.219 25.062 -12.641 1 97.44 388 ASP B C 1
ATOM 6308 O O . ASP B 1 388 ? -0.301 24.391 -13.109 1 97.44 388 ASP B O 1
ATOM 6312 N N . TYR B 1 389 ? -1.771 24.75 -11.484 1 97.69 389 TYR B N 1
ATOM 6313 C CA . TYR B 1 389 ? -1.376 23.531 -10.781 1 97.69 389 TYR B CA 1
ATOM 6314 C C . TYR B 1 389 ? -1.84 22.297 -11.531 1 97.69 389 TYR B C 1
ATOM 6316 O O . TYR B 1 389 ? -2.953 22.266 -12.062 1 97.69 389 TYR B O 1
ATOM 6324 N N . GLN B 1 390 ? -0.988 21.312 -11.602 1 96.31 390 GLN B N 1
ATOM 6325 C CA . GLN B 1 390 ? -1.469 19.953 -11.82 1 96.31 390 GLN B CA 1
ATOM 6326 C C . GLN B 1 390 ? -2.012 19.344 -10.523 1 96.31 390 GLN B C 1
ATOM 6328 O O . GLN B 1 390 ? -1.534 19.672 -9.438 1 96.31 390 GLN B O 1
ATOM 6333 N N . ILE B 1 391 ? -3.016 18.5 -10.695 1 98 391 ILE B N 1
ATOM 6334 C CA . ILE B 1 391 ? -3.668 17.953 -9.508 1 98 391 ILE B CA 1
ATOM 6335 C C . ILE B 1 391 ? -3.623 16.422 -9.555 1 98 391 ILE B C 1
ATOM 6337 O O . ILE B 1 391 ? -3.959 15.812 -10.57 1 98 391 ILE B O 1
ATOM 6341 N N . GLY B 1 392 ? -3.145 15.82 -8.469 1 97.62 392 GLY B N 1
ATOM 6342 C CA . GLY B 1 392 ? -3.229 14.383 -8.273 1 97.62 392 GLY B CA 1
ATOM 6343 C C . GLY B 1 392 ? -3.943 13.992 -6.996 1 97.62 392 GLY B C 1
ATOM 6344 O O . GLY B 1 392 ? -4.141 14.828 -6.109 1 97.62 392 GLY B O 1
ATOM 6345 N N . LEU B 1 393 ? -4.391 12.758 -6.961 1 98.25 393 LEU B N 1
ATOM 6346 C CA . LEU B 1 393 ? -5.102 12.211 -5.812 1 98.25 393 LEU B CA 1
ATOM 6347 C C . LEU B 1 393 ? -4.625 10.797 -5.504 1 98.25 393 LEU B C 1
ATOM 6349 O O . LEU B 1 393 ? -4.504 9.961 -6.406 1 98.25 393 LEU B O 1
ATOM 6353 N N . ARG B 1 394 ? -4.219 10.578 -4.223 1 98.19 394 ARG B N 1
ATOM 6354 C CA . ARG B 1 394 ? -3.881 9.242 -3.744 1 98.19 394 ARG B CA 1
ATOM 6355 C C . ARG B 1 394 ? -4.598 8.93 -2.434 1 98.19 394 ARG B C 1
ATOM 6357 O O . ARG B 1 394 ? -4.996 9.844 -1.708 1 98.19 394 ARG B O 1
ATOM 6364 N N . HIS B 1 395 ? -4.848 7.66 -2.225 1 98.19 395 HIS B N 1
ATOM 6365 C CA . HIS B 1 395 ? -5.402 7.145 -0.979 1 98.19 395 HIS B CA 1
ATOM 6366 C C . HIS B 1 395 ? -4.418 6.219 -0.278 1 98.19 395 HIS B C 1
ATOM 6368 O O . HIS B 1 395 ? -3.928 5.258 -0.878 1 98.19 395 HIS B O 1
ATOM 6374 N N . HIS B 1 396 ? -4.125 6.469 1.063 1 97.69 396 HIS B N 1
ATOM 6375 C CA . HIS B 1 396 ? -2.91 5.891 1.63 1 97.69 396 HIS B CA 1
ATOM 6376 C C . HIS B 1 396 ? -3.234 4.969 2.801 1 97.69 396 HIS B C 1
ATOM 6378 O O . HIS B 1 396 ? -2.391 4.742 3.67 1 97.69 396 HIS B O 1
ATOM 6384 N N . THR B 1 397 ? -4.449 4.473 2.955 1 94.62 397 THR B N 1
ATOM 6385 C CA . THR B 1 397 ? -4.844 3.51 3.979 1 94.62 397 THR B CA 1
ATOM 6386 C C . THR B 1 397 ? -5.941 2.588 3.455 1 94.62 397 THR B C 1
ATOM 6388 O O . THR B 1 397 ? -6.523 2.842 2.4 1 94.62 397 THR B O 1
ATOM 6391 N N . PRO B 1 398 ? -6.242 1.531 4.176 1 91.81 398 PRO B N 1
ATOM 6392 C CA . PRO B 1 398 ? -7.285 0.614 3.713 1 91.81 398 PRO B CA 1
ATOM 6393 C C . PRO B 1 398 ? -8.688 1.039 4.156 1 91.81 398 PRO B C 1
ATOM 6395 O O . PRO B 1 398 ? -9.641 0.281 3.998 1 91.81 398 PRO B O 1
ATOM 6398 N N . ASP B 1 399 ? -8.781 2.199 4.762 1 91.38 399 ASP B N 1
ATOM 6399 C CA 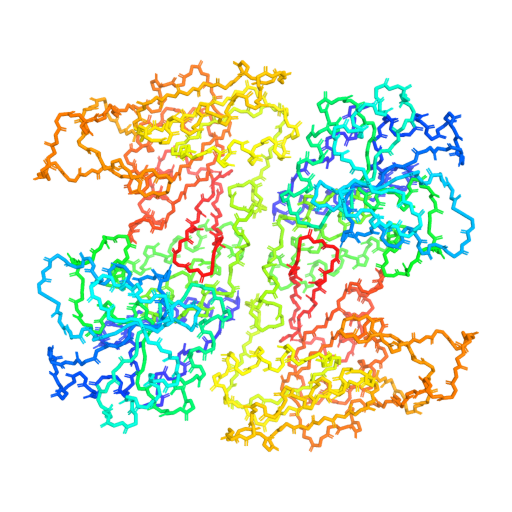. ASP B 1 399 ? -10.062 2.691 5.25 1 91.38 399 ASP B CA 1
ATOM 6400 C C . ASP B 1 399 ? -10.297 4.137 4.82 1 91.38 399 ASP B C 1
ATOM 6402 O O . ASP B 1 399 ? -9.727 4.598 3.832 1 91.38 399 ASP B O 1
ATOM 6406 N N . ARG B 1 400 ? -11.195 4.805 5.469 1 93.38 400 ARG B N 1
ATOM 6407 C CA . ARG B 1 400 ? -11.695 6.074 4.953 1 93.38 400 ARG B CA 1
ATOM 6408 C C . ARG B 1 400 ? -10.688 7.195 5.195 1 93.38 400 ARG B C 1
ATOM 6410 O O . ARG B 1 400 ? -10.875 8.32 4.727 1 93.38 400 ARG B O 1
ATOM 6417 N N . TRP B 1 401 ? -9.562 6.852 5.828 1 93.62 401 TRP B N 1
ATOM 6418 C CA . TRP B 1 401 ? -8.617 7.895 6.199 1 93.62 401 TRP B CA 1
ATOM 6419 C C . TRP B 1 401 ? -7.551 8.07 5.125 1 93.62 401 TRP B C 1
ATOM 6421 O O . TRP B 1 401 ? -7.293 7.148 4.34 1 93.62 401 TRP B O 1
ATOM 6431 N N . ASP B 1 402 ? -6.938 9.289 5.078 1 97.19 402 ASP B N 1
ATOM 6432 C CA . ASP B 1 402 ? -5.672 9.602 4.426 1 97.19 402 ASP B CA 1
ATOM 6433 C C . ASP B 1 402 ? -5.832 9.656 2.908 1 97.19 402 ASP B C 1
ATOM 6435 O O . ASP B 1 402 ? -4.969 9.172 2.17 1 97.19 402 ASP B O 1
ATOM 6439 N N . THR B 1 403 ? -7.008 10.094 2.441 1 98.56 403 THR B N 1
ATOM 6440 C CA . THR B 1 403 ? -7.098 10.609 1.08 1 98.56 403 THR B CA 1
ATOM 6441 C C . THR B 1 403 ? -6.422 11.977 0.971 1 98.56 403 THR B C 1
ATOM 6443 O O . THR B 1 403 ? -6.727 12.883 1.746 1 98.56 403 THR B O 1
ATOM 6446 N N . CYS B 1 404 ? -5.496 12.094 0.035 1 98.81 404 CYS B N 1
ATOM 6447 C CA . CYS B 1 404 ? -4.672 13.297 -0.016 1 98.81 404 CYS B CA 1
ATOM 6448 C C . CYS B 1 404 ? -4.645 13.883 -1.424 1 98.81 404 CYS B C 1
ATOM 6450 O O . CYS B 1 404 ? -4.414 13.156 -2.395 1 98.81 404 CYS B O 1
ATOM 6452 N N . LEU B 1 405 ? -4.965 15.188 -1.521 1 98.88 405 LEU B N 1
ATOM 6453 C CA . LEU B 1 405 ? -4.801 15.953 -2.756 1 98.88 405 LEU B CA 1
ATOM 6454 C C . LEU B 1 405 ? -3.361 16.438 -2.904 1 98.88 405 LEU B C 1
ATOM 6456 O O . LEU B 1 405 ? -2.768 16.938 -1.946 1 98.88 405 LEU B O 1
ATOM 6460 N N . TYR B 1 406 ? -2.865 16.297 -4.098 1 98.62 406 TYR B N 1
ATOM 6461 C CA . TYR B 1 406 ? -1.522 16.766 -4.41 1 98.62 406 TYR B CA 1
ATOM 6462 C C . TYR B 1 406 ? -1.556 17.812 -5.52 1 98.62 406 TYR B C 1
ATOM 6464 O O . TYR B 1 406 ? -2.191 17.609 -6.555 1 98.62 406 TYR B O 1
ATOM 6472 N N . PHE B 1 407 ? -0.859 18.922 -5.273 1 98.44 407 PHE B N 1
ATOM 6473 C CA . PHE B 1 407 ? -0.706 19.984 -6.258 1 98.44 407 PHE B CA 1
ATOM 6474 C C . PHE B 1 407 ? 0.767 20.219 -6.566 1 98.44 407 PHE B C 1
ATOM 6476 O O . PHE B 1 407 ? 1.59 20.328 -5.652 1 98.44 407 PHE B O 1
ATOM 6483 N N . TYR B 1 408 ? 1.055 20.344 -7.887 1 95.12 408 TYR B N 1
ATOM 6484 C CA . TYR B 1 408 ? 2.463 20.469 -8.25 1 95.12 408 TYR B CA 1
ATOM 6485 C C . TYR B 1 408 ? 2.625 21.141 -9.602 1 95.12 408 TYR B C 1
ATOM 6487 O O . TYR B 1 408 ? 1.688 21.188 -10.398 1 95.12 408 TYR B O 1
#

Organism: Methylobacillus flagellatus (strain ATCC 51484 / DSM 6875 / VKM B-1610 / KT) (NCBI:txid265072)

Nearest PDB structures (foldseek):
  2py6-assembly1_A  TM=9.701E-01  e=2.549E-71  Methylobacillus flagellatus KT
  3nkl-assembly1_A  TM=7.354E-01  e=1.502E-02  Aliivibrio fischeri ES114
  3wg9-assembly2_D  TM=7.503E-01  e=2.389E-02  Thermoanaerobacter ethanolicus JW 200
  3wgi-assembly1_A  TM=5.377E-01  e=2.842E-02  Thermoanaerobacter ethanolicus JW 200
  8csr-assembly1_7  TM=4.464E-01  e=1.359E-01  Homo sapiens

Radius of gyration: 27.59 Å; Cα contacts (8 Å, |Δi|>4): 1606; chains: 2; bounding box: 80×74×62 Å

Solvent-accessible surface area (backbone atoms only — not comparable to full-atom val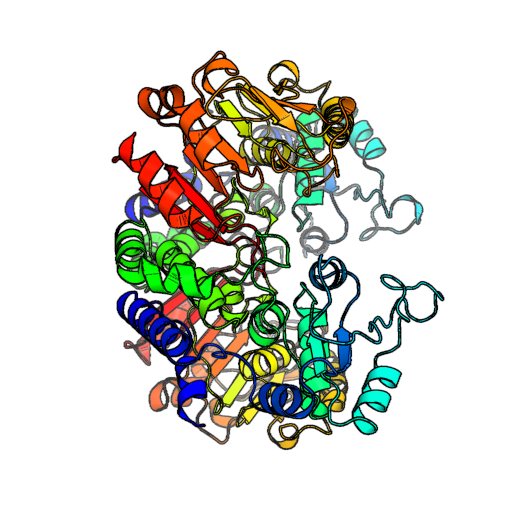ues): 42596 Å² total; per-residue (Å²): 128,73,67,68,65,56,67,68,61,56,54,44,79,45,66,70,52,36,49,49,53,43,51,52,40,39,52,46,34,74,74,31,81,57,48,63,53,52,68,64,43,53,51,35,41,72,73,40,44,52,67,26,38,32,34,34,35,42,88,83,36,58,50,58,50,63,72,61,37,77,58,86,66,57,43,38,75,65,32,32,30,32,76,87,46,32,84,71,71,56,61,58,94,84,25,53,35,34,35,64,68,56,49,54,52,50,42,72,76,35,83,58,39,32,38,36,45,20,44,71,51,68,67,63,34,51,51,52,51,47,53,26,61,74,69,69,42,32,61,36,42,59,64,34,44,37,49,71,54,62,35,64,85,41,38,59,72,60,74,43,72,40,34,66,62,49,54,76,38,49,71,60,53,54,52,50,46,71,59,36,69,43,55,53,20,34,50,33,50,50,22,55,51,40,21,51,36,38,51,44,60,65,37,32,41,27,51,27,24,41,58,88,22,57,80,71,28,63,39,69,60,69,80,53,62,68,35,18,35,36,32,38,48,29,41,68,40,62,65,57,53,47,50,34,61,75,34,72,58,35,51,59,35,35,45,33,28,31,53,34,63,56,18,50,55,46,32,54,58,54,50,58,77,37,60,90,46,94,47,41,86,34,52,45,79,41,78,22,40,58,14,54,51,78,44,76,43,45,38,44,71,66,30,68,88,64,43,36,76,46,63,89,86,49,91,72,55,80,86,33,50,35,47,25,32,22,47,59,74,70,54,90,66,84,45,49,29,39,39,37,54,54,73,65,39,52,58,42,23,50,60,12,26,44,63,52,45,59,75,54,60,34,33,35,33,36,56,36,45,42,42,84,54,30,64,54,54,47,50,53,52,51,39,72,64,42,69,82,52,42,34,42,41,48,33,22,31,66,54,83,52,59,28,33,40,34,36,83,129,73,67,70,66,57,67,67,61,55,54,44,80,44,66,70,51,37,50,50,52,43,52,52,40,40,52,45,33,75,73,32,80,56,47,64,54,52,68,65,44,50,52,35,40,72,74,41,45,54,67,26,38,31,35,33,35,40,86,83,34,59,49,58,50,63,72,62,37,79,58,84,67,57,43,38,75,66,32,30,31,33,76,89,45,32,85,71,71,56,60,58,94,84,25,51,35,35,36,64,66,57,50,55,52,50,43,72,76,33,81,57,41,31,38,36,45,20,45,70,51,66,67,63,34,51,50,53,52,49,53,27,60,75,70,69,43,31,61,36,43,58,65,35,44,36,49,72,53,63,35,64,86,41,36,60,72,61,73,44,74,40,34,66,62,48,53,76,37,48,71,60,52,55,53,49,46,71,58,36,70,43,54,53,21,34,51,33,50,50,22,55,52,41,21,50,39,39,52,43,60,64,37,32,42,28,51,27,25,41,59,88,22,56,80,70,28,62,39,71,61,69,80,54,63,68,35,18,36,37,32,37,47,28,40,69,40,62,65,57,54,48,51,34,60,75,32,70,58,35,52,60,34,35,45,32,27,30,51,34,64,57,16,49,56,46,33,52,58,56,50,58,76,37,58,88,45,96,47,42,85,33,52,46,81,40,79,20,40,58,15,54,51,77,46,76,43,45,38,44,70,64,29,67,89,65,44,36,77,46,61,88,87,50,90,70,55,80,86,32,50,36,47,25,32,23,46,57,74,69,52,90,65,84,45,49,28,39,37,38,54,53,74,65,38,54,60,41,23,49,58,12,26,44,63,52,44,59,75,54,60,33,32,35,33,36,56,36,44,42,42,84,52,30,65,55,55,46,51,53,51,51,39,72,66,44,68,82,53,42,35,43,42,51,33,22,31,66,55,83,52,59,28,34,39,33,35,82

InterPro domains:
  IPR006342 Methyltransferase FkbM [PF05050] (231-374)
  IPR006342 Methyltransferase FkbM [TIGR01444] (229-366)
  IPR029063 S-adenosyl-L-methionine-dependent methyltransferase superfamily [G3DSA:3.40.50.150] (210-408)
  IPR029063 S-adenosyl-L-methionine-dependent methyltransferase superfamily [SSF53335] (17-408)

pLDDT: mean 92.29, std 10.94, range [24.08, 98.94]

Foldseek 3Di:
DPVLVVLVPDDPLPLVRLLVSLVVLLVQCVVPLLAQFDPLLLVLCVVQWLAQEEEEEDQPFCVVQQLVFDDDFRYHYAEYEDQVCQVVQDGRSNHHYDYLVVVLVVCVVPVSYEYEYGDFDDVSSVVVVVSCVVSVHHYDYPLSCCSSSVCAVRGQQLSHQLSVVCSVCSVLLVVLLVQADDSLQSLLSSLLSSCSSNVDLVSCVVFAAALLCFPQNPVPDDDELAAAEEEAACFLNSVVVSNCVRNVNRYQAYEAEAQAPQSVVNNVVVLVVCVPPPCSVRYDYHNAHAFLAWDKFFKDRDGHQDIATDDRPDDHDPVRIGTYAQPVVRDDDQGQEYEHDHQPRQLGNVNSCLCSCLPPVHKYKYWQSNHSCSSRSVVVVSCVRPVPWHWGWGHHGSDSGRTIIITD/DPVLVVLVPDDPLPLVVLLVSLVVLLVQCVVPLLAQADPLLLVLCVVQWQAQEEEEEDQPFPVVQQLVFDDDFRYHYAEYEDQVCQVVQDGRSNHHYDYLVVVLVVCVVPVSYEYEYGDFDDVSSVVVVVSCVVSVHHYDYPLSVCSSSVCAVRGQQLSHQLSVVCSVCSVLLVVLLVQADDSLQSLLSSLLSSCSSNVDLVSCVVFAAALLCFPQNPVPDDDELAAAEEAAACFLNVVVVSNCVRHVNRYQAYEAEAQAPQSVVNNVVVLVVCVPPPCSVRYDYDNAHAFLAWDKFFWDRDGHQDIATDDRPDDDDPVRIGTYAQPVVRDDDQGQEYEHDHQPRQLGNVNSCLCSCLPPVHKYKYWQSNHSCSSRSVVVVSCVRPVPWHWGWGHHGSDSGRTIIITD